Protein AF-A0A2S5AB63-F1 (afdb_monomer)

Structure (mmCIF, N/CA/C/O backbone):
data_AF-A0A2S5AB63-F1
#
_entry.id   AF-A0A2S5AB63-F1
#
loop_
_atom_site.group_PDB
_atom_site.id
_atom_site.type_symbol
_atom_site.label_atom_id
_atom_site.label_alt_id
_atom_site.label_comp_id
_atom_site.label_asym_id
_atom_site.label_entity_id
_atom_site.label_seq_id
_atom_site.pdbx_PDB_ins_code
_atom_site.Cartn_x
_atom_site.Cartn_y
_atom_site.Cartn_z
_atom_site.occupancy
_atom_site.B_iso_or_equiv
_atom_site.auth_seq_id
_atom_site.auth_comp_id
_atom_site.auth_asym_id
_atom_site.auth_atom_id
_atom_site.pdbx_PDB_model_num
ATOM 1 N N . MET A 1 1 ? 90.917 27.404 -45.812 1.00 29.64 1 MET A N 1
ATOM 2 C CA . MET A 1 1 ? 91.566 26.597 -46.867 1.00 29.64 1 MET A CA 1
ATOM 3 C C . MET A 1 1 ? 91.627 25.166 -46.356 1.00 29.64 1 MET A C 1
ATOM 5 O O . MET A 1 1 ? 92.112 25.008 -45.252 1.00 29.64 1 MET A O 1
ATOM 9 N N . ASN A 1 2 ? 91.157 24.191 -47.140 1.00 30.88 2 ASN A N 1
ATOM 10 C CA . ASN A 1 2 ? 91.672 22.817 -47.181 1.00 30.88 2 ASN A CA 1
ATOM 11 C C . ASN A 1 2 ? 91.690 21.887 -45.932 1.00 30.88 2 ASN A C 1
ATOM 13 O O . ASN A 1 2 ? 92.138 22.244 -44.854 1.00 30.88 2 ASN A O 1
ATOM 17 N N . PHE A 1 3 ? 91.399 20.617 -46.250 1.00 29.03 3 PHE A N 1
ATOM 18 C CA . PHE A 1 3 ? 92.085 19.379 -45.836 1.00 29.03 3 PHE A CA 1
ATOM 19 C C . PHE A 1 3 ? 91.776 18.644 -44.503 1.00 29.03 3 PHE A C 1
ATOM 21 O O . PHE A 1 3 ? 92.038 19.127 -43.412 1.00 29.03 3 PHE A O 1
ATOM 28 N N . ILE A 1 4 ? 91.444 17.350 -44.702 1.00 32.91 4 ILE A N 1
ATOM 29 C CA . ILE A 1 4 ? 91.968 16.138 -44.021 1.00 32.91 4 ILE A CA 1
ATOM 30 C C . ILE A 1 4 ? 91.217 15.572 -42.790 1.00 32.91 4 ILE A C 1
ATOM 32 O O . ILE A 1 4 ? 91.093 16.208 -41.758 1.00 32.91 4 ILE A O 1
ATOM 36 N N . GLN A 1 5 ? 90.831 14.289 -42.952 1.00 36.00 5 GLN A N 1
ATOM 37 C CA . GLN A 1 5 ? 90.689 13.174 -41.987 1.00 36.00 5 GLN A CA 1
ATOM 38 C C . GLN A 1 5 ? 89.878 13.347 -40.685 1.00 36.00 5 GLN A C 1
ATOM 40 O O . GLN A 1 5 ? 90.232 14.127 -39.819 1.00 36.00 5 GLN A O 1
ATOM 45 N N . LEU A 1 6 ? 88.906 12.444 -40.473 1.00 31.25 6 LEU A N 1
ATOM 46 C CA . LEU A 1 6 ? 88.849 11.430 -39.387 1.00 31.25 6 LEU A CA 1
ATOM 47 C C . LEU A 1 6 ? 87.471 10.727 -39.462 1.00 31.25 6 LEU A C 1
ATOM 49 O O . LEU A 1 6 ? 86.433 11.355 -39.311 1.00 31.25 6 LEU A O 1
ATOM 53 N N . LYS A 1 7 ? 87.372 9.471 -39.914 1.00 33.88 7 LYS A N 1
ATOM 54 C CA . LYS A 1 7 ? 87.315 8.243 -39.089 1.00 33.88 7 LYS A CA 1
ATOM 55 C C . LYS A 1 7 ? 86.503 8.349 -37.782 1.00 33.88 7 LYS A C 1
ATOM 57 O O . LYS A 1 7 ? 86.977 8.890 -36.796 1.00 33.88 7 LYS A O 1
ATOM 62 N N . ASN A 1 8 ? 85.353 7.665 -37.801 1.00 47.34 8 ASN A N 1
ATOM 63 C CA . ASN A 1 8 ? 84.720 6.879 -36.731 1.00 47.34 8 ASN A CA 1
ATOM 64 C C . ASN A 1 8 ? 84.793 7.400 -35.287 1.00 47.34 8 ASN A C 1
ATOM 66 O O . ASN A 1 8 ? 85.796 7.189 -34.610 1.00 47.34 8 ASN A O 1
ATOM 70 N N . ARG A 1 9 ? 83.638 7.843 -34.769 1.00 45.53 9 ARG A N 1
ATOM 71 C CA . ARG A 1 9 ? 83.070 7.434 -33.465 1.00 45.53 9 ARG A CA 1
ATOM 72 C C . ARG A 1 9 ? 81.638 7.978 -33.334 1.00 45.53 9 ARG A C 1
ATOM 74 O O . ARG A 1 9 ? 81.411 9.002 -32.711 1.00 45.53 9 ARG A O 1
ATOM 81 N N . VAL A 1 10 ? 80.663 7.262 -33.889 1.00 39.72 10 VAL A N 1
ATOM 82 C CA . VAL A 1 10 ? 79.347 7.180 -33.238 1.00 39.72 10 VAL A CA 1
ATOM 83 C C . VAL A 1 10 ? 79.325 5.796 -32.622 1.00 39.72 10 VAL A C 1
ATOM 85 O O . VAL A 1 10 ? 79.381 4.783 -33.323 1.00 39.72 10 VAL A O 1
ATOM 88 N N . ALA A 1 11 ? 79.423 5.749 -31.298 1.00 47.28 11 ALA A N 1
ATOM 89 C CA . ALA A 1 11 ? 79.434 4.495 -30.577 1.00 47.28 11 ALA A CA 1
ATOM 90 C C . ALA A 1 11 ? 78.111 3.768 -30.846 1.00 47.28 11 ALA A C 1
ATOM 92 O O . ALA A 1 11 ? 77.040 4.367 -30.790 1.00 47.28 11 ALA A O 1
ATOM 93 N N . LYS A 1 12 ? 78.172 2.447 -31.047 1.00 46.97 12 LYS A N 1
ATOM 94 C CA . LYS A 1 12 ? 77.003 1.545 -31.098 1.00 46.97 12 LYS A CA 1
ATOM 95 C C . LYS A 1 12 ? 76.060 1.660 -29.878 1.00 46.97 12 LYS A C 1
ATOM 97 O O . LYS A 1 12 ? 75.018 1.018 -29.875 1.00 46.97 12 LYS A O 1
ATOM 102 N N . LYS A 1 13 ? 76.405 2.461 -28.861 1.00 48.12 13 LYS A N 1
ATOM 103 C CA . LYS A 1 13 ? 75.544 2.802 -27.724 1.00 48.12 13 LYS A CA 1
ATOM 104 C C . LYS A 1 13 ? 74.475 3.854 -28.056 1.00 48.12 13 LYS A C 1
ATOM 106 O O . LYS A 1 13 ? 73.381 3.730 -27.525 1.00 48.12 13 LYS A O 1
ATOM 111 N N . ASP A 1 14 ? 74.702 4.788 -28.980 1.00 50.62 14 ASP A N 1
ATOM 112 C CA . ASP A 1 14 ? 73.765 5.914 -29.175 1.00 50.62 14 ASP A CA 1
ATOM 113 C C . ASP A 1 14 ? 72.635 5.607 -30.172 1.00 50.62 14 ASP A C 1
ATOM 115 O O . ASP A 1 14 ? 71.522 6.112 -30.030 1.00 50.62 14 ASP A O 1
ATOM 119 N N . LEU A 1 15 ? 72.856 4.681 -31.115 1.00 47.28 15 LEU A N 1
ATOM 120 C CA . LEU A 1 15 ? 71.782 4.157 -31.972 1.00 47.28 15 LEU A CA 1
ATOM 121 C C . LEU A 1 15 ? 70.852 3.198 -31.205 1.00 47.28 15 LEU A C 1
ATOM 123 O O . LEU A 1 15 ? 69.664 3.109 -31.510 1.00 47.28 15 LEU A O 1
ATOM 127 N N . LEU A 1 16 ? 71.382 2.509 -30.185 1.00 51.81 16 LEU A N 1
ATOM 128 C CA . LEU A 1 16 ? 70.595 1.659 -29.292 1.00 51.81 16 LEU A CA 1
ATOM 129 C C . LEU A 1 16 ? 69.767 2.507 -28.317 1.00 51.81 16 LEU A C 1
ATOM 131 O O . LEU A 1 16 ? 68.625 2.169 -28.056 1.00 51.81 16 LEU A O 1
ATOM 135 N N . VAL A 1 17 ? 70.298 3.633 -27.829 1.00 55.47 17 VAL A N 1
ATOM 136 C CA . VAL A 1 17 ? 69.577 4.531 -26.910 1.00 55.47 17 VAL A CA 1
ATOM 137 C C . VAL A 1 17 ? 68.465 5.311 -27.621 1.00 55.47 17 VAL A C 1
ATOM 139 O O . VAL A 1 17 ? 67.377 5.408 -27.062 1.00 55.47 17 VAL A O 1
ATOM 142 N N . LEU A 1 18 ? 68.652 5.770 -28.869 1.00 50.16 18 LEU A N 1
ATOM 143 C CA . LEU A 1 18 ? 67.555 6.384 -29.642 1.00 50.16 18 LEU A CA 1
ATOM 144 C C . LEU A 1 18 ? 66.491 5.366 -30.089 1.00 50.16 18 LEU A C 1
ATOM 146 O O . LEU A 1 18 ? 65.303 5.683 -30.072 1.00 50.16 18 LEU A O 1
ATOM 150 N N . SER A 1 19 ? 66.891 4.136 -30.432 1.00 53.28 19 SER A N 1
ATOM 151 C CA . SER A 1 19 ? 65.939 3.064 -30.763 1.00 53.28 19 SER A CA 1
ATOM 152 C C . SER A 1 19 ? 65.189 2.579 -29.518 1.00 53.28 19 SER A C 1
ATOM 154 O O . SER A 1 19 ? 63.987 2.354 -29.582 1.00 53.28 19 SER A O 1
ATOM 156 N N . CYS A 1 20 ? 65.847 2.508 -28.357 1.00 53.62 20 CYS A N 1
ATOM 157 C CA . CYS A 1 20 ? 65.196 2.200 -27.085 1.00 53.62 20 CYS A CA 1
ATOM 158 C C . CYS A 1 20 ? 64.297 3.342 -26.591 1.00 53.62 20 CYS A C 1
ATOM 160 O O . CYS A 1 20 ? 63.254 3.036 -26.030 1.00 53.62 20 CYS A O 1
ATOM 162 N N . LEU A 1 21 ? 64.614 4.625 -26.829 1.00 53.59 21 LEU A N 1
ATOM 163 C CA . LEU A 1 21 ? 63.712 5.743 -26.495 1.00 53.59 21 LEU A CA 1
ATOM 164 C C . LEU A 1 21 ? 62.471 5.781 -27.401 1.00 53.59 21 LEU A C 1
ATOM 166 O O . LEU A 1 21 ? 61.371 6.022 -26.909 1.00 53.59 21 LEU A O 1
ATOM 170 N N . ALA A 1 22 ? 62.621 5.498 -28.700 1.00 52.16 22 ALA A N 1
ATOM 171 C CA . ALA A 1 22 ? 61.491 5.400 -29.623 1.00 52.16 22 ALA A CA 1
ATOM 172 C C . ALA A 1 22 ? 60.624 4.160 -29.336 1.00 52.16 22 ALA A C 1
ATOM 174 O O . ALA A 1 22 ? 59.402 4.245 -29.411 1.00 52.16 22 ALA A O 1
ATOM 175 N N . ILE A 1 23 ? 61.220 3.035 -28.923 1.00 52.81 23 ILE A N 1
ATOM 176 C CA . ILE A 1 23 ? 60.487 1.832 -28.494 1.00 52.81 23 ILE A CA 1
ATOM 177 C C . ILE A 1 23 ? 59.839 2.039 -27.110 1.00 52.81 23 ILE A C 1
ATOM 179 O O . ILE A 1 23 ? 58.719 1.583 -26.9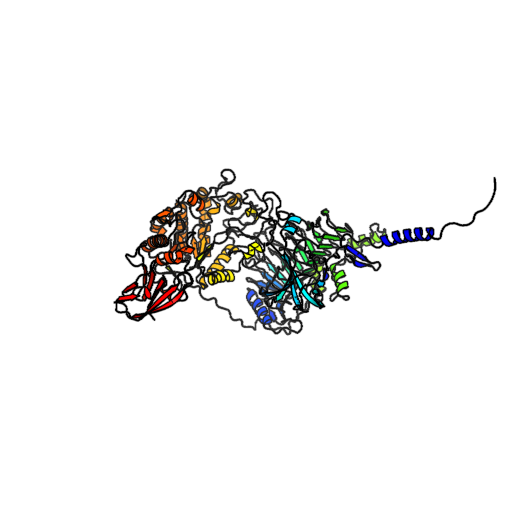11 1.00 52.81 23 ILE A O 1
ATOM 183 N N . PHE A 1 24 ? 60.444 2.803 -26.189 1.00 46.31 24 PHE A N 1
ATOM 184 C CA . PHE A 1 24 ? 59.818 3.170 -24.906 1.00 46.31 24 PHE A CA 1
ATOM 185 C C . PHE A 1 24 ? 58.660 4.167 -25.061 1.00 46.31 24 PHE A C 1
ATOM 187 O O . PHE A 1 24 ? 57.685 4.071 -24.319 1.00 46.31 24 PHE A O 1
ATOM 194 N N . PHE A 1 25 ? 58.707 5.089 -26.029 1.00 44.78 25 PHE A N 1
ATOM 195 C CA . PHE A 1 25 ? 57.566 5.969 -26.322 1.00 44.78 25 PHE A CA 1
ATOM 196 C C . PHE A 1 25 ? 56.486 5.282 -27.173 1.00 44.78 25 PHE A C 1
ATOM 198 O O . PHE A 1 25 ? 55.307 5.553 -26.978 1.00 44.78 25 PHE A O 1
ATOM 205 N N . SER A 1 26 ? 56.846 4.326 -28.036 1.00 41.06 26 SER A N 1
ATOM 206 C CA . SER A 1 26 ? 55.868 3.544 -28.817 1.00 41.06 26 SER A CA 1
ATOM 207 C C . SER A 1 26 ? 55.182 2.449 -27.986 1.00 41.06 26 SER A C 1
ATOM 209 O O . SER A 1 26 ? 54.021 2.129 -28.231 1.00 41.06 26 SER A O 1
ATOM 211 N N . ALA A 1 27 ? 55.856 1.901 -26.966 1.00 39.19 27 ALA A N 1
ATOM 212 C CA . ALA A 1 27 ? 55.274 0.913 -26.053 1.00 39.19 27 ALA A CA 1
ATOM 213 C C . ALA A 1 27 ? 54.325 1.535 -25.011 1.00 39.19 27 ALA A C 1
ATOM 215 O O . ALA A 1 27 ? 53.414 0.856 -24.546 1.00 39.19 27 ALA A O 1
ATOM 216 N N . ASN A 1 28 ? 54.471 2.826 -24.689 1.00 36.59 28 ASN A N 1
ATOM 217 C CA . ASN A 1 28 ? 53.573 3.522 -23.756 1.00 36.59 28 ASN A CA 1
ATOM 218 C C . ASN A 1 28 ? 52.300 4.089 -24.411 1.00 36.59 28 ASN A C 1
ATOM 220 O O . ASN A 1 28 ? 51.360 4.434 -23.704 1.00 36.59 28 ASN A O 1
ATOM 224 N N . ILE A 1 29 ? 52.211 4.130 -25.745 1.00 39.62 29 ILE A N 1
ATOM 225 C CA . ILE A 1 29 ? 50.985 4.553 -26.456 1.00 39.62 29 ILE A CA 1
ATOM 226 C C . ILE A 1 29 ? 49.983 3.384 -26.607 1.00 39.62 29 ILE A C 1
ATOM 228 O O . ILE A 1 29 ? 48.845 3.581 -27.019 1.00 39.62 29 ILE A O 1
ATOM 232 N N . SER A 1 30 ? 50.359 2.164 -26.202 1.00 36.72 30 SER A N 1
ATOM 233 C CA . SER A 1 30 ? 49.506 0.965 -26.320 1.00 36.72 30 SER A CA 1
ATOM 234 C C . SER A 1 30 ? 48.775 0.568 -25.027 1.00 36.72 30 SER A C 1
ATOM 236 O O . SER A 1 30 ? 48.054 -0.424 -25.019 1.00 36.72 30 SER A O 1
ATOM 238 N N . LEU A 1 31 ? 48.940 1.324 -23.936 1.00 41.81 31 LEU A N 1
ATOM 239 C CA . LEU A 1 31 ? 48.227 1.121 -22.670 1.00 41.81 31 LEU A CA 1
ATOM 240 C C . LEU A 1 31 ? 47.758 2.472 -22.114 1.00 41.81 31 LEU A C 1
ATOM 242 O O . LEU A 1 31 ? 48.106 2.857 -21.000 1.00 41.81 31 LEU A O 1
ATOM 246 N N . ALA A 1 32 ? 46.952 3.207 -22.881 1.00 42.56 32 ALA A N 1
ATOM 247 C CA . ALA A 1 32 ? 46.041 4.147 -22.241 1.00 42.56 32 ALA A CA 1
ATOM 248 C C . ALA A 1 32 ? 45.056 3.299 -21.417 1.00 42.56 32 ALA A C 1
ATOM 250 O O . ALA A 1 32 ? 44.136 2.703 -21.971 1.00 42.56 32 ALA A O 1
ATOM 251 N N . GLN A 1 33 ? 45.310 3.138 -20.115 1.00 56.25 33 GLN A N 1
ATOM 252 C CA . GLN A 1 33 ? 44.343 2.505 -19.221 1.00 56.25 33 GLN A CA 1
ATOM 253 C C . GLN A 1 33 ? 43.070 3.351 -19.247 1.00 56.25 33 GLN A C 1
ATOM 255 O O . GLN A 1 33 ? 43.116 4.544 -18.944 1.00 56.25 33 GLN A O 1
ATOM 260 N N . ASN A 1 34 ? 41.947 2.744 -19.633 1.00 66.06 34 ASN A N 1
ATOM 261 C CA . ASN A 1 34 ? 40.661 3.426 -19.593 1.00 66.06 34 ASN A CA 1
ATOM 262 C C . ASN A 1 34 ? 40.377 3.853 -18.149 1.00 66.06 34 ASN A C 1
ATOM 264 O O . ASN A 1 34 ? 40.443 3.043 -17.221 1.00 66.06 34 ASN A O 1
ATOM 268 N N . THR A 1 35 ? 40.078 5.135 -17.956 1.00 81.50 35 THR A N 1
ATOM 269 C CA . THR A 1 35 ? 39.778 5.704 -16.636 1.00 81.50 35 THR A CA 1
ATOM 270 C C . THR A 1 35 ? 38.391 5.304 -16.132 1.00 81.50 35 THR A C 1
ATOM 272 O O . THR A 1 35 ? 38.146 5.363 -14.930 1.00 81.50 35 THR A O 1
ATOM 275 N N . PHE A 1 36 ? 37.506 4.870 -17.032 1.00 89.38 36 PHE A N 1
ATOM 276 C CA . PHE A 1 36 ? 36.172 4.347 -16.749 1.00 89.38 36 PHE A CA 1
ATOM 277 C C . PHE A 1 36 ? 35.768 3.291 -17.801 1.00 89.38 36 PHE A C 1
ATOM 279 O O . PHE A 1 36 ? 36.325 3.290 -18.902 1.00 89.38 36 PHE A O 1
ATOM 286 N N . PRO A 1 37 ? 34.808 2.397 -17.495 1.00 94.06 37 PRO A N 1
ATOM 287 C CA . PRO A 1 37 ? 34.299 1.414 -18.455 1.00 94.06 37 PRO A CA 1
ATOM 288 C C . PRO A 1 37 ? 33.567 2.074 -19.634 1.00 94.06 37 PRO A C 1
ATOM 290 O O . PRO A 1 37 ? 32.809 3.022 -19.424 1.00 94.06 37 PRO A O 1
ATOM 293 N N . ASP A 1 38 ? 33.734 1.550 -20.850 1.00 94.75 38 ASP A N 1
ATOM 294 C CA . ASP A 1 38 ? 33.103 2.070 -22.077 1.00 94.75 38 ASP A CA 1
ATOM 295 C C . ASP A 1 38 ? 32.577 0.929 -22.977 1.00 94.75 38 ASP A C 1
ATOM 297 O O . ASP A 1 38 ? 32.903 -0.245 -22.784 1.00 94.75 38 ASP A O 1
ATOM 301 N N . ILE A 1 39 ? 31.764 1.272 -23.979 1.00 94.25 39 ILE A N 1
ATOM 302 C CA . ILE A 1 39 ? 31.391 0.399 -25.099 1.00 94.25 39 ILE A CA 1
ATOM 303 C C . ILE A 1 39 ? 32.067 0.926 -26.369 1.00 94.25 39 ILE A C 1
ATOM 305 O O . ILE A 1 39 ? 31.850 2.062 -26.805 1.00 94.25 39 ILE A O 1
ATOM 309 N N . VAL A 1 40 ? 32.890 0.085 -26.993 1.00 91.31 40 VAL A N 1
ATOM 310 C CA . VAL A 1 40 ? 33.628 0.402 -28.224 1.00 91.31 40 VAL A CA 1
ATOM 311 C C . VAL A 1 40 ? 33.286 -0.580 -29.336 1.00 91.31 40 VAL A C 1
ATOM 313 O O . VAL A 1 40 ? 32.776 -1.669 -29.088 1.00 91.31 40 VAL A O 1
ATOM 316 N N . LYS A 1 41 ? 33.565 -0.198 -30.584 1.00 86.62 41 LYS A N 1
ATOM 317 C CA . LYS A 1 41 ? 33.509 -1.113 -31.727 1.00 86.62 41 LYS A CA 1
ATOM 318 C C . LYS A 1 41 ? 34.899 -1.652 -32.024 1.00 86.62 41 LYS A C 1
ATOM 320 O O . LYS A 1 41 ? 35.842 -0.870 -32.141 1.00 86.62 41 LYS A O 1
ATOM 325 N N . THR A 1 42 ? 35.016 -2.962 -32.205 1.00 84.62 42 THR A N 1
ATOM 326 C CA . THR A 1 42 ? 36.240 -3.578 -32.724 1.00 84.62 42 THR A CA 1
ATOM 327 C C . THR A 1 42 ? 36.431 -3.228 -34.202 1.00 84.62 42 THR A C 1
ATOM 329 O O . THR A 1 42 ? 35.521 -2.723 -34.867 1.00 84.62 42 THR A O 1
ATOM 332 N N . LYS A 1 43 ? 37.614 -3.526 -34.755 1.00 81.88 43 LYS A N 1
ATOM 333 C CA . LYS A 1 43 ? 37.909 -3.321 -36.187 1.00 81.88 43 LYS A CA 1
ATOM 334 C C . LYS A 1 43 ? 36.967 -4.114 -37.099 1.00 81.88 43 LYS A C 1
ATOM 336 O O . LYS A 1 43 ? 36.709 -3.703 -38.223 1.00 81.88 43 LYS A O 1
ATOM 341 N N . GLU A 1 44 ? 36.432 -5.221 -36.596 1.00 78.19 44 GLU A N 1
ATOM 342 C CA . GLU A 1 44 ? 35.461 -6.097 -37.254 1.00 78.19 44 GLU A CA 1
ATOM 343 C C . GLU A 1 44 ? 34.007 -5.622 -37.060 1.00 78.19 44 GLU A C 1
ATOM 345 O O . GLU A 1 44 ? 33.077 -6.293 -37.502 1.00 78.19 44 GLU A O 1
ATOM 350 N N . GLY A 1 45 ? 33.793 -4.488 -36.381 1.00 75.50 45 GLY A N 1
ATOM 351 C CA . GLY A 1 45 ? 32.481 -3.877 -36.167 1.00 75.50 45 GLY A CA 1
ATOM 352 C C . GLY A 1 45 ? 31.657 -4.477 -35.022 1.00 75.50 45 GLY A C 1
ATOM 353 O O . GLY A 1 45 ? 30.500 -4.093 -34.857 1.00 75.50 45 GLY A O 1
ATOM 354 N N . LYS A 1 46 ? 32.221 -5.390 -34.219 1.00 82.75 46 LYS A N 1
ATOM 355 C CA . LYS A 1 46 ? 31.541 -5.962 -33.042 1.00 82.75 46 LYS A CA 1
ATOM 356 C C . LYS A 1 46 ? 31.613 -5.006 -31.856 1.00 82.75 46 LYS A C 1
ATOM 358 O O . LYS A 1 46 ? 32.605 -4.305 -31.701 1.00 82.75 46 LYS A O 1
ATOM 363 N N . LEU A 1 47 ? 30.591 -5.002 -31.001 1.00 90.62 47 LEU A N 1
ATOM 364 C CA . LEU A 1 47 ? 30.661 -4.274 -29.733 1.00 90.62 47 LEU A CA 1
ATOM 365 C C . LEU A 1 47 ? 31.598 -4.980 -28.748 1.00 90.62 47 LEU A C 1
ATOM 367 O O . LEU A 1 47 ? 31.552 -6.197 -28.605 1.00 90.62 47 LEU A O 1
ATOM 371 N N . GLU A 1 48 ? 32.400 -4.215 -28.028 1.00 91.88 48 GLU A N 1
ATOM 372 C CA . GLU A 1 48 ? 33.249 -4.678 -26.939 1.00 91.88 48 GLU A CA 1
ATOM 373 C C . GLU A 1 48 ? 33.033 -3.768 -25.730 1.00 91.88 48 GLU A C 1
ATOM 375 O O . GLU A 1 48 ? 33.048 -2.542 -25.845 1.00 91.88 48 GLU A O 1
ATOM 380 N N . ARG A 1 49 ? 32.818 -4.376 -24.562 1.00 93.81 49 ARG A N 1
ATOM 381 C CA . ARG A 1 49 ? 32.742 -3.659 -23.288 1.00 93.81 49 ARG A CA 1
ATOM 382 C C . ARG A 1 49 ? 34.139 -3.606 -22.690 1.00 93.81 49 ARG A C 1
ATOM 384 O O . ARG A 1 49 ? 34.691 -4.650 -22.344 1.00 93.81 49 ARG A O 1
ATOM 391 N N . THR A 1 50 ? 34.715 -2.422 -22.565 1.00 94.75 50 THR A N 1
ATOM 392 C CA . THR A 1 50 ? 36.069 -2.266 -22.033 1.00 94.75 50 THR A CA 1
ATOM 393 C C . THR A 1 50 ? 36.066 -2.282 -20.507 1.00 94.75 50 THR A C 1
ATOM 395 O O . THR A 1 50 ? 35.058 -1.970 -19.867 1.00 94.75 50 THR A O 1
ATOM 398 N N . VAL A 1 51 ? 37.204 -2.668 -19.927 1.00 94.88 51 VAL A N 1
ATOM 399 C CA . VAL A 1 51 ? 37.420 -2.642 -18.478 1.00 94.88 51 VAL A CA 1
ATOM 400 C C . VAL A 1 51 ? 38.209 -1.405 -18.061 1.00 94.88 51 VAL A C 1
ATOM 402 O O . VAL A 1 51 ? 39.089 -0.957 -18.801 1.00 94.88 51 VAL A O 1
ATOM 405 N N . ASP A 1 52 ? 37.908 -0.864 -16.882 1.00 94.50 52 ASP A N 1
ATOM 406 C CA . ASP A 1 52 ? 38.729 0.178 -16.254 1.00 94.50 52 ASP A CA 1
ATOM 407 C C . ASP A 1 52 ? 39.909 -0.410 -15.453 1.00 94.50 52 ASP A C 1
ATOM 409 O O . ASP A 1 52 ? 40.098 -1.626 -15.366 1.00 94.50 52 ASP A O 1
ATOM 413 N N . ALA A 1 53 ? 40.708 0.461 -14.828 1.00 93.19 53 ALA A N 1
ATOM 414 C CA . ALA A 1 53 ? 41.860 0.060 -14.016 1.00 93.19 53 ALA A CA 1
ATOM 415 C C . ALA A 1 53 ? 41.511 -0.783 -12.769 1.00 93.19 53 ALA A C 1
ATOM 417 O O . ALA A 1 53 ? 42.370 -1.510 -12.271 1.00 93.19 53 ALA A O 1
ATOM 418 N N . LYS A 1 54 ? 40.272 -0.706 -12.261 1.00 92.88 54 LYS A N 1
ATOM 419 C CA . LYS A 1 54 ? 39.770 -1.541 -11.155 1.00 92.88 54 LYS A CA 1
ATOM 420 C C . LYS A 1 54 ? 39.098 -2.828 -11.658 1.00 92.88 54 LYS A C 1
ATOM 422 O O . LYS A 1 54 ? 38.635 -3.628 -10.849 1.00 92.88 54 LYS A O 1
ATOM 427 N N . GLY A 1 55 ? 39.064 -3.046 -12.974 1.00 95.12 55 GLY A N 1
ATOM 428 C CA . GLY A 1 55 ? 38.435 -4.195 -13.617 1.00 95.12 55 GLY A CA 1
ATOM 429 C C . GLY A 1 55 ? 36.922 -4.064 -13.788 1.00 95.12 55 GLY A C 1
ATOM 430 O O . GLY A 1 55 ? 36.276 -5.061 -14.106 1.00 95.12 55 GLY A O 1
ATOM 431 N N . ASN A 1 56 ? 36.339 -2.882 -13.560 1.00 97.31 56 ASN A N 1
ATOM 432 C CA . ASN A 1 56 ? 34.907 -2.666 -13.760 1.00 97.31 56 ASN A CA 1
ATOM 433 C C . ASN A 1 56 ? 34.564 -2.736 -15.240 1.00 97.31 56 ASN A C 1
ATOM 435 O O . ASN A 1 56 ? 35.319 -2.250 -16.077 1.00 97.31 56 ASN A O 1
ATOM 439 N N . GLN A 1 57 ? 33.382 -3.260 -15.546 1.00 96.62 57 GLN A N 1
ATOM 440 C CA . GLN A 1 57 ? 32.818 -3.303 -16.888 1.00 96.62 57 GLN A CA 1
ATOM 441 C C . GLN A 1 57 ? 31.351 -2.865 -16.845 1.00 96.62 57 GLN A C 1
ATOM 443 O O . GLN A 1 57 ? 30.657 -3.128 -15.863 1.00 96.62 57 GLN A O 1
ATOM 448 N N . ILE A 1 58 ? 30.848 -2.236 -17.914 1.00 97.06 58 ILE A N 1
ATOM 449 C CA . ILE A 1 58 ? 29.405 -1.978 -18.053 1.00 97.06 58 ILE A CA 1
ATOM 450 C C . ILE A 1 58 ? 28.638 -3.318 -17.938 1.00 97.06 58 ILE A C 1
ATOM 452 O O . ILE A 1 58 ? 29.019 -4.289 -18.611 1.00 97.06 58 ILE A O 1
ATOM 456 N N . PRO A 1 59 ? 27.582 -3.411 -17.098 1.00 94.81 59 PRO A N 1
ATOM 457 C CA . PRO A 1 59 ? 26.858 -4.662 -16.877 1.00 94.81 59 PRO A CA 1
ATOM 458 C C . PRO A 1 59 ? 26.320 -5.302 -18.162 1.00 94.81 59 PRO A C 1
ATOM 460 O O . PRO A 1 59 ? 26.010 -4.624 -19.139 1.00 94.81 59 PRO A O 1
ATOM 463 N N . ASP A 1 60 ? 26.195 -6.632 -18.161 1.00 97.06 60 ASP A N 1
ATOM 464 C CA . ASP A 1 60 ? 25.554 -7.351 -19.266 1.00 97.06 60 ASP A CA 1
ATOM 465 C C . ASP A 1 60 ? 24.037 -7.354 -19.080 1.00 97.06 60 ASP A C 1
ATOM 467 O O . ASP A 1 60 ? 23.500 -8.074 -18.234 1.00 97.06 60 ASP A O 1
ATOM 471 N N . PHE A 1 61 ? 23.336 -6.554 -19.876 1.00 98.25 61 PHE A N 1
ATOM 472 C CA . PHE A 1 61 ? 21.883 -6.436 -19.784 1.00 98.25 61 PHE A CA 1
ATOM 473 C C . PHE A 1 61 ? 21.131 -7.612 -20.427 1.00 98.25 61 PHE A C 1
ATOM 475 O O . PHE A 1 61 ? 19.933 -7.761 -20.195 1.00 98.25 61 PHE A O 1
ATOM 482 N N . SER A 1 62 ? 21.813 -8.499 -21.169 1.00 97.81 62 SER A N 1
ATOM 483 C CA . SER A 1 62 ? 21.181 -9.634 -21.865 1.00 97.81 62 SER A CA 1
ATOM 484 C C . SER A 1 62 ? 20.598 -10.713 -20.939 1.00 97.81 62 SER A C 1
ATOM 486 O O . SER A 1 62 ? 19.916 -11.630 -21.396 1.00 97.81 62 SER A O 1
ATOM 488 N N . PHE A 1 63 ? 20.839 -10.607 -19.628 1.00 98.06 63 PHE A N 1
ATOM 489 C CA . PHE A 1 63 ? 20.295 -11.495 -18.595 1.00 98.06 63 PHE A CA 1
ATOM 490 C C . PHE A 1 63 ? 18.899 -11.105 -18.093 1.00 98.06 63 PHE A C 1
ATOM 492 O O . PHE A 1 63 ? 18.371 -11.779 -17.204 1.00 98.06 63 PHE A O 1
ATOM 499 N N . ALA A 1 64 ? 18.303 -10.049 -18.646 1.00 98.50 64 ALA A N 1
ATOM 500 C CA . ALA A 1 64 ? 16.922 -9.671 -18.380 1.00 98.50 64 ALA A CA 1
ATOM 501 C C . ALA A 1 64 ? 15.913 -10.537 -19.157 1.00 98.50 64 ALA A C 1
ATOM 503 O O . ALA A 1 64 ? 16.211 -11.036 -20.243 1.00 98.50 64 ALA A O 1
ATOM 504 N N . GLY A 1 65 ? 14.707 -10.692 -18.610 1.00 98.44 65 GLY A N 1
ATOM 505 C CA . GLY A 1 65 ? 13.576 -11.378 -19.238 1.00 98.44 65 GLY A CA 1
ATOM 506 C C . GLY A 1 65 ? 13.382 -12.835 -18.815 1.00 98.44 65 GLY A C 1
ATOM 507 O O . GLY A 1 65 ? 14.186 -13.401 -18.072 1.00 98.44 65 GLY A O 1
ATOM 508 N N . TYR A 1 66 ? 12.297 -13.441 -19.305 1.00 98.50 66 TYR A N 1
ATOM 509 C CA . TYR A 1 66 ? 11.907 -14.839 -19.100 1.00 98.50 66 TYR A CA 1
ATOM 510 C C . TYR A 1 66 ? 13.099 -15.781 -19.303 1.00 98.50 66 TYR A C 1
ATOM 512 O O . TYR A 1 66 ? 13.720 -15.778 -20.369 1.00 98.50 66 TYR A O 1
ATOM 520 N N . LYS A 1 67 ? 13.455 -16.562 -18.270 1.00 97.69 67 LYS A N 1
ATOM 521 C CA . LYS A 1 67 ? 14.627 -17.459 -18.270 1.00 97.69 67 LYS A CA 1
ATOM 522 C C . LYS A 1 67 ? 15.906 -16.763 -18.742 1.00 97.69 67 LYS A C 1
ATOM 524 O O . LYS A 1 67 ? 16.698 -17.316 -19.509 1.00 97.69 67 LYS A O 1
ATOM 529 N N . ALA A 1 68 ? 16.080 -15.515 -18.305 1.00 97.62 68 ALA A N 1
ATOM 530 C CA . ALA A 1 68 ? 17.177 -14.628 -18.670 1.00 97.62 68 ALA A CA 1
ATOM 531 C C . ALA A 1 68 ? 17.341 -14.464 -20.190 1.00 97.62 68 ALA A C 1
ATOM 533 O O . ALA A 1 68 ? 18.470 -14.358 -20.659 1.00 97.62 68 ALA A O 1
ATOM 534 N N . SER A 1 69 ? 16.252 -14.525 -20.966 1.00 97.88 69 SER A N 1
ATOM 535 C CA . SER A 1 69 ? 16.231 -14.495 -22.440 1.00 97.88 69 SER A CA 1
ATOM 536 C C . SER A 1 69 ? 17.035 -15.606 -23.130 1.00 97.88 69 SER A C 1
ATOM 538 O O . SER A 1 69 ? 17.375 -15.499 -24.307 1.00 97.88 69 SER A O 1
ATOM 540 N N . SER A 1 70 ? 17.350 -16.693 -22.417 1.00 96.62 70 SER A N 1
ATOM 541 C CA . SER A 1 70 ? 18.069 -17.850 -22.975 1.00 96.62 70 SER A CA 1
ATOM 542 C C . SER A 1 70 ? 17.192 -18.751 -23.849 1.00 96.62 70 SER A C 1
ATOM 544 O O . SER A 1 70 ? 17.706 -19.556 -24.625 1.00 96.62 70 SER A O 1
ATOM 546 N N . VAL A 1 71 ? 15.870 -18.597 -23.757 1.00 96.06 71 VAL A N 1
ATOM 547 C CA . VAL A 1 71 ? 14.870 -19.322 -24.546 1.00 96.06 71 VAL A CA 1
ATOM 548 C C . VAL A 1 71 ? 13.738 -18.380 -24.960 1.00 96.06 71 V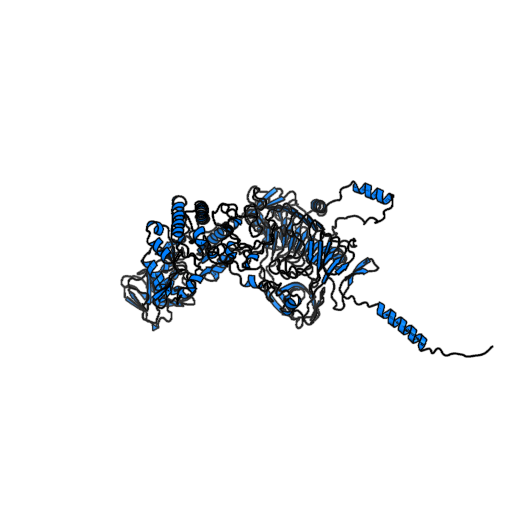AL A C 1
ATOM 550 O O . VAL A 1 71 ? 13.496 -17.362 -24.314 1.00 96.06 71 VAL A O 1
ATOM 553 N N . ALA A 1 72 ? 13.026 -18.721 -26.034 1.00 95.56 72 ALA A N 1
ATOM 554 C CA . ALA A 1 72 ? 11.797 -18.026 -26.403 1.00 95.56 72 ALA A CA 1
ATOM 555 C C . ALA A 1 72 ? 10.660 -18.340 -25.414 1.00 95.56 72 ALA A C 1
ATOM 557 O O . ALA A 1 72 ? 10.607 -19.435 -24.847 1.00 95.56 72 ALA A O 1
ATOM 558 N N . ILE A 1 73 ? 9.724 -17.400 -25.249 1.00 97.19 73 ILE A N 1
ATOM 559 C CA . ILE A 1 73 ? 8.484 -17.639 -24.499 1.00 97.19 73 ILE A CA 1
ATOM 560 C C . ILE A 1 73 ? 7.688 -18.750 -25.213 1.00 97.19 73 ILE A C 1
ATOM 562 O O . ILE A 1 73 ? 7.362 -18.587 -26.396 1.00 97.19 73 ILE A O 1
ATOM 566 N N . PRO A 1 74 ? 7.365 -19.865 -24.534 1.00 95.81 74 PRO A N 1
ATOM 567 C CA . PRO A 1 74 ? 6.779 -21.035 -25.177 1.00 95.81 74 PRO A CA 1
ATOM 568 C C . PRO A 1 74 ? 5.307 -20.831 -25.559 1.00 95.81 74 PRO A C 1
ATOM 570 O O . PRO A 1 74 ? 4.612 -19.955 -25.044 1.00 95.81 74 PRO A O 1
ATOM 573 N N . SER A 1 75 ? 4.809 -21.692 -26.450 1.00 94.25 75 SER A N 1
ATOM 574 C CA . SER A 1 75 ? 3.372 -21.877 -26.664 1.00 94.25 75 SER A CA 1
ATOM 575 C C . SER A 1 75 ? 2.907 -23.072 -25.837 1.00 94.25 75 SER A C 1
ATOM 577 O O . SER A 1 75 ? 3.266 -24.212 -26.126 1.00 94.25 75 SER A O 1
ATOM 579 N N . VAL A 1 76 ? 2.157 -22.798 -24.771 1.00 96.81 76 VAL A N 1
ATOM 580 C CA . VAL A 1 76 ? 1.665 -23.822 -23.839 1.00 96.81 76 VAL A CA 1
ATOM 581 C C . VAL A 1 76 ? 0.319 -24.374 -24.319 1.00 96.81 76 VAL A C 1
ATOM 583 O O . VAL A 1 76 ? -0.519 -23.627 -24.839 1.00 96.81 76 VAL A O 1
ATOM 586 N N . GLU A 1 77 ? 0.134 -25.688 -24.169 1.00 96.75 77 GLU A N 1
ATOM 587 C CA . GLU A 1 77 ? -1.073 -26.414 -24.578 1.00 96.75 77 GLU A CA 1
ATOM 588 C C . GLU A 1 77 ? -2.303 -25.973 -23.768 1.00 96.75 77 GLU A C 1
ATOM 590 O O . GLU A 1 77 ? -2.266 -25.883 -22.537 1.00 96.75 77 GLU A O 1
ATOM 595 N N . ILE A 1 78 ? -3.426 -25.759 -24.457 1.00 98.19 78 ILE A N 1
ATOM 596 C CA . ILE A 1 78 ? -4.705 -25.402 -23.838 1.00 98.19 78 ILE A CA 1
ATOM 597 C C . ILE A 1 78 ? -5.332 -26.639 -23.196 1.00 98.19 78 ILE A C 1
ATOM 599 O O . ILE A 1 78 ? -5.629 -27.626 -23.867 1.00 98.19 78 ILE A O 1
ATOM 603 N N . LYS A 1 79 ? -5.548 -26.576 -21.878 1.00 97.00 79 LYS A N 1
ATOM 604 C CA . LYS A 1 79 ? -6.153 -27.661 -21.088 1.00 97.00 79 LYS A CA 1
ATOM 605 C C . LYS A 1 79 ? -7.598 -27.372 -20.712 1.00 97.00 79 LYS A C 1
ATOM 607 O O . LYS A 1 79 ? -8.391 -28.311 -20.620 1.00 97.00 79 LYS A O 1
ATOM 612 N N . VAL A 1 80 ? -7.936 -26.098 -20.515 1.00 97.00 80 VAL A N 1
ATOM 613 C CA . VAL A 1 80 ? -9.286 -25.655 -20.158 1.00 97.00 80 VAL A CA 1
ATOM 614 C C . VAL A 1 80 ? -9.717 -24.512 -21.062 1.00 97.00 80 VAL A C 1
ATOM 616 O O . VAL A 1 80 ? -8.941 -23.597 -21.318 1.00 97.00 80 VAL A O 1
ATOM 619 N N . PHE A 1 81 ? -10.963 -24.570 -21.517 1.00 97.56 81 PHE A N 1
ATOM 620 C CA . PHE A 1 81 ? -11.651 -23.512 -22.239 1.00 97.56 81 PHE A CA 1
ATOM 621 C C . PHE A 1 81 ? -12.789 -22.951 -21.381 1.00 97.56 81 PHE A C 1
ATOM 623 O O . PHE A 1 81 ? -13.605 -23.708 -20.841 1.00 97.56 81 PHE A O 1
ATOM 630 N N . VAL A 1 82 ? -12.849 -21.627 -21.278 1.00 96.88 82 VAL A N 1
ATOM 631 C CA . VAL A 1 82 ? -13.888 -20.889 -20.558 1.00 96.88 82 VAL A CA 1
ATOM 632 C C . VAL A 1 82 ? -14.740 -20.138 -21.587 1.00 96.88 82 VAL A C 1
ATOM 634 O O . VAL A 1 82 ? -14.250 -19.168 -22.174 1.00 96.88 82 VAL A O 1
ATOM 637 N N . PRO A 1 83 ? -15.990 -20.578 -21.842 1.00 95.12 83 PRO A N 1
ATOM 638 C CA . PRO A 1 83 ? -16.897 -19.854 -22.723 1.00 95.12 83 PRO A CA 1
ATOM 639 C C . PRO A 1 83 ? -17.245 -18.491 -22.120 1.00 95.12 83 PRO A C 1
ATOM 641 O O . PRO A 1 83 ? -17.190 -18.309 -20.902 1.00 95.12 83 PRO A O 1
ATOM 644 N N . HIS A 1 84 ? -17.630 -17.544 -22.972 1.00 93.69 84 HIS A N 1
ATOM 645 C CA . HIS A 1 84 ? -18.147 -16.261 -22.511 1.00 93.69 84 HIS A CA 1
ATOM 646 C C . HIS A 1 84 ? -19.391 -16.441 -21.624 1.00 93.69 84 HIS A C 1
ATOM 648 O O . HIS A 1 84 ? -20.235 -17.300 -21.889 1.00 93.69 84 HIS A O 1
ATOM 654 N N . ILE A 1 85 ? -19.487 -15.622 -20.573 1.00 90.00 85 ILE A N 1
ATOM 655 C CA . ILE A 1 85 ? -20.638 -15.550 -19.671 1.00 90.00 85 ILE A CA 1
ATOM 656 C C . ILE A 1 85 ? -21.042 -14.083 -19.457 1.00 90.00 85 ILE A C 1
ATOM 658 O O . ILE A 1 85 ? -20.175 -13.214 -19.373 1.00 90.00 85 ILE A O 1
ATOM 662 N N . ASP A 1 86 ? -22.345 -13.815 -19.331 1.00 85.69 86 ASP A N 1
ATOM 663 C CA . ASP A 1 86 ? -22.891 -12.446 -19.224 1.00 85.69 86 ASP A CA 1
ATOM 664 C C . ASP A 1 86 ? -22.745 -11.810 -17.819 1.00 85.69 86 ASP A C 1
ATOM 666 O O . ASP A 1 86 ? -22.802 -10.579 -17.656 1.00 85.69 86 ASP A O 1
ATOM 670 N N . GLY A 1 87 ? -22.597 -12.660 -16.794 1.00 90.00 87 GLY A N 1
ATOM 671 C CA . GLY A 1 87 ? -22.459 -12.295 -15.379 1.00 90.00 87 GLY A CA 1
ATOM 672 C C . GLY A 1 87 ? -21.006 -12.105 -14.926 1.00 90.00 87 GLY A C 1
ATOM 673 O O . GLY A 1 87 ? -20.093 -12.004 -15.742 1.00 90.00 87 GLY A O 1
ATOM 674 N N . ASP A 1 88 ? -20.787 -12.055 -13.609 1.00 93.50 88 ASP A N 1
ATOM 675 C CA . ASP A 1 88 ? -19.434 -12.011 -13.043 1.00 93.50 88 ASP A CA 1
ATOM 676 C C . ASP A 1 88 ? -18.697 -13.338 -13.284 1.00 93.50 88 ASP A C 1
ATOM 678 O O . ASP A 1 88 ? -19.121 -14.406 -12.842 1.00 93.50 88 ASP A O 1
ATOM 682 N N . ALA A 1 89 ? -17.578 -13.256 -13.996 1.00 95.69 89 ALA A N 1
ATOM 683 C CA . ALA A 1 89 ? -16.733 -14.368 -14.391 1.00 95.69 89 ALA A CA 1
ATOM 684 C C . ALA A 1 89 ? -15.609 -14.675 -13.402 1.00 95.69 89 ALA A C 1
ATOM 686 O O . ALA A 1 89 ? -14.887 -15.649 -13.620 1.00 95.69 89 ALA A O 1
ATOM 687 N N . THR A 1 90 ? -15.470 -13.901 -12.318 1.00 95.06 90 THR A N 1
ATOM 688 C CA . THR A 1 90 ? -14.391 -14.061 -11.328 1.00 95.06 90 THR A CA 1
ATOM 689 C C . THR A 1 90 ? -14.246 -15.519 -10.883 1.00 95.06 90 THR A C 1
ATOM 691 O O . THR A 1 90 ? -13.192 -16.126 -11.079 1.00 95.06 90 THR A O 1
ATOM 694 N N . GLN A 1 91 ? -15.314 -16.116 -10.342 1.00 93.19 91 GLN A N 1
ATOM 695 C CA . GLN A 1 91 ? -15.258 -17.475 -9.797 1.00 93.19 91 GLN A CA 1
ATOM 696 C C . GLN A 1 91 ? -15.069 -18.537 -10.887 1.00 93.19 91 GLN A C 1
ATOM 698 O O . GLN A 1 91 ? -14.387 -19.538 -10.664 1.00 93.19 91 GLN A O 1
ATOM 703 N N . THR A 1 92 ? -15.644 -18.330 -12.072 1.00 94.12 92 THR A N 1
ATOM 704 C CA . THR A 1 92 ? -15.519 -19.257 -13.206 1.00 94.12 92 THR A CA 1
ATOM 705 C C . THR A 1 92 ? -14.080 -19.312 -13.714 1.00 94.12 92 THR A C 1
ATOM 707 O O . THR A 1 92 ? -13.529 -20.397 -13.903 1.00 94.12 92 THR A O 1
ATOM 710 N N . ILE A 1 93 ? -13.444 -18.149 -13.888 1.00 97.12 93 ILE A N 1
ATOM 711 C CA . ILE A 1 93 ? -12.044 -18.057 -14.313 1.00 97.12 93 ILE A CA 1
ATOM 712 C C . ILE A 1 93 ? -11.127 -18.620 -13.223 1.00 97.12 93 ILE A C 1
ATOM 714 O O . ILE A 1 93 ? -10.241 -19.419 -13.532 1.00 97.12 93 ILE A O 1
ATOM 718 N N . GLN A 1 94 ? -11.374 -18.282 -11.952 1.00 97.31 94 GLN A N 1
ATOM 719 C CA . GLN A 1 94 ? -10.602 -18.829 -10.835 1.00 97.31 94 GLN A CA 1
ATOM 720 C C . GLN A 1 94 ? -10.712 -20.359 -10.773 1.00 97.31 94 GLN A C 1
ATOM 722 O O . GLN A 1 94 ? -9.697 -21.040 -10.685 1.00 97.31 94 GLN A O 1
ATOM 727 N N . SER A 1 95 ? -11.913 -20.920 -10.942 1.00 94.50 95 SER A N 1
ATOM 728 C CA . SER A 1 95 ? -12.126 -22.376 -10.952 1.00 94.50 95 SER A CA 1
ATOM 729 C C . SER A 1 95 ? -11.374 -23.069 -12.096 1.00 94.50 95 SER A C 1
ATOM 731 O O . SER A 1 95 ? -10.868 -24.180 -11.925 1.00 94.50 95 SER A O 1
ATOM 733 N N . ALA A 1 96 ? -11.265 -22.426 -13.264 1.00 96.69 96 ALA A N 1
ATOM 734 C CA . ALA A 1 96 ? -10.480 -22.947 -14.381 1.00 96.69 96 ALA A CA 1
ATOM 735 C C . ALA A 1 96 ? -8.975 -22.962 -14.070 1.00 96.69 96 ALA A C 1
ATOM 737 O O . ALA A 1 96 ? -8.298 -23.952 -14.361 1.00 96.69 96 ALA A O 1
ATOM 738 N N . ILE A 1 97 ? -8.462 -21.903 -13.438 1.00 98.19 97 ILE A N 1
ATOM 739 C CA . ILE A 1 97 ? -7.075 -21.832 -12.956 1.00 98.19 97 ILE A CA 1
ATOM 740 C C . ILE A 1 97 ? -6.824 -22.915 -11.903 1.00 98.19 97 ILE A C 1
ATOM 742 O O . ILE A 1 97 ? -5.865 -23.675 -12.031 1.00 98.19 97 ILE A O 1
ATOM 746 N N . ASP A 1 98 ? -7.715 -23.053 -10.921 1.00 96.75 98 ASP A N 1
ATOM 747 C CA . ASP A 1 98 ? -7.610 -24.041 -9.843 1.00 96.75 98 ASP A CA 1
ATOM 748 C C . ASP A 1 98 ? -7.677 -25.482 -10.370 1.00 96.75 98 ASP A C 1
ATOM 750 O O . ASP A 1 98 ? -7.044 -26.391 -9.829 1.00 96.75 98 ASP A O 1
ATOM 754 N N . TYR A 1 99 ? -8.426 -25.717 -11.451 1.00 95.81 99 TYR A N 1
ATOM 755 C CA . TYR A 1 99 ? -8.421 -27.001 -12.143 1.00 95.81 99 TYR A CA 1
ATOM 756 C C . TYR A 1 99 ? -7.063 -27.270 -12.806 1.00 95.81 99 TYR A C 1
ATOM 758 O O . TYR A 1 99 ? -6.491 -28.344 -12.611 1.00 95.81 99 TYR A O 1
ATOM 766 N N . VAL A 1 100 ? -6.522 -26.307 -13.564 1.00 97.25 100 VAL A N 1
ATOM 767 C CA . VAL A 1 100 ? -5.202 -26.454 -14.204 1.00 97.25 100 VAL A CA 1
ATOM 768 C C . VAL A 1 100 ? -4.103 -26.622 -13.154 1.00 97.25 100 VAL A C 1
ATOM 770 O O . VAL A 1 100 ? -3.206 -27.441 -13.339 1.00 97.25 100 VAL A O 1
ATOM 773 N N . ALA A 1 101 ? -4.211 -25.950 -12.008 1.00 97.44 101 ALA A N 1
ATOM 774 C CA . ALA A 1 101 ? -3.284 -26.077 -10.889 1.00 97.44 101 ALA A CA 1
ATOM 775 C C . ALA A 1 101 ? -3.140 -27.515 -10.355 1.00 97.44 101 ALA A C 1
ATOM 777 O O . ALA A 1 101 ? -2.081 -27.858 -9.822 1.00 97.44 101 ALA A O 1
ATOM 778 N N . LYS A 1 102 ? -4.159 -28.367 -10.535 1.00 96.69 102 LYS A N 1
ATOM 779 C CA . LYS A 1 102 ? -4.156 -29.785 -10.127 1.00 96.69 102 LYS A CA 1
ATOM 780 C C . LYS A 1 102 ? -3.531 -30.722 -11.168 1.00 96.69 102 LYS A C 1
ATOM 782 O O . LYS A 1 102 ? -3.317 -31.898 -10.876 1.00 96.69 102 LYS A O 1
ATOM 787 N N . ILE A 1 103 ? -3.251 -30.243 -12.382 1.00 96.56 103 ILE A N 1
ATOM 788 C CA . ILE A 1 103 ? -2.624 -31.045 -13.439 1.00 96.56 103 ILE A CA 1
ATOM 789 C C . ILE A 1 103 ? -1.131 -31.211 -13.129 1.00 96.56 103 ILE A C 1
ATOM 791 O O . ILE A 1 103 ? -0.456 -30.272 -12.706 1.00 96.56 103 ILE A O 1
ATOM 795 N N . LYS A 1 104 ? -0.597 -32.418 -13.351 1.00 97.44 104 LYS A N 1
ATOM 796 C CA . LYS A 1 104 ? 0.842 -32.675 -13.227 1.00 97.44 104 LYS A CA 1
ATOM 797 C C . LYS A 1 104 ? 1.603 -31.849 -14.278 1.00 97.44 104 LYS A C 1
ATOM 799 O O . LYS A 1 104 ? 1.227 -31.924 -15.448 1.00 97.44 104 LYS A O 1
ATOM 804 N N . PRO A 1 105 ? 2.669 -31.121 -13.903 1.00 97.62 105 PRO A N 1
ATOM 805 C CA . PRO A 1 105 ? 3.461 -30.380 -14.873 1.00 97.62 105 PRO A CA 1
ATOM 806 C C . PRO A 1 105 ? 4.133 -31.317 -15.888 1.00 97.62 105 PRO A C 1
ATOM 808 O O . PRO A 1 105 ? 4.497 -32.454 -15.564 1.00 97.62 105 PRO A O 1
ATOM 811 N N . ASP A 1 106 ? 4.302 -30.827 -17.112 1.00 96.75 106 ASP A N 1
ATOM 812 C CA . ASP A 1 106 ? 5.091 -31.470 -18.157 1.00 96.75 106 ASP A CA 1
ATOM 813 C C . ASP A 1 106 ? 6.606 -31.371 -17.882 1.00 96.75 106 ASP A C 1
ATOM 815 O O . ASP A 1 106 ? 7.052 -30.844 -16.860 1.00 96.75 106 ASP A O 1
ATOM 819 N N . ALA A 1 107 ? 7.425 -31.890 -18.802 1.00 95.81 107 ALA A N 1
ATOM 820 C CA . ALA A 1 107 ? 8.884 -31.875 -18.665 1.00 95.81 107 ALA A CA 1
ATOM 821 C C . ALA A 1 107 ? 9.496 -30.459 -18.659 1.00 95.81 107 ALA A C 1
ATOM 823 O O . ALA A 1 107 ? 10.618 -30.288 -18.186 1.00 95.81 107 ALA A O 1
ATOM 824 N N . ALA A 1 108 ? 8.782 -29.459 -19.181 1.00 94.25 108 ALA A N 1
ATOM 825 C CA . ALA A 1 108 ? 9.195 -28.060 -19.188 1.00 94.25 108 ALA A CA 1
ATOM 826 C C . ALA A 1 108 ? 8.651 -27.270 -17.979 1.00 94.25 108 ALA A C 1
ATOM 828 O O . ALA A 1 108 ? 9.003 -26.098 -17.820 1.00 94.25 108 ALA A O 1
ATOM 829 N N . GLY A 1 109 ? 7.849 -27.910 -17.119 1.00 96.69 109 GLY A N 1
ATOM 830 C CA . GLY A 1 109 ? 7.276 -27.329 -15.907 1.00 96.69 109 GLY A CA 1
ATOM 831 C C . GLY A 1 109 ? 5.858 -26.773 -16.072 1.00 96.69 109 GLY A C 1
ATOM 832 O O . GLY A 1 109 ? 5.361 -26.144 -15.141 1.00 96.69 109 GLY A O 1
ATOM 833 N N . PHE A 1 110 ? 5.189 -26.992 -17.210 1.00 98.44 110 PHE A N 1
ATOM 834 C CA . PHE A 1 110 ? 3.858 -26.439 -17.478 1.00 98.44 110 PHE A CA 1
ATOM 835 C C . PHE A 1 110 ? 2.729 -27.394 -17.108 1.00 98.44 110 PHE A C 1
ATOM 837 O O . PHE A 1 110 ? 2.717 -28.555 -17.507 1.00 98.44 110 PHE A O 1
ATOM 844 N N . LYS A 1 111 ? 1.730 -26.880 -16.392 1.00 98.44 111 LYS A N 1
ATOM 845 C CA . LYS A 1 111 ? 0.470 -27.570 -16.097 1.00 98.44 111 LYS A CA 1
ATOM 846 C C . LYS A 1 111 ? -0.561 -27.362 -17.213 1.00 98.44 111 LYS A C 1
ATOM 848 O O . LYS A 1 111 ? -1.345 -28.266 -17.500 1.00 98.44 111 LYS A O 1
ATOM 853 N N . GLY A 1 112 ? -0.540 -26.199 -17.870 1.00 98.00 112 GLY A N 1
ATOM 854 C CA . GLY A 1 112 ? -1.349 -25.921 -19.058 1.00 98.00 112 GLY A CA 1
ATOM 855 C C . GLY A 1 112 ? -1.887 -24.495 -19.147 1.00 98.00 112 GLY A C 1
ATOM 856 O O . GLY A 1 112 ? -1.647 -23.654 -18.282 1.00 98.00 112 GLY A O 1
ATOM 857 N N . THR A 1 113 ? -2.648 -24.239 -20.210 1.00 98.69 113 THR A N 1
ATOM 858 C CA . THR A 1 113 ? -3.300 -22.950 -20.466 1.00 98.69 113 THR A CA 1
ATOM 859 C C . THR A 1 113 ? -4.807 -23.004 -20.193 1.00 98.69 113 THR A C 1
ATOM 861 O O . THR A 1 113 ? -5.489 -23.946 -20.613 1.00 98.69 113 THR A O 1
ATOM 864 N N . VAL A 1 114 ? -5.317 -21.963 -19.529 1.00 98.62 114 VAL A N 1
ATOM 865 C CA . VAL A 1 114 ? -6.737 -21.586 -19.480 1.00 98.62 114 VAL A CA 1
ATOM 866 C C . VAL A 1 114 ? -6.997 -20.609 -20.624 1.00 98.62 114 VAL A C 1
ATOM 868 O O . VAL A 1 114 ? -6.471 -19.497 -20.609 1.00 98.62 114 VAL A O 1
ATOM 871 N N . LEU A 1 115 ? -7.778 -21.027 -21.623 1.00 98.69 115 LEU A N 1
ATOM 872 C CA . LEU A 1 115 ? -8.200 -20.175 -22.733 1.00 98.69 115 LEU A CA 1
ATOM 873 C C . LEU A 1 115 ? -9.572 -19.562 -22.441 1.00 98.69 115 LEU A C 1
ATOM 875 O O . LEU A 1 115 ? -10.537 -20.290 -22.209 1.00 98.69 115 LEU A O 1
ATOM 879 N N . LEU A 1 116 ? -9.660 -18.239 -22.518 1.00 98.62 116 LEU A N 1
ATOM 880 C CA . LEU A 1 116 ? -10.908 -17.486 -22.486 1.00 98.62 116 LEU A CA 1
ATOM 881 C C . LEU A 1 116 ? -11.420 -17.255 -23.914 1.00 98.62 116 LEU A C 1
ATOM 883 O O . LEU A 1 116 ? -10.654 -16.874 -24.809 1.00 98.62 116 LEU A O 1
ATOM 887 N N . ASP A 1 117 ? -12.717 -17.472 -24.122 1.00 98.00 117 ASP A N 1
ATOM 888 C CA . ASP A 1 117 ? -13.387 -17.202 -25.397 1.00 98.00 117 ASP A CA 1
ATOM 889 C C . ASP A 1 117 ? -13.386 -15.702 -25.751 1.00 98.00 117 ASP A C 1
ATOM 891 O O . ASP A 1 117 ? -12.920 -14.838 -25.002 1.00 98.00 117 ASP A O 1
ATOM 895 N N . LYS A 1 118 ? -13.907 -15.373 -26.927 1.00 98.00 118 LYS A N 1
ATOM 896 C CA . LYS A 1 118 ? -14.182 -13.997 -27.337 1.00 98.00 118 LYS A CA 1
ATOM 897 C C . LYS A 1 118 ? -15.348 -13.440 -26.516 1.00 98.00 118 LYS A C 1
ATOM 899 O O . LYS A 1 118 ? -16.339 -14.132 -26.306 1.00 98.00 118 LYS A O 1
ATOM 904 N N . GLY A 1 119 ? -15.250 -12.184 -26.096 1.00 98.00 119 GLY A N 1
ATOM 905 C CA . GLY A 1 119 ? -16.267 -11.495 -25.304 1.00 98.00 119 GLY A CA 1
ATOM 906 C C . GLY A 1 119 ? -15.683 -10.683 -24.149 1.00 98.00 119 GLY A C 1
ATOM 907 O O . GLY A 1 119 ? -14.469 -10.646 -23.936 1.00 98.00 119 GLY A O 1
ATOM 908 N N . ILE A 1 120 ? -16.574 -10.032 -23.400 1.00 98.44 120 ILE A N 1
ATOM 909 C CA . ILE A 1 120 ? -16.234 -9.213 -22.231 1.00 98.44 120 ILE A CA 1
ATOM 910 C C . ILE A 1 120 ? -16.563 -10.000 -20.963 1.00 98.44 120 ILE A C 1
ATOM 912 O O . ILE A 1 120 ? -17.725 -10.194 -20.630 1.00 98.44 120 ILE A O 1
ATOM 916 N N . PHE A 1 121 ? -15.549 -10.434 -20.229 1.00 98.19 121 PHE A N 1
ATOM 917 C CA . PHE A 1 121 ? -15.702 -11.098 -18.941 1.00 98.19 121 PHE A CA 1
ATOM 918 C C . PHE A 1 121 ? -15.680 -10.046 -17.837 1.00 98.19 121 PHE A C 1
ATOM 920 O O . PHE A 1 121 ? -14.647 -9.420 -17.599 1.00 98.19 121 PHE A O 1
ATOM 927 N N . LYS A 1 122 ? -16.813 -9.843 -17.164 1.00 98.00 122 LYS A N 1
ATOM 928 C CA . LYS A 1 122 ? -16.882 -8.967 -15.987 1.00 98.00 122 LYS A CA 1
ATOM 929 C C . LYS A 1 122 ? -16.174 -9.648 -14.821 1.00 98.00 122 LYS A C 1
ATOM 931 O O . LYS A 1 122 ? -16.389 -10.833 -14.596 1.00 98.00 122 LYS A O 1
ATOM 936 N N . VAL A 1 123 ? -15.339 -8.917 -14.094 1.00 97.19 123 VAL A N 1
ATOM 937 C CA . VAL A 1 123 ? -14.547 -9.426 -12.971 1.00 97.19 123 VAL A CA 1
ATOM 938 C C . VAL A 1 123 ? -14.731 -8.474 -11.792 1.00 97.19 123 VAL A C 1
ATOM 940 O O . VAL A 1 123 ? -14.144 -7.391 -11.757 1.00 97.19 123 VAL A O 1
ATOM 943 N N . SER A 1 124 ? -15.571 -8.850 -10.825 1.00 94.06 124 SER A N 1
ATOM 944 C CA . SER A 1 124 ? -15.757 -8.053 -9.604 1.00 94.06 124 SER A CA 1
ATOM 945 C C . SER A 1 124 ? -14.719 -8.366 -8.516 1.00 94.06 124 SER A C 1
ATOM 947 O O . SER A 1 124 ? -14.387 -7.488 -7.725 1.00 94.06 124 SER A O 1
ATOM 949 N N . GLY A 1 125 ? -14.149 -9.578 -8.495 1.00 93.38 125 GLY A N 1
ATOM 950 C CA . GLY A 1 125 ? -13.103 -9.988 -7.549 1.00 93.38 125 GLY A CA 1
ATOM 951 C C . GLY A 1 125 ? -11.699 -9.983 -8.158 1.00 93.38 125 GLY A C 1
ATOM 952 O O . GLY A 1 125 ? -11.410 -9.211 -9.063 1.00 93.38 125 GLY A O 1
ATOM 953 N N . VAL A 1 126 ? -10.784 -10.807 -7.658 1.00 94.81 126 VAL A N 1
ATOM 954 C CA . VAL A 1 126 ? -9.395 -10.856 -8.148 1.00 94.81 126 VAL A CA 1
ATOM 955 C C . VAL A 1 126 ? -9.104 -12.235 -8.721 1.00 94.81 126 VAL A C 1
ATOM 957 O O . VAL A 1 126 ? -9.391 -13.243 -8.075 1.00 94.81 126 VAL A O 1
ATOM 960 N N . ILE A 1 127 ? -8.509 -12.287 -9.914 1.00 98.31 127 ILE A N 1
ATOM 961 C CA . ILE A 1 127 ? -8.043 -13.535 -10.522 1.00 98.31 127 ILE A CA 1
ATOM 962 C C . ILE A 1 127 ? -6.633 -13.817 -10.000 1.00 98.31 127 ILE A C 1
ATOM 964 O O . ILE A 1 127 ? -5.696 -13.076 -10.290 1.00 98.31 127 ILE A O 1
ATOM 968 N N . ASN A 1 128 ? -6.470 -14.891 -9.234 1.00 98.19 128 ASN A N 1
ATOM 969 C CA . ASN A 1 128 ? -5.206 -15.252 -8.603 1.00 98.19 128 ASN A CA 1
ATOM 970 C C . ASN A 1 128 ? -4.583 -16.485 -9.264 1.00 98.19 128 ASN A C 1
ATOM 972 O O . ASN A 1 128 ? -5.193 -17.554 -9.313 1.00 98.19 128 ASN A O 1
ATOM 976 N N . ILE A 1 129 ? -3.324 -16.367 -9.684 1.00 98.69 129 ILE A N 1
ATOM 977 C CA . ILE A 1 129 ? -2.491 -17.492 -10.112 1.00 98.69 129 ILE A CA 1
ATOM 978 C C . ILE A 1 129 ? -1.420 -17.715 -9.043 1.00 98.69 129 ILE A C 1
ATOM 980 O O . ILE A 1 129 ? -0.471 -16.940 -8.925 1.00 98.69 129 ILE A O 1
ATOM 984 N N . LYS A 1 130 ? -1.604 -18.773 -8.245 1.00 98.00 130 LYS A N 1
ATOM 985 C CA . LYS A 1 130 ? -0.781 -19.085 -7.060 1.00 98.00 130 LYS A CA 1
ATOM 986 C C . LYS A 1 130 ? 0.160 -20.278 -7.248 1.00 98.00 130 LYS A C 1
ATOM 988 O O . LYS A 1 130 ? 0.798 -20.717 -6.301 1.00 98.00 130 LYS A O 1
ATOM 993 N N . GLU A 1 131 ? 0.222 -20.826 -8.458 1.00 98.38 131 GLU A N 1
ATOM 994 C CA . GLU A 1 131 ? 0.873 -22.099 -8.765 1.00 98.38 131 GLU A CA 1
ATOM 995 C C . GLU A 1 131 ? 1.686 -21.999 -10.058 1.00 98.38 131 GLU A C 1
ATOM 997 O O . GLU A 1 131 ? 1.275 -21.335 -11.011 1.00 98.38 131 GLU A O 1
ATOM 1002 N N . SER A 1 132 ? 2.825 -22.692 -10.102 1.00 98.69 132 SER A N 1
ATOM 1003 C CA . SER A 1 132 ? 3.717 -22.701 -11.266 1.00 98.69 132 SER A CA 1
ATOM 1004 C C . SER A 1 132 ? 3.088 -23.360 -12.497 1.00 98.69 132 SER A C 1
ATOM 1006 O O . SER A 1 132 ? 2.276 -24.285 -12.384 1.00 98.69 132 SER A O 1
ATOM 1008 N N . GLY A 1 133 ? 3.541 -22.947 -13.682 1.00 98.62 133 GLY A N 1
ATOM 1009 C CA . GLY A 1 133 ? 3.250 -23.627 -14.946 1.00 98.62 133 GLY A CA 1
ATOM 1010 C C . GLY A 1 133 ? 1.872 -23.335 -15.545 1.00 98.62 133 GLY A C 1
ATOM 1011 O O . GLY A 1 133 ? 1.400 -24.124 -16.369 1.00 98.62 133 GLY A O 1
ATOM 1012 N N . ILE A 1 134 ? 1.204 -22.260 -15.123 1.00 98.81 134 ILE A N 1
ATOM 1013 C CA . ILE A 1 134 ? -0.152 -21.904 -15.560 1.00 98.81 134 ILE A CA 1
ATOM 1014 C C . ILE A 1 134 ? -0.105 -20.691 -16.486 1.00 98.81 134 ILE A C 1
ATOM 1016 O O . ILE A 1 134 ? 0.546 -19.694 -16.188 1.00 98.81 134 ILE A O 1
ATOM 1020 N N . VAL A 1 135 ? -0.843 -20.751 -17.594 1.00 98.88 135 VAL A N 1
ATOM 1021 C CA . VAL A 1 135 ? -1.007 -19.610 -18.505 1.00 98.88 135 VAL A CA 1
ATOM 1022 C C . VAL A 1 135 ? -2.479 -19.219 -18.594 1.00 98.88 135 VAL A C 1
ATOM 1024 O O . VAL A 1 135 ? -3.320 -20.070 -18.879 1.00 98.88 135 VAL A O 1
ATOM 1027 N N . LEU A 1 136 ? -2.787 -17.938 -18.395 1.00 98.88 136 LEU A N 1
ATOM 1028 C CA . LEU A 1 136 ? -4.087 -17.342 -18.697 1.00 98.88 136 LEU A CA 1
ATOM 1029 C C . LEU A 1 136 ? -4.019 -16.687 -20.081 1.00 98.88 136 LEU A C 1
ATOM 1031 O O . LEU A 1 136 ? -3.246 -15.756 -20.298 1.00 98.88 136 LEU A O 1
ATOM 1035 N N . ARG A 1 137 ? -4.812 -17.186 -21.029 1.00 98.81 137 ARG A N 1
ATOM 1036 C CA . ARG A 1 137 ? -4.776 -16.765 -22.434 1.00 98.81 137 ARG A CA 1
ATOM 1037 C C . ARG A 1 137 ? -6.158 -16.313 -22.894 1.00 98.81 137 ARG A C 1
ATOM 1039 O O . ARG A 1 137 ? -7.137 -17.003 -22.632 1.00 98.81 137 ARG A O 1
ATOM 1046 N N . GLY A 1 138 ? -6.244 -15.207 -23.625 1.00 98.56 138 GLY A N 1
ATOM 1047 C CA . GLY A 1 138 ? -7.454 -14.842 -24.369 1.00 98.56 138 GLY A CA 1
ATOM 1048 C C . GLY A 1 138 ? -7.422 -15.267 -25.835 1.00 98.56 138 GLY A C 1
ATOM 1049 O O . GLY A 1 138 ? -6.447 -15.825 -26.344 1.00 98.56 138 GLY A O 1
ATOM 1050 N N . SER A 1 139 ? -8.507 -14.967 -26.541 1.00 98.12 139 SER A N 1
ATOM 1051 C CA . SER A 1 139 ? -8.683 -15.280 -27.962 1.00 98.12 139 SER A CA 1
ATOM 1052 C C . SER A 1 139 ? -8.205 -14.165 -28.909 1.00 98.12 139 SER A C 1
ATOM 1054 O O . SER A 1 139 ? -8.405 -14.264 -30.124 1.00 98.12 139 SER A O 1
ATOM 1056 N N . GLY A 1 140 ? -7.581 -13.110 -28.377 1.00 97.25 140 GLY A N 1
ATOM 1057 C CA . GLY A 1 140 ? -7.083 -11.947 -29.115 1.00 97.25 140 GLY A CA 1
ATOM 1058 C C . GLY A 1 140 ? -7.201 -10.659 -28.300 1.00 97.25 140 GLY A C 1
ATOM 1059 O O . GLY A 1 140 ? -8.184 -10.478 -27.578 1.00 97.25 140 GLY A O 1
ATOM 1060 N N . ILE A 1 141 ? -6.243 -9.742 -28.467 1.00 95.38 141 ILE A N 1
ATOM 1061 C CA . ILE A 1 141 ? -6.253 -8.418 -27.816 1.00 95.38 141 ILE A CA 1
ATOM 1062 C C . ILE A 1 141 ? -7.512 -7.600 -28.139 1.00 95.38 141 ILE A C 1
ATOM 1064 O O . ILE A 1 141 ? -7.990 -6.853 -27.298 1.00 95.38 141 ILE A O 1
ATOM 1068 N N . ASP A 1 142 ? -8.094 -7.782 -29.321 1.00 94.19 142 ASP A N 1
ATOM 1069 C CA . ASP A 1 142 ? -9.308 -7.121 -29.813 1.00 94.19 142 ASP A CA 1
ATOM 1070 C C . ASP A 1 142 ? -10.585 -7.960 -29.611 1.00 94.19 142 ASP A C 1
ATOM 1072 O O . ASP A 1 142 ? -11.674 -7.556 -30.015 1.00 94.19 142 ASP A O 1
ATOM 1076 N N . LYS A 1 143 ? -10.458 -9.158 -29.025 1.00 97.75 143 LYS A N 1
ATOM 1077 C CA . LYS A 1 143 ? -11.524 -10.173 -28.989 1.00 97.75 143 LYS A CA 1
ATOM 1078 C C . LYS A 1 143 ? -11.926 -10.596 -27.587 1.00 97.75 143 LYS A C 1
ATOM 1080 O O . LYS A 1 143 ? -13.085 -10.948 -27.394 1.00 97.75 143 LYS A O 1
ATOM 1085 N N . THR A 1 144 ? -10.999 -10.600 -26.636 1.00 98.62 144 THR A N 1
ATOM 1086 C CA . THR A 1 144 ? -11.250 -11.000 -25.248 1.00 98.62 144 THR A CA 1
ATOM 1087 C C . THR A 1 144 ? -10.899 -9.847 -24.322 1.00 98.62 144 THR A C 1
ATOM 1089 O O . THR A 1 144 ? -9.757 -9.389 -24.322 1.00 98.62 144 THR A O 1
ATOM 1092 N N . THR A 1 145 ? -11.849 -9.419 -23.493 1.00 98.81 145 THR A N 1
ATOM 1093 C CA . THR A 1 145 ? -11.639 -8.365 -22.493 1.00 98.81 145 THR A CA 1
ATOM 1094 C C . THR A 1 145 ? -11.961 -8.886 -21.100 1.00 98.81 145 THR A C 1
ATOM 1096 O O . THR A 1 145 ? -13.050 -9.408 -20.881 1.00 98.81 145 THR A O 1
ATOM 1099 N N . LEU A 1 146 ? -11.049 -8.705 -20.146 1.00 98.75 146 LEU A N 1
ATOM 1100 C CA . LEU A 1 146 ? -11.348 -8.775 -18.717 1.00 98.75 146 LEU A CA 1
ATOM 1101 C C . LEU A 1 146 ? -11.712 -7.366 -18.237 1.00 98.75 146 LEU A C 1
ATOM 1103 O O . LEU A 1 146 ? -10.850 -6.488 -18.205 1.00 98.75 146 LEU A O 1
ATOM 1107 N N . LEU A 1 147 ? -12.980 -7.143 -17.899 1.00 98.50 147 LEU A N 1
ATOM 1108 C CA . LEU A 1 147 ? -13.487 -5.860 -17.414 1.00 98.50 147 LEU A CA 1
ATOM 1109 C C . LEU A 1 147 ? -13.619 -5.900 -15.889 1.00 98.50 147 LEU A C 1
ATOM 1111 O O . LEU A 1 147 ? -14.491 -6.588 -15.363 1.00 98.50 147 LEU A O 1
ATOM 1115 N N . GLY A 1 148 ? -12.774 -5.161 -15.176 1.00 97.81 148 GLY A N 1
ATOM 1116 C CA . GLY A 1 148 ? -12.867 -5.001 -13.729 1.00 97.81 148 GLY A CA 1
ATOM 1117 C C . GLY A 1 148 ? -14.022 -4.073 -13.355 1.00 97.81 148 GLY A C 1
ATOM 1118 O O . GLY A 1 148 ? -13.929 -2.880 -13.605 1.00 97.81 148 GLY A O 1
ATOM 1119 N N . THR A 1 149 ? -15.088 -4.600 -12.747 1.00 95.00 149 THR A N 1
ATOM 1120 C CA . THR A 1 149 ? -16.352 -3.860 -12.500 1.00 95.00 149 THR A CA 1
ATOM 1121 C C . THR A 1 149 ? -16.558 -3.435 -11.044 1.00 95.00 149 THR A C 1
ATOM 1123 O O . THR A 1 149 ? -17.662 -3.083 -10.639 1.00 95.00 149 THR A O 1
ATOM 1126 N N . SER A 1 150 ? -15.532 -3.562 -10.205 1.00 85.88 150 SER A N 1
ATOM 1127 C CA . SER A 1 150 ? -15.617 -3.284 -8.768 1.00 85.88 150 SER A CA 1
ATOM 1128 C C . SER A 1 150 ? -14.824 -2.046 -8.387 1.00 85.88 150 SER A C 1
ATOM 1130 O O . SER A 1 150 ? -13.765 -1.807 -8.963 1.00 85.88 150 SER A O 1
ATOM 1132 N N . ILE A 1 151 ? -15.192 -1.438 -7.264 1.00 87.19 151 ILE A N 1
ATOM 1133 C CA . ILE A 1 151 ? -14.399 -0.394 -6.604 1.00 87.19 151 ILE A CA 1
ATOM 1134 C C . ILE A 1 151 ? -13.140 -0.911 -5.871 1.00 87.19 151 ILE A C 1
ATOM 1136 O O . ILE A 1 151 ? -12.515 -0.189 -5.093 1.00 87.19 151 ILE A O 1
ATOM 1140 N N . ASN A 1 152 ? -12.794 -2.192 -6.046 1.00 86.50 152 ASN A N 1
ATOM 1141 C CA . ASN A 1 152 ? -11.552 -2.750 -5.526 1.00 86.50 152 ASN A CA 1
ATOM 1142 C C . ASN A 1 152 ? -10.359 -2.089 -6.237 1.00 86.50 152 ASN A C 1
ATOM 1144 O O . ASN A 1 152 ? -10.309 -2.060 -7.464 1.00 86.50 152 ASN A O 1
ATOM 1148 N N . ARG A 1 153 ? -9.384 -1.616 -5.456 1.00 94.56 153 ARG A N 1
ATOM 1149 C CA . ARG A 1 153 ? -8.135 -1.022 -5.948 1.00 94.56 153 ARG A CA 1
ATOM 1150 C C . ARG A 1 153 ? -7.046 -2.062 -6.266 1.00 94.56 153 ARG A C 1
ATOM 1152 O O . ARG A 1 153 ? -5.984 -1.699 -6.756 1.00 94.56 153 ARG A O 1
ATOM 1159 N N . GLU A 1 154 ? -7.278 -3.351 -6.029 1.00 94.88 154 GLU A N 1
ATOM 1160 C CA . GLU A 1 154 ? -6.372 -4.436 -6.431 1.00 94.88 154 GLU A CA 1
ATOM 1161 C C . GLU A 1 154 ? -6.271 -4.616 -7.946 1.00 94.88 154 GLU A C 1
ATOM 1163 O O . GLU A 1 154 ? -7.133 -4.169 -8.708 1.00 94.88 154 GLU A O 1
ATOM 1168 N N . ALA A 1 155 ? -5.219 -5.316 -8.386 1.00 97.38 155 ALA A N 1
ATOM 1169 C CA . ALA A 1 155 ? -5.091 -5.680 -9.787 1.00 97.38 155 ALA A CA 1
ATOM 1170 C C . ALA A 1 155 ? -6.217 -6.632 -10.225 1.00 97.38 155 ALA A C 1
ATOM 1172 O O . ALA A 1 155 ? -6.800 -7.342 -9.402 1.00 97.38 155 ALA A O 1
ATOM 1173 N N . ILE A 1 156 ? -6.525 -6.674 -11.523 1.00 98.38 156 ILE A N 1
ATOM 1174 C CA . ILE A 1 156 ? -7.465 -7.676 -12.055 1.00 98.38 156 ILE A CA 1
ATOM 1175 C C . ILE A 1 156 ? -6.847 -9.078 -11.965 1.00 98.38 156 ILE A C 1
ATOM 1177 O O . ILE A 1 156 ? -7.526 -10.018 -11.544 1.00 98.38 156 ILE A O 1
ATOM 1181 N N . VAL A 1 157 ? -5.564 -9.217 -12.328 1.00 98.81 157 VAL A N 1
ATOM 1182 C CA . VAL A 1 157 ? -4.822 -10.485 -12.265 1.00 98.81 157 VAL A CA 1
ATOM 1183 C C . VAL A 1 157 ? -3.609 -10.359 -11.342 1.00 98.81 157 VAL A C 1
ATOM 1185 O O . VAL A 1 157 ? -2.717 -9.546 -11.578 1.00 98.81 157 VAL A O 1
ATOM 1188 N N . ASN A 1 158 ? -3.542 -11.220 -10.329 1.00 98.31 158 ASN A N 1
ATOM 1189 C CA . ASN A 1 158 ? -2.404 -11.351 -9.425 1.00 98.31 158 ASN A CA 1
ATOM 1190 C C . ASN A 1 158 ? -1.661 -12.666 -9.700 1.00 98.31 158 ASN A C 1
ATOM 1192 O O . ASN A 1 158 ? -2.209 -13.753 -9.509 1.00 98.31 158 ASN A O 1
ATOM 1196 N N . ILE A 1 159 ? -0.392 -12.572 -10.093 1.00 98.75 159 ILE A N 1
ATOM 1197 C CA . ILE A 1 159 ? 0.553 -13.694 -10.092 1.00 98.75 159 ILE A CA 1
ATOM 1198 C C . ILE A 1 159 ? 1.313 -13.617 -8.771 1.00 98.75 159 ILE A C 1
ATOM 1200 O O . ILE A 1 159 ? 2.144 -12.729 -8.586 1.00 98.75 159 ILE A O 1
ATOM 1204 N N . SER A 1 160 ? 0.994 -14.507 -7.833 1.00 97.06 160 SER A N 1
ATOM 1205 C CA . SER A 1 160 ? 1.502 -14.410 -6.464 1.00 97.06 160 SER A CA 1
ATOM 1206 C C . SER A 1 160 ? 1.787 -15.780 -5.866 1.00 97.06 160 SER A C 1
ATOM 1208 O O . SER A 1 160 ? 0.868 -16.524 -5.522 1.00 97.06 160 SER A O 1
ATOM 1210 N N . GLY A 1 161 ? 3.073 -16.108 -5.737 1.00 97.19 161 GLY A N 1
ATOM 1211 C CA . GLY A 1 161 ? 3.531 -17.227 -4.914 1.00 97.19 161 GLY A CA 1
ATOM 1212 C C . GLY A 1 161 ? 3.521 -16.899 -3.415 1.00 97.19 161 GLY A C 1
ATOM 1213 O O . GLY A 1 161 ? 3.071 -15.837 -2.982 1.00 97.19 161 GLY A O 1
ATOM 1214 N N . ILE A 1 162 ? 4.087 -17.789 -2.604 1.00 95.88 162 ILE A N 1
ATOM 1215 C CA . ILE A 1 162 ? 4.190 -17.616 -1.149 1.00 95.88 162 ILE A CA 1
ATOM 1216 C C . ILE A 1 162 ? 5.576 -17.070 -0.792 1.00 95.88 162 ILE A C 1
ATOM 1218 O O . ILE A 1 162 ? 6.607 -17.638 -1.165 1.00 95.88 162 ILE A O 1
ATOM 1222 N N . ASN A 1 163 ? 5.623 -15.993 -0.008 1.00 93.88 163 ASN A N 1
ATOM 1223 C CA . ASN A 1 163 ? 6.872 -15.469 0.543 1.00 93.88 163 ASN A CA 1
ATOM 1224 C C . ASN A 1 163 ? 7.333 -16.287 1.767 1.00 93.88 163 ASN A C 1
ATOM 1226 O O . ASN A 1 163 ? 7.244 -15.835 2.903 1.00 93.88 163 ASN A O 1
ATOM 1230 N N . ASN A 1 164 ? 7.800 -17.515 1.537 1.00 95.31 164 ASN A N 1
ATOM 1231 C CA . ASN A 1 164 ? 8.356 -18.403 2.565 1.00 95.31 164 ASN A CA 1
ATOM 1232 C C . ASN A 1 164 ? 9.873 -18.605 2.394 1.00 95.31 164 ASN A C 1
ATOM 1234 O O . ASN A 1 164 ? 10.396 -19.708 2.570 1.00 95.31 164 ASN A O 1
ATOM 1238 N N . LEU A 1 165 ? 10.566 -17.534 2.002 1.00 95.50 165 LEU A N 1
ATOM 1239 C CA . LEU A 1 165 ? 12.016 -17.489 1.861 1.00 95.50 165 LEU A CA 1
ATOM 1240 C C . LEU A 1 165 ? 12.703 -17.851 3.189 1.00 95.50 165 LEU A C 1
ATOM 1242 O O . LEU A 1 165 ? 12.465 -17.220 4.217 1.00 95.50 165 LEU A O 1
ATOM 1246 N N . VAL A 1 166 ? 13.603 -18.835 3.157 1.00 97.12 166 VAL A N 1
ATOM 1247 C CA . VAL A 1 166 ? 14.403 -19.256 4.314 1.00 97.12 166 VAL A CA 1
ATOM 1248 C C . VAL A 1 166 ? 15.885 -19.089 4.005 1.00 97.12 166 VAL A C 1
ATOM 1250 O O . VAL A 1 166 ? 16.431 -19.799 3.156 1.00 97.12 166 VAL A O 1
ATOM 1253 N N . PHE A 1 167 ? 16.550 -18.196 4.738 1.00 96.19 167 PHE A N 1
ATOM 1254 C CA . PHE A 1 167 ? 18.006 -18.055 4.701 1.00 96.19 167 PHE A CA 1
ATOM 1255 C C . PHE A 1 167 ? 18.703 -19.273 5.320 1.00 96.19 167 PHE A C 1
ATOM 1257 O O . PHE A 1 167 ? 18.222 -19.858 6.293 1.00 96.19 167 PHE A O 1
ATOM 1264 N N . LYS A 1 168 ? 19.832 -19.662 4.729 1.00 95.19 168 LYS A N 1
ATOM 1265 C CA . LYS A 1 168 ? 20.681 -20.786 5.138 1.00 95.19 168 LYS A CA 1
ATOM 1266 C C . LYS A 1 168 ? 22.068 -20.264 5.525 1.00 95.19 168 LYS A C 1
ATOM 1268 O O . LYS A 1 168 ? 22.170 -19.379 6.372 1.00 95.19 168 LYS A O 1
ATOM 1273 N N . ASP A 1 169 ? 23.122 -20.805 4.924 1.00 94.06 169 ASP A N 1
ATOM 1274 C CA . ASP A 1 169 ? 24.501 -20.452 5.239 1.00 94.06 169 ASP A CA 1
ATOM 1275 C C . ASP A 1 169 ? 24.839 -19.044 4.736 1.00 94.06 169 ASP A C 1
ATOM 1277 O O . ASP A 1 169 ? 24.453 -18.650 3.627 1.00 94.06 169 ASP A O 1
ATOM 1281 N N . LYS A 1 170 ? 25.602 -18.312 5.553 1.00 96.00 170 LYS A N 1
ATOM 1282 C CA . LYS A 1 170 ? 26.143 -16.985 5.257 1.00 96.00 170 LYS A CA 1
ATOM 1283 C C . LYS A 1 170 ? 27.657 -17.072 5.077 1.00 96.00 170 LYS A C 1
ATOM 1285 O O . LYS A 1 170 ? 28.359 -17.593 5.939 1.00 96.00 170 LYS A O 1
ATOM 1290 N N . PHE A 1 171 ? 28.152 -16.479 3.999 1.00 95.88 171 PHE A N 1
ATOM 1291 C CA . PHE A 1 171 ? 29.555 -16.470 3.609 1.00 95.88 171 PHE A CA 1
ATOM 1292 C C . PHE A 1 171 ? 30.067 -15.042 3.446 1.00 95.88 171 PHE A C 1
ATOM 1294 O O . PHE A 1 171 ? 29.347 -14.131 3.022 1.00 95.88 171 PHE A O 1
ATOM 1301 N N . GLU A 1 172 ? 31.344 -14.864 3.761 1.00 95.56 172 GLU A N 1
ATOM 1302 C CA . GLU A 1 172 ? 32.082 -13.636 3.490 1.00 95.56 172 GLU A CA 1
ATOM 1303 C C . GLU A 1 172 ? 32.834 -13.750 2.167 1.00 95.56 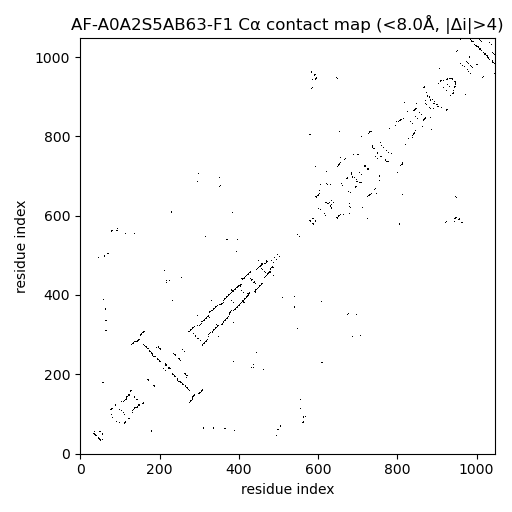172 GLU A C 1
ATOM 1305 O O . GLU A 1 172 ? 33.311 -14.832 1.801 1.00 95.56 172 GLU A O 1
ATOM 1310 N N . LEU A 1 173 ? 32.971 -12.619 1.482 1.00 95.62 173 LEU A N 1
ATOM 1311 C CA . LEU A 1 173 ? 33.835 -12.513 0.317 1.00 95.62 173 LEU A CA 1
ATOM 1312 C C . LEU A 1 173 ? 35.306 -12.576 0.746 1.00 95.62 173 LEU A C 1
ATOM 1314 O O . LEU A 1 173 ? 35.678 -12.179 1.853 1.00 95.62 173 LEU A O 1
ATOM 1318 N N . GLU A 1 174 ? 36.140 -13.137 -0.123 1.00 93.31 174 GLU A N 1
ATOM 1319 C CA . GLU A 1 174 ? 37.593 -13.166 0.057 1.00 93.31 174 GLU A CA 1
ATOM 1320 C C . GLU A 1 174 ? 38.243 -11.851 -0.371 1.00 93.31 174 GLU A C 1
ATOM 1322 O O . GLU A 1 174 ? 39.151 -11.371 0.302 1.00 93.31 174 GLU A O 1
ATOM 1327 N N . ALA A 1 175 ? 37.769 -11.281 -1.480 1.00 89.19 175 ALA A N 1
ATOM 1328 C CA . ALA A 1 175 ? 38.315 -10.065 -2.057 1.00 89.19 175 ALA A CA 1
ATOM 1329 C C . ALA A 1 175 ? 37.710 -8.812 -1.412 1.00 89.19 175 ALA A C 1
ATOM 1331 O O . ALA A 1 175 ? 36.489 -8.697 -1.314 1.00 89.19 175 ALA A O 1
ATOM 1332 N N . ASN A 1 176 ? 38.566 -7.837 -1.097 1.00 93.31 176 ASN A N 1
ATOM 1333 C CA . ASN A 1 176 ? 38.142 -6.520 -0.608 1.00 93.31 176 ASN A CA 1
ATOM 1334 C C . ASN A 1 176 ? 37.407 -5.703 -1.686 1.00 93.31 176 ASN A C 1
ATOM 1336 O O . ASN A 1 176 ? 36.651 -4.791 -1.366 1.00 93.31 176 ASN A O 1
ATOM 1340 N N . TYR A 1 177 ? 37.639 -6.022 -2.964 1.00 96.94 177 TYR A N 1
ATOM 1341 C CA . TYR A 1 177 ? 36.975 -5.393 -4.099 1.00 96.94 177 TYR A CA 1
ATOM 1342 C C . TYR A 1 177 ? 36.569 -6.440 -5.137 1.00 96.94 177 TYR A C 1
ATOM 1344 O O . TYR A 1 177 ? 37.400 -7.225 -5.597 1.00 96.94 177 TYR A O 1
ATOM 1352 N N . THR A 1 178 ? 35.295 -6.440 -5.523 1.00 97.44 178 THR A N 1
ATOM 1353 C CA . THR A 1 178 ? 34.764 -7.212 -6.651 1.00 97.44 178 THR A CA 1
ATOM 1354 C C . THR A 1 178 ? 34.227 -6.244 -7.707 1.00 97.44 178 THR A C 1
ATOM 1356 O O . THR A 1 178 ? 33.321 -5.467 -7.390 1.00 97.44 178 THR A O 1
ATOM 1359 N N . PRO A 1 179 ? 34.731 -6.289 -8.954 1.00 97.12 179 PRO A N 1
ATOM 1360 C CA . PRO A 1 179 ? 34.361 -5.306 -9.966 1.00 97.12 179 PRO A CA 1
ATOM 1361 C C . PRO A 1 179 ? 32.894 -5.360 -10.409 1.00 97.12 179 PRO A C 1
ATOM 1363 O O . PRO A 1 179 ? 32.255 -6.417 -10.414 1.00 97.12 179 PRO A O 1
ATOM 1366 N N . LEU A 1 180 ? 32.383 -4.215 -10.867 1.00 97.75 180 LEU A N 1
ATOM 1367 C CA . LEU A 1 180 ? 31.132 -4.127 -11.621 1.00 97.75 180 LEU A CA 1
ATOM 1368 C C . LEU A 1 180 ? 31.196 -5.042 -12.853 1.00 97.75 180 LEU A C 1
ATOM 1370 O O . LEU A 1 180 ? 32.211 -5.077 -13.547 1.00 97.75 180 LEU A O 1
ATOM 1374 N N . GLY A 1 181 ? 30.116 -5.773 -13.134 1.00 96.88 181 GLY A N 1
ATOM 1375 C CA . GLY A 1 181 ? 30.064 -6.716 -14.251 1.00 96.88 181 GLY A CA 1
ATOM 1376 C C . GLY A 1 181 ? 30.641 -8.105 -13.947 1.00 96.88 181 GLY A C 1
ATOM 1377 O O . GLY A 1 181 ? 30.499 -9.006 -14.772 1.00 96.88 181 GLY A O 1
ATOM 1378 N N . ALA A 1 182 ? 31.241 -8.326 -12.771 1.00 97.25 182 ALA A N 1
ATOM 1379 C CA . ALA A 1 182 ? 31.804 -9.626 -12.413 1.00 97.25 182 ALA A CA 1
ATOM 1380 C C . ALA A 1 182 ? 30.732 -10.729 -12.313 1.00 97.25 182 ALA A C 1
ATOM 1382 O O . ALA A 1 182 ? 29.627 -10.510 -11.812 1.00 97.25 182 ALA A O 1
ATOM 1383 N N . THR A 1 183 ? 31.095 -11.939 -12.749 1.00 96.94 183 THR A N 1
ATOM 1384 C CA . THR A 1 183 ? 30.293 -13.174 -12.630 1.00 96.94 183 THR A CA 1
ATOM 1385 C C . THR A 1 183 ? 30.978 -14.246 -11.786 1.00 96.94 183 THR A C 1
ATOM 1387 O O . THR A 1 183 ? 30.414 -15.316 -11.573 1.00 96.94 183 THR A O 1
ATOM 1390 N N . VAL A 1 184 ? 32.193 -13.985 -11.300 1.00 96.94 184 VAL A N 1
ATOM 1391 C CA . VAL A 1 184 ? 32.964 -14.908 -10.463 1.00 96.94 184 VAL A CA 1
ATOM 1392 C C . VAL A 1 184 ? 33.286 -14.220 -9.147 1.00 96.94 184 VAL A C 1
ATOM 1394 O O . VAL A 1 184 ? 33.865 -13.137 -9.143 1.00 96.94 184 VAL A O 1
ATOM 1397 N N . LEU A 1 185 ? 32.930 -14.865 -8.039 1.00 96.69 185 LEU A N 1
ATOM 1398 C CA . LEU A 1 185 ? 33.138 -14.368 -6.681 1.00 96.69 185 LEU A CA 1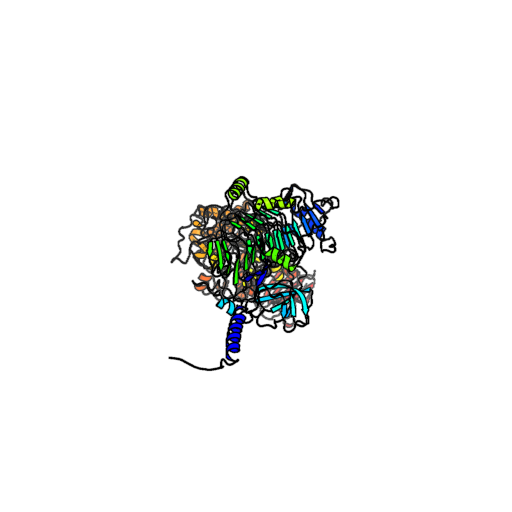
ATOM 1399 C C . LEU A 1 185 ? 33.995 -15.362 -5.907 1.00 96.69 185 LEU A C 1
ATOM 1401 O O . LEU A 1 185 ? 33.758 -16.566 -5.979 1.00 96.69 185 LEU A O 1
ATOM 1405 N N . ALA A 1 186 ? 34.965 -14.867 -5.147 1.00 94.25 186 ALA A N 1
ATOM 1406 C CA . ALA A 1 186 ? 35.737 -15.682 -4.215 1.00 94.25 186 ALA A CA 1
ATOM 1407 C C . ALA A 1 186 ? 35.153 -15.540 -2.802 1.00 94.25 186 ALA A C 1
ATOM 1409 O O . ALA A 1 186 ? 34.921 -14.420 -2.343 1.00 94.25 186 ALA A O 1
ATOM 1410 N N . VAL A 1 187 ? 34.901 -16.660 -2.120 1.00 95.12 187 VAL A N 1
ATOM 1411 C CA . VAL A 1 187 ? 34.311 -16.706 -0.770 1.00 95.12 187 VAL A CA 1
ATOM 1412 C C . VAL A 1 187 ? 35.246 -17.415 0.210 1.00 95.12 187 VAL A C 1
ATOM 1414 O O . VAL A 1 187 ? 35.842 -18.433 -0.124 1.00 95.12 187 VAL A O 1
ATOM 1417 N N . LYS A 1 188 ? 35.373 -16.924 1.449 1.00 90.38 188 LYS A N 1
ATOM 1418 C CA . LYS A 1 188 ? 36.405 -17.414 2.392 1.00 90.38 188 LYS A CA 1
ATOM 1419 C C . LYS A 1 188 ? 36.220 -18.871 2.850 1.00 90.38 188 LYS A C 1
ATOM 1421 O O . LYS A 1 188 ? 37.208 -19.508 3.183 1.00 90.38 188 LYS A O 1
ATOM 1426 N N . ASN A 1 189 ? 34.994 -19.409 2.854 1.00 81.62 189 ASN A N 1
ATOM 1427 C CA . ASN A 1 189 ? 34.674 -20.764 3.344 1.00 81.62 189 ASN A CA 1
ATOM 1428 C C . ASN A 1 189 ? 33.484 -21.400 2.585 1.00 81.62 189 ASN A C 1
ATOM 1430 O O . ASN A 1 189 ? 32.531 -21.875 3.192 1.00 81.62 189 ASN A O 1
ATOM 1434 N N . GLY A 1 190 ? 33.497 -21.367 1.249 1.00 75.56 190 GLY A N 1
ATOM 1435 C CA . GLY A 1 190 ? 32.357 -21.767 0.403 1.00 75.56 190 GLY A CA 1
ATOM 1436 C C . GLY A 1 190 ? 32.154 -23.267 0.163 1.00 75.56 190 GLY A C 1
ATOM 1437 O O . GLY A 1 190 ? 31.511 -23.622 -0.817 1.00 75.56 190 GLY A O 1
ATOM 1438 N N . THR A 1 191 ? 32.711 -24.161 0.983 1.00 77.81 191 THR A N 1
ATOM 1439 C CA . THR A 1 191 ? 32.729 -25.612 0.694 1.00 77.81 191 THR A CA 1
ATOM 1440 C C . THR A 1 191 ? 31.350 -26.280 0.696 1.00 77.81 191 THR A C 1
ATOM 1442 O O . THR A 1 191 ? 31.217 -27.360 0.125 1.00 77.81 191 THR A O 1
ATOM 1445 N N . SER A 1 192 ? 30.329 -25.663 1.307 1.00 88.69 192 SER A N 1
ATOM 1446 C CA . SER A 1 192 ? 28.939 -26.146 1.271 1.00 88.69 192 SER A CA 1
ATOM 1447 C C . SER A 1 192 ? 28.136 -25.658 0.058 1.00 88.69 192 SER A C 1
ATOM 1449 O O . SER A 1 192 ? 27.063 -26.204 -0.201 1.00 88.69 192 SER A O 1
ATOM 1451 N N . LEU A 1 193 ? 28.651 -24.684 -0.703 1.00 94.62 193 LEU A N 1
ATOM 1452 C CA . LEU A 1 193 ? 28.001 -24.174 -1.910 1.00 94.62 193 LEU A CA 1
ATOM 1453 C C . LEU A 1 193 ? 28.216 -25.123 -3.090 1.00 94.62 193 LEU A C 1
ATOM 1455 O O . LEU A 1 193 ? 29.320 -25.616 -3.330 1.00 94.62 193 LEU A O 1
ATOM 1459 N N . LYS A 1 194 ? 27.167 -25.327 -3.883 1.00 95.75 194 LYS A N 1
ATOM 1460 C CA . LYS A 1 194 ? 27.201 -26.136 -5.105 1.00 95.75 194 LYS A CA 1
ATOM 1461 C C . LYS A 1 194 ? 26.449 -25.466 -6.248 1.00 95.75 194 LYS A C 1
ATOM 1463 O O . LYS A 1 194 ? 25.648 -24.553 -6.064 1.00 95.75 194 LYS A O 1
ATOM 1468 N N . LYS A 1 195 ? 26.702 -25.959 -7.462 1.00 97.25 195 LYS A N 1
ATOM 1469 C CA . LYS A 1 195 ? 25.916 -25.601 -8.646 1.00 97.25 195 LYS A CA 1
ATOM 1470 C C . LYS A 1 195 ? 24.421 -25.845 -8.383 1.00 97.25 195 LYS A C 1
ATOM 1472 O O . LYS A 1 195 ? 24.061 -26.916 -7.897 1.00 97.25 195 LYS A O 1
ATOM 1477 N N . GLY A 1 196 ? 23.588 -24.879 -8.755 1.00 96.69 196 GLY A N 1
ATOM 1478 C CA . GLY A 1 196 ? 22.138 -24.878 -8.562 1.00 96.69 196 GLY A CA 1
ATOM 1479 C C . GLY A 1 196 ? 21.678 -24.297 -7.224 1.00 96.69 196 GLY A C 1
ATOM 1480 O O . GLY A 1 196 ? 20.478 -24.141 -7.029 1.00 96.69 196 GLY A O 1
ATOM 1481 N N . ASP A 1 197 ? 22.585 -23.963 -6.299 1.00 97.44 197 ASP A N 1
ATOM 1482 C CA . ASP A 1 197 ? 22.185 -23.250 -5.085 1.00 97.44 197 ASP A CA 1
ATOM 1483 C C . ASP A 1 197 ? 21.780 -21.807 -5.422 1.00 97.44 197 ASP A C 1
ATOM 1485 O O . ASP A 1 197 ? 22.451 -21.111 -6.194 1.00 97.44 197 ASP A O 1
ATOM 1489 N N . HIS A 1 198 ? 20.702 -21.346 -4.790 1.00 98.00 198 HIS A N 1
ATOM 1490 C CA . HIS A 1 198 ? 20.263 -19.959 -4.860 1.00 98.00 198 HIS A CA 1
ATOM 1491 C C . HIS A 1 198 ? 20.901 -19.137 -3.744 1.00 98.00 198 HIS A C 1
ATOM 1493 O O . HIS A 1 198 ? 20.972 -19.570 -2.588 1.00 98.00 198 HIS A O 1
ATOM 1499 N N . ILE A 1 199 ? 21.357 -17.938 -4.093 1.00 98.06 199 ILE A N 1
ATOM 1500 C CA . ILE A 1 199 ? 22.038 -17.024 -3.182 1.00 98.06 199 ILE A CA 1
ATOM 1501 C C . ILE A 1 199 ? 21.508 -15.596 -3.329 1.00 98.06 199 ILE A C 1
ATOM 1503 O O . ILE A 1 199 ? 21.147 -15.150 -4.416 1.00 98.06 199 ILE A O 1
ATOM 1507 N N . LEU A 1 200 ? 21.520 -14.853 -2.226 1.00 97.94 200 LEU A N 1
ATOM 1508 C CA . LEU A 1 200 ? 21.464 -13.397 -2.234 1.00 97.94 200 LEU A CA 1
ATOM 1509 C C . LEU A 1 200 ? 22.850 -12.848 -1.928 1.00 97.94 200 LEU A C 1
ATOM 1511 O O . LEU A 1 200 ? 23.474 -13.228 -0.935 1.00 97.94 200 LEU A O 1
ATOM 1515 N N . ILE A 1 201 ? 23.308 -11.917 -2.752 1.00 98.19 201 ILE A N 1
ATOM 1516 C CA . ILE A 1 201 ? 24.472 -11.092 -2.442 1.00 98.19 201 ILE A CA 1
ATOM 1517 C C . ILE A 1 201 ? 23.932 -9.802 -1.839 1.00 98.19 201 ILE A C 1
ATOM 1519 O O . ILE A 1 201 ? 23.294 -9.006 -2.528 1.00 98.19 201 ILE A O 1
ATOM 1523 N N . ASN A 1 202 ? 24.139 -9.647 -0.537 1.00 97.44 202 ASN A N 1
ATOM 1524 C CA . ASN A 1 202 ? 23.623 -8.543 0.255 1.00 97.44 202 ASN A CA 1
ATOM 1525 C C . ASN A 1 202 ? 24.721 -7.502 0.459 1.00 97.44 202 ASN A C 1
ATOM 1527 O O . ASN A 1 202 ? 25.741 -7.806 1.087 1.00 97.44 202 ASN A O 1
ATOM 1531 N N . THR A 1 203 ? 24.470 -6.276 0.010 1.00 97.19 203 THR A N 1
ATOM 1532 C CA . THR A 1 203 ? 25.339 -5.116 0.229 1.00 97.19 203 THR A CA 1
ATOM 1533 C C . THR A 1 203 ? 24.555 -4.046 0.992 1.00 97.19 203 THR A C 1
ATOM 1535 O O . THR A 1 203 ? 23.745 -3.329 0.398 1.00 97.19 203 THR A O 1
ATOM 1538 N N . PRO A 1 204 ? 24.733 -3.948 2.322 1.00 95.81 204 PRO A N 1
ATOM 1539 C CA . PRO A 1 204 ? 24.111 -2.894 3.120 1.00 95.81 204 PRO A CA 1
ATOM 1540 C C . PRO A 1 204 ? 24.593 -1.507 2.694 1.00 95.81 204 PRO A C 1
ATOM 1542 O O . PRO A 1 204 ? 25.762 -1.348 2.340 1.00 95.81 204 PRO A O 1
ATOM 1545 N N . ILE A 1 205 ? 23.746 -0.485 2.790 1.00 94.62 205 ILE A N 1
ATOM 1546 C CA . ILE A 1 205 ? 24.190 0.900 2.594 1.00 94.62 205 ILE A CA 1
ATOM 1547 C C . ILE A 1 205 ? 24.622 1.462 3.955 1.00 94.62 205 ILE A C 1
ATOM 1549 O O . ILE A 1 205 ? 23.814 1.906 4.766 1.00 94.62 205 ILE A O 1
ATOM 1553 N N . THR A 1 206 ? 25.922 1.355 4.251 1.00 96.25 206 THR A N 1
ATOM 1554 C CA . THR A 1 206 ? 26.486 1.736 5.558 1.00 96.25 206 THR A CA 1
ATOM 1555 C C . THR A 1 206 ? 26.449 3.245 5.774 1.00 96.25 206 THR A C 1
ATOM 1557 O O . THR A 1 206 ? 26.382 4.024 4.826 1.00 96.25 206 THR A O 1
ATOM 1560 N N . LYS A 1 207 ? 26.582 3.684 7.031 1.00 96.19 207 LYS A N 1
ATOM 1561 C CA . LYS A 1 207 ? 26.690 5.111 7.358 1.00 96.19 207 LYS A CA 1
ATOM 1562 C C . LYS A 1 207 ? 27.818 5.811 6.584 1.00 96.19 207 LYS A C 1
ATOM 1564 O O . LYS A 1 207 ? 27.590 6.899 6.073 1.00 96.19 207 LYS A O 1
ATOM 1569 N N . ASN A 1 208 ? 28.990 5.179 6.459 1.00 96.06 208 ASN A N 1
ATOM 1570 C CA . ASN A 1 208 ? 30.121 5.734 5.703 1.00 96.06 208 ASN A CA 1
ATOM 1571 C C . ASN A 1 208 ? 29.731 6.018 4.245 1.00 96.06 208 ASN A C 1
ATOM 1573 O O . ASN A 1 208 ? 30.001 7.091 3.713 1.00 96.06 208 ASN A O 1
ATOM 1577 N N . TRP A 1 209 ? 29.028 5.072 3.618 1.00 97.25 209 TRP A N 1
ATOM 1578 C CA . TRP A 1 209 ? 28.564 5.238 2.247 1.00 97.25 209 TRP A CA 1
ATOM 1579 C C . TRP A 1 209 ? 27.487 6.327 2.130 1.00 97.25 209 TRP A C 1
ATOM 1581 O O . TRP A 1 209 ? 27.561 7.161 1.231 1.00 97.25 209 TRP A O 1
ATOM 1591 N N . ILE A 1 210 ? 26.533 6.382 3.067 1.00 97.62 210 ILE A N 1
ATOM 1592 C CA . ILE A 1 210 ? 25.499 7.433 3.121 1.00 97.62 210 ILE A CA 1
ATOM 1593 C C . ILE A 1 210 ? 26.133 8.824 3.244 1.00 97.62 210 ILE A C 1
ATOM 1595 O O . ILE A 1 210 ? 25.733 9.739 2.525 1.00 97.62 210 ILE A O 1
ATOM 1599 N N . ASP A 1 211 ? 27.115 8.984 4.136 1.00 96.62 211 ASP A N 1
ATOM 1600 C CA . ASP A 1 211 ? 27.810 10.255 4.353 1.00 96.62 211 ASP A CA 1
ATOM 1601 C C . ASP A 1 211 ? 28.575 10.681 3.086 1.00 96.62 211 ASP A C 1
ATOM 1603 O O . ASP A 1 211 ? 28.472 11.832 2.665 1.00 96.62 211 ASP A O 1
ATOM 1607 N N . LEU A 1 212 ? 29.272 9.747 2.424 1.00 97.19 212 LEU A N 1
ATOM 1608 C CA . LEU A 1 212 ? 29.981 10.007 1.164 1.00 97.19 212 LEU A CA 1
ATOM 1609 C C . LEU A 1 212 ? 29.034 10.443 0.036 1.00 97.19 212 LEU A C 1
ATOM 1611 O O . LEU A 1 212 ? 29.385 11.288 -0.786 1.00 97.19 212 LEU A O 1
ATOM 1615 N N . LEU A 1 213 ? 27.825 9.883 0.000 1.00 97.12 213 LEU A N 1
ATOM 1616 C CA . LEU A 1 213 ? 26.783 10.275 -0.948 1.00 97.12 213 LEU A CA 1
ATOM 1617 C C . LEU A 1 213 ? 26.052 11.566 -0.544 1.00 97.12 213 LEU A C 1
ATOM 1619 O O . LEU A 1 213 ? 25.284 12.084 -1.354 1.00 97.12 213 LEU A O 1
ATOM 1623 N N . SER A 1 214 ? 26.288 12.081 0.670 1.00 96.81 214 SER A N 1
ATOM 1624 C CA . SER A 1 214 ? 25.567 13.206 1.288 1.00 96.81 214 SER A CA 1
ATOM 1625 C C . SER A 1 214 ? 24.055 12.974 1.420 1.00 96.81 214 SER A C 1
ATOM 1627 O O . SER A 1 214 ? 23.267 13.894 1.247 1.00 96.81 214 SER A O 1
ATOM 1629 N N . MET A 1 215 ? 23.637 11.732 1.698 1.00 97.06 215 MET A N 1
ATOM 1630 C CA . MET A 1 215 ? 22.216 11.329 1.735 1.00 97.06 215 MET A CA 1
ATOM 1631 C C . MET A 1 215 ? 21.615 11.304 3.149 1.00 97.06 215 MET A C 1
ATOM 1633 O O . MET A 1 215 ? 20.490 10.849 3.340 1.00 97.06 215 MET A O 1
ATOM 1637 N N . ASN A 1 216 ? 22.360 11.743 4.163 1.00 95.56 216 ASN A N 1
ATOM 1638 C CA . ASN A 1 216 ? 21.926 11.751 5.564 1.00 95.56 216 ASN A CA 1
ATOM 1639 C C . ASN A 1 216 ? 21.082 12.985 5.946 1.00 95.56 216 ASN A C 1
ATOM 1641 O O . ASN A 1 216 ? 20.327 12.905 6.916 1.00 95.56 216 ASN A O 1
ATOM 1645 N N . ASP A 1 217 ? 21.204 14.084 5.203 1.00 94.12 217 ASP A N 1
ATOM 1646 C CA . ASP A 1 217 ? 20.487 15.351 5.363 1.00 94.12 217 ASP A CA 1
ATOM 1647 C C . ASP A 1 217 ? 20.511 16.103 4.021 1.00 94.12 217 ASP A C 1
ATOM 1649 O O . ASP A 1 217 ? 21.500 16.044 3.292 1.00 94.12 217 ASP A O 1
ATOM 1653 N N . PHE A 1 218 ? 19.429 16.801 3.687 1.00 94.50 218 PHE A N 1
ATOM 1654 C CA . PHE A 1 218 ? 19.265 17.532 2.427 1.00 94.50 218 PHE A CA 1
ATOM 1655 C C . PHE A 1 218 ? 19.041 19.042 2.660 1.00 94.50 218 PHE A C 1
ATOM 1657 O O . PHE A 1 218 ? 18.424 19.720 1.837 1.00 94.50 218 PHE A O 1
ATOM 1664 N N . GLY A 1 219 ? 19.482 19.574 3.805 1.00 91.69 219 GLY A N 1
ATOM 1665 C CA . GLY A 1 219 ? 19.237 20.946 4.252 1.00 91.69 219 GLY A CA 1
ATOM 1666 C C . GLY A 1 219 ? 17.854 21.149 4.884 1.00 91.69 219 GLY A C 1
ATOM 1667 O O . GLY A 1 219 ? 16.975 20.297 4.784 1.00 91.69 219 GLY A O 1
ATOM 1668 N N . GLY A 1 220 ? 17.647 22.285 5.560 1.00 89.25 220 GLY A N 1
ATOM 1669 C CA . GLY A 1 220 ? 16.332 22.663 6.105 1.00 89.25 220 GLY A CA 1
ATOM 1670 C C . GLY A 1 220 ? 15.769 21.706 7.165 1.00 89.25 220 GLY A C 1
ATOM 1671 O O . GLY A 1 220 ? 14.573 21.447 7.163 1.00 89.25 220 GLY A O 1
ATOM 1672 N N . GLU A 1 221 ? 16.622 21.156 8.039 1.00 89.19 221 GLU A N 1
ATOM 1673 C CA . GLU A 1 221 ? 16.240 20.179 9.079 1.00 89.19 221 GLU A CA 1
ATOM 1674 C C . GLU A 1 221 ? 15.656 18.857 8.526 1.00 89.19 221 GLU A C 1
ATOM 1676 O O . GLU A 1 221 ? 14.897 18.162 9.200 1.00 89.19 221 GLU A O 1
ATOM 1681 N N . SER A 1 222 ? 16.036 18.460 7.307 1.00 92.06 222 SER A N 1
ATOM 1682 C CA . SER A 1 222 ? 15.520 17.263 6.619 1.00 92.06 222 SER A CA 1
ATOM 1683 C C . SER A 1 222 ? 16.180 15.936 7.024 1.00 92.06 222 SER A C 1
ATOM 1685 O O . SER A 1 222 ? 15.867 14.887 6.460 1.00 92.06 222 SER A O 1
ATOM 1687 N N . GLY A 1 223 ? 17.039 15.910 8.047 1.00 92.94 223 GLY A N 1
ATOM 1688 C CA . GLY A 1 223 ? 17.661 14.677 8.546 1.00 92.94 223 GLY A CA 1
ATOM 1689 C C . GLY A 1 223 ? 16.676 13.557 8.931 1.00 92.94 223 GLY A C 1
ATOM 1690 O O . GLY A 1 223 ? 17.051 12.381 8.939 1.00 92.94 223 GLY A O 1
ATOM 1691 N N . TRP A 1 224 ? 15.401 13.875 9.192 1.00 91.69 224 TRP A N 1
ATOM 1692 C CA . TRP A 1 224 ? 14.340 12.885 9.434 1.00 91.69 224 TRP A CA 1
ATOM 1693 C C . TRP A 1 224 ? 13.930 12.095 8.175 1.00 91.69 224 TRP A C 1
ATOM 1695 O O . TRP A 1 224 ? 13.489 10.955 8.311 1.00 91.69 224 TRP A O 1
ATOM 1705 N N . ILE A 1 225 ? 14.128 12.650 6.971 1.00 93.50 225 ILE A N 1
ATOM 1706 C CA . ILE A 1 225 ? 14.005 11.946 5.679 1.00 93.50 225 ILE A CA 1
ATOM 1707 C C . ILE A 1 225 ? 15.355 11.547 5.079 1.00 93.50 225 ILE A C 1
ATOM 1709 O O . ILE A 1 225 ? 15.381 10.886 4.050 1.00 93.50 225 ILE A O 1
ATOM 1713 N N . GLY A 1 226 ? 16.493 11.875 5.688 1.00 95.56 226 GLY A N 1
ATOM 1714 C CA . GLY A 1 226 ? 17.782 11.334 5.241 1.00 95.56 226 GLY A CA 1
ATOM 1715 C C . GLY A 1 226 ? 17.828 9.804 5.321 1.00 95.56 226 GLY A C 1
ATOM 1716 O O . GLY A 1 226 ? 17.155 9.207 6.169 1.00 95.56 226 GLY A O 1
ATOM 1717 N N . TRP A 1 227 ? 18.625 9.152 4.478 1.00 96.19 227 TRP A N 1
ATOM 1718 C CA . TRP A 1 227 ? 18.839 7.702 4.506 1.00 96.19 227 TRP A CA 1
ATOM 1719 C C . TRP A 1 227 ? 19.426 7.248 5.851 1.00 96.19 227 TRP A C 1
ATOM 1721 O O . TRP A 1 227 ? 20.201 7.964 6.498 1.00 96.19 227 TRP A O 1
ATOM 1731 N N . LYS A 1 228 ? 19.051 6.044 6.278 1.00 94.81 228 LYS A N 1
ATOM 1732 C CA . LYS A 1 228 ? 19.531 5.354 7.481 1.00 94.81 228 LYS A CA 1
ATOM 1733 C C . LYS A 1 228 ? 20.098 3.990 7.091 1.00 94.81 228 LYS A C 1
ATOM 1735 O O . LYS A 1 228 ? 19.696 3.396 6.096 1.00 94.81 228 LYS A O 1
ATOM 1740 N N . SER A 1 229 ? 21.057 3.486 7.868 1.00 94.12 229 SER A N 1
ATOM 1741 C CA . SER A 1 229 ? 21.781 2.252 7.516 1.00 94.12 229 SER A CA 1
ATOM 1742 C C . SER A 1 229 ? 20.923 0.982 7.541 1.00 94.12 229 SER A C 1
ATOM 1744 O O . SER A 1 229 ? 21.349 -0.041 7.011 1.00 94.12 229 SER A O 1
ATOM 1746 N N . ASP A 1 230 ? 19.746 1.033 8.162 1.00 91.44 230 ASP A N 1
ATOM 1747 C CA . ASP A 1 230 ? 18.753 -0.040 8.195 1.00 91.44 230 ASP A CA 1
ATOM 1748 C C . ASP A 1 230 ? 17.600 0.162 7.194 1.00 91.44 230 ASP A C 1
ATOM 1750 O O . ASP A 1 230 ? 16.712 -0.685 7.131 1.00 91.44 230 ASP A O 1
ATOM 1754 N N . ASP A 1 231 ? 17.602 1.236 6.393 1.00 89.38 231 ASP A N 1
ATOM 1755 C CA . ASP A 1 231 ? 16.494 1.538 5.475 1.00 89.38 231 ASP A CA 1
ATOM 1756 C C . ASP A 1 231 ? 16.396 0.558 4.305 1.00 89.38 231 ASP A C 1
ATOM 1758 O O . ASP A 1 231 ? 15.287 0.202 3.897 1.00 89.38 231 ASP A O 1
ATOM 1762 N N . PHE A 1 232 ? 17.534 0.148 3.737 1.00 87.69 232 PHE A N 1
ATOM 1763 C CA . PHE A 1 232 ? 17.573 -0.787 2.616 1.00 87.69 232 PHE A CA 1
ATOM 1764 C C . PHE A 1 232 ? 18.953 -1.421 2.393 1.00 87.69 232 PHE A C 1
ATOM 1766 O O . PHE A 1 232 ? 20.007 -0.883 2.738 1.00 87.69 232 PHE A O 1
ATOM 1773 N N . VAL A 1 233 ? 18.921 -2.599 1.768 1.00 94.12 233 VAL A N 1
ATOM 1774 C CA . VAL A 1 233 ? 20.082 -3.408 1.379 1.00 94.12 233 VAL A CA 1
ATOM 1775 C C . VAL A 1 233 ? 19.967 -3.707 -0.113 1.00 94.12 233 VAL A C 1
ATOM 1777 O O . VAL A 1 233 ? 18.910 -4.160 -0.560 1.00 94.12 233 VAL A O 1
ATOM 1780 N N . ILE A 1 234 ? 21.048 -3.506 -0.872 1.00 95.81 234 ILE A N 1
ATOM 1781 C CA . ILE A 1 234 ? 21.115 -3.943 -2.273 1.00 95.81 234 ILE A CA 1
ATOM 1782 C C . ILE A 1 234 ? 21.193 -5.469 -2.266 1.00 95.81 234 ILE A C 1
ATOM 1784 O O . ILE A 1 234 ? 22.092 -6.040 -1.642 1.00 95.81 234 ILE A O 1
ATOM 1788 N N . ARG A 1 235 ? 20.244 -6.133 -2.932 1.00 96.00 235 ARG A N 1
ATOM 1789 C CA . ARG A 1 235 ? 20.158 -7.599 -2.979 1.00 96.00 235 ARG A CA 1
ATOM 1790 C C . ARG A 1 235 ? 20.240 -8.079 -4.419 1.00 96.00 235 ARG A C 1
ATOM 1792 O O . ARG A 1 235 ? 19.286 -7.923 -5.175 1.00 96.00 235 ARG A O 1
ATOM 1799 N N . ALA A 1 236 ? 21.364 -8.684 -4.791 1.00 96.94 236 ALA A N 1
ATOM 1800 C CA . ALA A 1 236 ? 21.470 -9.387 -6.065 1.00 96.94 236 ALA A CA 1
ATOM 1801 C C . ALA A 1 236 ? 21.059 -10.854 -5.874 1.00 96.94 236 ALA A C 1
ATOM 1803 O O . ALA A 1 236 ? 21.776 -11.629 -5.242 1.00 96.94 236 ALA A O 1
ATOM 1804 N N . ASP A 1 237 ? 19.894 -11.216 -6.413 1.00 97.25 237 ASP A N 1
ATOM 1805 C CA . ASP A 1 237 ? 19.359 -12.582 -6.416 1.00 97.25 237 ASP A CA 1
ATOM 1806 C C . ASP A 1 237 ? 19.986 -13.395 -7.557 1.00 97.25 237 ASP A C 1
ATOM 1808 O O . ASP A 1 237 ? 19.803 -13.073 -8.738 1.00 97.25 237 ASP A O 1
ATOM 1812 N N . ARG A 1 238 ? 20.765 -14.425 -7.215 1.00 97.69 238 ARG A N 1
ATOM 1813 C CA . ARG A 1 238 ? 21.603 -15.187 -8.150 1.00 97.69 238 ARG A CA 1
ATOM 1814 C C . ARG A 1 238 ? 21.487 -16.691 -7.936 1.00 97.69 238 ARG A C 1
ATOM 1816 O O . ARG A 1 238 ? 21.172 -17.171 -6.851 1.00 97.69 238 ARG A O 1
ATOM 1823 N N . GLU A 1 239 ? 21.782 -17.432 -8.992 1.00 97.88 239 GLU A N 1
ATOM 1824 C CA . GLU A 1 239 ? 21.959 -18.884 -8.966 1.00 97.88 239 GLU A CA 1
ATOM 1825 C C . GLU A 1 239 ? 23.427 -19.220 -9.246 1.00 97.88 239 GLU A C 1
ATOM 1827 O O . GLU A 1 239 ? 24.061 -18.605 -10.107 1.00 97.88 239 GLU A O 1
ATOM 1832 N N . ILE A 1 240 ? 23.984 -20.192 -8.523 1.00 98.31 240 ILE A N 1
ATOM 1833 C CA . ILE A 1 240 ? 25.358 -20.645 -8.752 1.00 98.31 240 ILE A CA 1
ATOM 1834 C C . ILE A 1 240 ? 25.403 -21.589 -9.959 1.00 98.31 240 ILE A C 1
ATOM 1836 O O . ILE A 1 240 ? 24.835 -22.678 -9.941 1.00 98.31 240 ILE A O 1
ATOM 1840 N N . THR A 1 241 ? 26.153 -21.223 -10.996 1.00 98.12 241 THR A N 1
ATOM 1841 C CA . THR A 1 241 ? 26.299 -22.019 -12.227 1.00 98.12 241 THR A CA 1
ATOM 1842 C C . THR A 1 241 ? 27.523 -22.936 -12.214 1.00 98.12 241 THR A C 1
ATOM 1844 O O . THR A 1 241 ? 27.519 -23.974 -12.886 1.00 98.12 241 THR A O 1
ATOM 1847 N N . ALA A 1 242 ? 28.551 -22.602 -11.427 1.00 97.75 242 ALA A N 1
ATOM 1848 C CA . ALA A 1 242 ? 29.745 -23.421 -11.230 1.00 97.75 242 ALA A CA 1
ATOM 1849 C C . ALA A 1 242 ? 30.433 -23.119 -9.889 1.00 97.75 242 ALA A C 1
ATOM 1851 O O . ALA A 1 242 ? 30.335 -22.010 -9.366 1.00 97.75 242 ALA A O 1
ATOM 1852 N N . VAL A 1 243 ? 31.168 -24.104 -9.362 1.00 96.38 243 VAL A N 1
ATOM 1853 C CA . VAL A 1 243 ? 32.021 -23.966 -8.171 1.00 96.38 243 VAL A CA 1
ATOM 1854 C C . VAL A 1 243 ? 33.396 -24.550 -8.481 1.00 96.38 243 VAL A C 1
ATOM 1856 O O . VAL A 1 243 ? 33.496 -25.669 -8.985 1.00 96.38 243 VAL A O 1
ATOM 1859 N N . GLN A 1 244 ? 34.453 -23.788 -8.200 1.00 94.38 244 GLN A N 1
ATOM 1860 C CA . GLN A 1 244 ? 35.848 -24.189 -8.386 1.00 94.38 244 GLN A CA 1
ATOM 1861 C C . GLN A 1 244 ? 36.661 -23.785 -7.152 1.00 94.38 244 GLN A C 1
ATOM 1863 O O . GLN A 1 244 ? 37.066 -22.631 -7.003 1.00 94.38 244 GLN A O 1
ATOM 1868 N N . GLY A 1 245 ? 36.883 -24.740 -6.244 1.00 90.25 245 GLY A N 1
ATOM 1869 C CA . GLY A 1 245 ? 37.486 -24.457 -4.942 1.00 90.25 245 GLY A CA 1
ATOM 1870 C C . GLY A 1 245 ? 36.608 -23.494 -4.146 1.00 90.25 245 GLY A C 1
ATOM 1871 O O . GLY A 1 245 ? 35.471 -23.816 -3.820 1.00 90.25 245 GLY A O 1
ATOM 1872 N N . ASN A 1 246 ? 37.129 -22.304 -3.863 1.00 91.12 246 ASN A N 1
ATOM 1873 C CA . ASN A 1 246 ? 36.430 -21.247 -3.140 1.00 91.12 246 ASN A CA 1
ATOM 1874 C C . ASN A 1 246 ? 35.834 -20.158 -4.056 1.00 91.12 246 ASN A C 1
ATOM 1876 O O . ASN A 1 246 ? 35.323 -19.149 -3.569 1.00 91.12 246 ASN A O 1
ATOM 1880 N N . LYS A 1 247 ?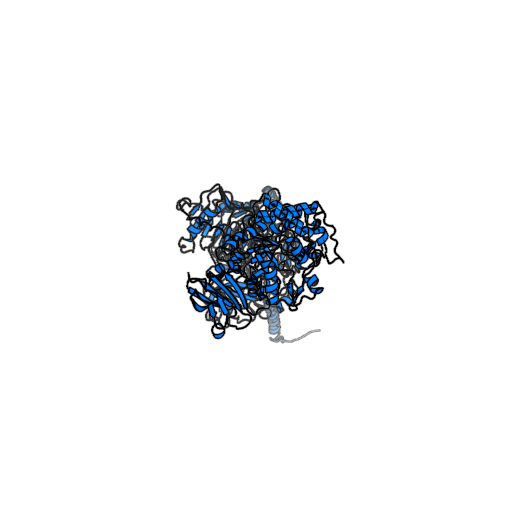 35.899 -20.352 -5.379 1.00 95.62 247 LYS A N 1
ATOM 1881 C CA . LYS A 1 247 ? 35.288 -19.465 -6.371 1.00 95.62 247 LYS A CA 1
ATOM 1882 C C . LYS A 1 247 ? 33.937 -20.011 -6.809 1.00 95.62 247 LYS A C 1
ATOM 1884 O O . LYS A 1 247 ? 33.837 -21.167 -7.221 1.00 95.62 247 LYS A O 1
ATOM 1889 N N . ILE A 1 248 ? 32.923 -19.159 -6.773 1.00 97.56 248 ILE A N 1
ATOM 1890 C CA . ILE A 1 248 ? 31.585 -19.434 -7.297 1.00 97.56 248 ILE A CA 1
ATOM 1891 C C . ILE A 1 248 ? 31.346 -18.596 -8.552 1.00 97.56 248 ILE A C 1
ATOM 1893 O O . ILE A 1 248 ? 31.739 -17.431 -8.612 1.00 97.56 248 ILE A O 1
ATOM 1897 N N . THR A 1 249 ? 30.705 -19.184 -9.558 1.00 98.19 249 THR A N 1
ATOM 1898 C CA . THR A 1 249 ? 30.223 -18.473 -10.747 1.00 98.19 249 THR A CA 1
ATOM 1899 C C . THR A 1 249 ? 28.719 -18.271 -10.625 1.00 98.19 249 THR A C 1
ATOM 1901 O O . THR A 1 249 ? 28.003 -19.229 -10.342 1.00 98.19 249 THR A O 1
ATOM 1904 N N . ILE A 1 250 ? 28.243 -17.045 -10.827 1.00 98.06 250 ILE A N 1
ATOM 1905 C CA . ILE A 1 250 ? 26.824 -16.669 -10.738 1.00 98.06 250 ILE A CA 1
ATOM 1906 C C . ILE A 1 250 ? 26.169 -16.573 -12.121 1.00 98.06 250 ILE A C 1
ATOM 1908 O O . ILE A 1 250 ? 26.849 -16.370 -13.127 1.00 98.06 250 ILE A O 1
ATOM 1912 N N . ASP A 1 251 ? 24.848 -16.745 -12.168 1.00 97.00 251 ASP A N 1
ATOM 1913 C CA . ASP A 1 251 ? 24.030 -16.782 -13.388 1.00 97.00 251 ASP A CA 1
ATOM 1914 C C . ASP A 1 251 ? 23.988 -15.465 -14.162 1.00 97.00 251 ASP A C 1
ATOM 1916 O O . ASP A 1 251 ? 23.848 -15.506 -15.377 1.00 97.00 251 ASP A O 1
ATOM 1920 N N . ALA A 1 252 ? 24.116 -14.318 -13.495 1.00 97.00 252 ALA A N 1
ATOM 1921 C CA . ALA A 1 252 ? 24.091 -12.993 -14.114 1.00 97.00 252 ALA A CA 1
ATOM 1922 C C . ALA A 1 252 ? 25.122 -12.054 -13.462 1.00 97.00 252 ALA A C 1
ATOM 1924 O O . ALA A 1 252 ? 25.376 -12.172 -12.258 1.00 97.00 252 ALA A O 1
ATOM 1925 N N . PRO A 1 253 ? 25.699 -11.093 -14.208 1.00 96.69 253 PRO A N 1
ATOM 1926 C CA . PRO A 1 253 ? 26.723 -10.202 -13.671 1.00 96.69 253 PRO A CA 1
ATOM 1927 C C . PRO A 1 253 ? 26.194 -9.285 -12.565 1.00 96.69 253 PRO A C 1
ATOM 1929 O O . PRO A 1 253 ? 24.993 -9.008 -12.454 1.00 96.69 253 PRO A O 1
ATOM 1932 N N . LEU A 1 254 ? 27.115 -8.785 -11.745 1.00 97.94 254 LEU A N 1
ATOM 1933 C CA . LEU A 1 254 ? 26.823 -7.750 -10.759 1.00 97.94 254 LEU A CA 1
ATOM 1934 C C . LEU A 1 254 ? 26.523 -6.402 -11.426 1.00 97.94 254 LEU A C 1
ATOM 1936 O O . LEU A 1 254 ? 27.277 -5.941 -12.282 1.00 97.94 254 LEU A O 1
ATOM 1940 N N . THR A 1 255 ? 25.462 -5.735 -10.969 1.00 97.69 255 THR A N 1
ATOM 1941 C CA . THR A 1 255 ? 25.111 -4.352 -11.347 1.00 97.69 255 THR A CA 1
ATOM 1942 C C . THR A 1 255 ? 25.602 -3.313 -10.337 1.00 97.69 255 THR A C 1
ATOM 1944 O O . THR A 1 255 ? 25.431 -2.114 -10.535 1.00 97.69 255 THR A O 1
ATOM 1947 N N . ASN A 1 256 ? 26.247 -3.760 -9.261 1.00 96.94 256 ASN A N 1
ATOM 1948 C CA . ASN A 1 256 ? 26.904 -2.925 -8.267 1.00 96.94 256 ASN A CA 1
ATOM 1949 C C . ASN A 1 256 ? 28.258 -3.558 -7.933 1.00 96.94 256 ASN A C 1
ATOM 1951 O O . ASN A 1 256 ? 28.310 -4.755 -7.654 1.00 96.94 256 ASN A O 1
ATOM 1955 N N . ALA A 1 257 ? 29.339 -2.778 -7.963 1.00 96.88 257 ALA A N 1
ATOM 1956 C CA . ALA A 1 257 ? 30.632 -3.253 -7.475 1.00 96.88 257 ALA A CA 1
ATOM 1957 C C . ALA A 1 257 ? 30.549 -3.547 -5.966 1.00 96.88 257 ALA A C 1
ATOM 1959 O O . ALA A 1 257 ? 29.800 -2.887 -5.243 1.00 96.88 257 ALA A O 1
ATOM 1960 N N . LEU A 1 258 ? 31.297 -4.535 -5.482 1.00 97.69 258 LEU A N 1
ATOM 1961 C CA . LEU A 1 258 ? 31.354 -4.855 -4.053 1.00 97.69 258 LEU A CA 1
ATOM 1962 C C . LEU A 1 258 ? 32.663 -4.293 -3.513 1.00 97.69 258 LEU A C 1
ATOM 1964 O O . LEU A 1 258 ? 33.725 -4.779 -3.888 1.00 97.69 258 LEU A O 1
ATOM 1968 N N . ASP A 1 259 ? 32.579 -3.266 -2.676 1.00 96.44 259 ASP A N 1
ATOM 1969 C CA . ASP A 1 259 ? 33.733 -2.542 -2.146 1.00 96.44 259 ASP A CA 1
ATOM 1970 C C . ASP A 1 259 ? 33.688 -2.561 -0.615 1.00 96.44 259 ASP A C 1
ATOM 1972 O O . ASP A 1 259 ? 32.813 -1.933 -0.014 1.00 96.44 259 ASP A O 1
ATOM 1976 N N . GLU A 1 260 ? 34.607 -3.296 0.018 1.00 95.06 260 GLU A N 1
ATOM 1977 C CA . GLU A 1 260 ? 34.667 -3.412 1.478 1.00 95.06 260 GLU A CA 1
ATOM 1978 C C . GLU A 1 260 ? 34.969 -2.076 2.179 1.00 95.06 260 GLU A C 1
ATOM 1980 O O . GLU A 1 260 ? 34.618 -1.936 3.352 1.00 95.06 260 GLU A O 1
ATOM 1985 N N . GLU A 1 261 ? 35.541 -1.077 1.488 1.00 94.31 261 GLU A N 1
ATOM 1986 C CA . GLU A 1 261 ? 35.742 0.269 2.051 1.00 94.31 261 GLU A CA 1
ATOM 1987 C C . GLU A 1 261 ? 34.410 1.018 2.233 1.00 94.31 261 GLU A C 1
ATOM 1989 O O . GLU A 1 261 ? 34.241 1.803 3.173 1.00 94.31 261 GLU A O 1
ATOM 1994 N N . LEU A 1 262 ? 33.434 0.751 1.359 1.00 95.00 262 LEU A N 1
ATOM 1995 C CA . LEU A 1 262 ? 32.089 1.322 1.442 1.00 95.00 262 LEU A CA 1
ATOM 1996 C C . LEU A 1 262 ? 31.164 0.449 2.291 1.00 95.00 262 LEU A C 1
ATOM 1998 O O . LEU A 1 262 ? 30.414 0.955 3.131 1.00 95.00 262 LEU A O 1
ATOM 2002 N N . SER A 1 263 ? 31.179 -0.864 2.061 1.00 94.88 263 SER A N 1
ATOM 2003 C CA . SER A 1 263 ? 30.286 -1.805 2.725 1.00 94.88 263 SER A CA 1
ATOM 2004 C C . SER A 1 263 ? 30.755 -3.253 2.626 1.00 94.88 263 SER A C 1
ATOM 2006 O O . SER A 1 263 ? 31.002 -3.789 1.544 1.00 94.88 263 SER A O 1
ATOM 2008 N N . LYS A 1 264 ? 30.759 -3.948 3.768 1.00 95.06 264 LYS A N 1
ATOM 2009 C CA . LYS A 1 264 ? 31.006 -5.390 3.806 1.00 95.06 264 LYS A CA 1
ATOM 2010 C C . LYS A 1 264 ? 29.817 -6.150 3.214 1.00 95.06 264 LYS A C 1
ATOM 2012 O O . LYS A 1 264 ? 28.771 -6.297 3.850 1.00 95.06 264 LYS A O 1
ATOM 2017 N N . SER A 1 265 ? 30.008 -6.671 2.005 1.00 96.94 265 SER A N 1
ATOM 2018 C CA . SER A 1 265 ? 29.018 -7.502 1.318 1.00 96.94 265 SER A CA 1
ATOM 2019 C C . SER A 1 265 ? 29.065 -8.952 1.800 1.00 96.94 265 SER A C 1
ATOM 2021 O O . SER A 1 265 ? 30.104 -9.457 2.228 1.00 96.94 265 SER A O 1
ATOM 2023 N N . THR A 1 266 ? 27.926 -9.640 1.742 1.00 97.19 266 THR A N 1
ATOM 2024 C CA . THR A 1 266 ? 27.808 -11.036 2.192 1.00 97.19 266 THR A CA 1
ATOM 2025 C C . THR A 1 266 ? 27.029 -11.867 1.190 1.00 97.19 266 THR A C 1
ATOM 2027 O O . THR A 1 266 ? 26.109 -11.362 0.552 1.00 97.19 266 THR A O 1
ATOM 2030 N N . VAL A 1 267 ? 27.385 -13.142 1.068 1.00 97.88 267 VAL A N 1
ATOM 2031 C CA . VAL A 1 267 ? 26.656 -14.114 0.248 1.00 97.88 267 VAL A CA 1
ATOM 2032 C C . VAL A 1 267 ? 25.820 -14.975 1.184 1.00 97.88 267 VAL A C 1
ATOM 2034 O O . VAL A 1 267 ? 26.355 -15.547 2.128 1.00 97.88 267 VAL A O 1
ATOM 2037 N N . VAL A 1 268 ? 24.514 -15.061 0.959 1.00 97.56 268 VAL A N 1
ATOM 2038 C CA . VAL A 1 268 ? 23.600 -15.847 1.794 1.00 97.56 268 VAL A CA 1
ATOM 2039 C C . VAL A 1 268 ? 22.853 -16.826 0.907 1.00 97.56 268 VAL A C 1
ATOM 2041 O O . VAL A 1 268 ? 22.094 -16.410 0.037 1.00 97.56 268 VAL A O 1
ATOM 2044 N N . SER A 1 269 ? 23.063 -18.120 1.126 1.00 96.94 269 SER A N 1
ATOM 2045 C CA . SER A 1 269 ? 22.274 -19.156 0.454 1.00 96.94 269 SER A CA 1
ATOM 2046 C C . SER A 1 269 ? 20.847 -19.187 0.996 1.00 96.94 269 SER A C 1
ATOM 2048 O O . SER A 1 269 ? 20.608 -18.860 2.163 1.00 96.94 269 SER A O 1
ATOM 2050 N N . TYR A 1 270 ? 19.881 -19.550 0.157 1.00 97.62 270 TYR A N 1
ATOM 2051 C CA . TYR A 1 270 ? 18.479 -19.586 0.559 1.00 97.62 270 TYR A CA 1
ATOM 2052 C C . TYR A 1 270 ? 17.692 -20.709 -0.118 1.00 97.62 270 TYR A C 1
ATOM 2054 O O . TYR A 1 270 ? 18.092 -21.261 -1.140 1.00 97.62 270 TYR A O 1
ATOM 2062 N N . ILE A 1 271 ? 16.536 -21.029 0.466 1.00 97.25 271 ILE A N 1
ATOM 2063 C CA . ILE A 1 271 ? 15.501 -21.869 -0.145 1.00 97.25 271 ILE A CA 1
ATOM 2064 C C . ILE A 1 271 ? 14.204 -21.067 -0.175 1.00 97.25 271 ILE A C 1
ATOM 2066 O O . ILE A 1 271 ? 13.818 -20.493 0.841 1.00 97.25 271 ILE A O 1
ATOM 2070 N N . TRP A 1 272 ? 13.517 -21.055 -1.317 1.00 97.38 272 TRP A N 1
ATOM 2071 C CA . TRP A 1 272 ? 12.248 -20.346 -1.484 1.00 97.38 272 TRP A CA 1
ATOM 2072 C C . TRP A 1 272 ? 11.194 -21.241 -2.135 1.00 97.38 272 TRP A C 1
ATOM 2074 O O . TRP A 1 272 ? 10.845 -21.098 -3.301 1.00 97.38 272 TRP A O 1
ATOM 2084 N N . SER A 1 273 ? 10.688 -22.200 -1.362 1.00 96.38 273 SER A N 1
ATOM 2085 C CA . SER A 1 273 ? 9.772 -23.236 -1.869 1.00 96.38 273 SER A CA 1
ATOM 2086 C C . SER A 1 273 ? 8.445 -22.708 -2.431 1.00 96.38 273 SER A C 1
ATOM 2088 O O . SER A 1 273 ? 7.816 -23.383 -3.236 1.00 96.38 273 SER A O 1
ATOM 2090 N N . GLY A 1 274 ? 8.018 -21.521 -2.003 1.00 97.25 274 GLY A N 1
ATOM 2091 C CA . GLY A 1 274 ? 6.789 -20.865 -2.433 1.00 97.25 274 GLY A CA 1
ATOM 2092 C C . GLY A 1 274 ? 6.945 -19.926 -3.628 1.00 97.25 274 GLY A C 1
ATOM 2093 O O . GLY A 1 274 ? 5.935 -19.373 -4.063 1.00 97.25 274 GLY A O 1
ATOM 2094 N N . ARG A 1 275 ? 8.161 -19.720 -4.162 1.00 97.94 275 ARG A N 1
ATOM 2095 C CA . ARG A 1 275 ? 8.357 -18.884 -5.352 1.00 97.94 275 ARG A CA 1
ATOM 2096 C C . ARG A 1 275 ? 7.898 -19.648 -6.589 1.00 97.94 275 ARG A C 1
ATOM 2098 O O . ARG A 1 275 ? 8.505 -20.649 -6.969 1.00 97.94 275 ARG A O 1
ATOM 2105 N N . ILE A 1 276 ? 6.816 -19.188 -7.203 1.00 98.62 276 ILE A N 1
ATOM 2106 C CA . ILE A 1 276 ? 6.244 -19.854 -8.376 1.00 98.62 276 ILE A CA 1
ATOM 2107 C C . ILE A 1 276 ? 7.001 -19.477 -9.644 1.00 98.62 276 ILE A C 1
ATOM 2109 O O . ILE A 1 276 ? 7.713 -18.478 -9.679 1.00 98.62 276 ILE A O 1
ATOM 2113 N N . ASN A 1 277 ? 6.865 -20.273 -10.700 1.00 98.62 277 ASN A N 1
ATOM 2114 C CA . ASN A 1 277 ? 7.538 -20.003 -11.963 1.00 98.62 277 ASN A CA 1
ATOM 2115 C C . ASN A 1 277 ? 6.751 -20.457 -13.189 1.00 98.62 277 ASN A C 1
ATOM 2117 O O . ASN A 1 277 ? 5.781 -21.205 -13.075 1.00 98.62 277 ASN A O 1
ATOM 2121 N N . ASN A 1 278 ? 7.189 -20.025 -14.374 1.00 98.50 278 ASN A N 1
ATOM 2122 C CA . ASN A 1 278 ? 6.576 -20.398 -15.649 1.00 98.50 278 ASN A CA 1
ATOM 2123 C C . ASN A 1 278 ? 5.083 -20.020 -15.715 1.00 98.50 278 ASN A C 1
ATOM 2125 O O . ASN A 1 278 ? 4.248 -20.838 -16.104 1.00 98.50 278 ASN A O 1
ATOM 2129 N N . VAL A 1 279 ? 4.755 -18.786 -15.315 1.00 98.81 279 VAL A N 1
ATOM 2130 C CA . VAL A 1 279 ? 3.388 -18.242 -15.343 1.00 98.81 279 VAL A CA 1
ATOM 2131 C C . VAL A 1 279 ? 3.252 -17.193 -16.447 1.00 98.81 279 VAL A C 1
ATOM 2133 O O . VAL A 1 279 ? 4.142 -16.364 -16.630 1.00 98.81 279 VAL A O 1
ATOM 2136 N N . GLY A 1 280 ? 2.140 -17.215 -17.185 1.00 98.62 280 GLY A N 1
ATOM 2137 C CA . GLY A 1 280 ? 1.911 -16.304 -18.310 1.00 98.62 280 GLY A CA 1
ATOM 2138 C C . GLY A 1 280 ? 0.520 -15.677 -18.327 1.00 98.62 280 GLY A C 1
ATOM 2139 O O . GLY A 1 280 ? -0.462 -16.356 -18.027 1.00 98.62 280 GLY A O 1
ATOM 2140 N N . VAL A 1 281 ? 0.427 -14.412 -18.743 1.00 98.94 281 VAL A N 1
ATOM 2141 C CA . VAL A 1 281 ? -0.835 -13.757 -19.138 1.00 98.94 281 VAL A CA 1
ATOM 2142 C C . VAL A 1 281 ? -0.680 -13.219 -20.555 1.00 98.94 281 VAL A C 1
ATOM 2144 O O . VAL A 1 281 ? 0.240 -12.448 -20.826 1.00 98.94 281 VAL A O 1
ATOM 2147 N N . GLU A 1 282 ? -1.539 -13.640 -21.483 1.00 98.81 282 GLU A N 1
ATOM 2148 C CA . GLU A 1 282 ? -1.333 -13.307 -22.895 1.00 98.81 282 GLU A CA 1
ATOM 2149 C C . GLU A 1 282 ? -2.601 -13.217 -23.754 1.00 98.81 282 GLU A C 1
ATOM 2151 O O . GLU A 1 282 ? -3.620 -13.853 -23.481 1.00 98.81 282 GLU A O 1
ATOM 2156 N N . ASN A 1 283 ? -2.494 -12.474 -24.859 1.00 98.56 283 ASN A N 1
ATOM 2157 C CA . ASN A 1 283 ? -3.466 -12.431 -25.955 1.00 98.56 283 ASN A CA 1
ATOM 2158 C C . ASN A 1 283 ? -4.877 -11.937 -25.563 1.00 98.56 283 ASN A C 1
ATOM 2160 O O . ASN A 1 283 ? -5.881 -12.540 -25.959 1.00 98.56 283 ASN A O 1
ATOM 2164 N N . LEU A 1 284 ? -4.971 -10.872 -24.759 1.00 98.81 284 LEU A N 1
ATOM 2165 C CA . LEU A 1 284 ? -6.241 -10.320 -24.260 1.00 98.81 284 LEU A CA 1
ATOM 2166 C C . LEU A 1 284 ? -6.145 -8.827 -23.910 1.00 98.81 284 LEU A C 1
ATOM 2168 O O . LEU A 1 284 ? -5.055 -8.273 -23.833 1.00 98.81 284 LEU A O 1
ATOM 2172 N N . SER A 1 285 ? -7.283 -8.181 -23.668 1.00 98.88 285 SER A N 1
ATOM 2173 C CA . SER A 1 285 ? -7.363 -6.834 -23.087 1.00 98.88 285 SER A CA 1
ATOM 2174 C C . SER A 1 285 ? -7.801 -6.883 -21.623 1.00 98.88 285 SER A C 1
ATOM 2176 O O . SER A 1 285 ? -8.672 -7.674 -21.262 1.00 98.88 285 SER A O 1
ATOM 2178 N N . LEU A 1 286 ? -7.255 -6.006 -20.785 1.00 98.88 286 LEU A N 1
ATOM 2179 C CA . LEU A 1 286 ? -7.739 -5.731 -19.436 1.00 98.88 286 LEU A CA 1
ATOM 2180 C C . LEU A 1 286 ? -8.221 -4.284 -19.380 1.00 98.88 286 LEU A C 1
ATOM 2182 O O . LEU A 1 286 ? -7.539 -3.376 -19.854 1.00 98.88 286 LEU A O 1
ATOM 2186 N N . LYS A 1 287 ? -9.390 -4.071 -18.784 1.00 98.62 287 LYS A N 1
ATOM 2187 C CA . LYS A 1 287 ? -10.033 -2.762 -18.692 1.00 98.62 287 LYS A CA 1
ATOM 2188 C C . LYS A 1 287 ? -10.590 -2.549 -17.293 1.00 98.62 287 LYS A C 1
ATOM 2190 O O . LYS A 1 287 ? -11.186 -3.474 -16.743 1.00 98.62 287 LYS A O 1
ATOM 2195 N N . SER A 1 288 ? -10.425 -1.360 -16.726 1.00 98.25 288 SER A N 1
ATOM 2196 C CA . SER A 1 288 ? -11.143 -0.965 -15.509 1.00 98.25 288 SER A CA 1
ATOM 2197 C C . SER A 1 288 ? -12.405 -0.193 -15.868 1.00 98.25 288 SER A C 1
ATOM 2199 O O . SER A 1 288 ? -12.330 0.755 -16.638 1.00 98.25 288 SER A O 1
ATOM 2201 N N . ASP A 1 289 ? -13.543 -0.555 -15.282 1.00 97.19 289 ASP A N 1
ATOM 2202 C CA . ASP A 1 289 ? -14.704 0.340 -15.236 1.00 97.19 289 ASP A CA 1
ATOM 2203 C C . ASP A 1 289 ? -14.432 1.498 -14.259 1.00 97.19 289 ASP A C 1
ATOM 2205 O O . ASP A 1 289 ? -13.592 1.338 -13.370 1.00 97.19 289 ASP A O 1
ATOM 2209 N N . TYR A 1 290 ? -15.092 2.646 -14.425 1.00 96.31 290 TYR A N 1
ATOM 2210 C CA . TYR A 1 290 ? -14.897 3.842 -13.588 1.00 96.31 290 TYR A CA 1
ATOM 2211 C C . TYR A 1 290 ? -16.124 4.770 -13.626 1.00 96.31 290 TYR A C 1
ATOM 2213 O O . TYR A 1 290 ? -16.985 4.659 -14.505 1.00 96.31 290 TYR A O 1
ATOM 2221 N N . ASP A 1 291 ? -16.207 5.728 -12.701 1.00 95.00 291 ASP A N 1
ATOM 2222 C CA . ASP A 1 291 ? -17.229 6.776 -12.744 1.00 95.00 291 ASP A CA 1
ATOM 2223 C C . ASP A 1 291 ? -16.967 7.761 -13.895 1.00 95.00 291 ASP A C 1
ATOM 2225 O O . ASP A 1 291 ? -16.190 8.710 -13.786 1.00 95.00 291 ASP A O 1
ATOM 2229 N N . SER A 1 292 ? -17.681 7.576 -15.008 1.00 94.81 292 SER A N 1
ATOM 2230 C CA . SER A 1 292 ? -17.587 8.445 -16.191 1.00 94.81 292 SER A CA 1
ATOM 2231 C C . SER A 1 292 ? -17.883 9.933 -15.940 1.00 94.81 292 SER A C 1
ATOM 2233 O O . SER A 1 292 ? -17.531 10.766 -16.777 1.00 94.81 292 SER A O 1
ATOM 2235 N N . THR A 1 293 ? -18.494 10.294 -14.805 1.00 93.62 293 THR A N 1
ATOM 2236 C CA . THR A 1 293 ? -18.725 11.695 -14.421 1.00 93.62 293 THR A CA 1
ATOM 2237 C C . THR A 1 293 ? -17.499 12.353 -13.778 1.00 93.62 293 THR A C 1
ATOM 2239 O O . THR A 1 293 ? -17.451 13.579 -13.661 1.00 93.62 293 THR A O 1
ATOM 2242 N N . ASN A 1 294 ? -16.479 11.564 -13.422 1.00 94.19 294 ASN A N 1
ATOM 2243 C CA . ASN A 1 294 ? -15.238 12.010 -12.805 1.00 94.19 294 ASN A CA 1
ATOM 2244 C C . ASN A 1 294 ? -14.013 11.395 -13.509 1.00 94.19 294 ASN A C 1
ATOM 2246 O O . ASN A 1 294 ? -13.582 10.291 -13.203 1.00 94.19 294 ASN A O 1
ATOM 2250 N N . LEU A 1 295 ? -13.359 12.146 -14.402 1.00 94.81 295 LEU A N 1
ATOM 2251 C CA . LEU A 1 295 ? -12.129 11.685 -15.080 1.00 94.81 295 LEU A CA 1
ATOM 2252 C C . LEU A 1 295 ? -10.905 11.550 -14.150 1.00 94.81 295 LEU A C 1
ATOM 2254 O O . LEU A 1 295 ? -9.837 11.121 -14.587 1.00 94.81 295 LEU A O 1
ATOM 2258 N N . LYS A 1 296 ? -11.054 11.940 -12.880 1.00 97.00 296 LYS A N 1
ATOM 2259 C CA . LYS A 1 296 ? -10.073 11.762 -11.807 1.00 97.00 296 LYS A CA 1
ATOM 2260 C C . LYS A 1 296 ? -10.515 10.702 -10.792 1.00 97.00 296 LYS A C 1
ATOM 2262 O O . LYS A 1 296 ? -10.032 10.719 -9.664 1.00 97.00 296 LYS A O 1
ATOM 2267 N N . ASP A 1 297 ? -11.465 9.840 -11.152 1.00 95.88 297 ASP A N 1
ATOM 2268 C CA . ASP A 1 297 ? -11.912 8.743 -10.295 1.00 95.88 297 ASP A CA 1
ATOM 2269 C C . ASP A 1 297 ? -10.729 7.852 -9.879 1.00 95.88 297 ASP A C 1
ATOM 2271 O O . ASP A 1 297 ? -9.822 7.599 -10.663 1.00 95.88 297 ASP A O 1
ATOM 2275 N N . GLU A 1 298 ? -10.723 7.420 -8.619 1.00 94.88 298 GLU A N 1
ATOM 2276 C CA . GLU A 1 298 ? -9.746 6.470 -8.066 1.00 94.88 298 GLU A CA 1
ATOM 2277 C C . GLU A 1 298 ? -10.440 5.286 -7.363 1.00 94.88 298 GLU A C 1
ATOM 2279 O O . GLU A 1 298 ? -9.781 4.437 -6.748 1.00 94.88 298 GLU A O 1
ATOM 2284 N N . GLN A 1 299 ? -11.774 5.211 -7.460 1.00 94.38 299 GLN A N 1
ATOM 2285 C CA . GLN A 1 299 ? -12.641 4.195 -6.865 1.00 94.38 299 GLN A CA 1
ATOM 2286 C C . GLN A 1 299 ? -12.877 3.031 -7.830 1.00 94.38 299 GLN A C 1
ATOM 2288 O O . GLN A 1 299 ? -13.997 2.561 -8.012 1.00 94.38 299 GLN A O 1
ATOM 2293 N N . HIS A 1 300 ? -11.795 2.546 -8.430 1.00 96.00 300 HIS A N 1
ATOM 2294 C CA . HIS A 1 300 ? -11.791 1.438 -9.379 1.00 96.00 300 HIS A CA 1
ATOM 2295 C C . HIS A 1 300 ? -10.436 0.714 -9.373 1.00 96.00 300 HIS A C 1
ATOM 2297 O O . HIS A 1 300 ? -9.625 0.908 -8.464 1.00 96.00 300 HIS A O 1
ATOM 2303 N N . ARG A 1 301 ? -10.170 -0.154 -10.360 1.00 97.06 301 ARG A N 1
ATOM 2304 C CA . ARG A 1 301 ? -8.935 -0.951 -10.416 1.00 97.06 301 ARG A CA 1
ATOM 2305 C C . ARG A 1 301 ? -7.714 -0.073 -10.634 1.00 97.06 301 ARG A C 1
ATOM 2307 O O . ARG A 1 301 ? -7.659 0.722 -11.573 1.00 97.06 301 ARG A O 1
ATOM 2314 N N . TRP A 1 302 ? -6.678 -0.300 -9.828 1.00 97.38 302 TRP A N 1
ATOM 2315 C CA . TRP A 1 302 ? -5.416 0.411 -10.007 1.00 97.38 302 TRP A CA 1
ATOM 2316 C C . TRP A 1 302 ? -4.477 -0.278 -10.986 1.00 97.38 302 TRP A C 1
ATOM 2318 O O . TRP A 1 302 ? -3.777 0.419 -11.703 1.00 97.38 302 TRP A O 1
ATOM 2328 N N . TYR A 1 303 ? -4.453 -1.607 -11.061 1.00 98.19 303 TYR A N 1
ATOM 2329 C CA . TYR A 1 303 ? -3.527 -2.304 -11.956 1.00 98.19 303 TYR A CA 1
ATOM 2330 C C . TYR A 1 303 ? -4.232 -3.342 -12.826 1.00 98.19 303 TYR A C 1
ATOM 2332 O O . TYR A 1 303 ? -5.211 -3.965 -12.416 1.00 98.19 303 TYR A O 1
ATOM 2340 N N . GLY A 1 304 ? -3.711 -3.569 -14.029 1.00 98.44 304 GLY A N 1
ATOM 2341 C CA . GLY A 1 304 ? -4.117 -4.723 -14.824 1.00 98.44 304 GLY A CA 1
ATOM 2342 C C . GLY A 1 304 ? -3.554 -6.009 -14.228 1.00 98.44 304 GLY A C 1
ATOM 2343 O O . GLY A 1 304 ? -4.307 -6.918 -13.871 1.00 98.44 304 GLY A O 1
ATOM 2344 N N . ILE A 1 305 ? -2.226 -6.063 -14.096 1.00 98.88 305 ILE A N 1
ATOM 2345 C CA . ILE A 1 305 ? -1.491 -7.245 -13.633 1.00 98.88 305 ILE A CA 1
ATOM 2346 C C . ILE A 1 305 ? -0.491 -6.862 -12.537 1.00 98.88 305 ILE A C 1
ATOM 2348 O O . ILE A 1 305 ? 0.276 -5.912 -12.698 1.00 98.88 305 ILE A O 1
ATOM 2352 N N . SER A 1 306 ? -0.459 -7.637 -11.451 1.00 98.56 306 SER A N 1
ATOM 2353 C CA . SER A 1 306 ? 0.589 -7.579 -10.423 1.00 98.56 306 SER A CA 1
ATOM 2354 C C . SER A 1 306 ? 1.343 -8.908 -10.333 1.00 98.56 306 SER A C 1
ATOM 2356 O O . SER A 1 306 ? 0.731 -9.975 -10.427 1.00 98.56 306 SER A O 1
ATOM 2358 N N . ILE A 1 307 ? 2.667 -8.856 -10.165 1.00 98.88 307 ILE A N 1
ATOM 2359 C CA . ILE A 1 307 ? 3.552 -10.028 -10.106 1.00 98.88 307 ILE A CA 1
ATOM 2360 C C . ILE A 1 307 ? 4.434 -9.955 -8.859 1.00 98.88 307 ILE A C 1
ATOM 2362 O O . ILE A 1 307 ? 5.245 -9.043 -8.712 1.00 98.88 307 ILE A O 1
ATOM 2366 N N . THR A 1 308 ? 4.319 -10.948 -7.979 1.00 97.75 308 THR A N 1
ATOM 2367 C CA . THR A 1 308 ? 5.101 -11.069 -6.742 1.00 97.75 308 THR A CA 1
ATOM 2368 C C . THR A 1 308 ? 5.407 -12.535 -6.431 1.00 97.75 308 THR A C 1
ATOM 2370 O O . THR A 1 308 ? 4.679 -13.441 -6.830 1.00 97.75 308 THR A O 1
ATOM 2373 N N . ASN A 1 309 ? 6.511 -12.795 -5.731 1.00 98.00 309 ASN A N 1
ATOM 2374 C CA . ASN A 1 309 ? 6.974 -14.133 -5.341 1.00 98.00 309 ASN A CA 1
ATOM 2375 C C . ASN A 1 309 ? 7.008 -15.109 -6.532 1.00 98.00 309 ASN A C 1
ATOM 2377 O O . ASN A 1 309 ? 6.620 -16.271 -6.407 1.00 98.00 309 ASN A O 1
ATOM 2381 N N . ALA A 1 310 ? 7.435 -14.620 -7.696 1.00 98.56 310 ALA A N 1
ATOM 2382 C CA . ALA A 1 310 ? 7.410 -15.365 -8.945 1.00 98.56 310 ALA A CA 1
ATOM 2383 C C . ALA A 1 310 ? 8.708 -15.172 -9.734 1.00 98.56 310 ALA A C 1
ATOM 2385 O O . ALA A 1 310 ? 9.330 -14.114 -9.684 1.00 98.56 310 ALA A O 1
ATOM 2386 N N . GLU A 1 311 ? 9.114 -16.175 -10.497 1.00 98.38 311 GLU A N 1
ATOM 2387 C CA . GLU A 1 311 ? 10.207 -16.047 -11.453 1.00 98.38 311 GLU A CA 1
ATOM 2388 C C . GLU A 1 311 ? 9.860 -16.646 -12.810 1.00 98.38 311 GLU A C 1
ATOM 2390 O O . GLU A 1 311 ? 8.879 -17.371 -12.940 1.00 98.38 311 GLU A O 1
ATOM 2395 N N . ASP A 1 312 ? 10.621 -16.311 -13.850 1.00 98.62 312 ASP A N 1
ATOM 2396 C CA . ASP A 1 312 ? 10.430 -16.877 -15.191 1.00 98.62 312 ASP A CA 1
ATOM 2397 C C . ASP A 1 312 ? 8.969 -16.791 -15.642 1.00 98.62 312 ASP A C 1
ATOM 2399 O O . ASP A 1 312 ? 8.319 -17.797 -15.920 1.00 98.62 312 ASP A O 1
ATOM 2403 N N . SER A 1 313 ? 8.426 -15.579 -15.654 1.00 98.75 313 SER A N 1
ATOM 2404 C CA . SER A 1 313 ? 7.027 -15.321 -16.010 1.00 98.75 313 SER A CA 1
ATOM 2405 C C . SER A 1 313 ? 6.928 -14.262 -17.103 1.00 98.75 313 SER A C 1
ATOM 2407 O O . SER A 1 313 ? 7.906 -13.561 -17.387 1.00 98.75 313 SER A O 1
ATOM 2409 N N . TRP A 1 314 ? 5.770 -14.161 -17.755 1.00 98.88 314 TRP A N 1
ATOM 2410 C CA . TRP A 1 314 ? 5.590 -13.204 -18.841 1.00 98.88 314 TRP A CA 1
ATOM 2411 C C . TRP A 1 314 ? 4.192 -12.596 -18.941 1.00 98.88 314 TRP A C 1
ATOM 2413 O O . TRP A 1 314 ? 3.185 -13.201 -18.573 1.00 98.88 314 TRP A O 1
ATOM 2423 N N . VAL A 1 315 ? 4.154 -11.401 -19.522 1.00 98.94 315 VAL A N 1
ATOM 2424 C CA . VAL A 1 315 ? 2.956 -10.733 -20.029 1.00 98.94 315 VAL A CA 1
ATOM 2425 C C . VAL A 1 315 ? 3.205 -10.446 -21.505 1.00 98.94 315 VAL A C 1
ATOM 2427 O O . VAL A 1 315 ? 4.216 -9.833 -21.837 1.00 98.94 315 VAL A O 1
ATOM 2430 N N . ARG A 1 316 ? 2.346 -10.923 -22.410 1.00 98.69 316 ARG A N 1
ATOM 2431 C CA . ARG A 1 316 ? 2.596 -10.798 -23.857 1.00 98.69 316 ARG A CA 1
ATOM 2432 C C . ARG A 1 316 ? 1.335 -10.521 -24.654 1.00 98.69 316 ARG A C 1
ATOM 2434 O O . ARG A 1 316 ? 0.383 -11.287 -24.545 1.00 98.69 316 ARG A O 1
ATOM 2441 N N . GLN A 1 317 ? 1.372 -9.523 -25.540 1.00 98.69 317 GLN A N 1
ATOM 2442 C CA . GLN A 1 317 ? 0.219 -9.143 -26.368 1.00 98.69 317 GLN A CA 1
ATOM 2443 C C . GLN A 1 317 ? -0.995 -8.861 -25.484 1.00 98.69 317 GLN A C 1
ATOM 2445 O O . GLN A 1 317 ? -1.980 -9.603 -25.501 1.00 98.69 317 GLN A O 1
ATOM 2450 N N . VAL A 1 318 ? -0.867 -7.834 -24.643 1.00 98.88 318 VAL A N 1
ATOM 2451 C CA . VAL A 1 318 ? -1.902 -7.431 -23.693 1.00 98.88 318 VAL A CA 1
ATOM 2452 C C . VAL A 1 318 ? -2.141 -5.930 -23.777 1.00 98.88 318 VAL A C 1
ATOM 2454 O O . VAL A 1 318 ? -1.205 -5.140 -23.663 1.00 98.88 318 VAL A O 1
ATOM 2457 N N . ASN A 1 319 ? -3.401 -5.539 -23.951 1.00 98.69 319 ASN A N 1
ATOM 2458 C CA . ASN A 1 319 ? -3.799 -4.135 -23.889 1.00 98.69 319 ASN A CA 1
ATOM 2459 C C . ASN A 1 319 ? -4.400 -3.821 -22.519 1.00 98.69 319 ASN A C 1
ATOM 2461 O O . ASN A 1 319 ? -5.136 -4.628 -21.954 1.00 98.69 319 ASN A O 1
ATOM 2465 N N . PHE A 1 320 ? -4.109 -2.632 -22.013 1.00 98.88 320 PHE A N 1
ATOM 2466 C CA . PHE A 1 320 ? -4.551 -2.121 -20.727 1.00 98.88 320 PHE A CA 1
ATOM 2467 C C . PHE A 1 320 ? -5.282 -0.805 -20.950 1.00 98.88 320 PHE A C 1
ATOM 2469 O O . PHE A 1 320 ? -4.769 0.072 -21.642 1.00 98.88 320 PHE A O 1
ATOM 2476 N N . GLU A 1 321 ? -6.464 -0.653 -20.362 1.00 98.44 321 GLU A N 1
ATOM 2477 C CA . GLU A 1 321 ? -7.276 0.550 -20.531 1.00 98.44 321 GLU A CA 1
ATOM 2478 C C . GLU A 1 321 ? -7.861 1.019 -19.187 1.00 98.44 321 GLU A C 1
ATOM 2480 O O . GLU A 1 321 ? -8.387 0.203 -18.426 1.00 98.44 321 GLU A O 1
ATOM 2485 N N . GLN A 1 322 ? -7.804 2.330 -18.913 1.00 98.19 322 GLN A N 1
ATOM 2486 C CA . GLN A 1 322 ? -8.513 2.995 -17.797 1.00 98.19 322 GLN A CA 1
ATOM 2487 C C . GLN A 1 322 ? -8.040 2.677 -16.369 1.00 98.19 322 GLN A C 1
ATOM 2489 O O . GLN A 1 322 ? -8.757 2.930 -15.407 1.00 98.19 322 GLN A O 1
ATOM 2494 N N . PHE A 1 323 ? -6.823 2.172 -16.181 1.00 98.31 323 PHE A N 1
ATOM 2495 C CA . PHE A 1 323 ? -6.289 1.910 -14.837 1.00 98.31 323 PHE A CA 1
ATOM 2496 C C . PHE A 1 323 ? -5.787 3.177 -14.128 1.00 98.31 323 PHE A C 1
ATOM 2498 O O . PHE A 1 323 ? -5.174 4.039 -14.761 1.00 98.31 323 PHE A O 1
ATOM 2505 N N . ALA A 1 324 ? -5.986 3.246 -12.805 1.00 97.62 324 ALA A N 1
ATOM 2506 C CA . ALA A 1 324 ? -5.524 4.373 -11.984 1.00 97.62 324 ALA A CA 1
ATOM 2507 C C . ALA A 1 324 ? -4.035 4.310 -11.608 1.00 97.62 324 ALA A C 1
ATOM 2509 O O . ALA A 1 324 ? -3.333 5.320 -11.575 1.00 97.62 324 ALA A O 1
ATOM 2510 N N . GLY A 1 325 ? -3.535 3.110 -11.322 1.00 96.81 325 GLY A N 1
ATOM 2511 C CA . GLY A 1 325 ? -2.159 2.848 -10.907 1.00 96.81 325 GLY A CA 1
ATOM 2512 C C . GLY A 1 325 ? -1.221 2.569 -12.078 1.00 96.81 325 GLY A C 1
ATOM 2513 O O . GLY A 1 325 ? -0.185 3.210 -12.167 1.00 96.81 325 GLY A O 1
ATOM 2514 N N . GLY A 1 326 ? -1.558 1.647 -12.981 1.00 97.06 326 GLY A N 1
ATOM 2515 C CA . GLY A 1 326 ? -0.715 1.295 -14.126 1.00 97.06 326 GLY A CA 1
ATOM 2516 C C . GLY A 1 326 ? -1.132 0.006 -14.837 1.00 97.06 326 GLY A C 1
ATOM 2517 O O . GLY A 1 326 ? -2.112 -0.642 -14.479 1.00 97.06 326 GLY A O 1
ATOM 2518 N N . ALA A 1 327 ? -0.374 -0.391 -15.856 1.00 98.56 327 ALA A N 1
ATOM 2519 C CA . ALA A 1 327 ? -0.626 -1.609 -16.621 1.00 98.56 327 ALA A CA 1
ATOM 2520 C C . ALA A 1 327 ? -0.095 -2.852 -15.892 1.00 98.56 327 ALA A C 1
ATOM 2522 O O . ALA A 1 327 ? -0.864 -3.750 -15.531 1.00 98.56 327 ALA A O 1
ATOM 2523 N N . VAL A 1 328 ? 1.219 -2.883 -15.644 1.00 98.81 328 VAL A N 1
ATOM 2524 C CA . VAL A 1 328 ? 1.920 -4.025 -15.042 1.00 98.81 328 VAL A CA 1
ATOM 2525 C C . VAL A 1 328 ? 2.802 -3.553 -13.893 1.00 98.81 328 VAL A C 1
ATOM 2527 O O . VAL A 1 328 ? 3.663 -2.694 -14.083 1.00 98.81 328 VAL A O 1
ATOM 2530 N N . SER A 1 329 ? 2.616 -4.164 -12.723 1.00 98.50 329 SER A N 1
ATOM 2531 C CA . SER A 1 329 ? 3.450 -3.958 -11.538 1.00 98.50 329 SER A CA 1
ATOM 2532 C C . SER A 1 329 ? 4.215 -5.234 -11.189 1.00 98.50 329 SER A C 1
ATOM 2534 O O . SER A 1 329 ? 3.620 -6.271 -10.894 1.00 98.50 329 SER A O 1
ATOM 2536 N N . ILE A 1 330 ? 5.545 -5.177 -11.245 1.00 98.81 330 ILE A N 1
ATOM 2537 C CA . ILE A 1 330 ? 6.439 -6.277 -10.869 1.00 98.81 330 ILE A CA 1
ATOM 2538 C C . ILE A 1 330 ? 7.087 -5.921 -9.530 1.00 98.81 330 ILE A C 1
ATOM 2540 O O . ILE A 1 330 ? 7.878 -4.989 -9.466 1.00 98.81 330 ILE A O 1
ATOM 2544 N N . LEU A 1 331 ? 6.777 -6.643 -8.456 1.00 97.69 331 LEU A N 1
ATOM 2545 C CA . LEU A 1 331 ? 7.252 -6.311 -7.108 1.00 97.69 331 LEU A CA 1
ATOM 2546 C C . LEU A 1 331 ? 8.593 -6.980 -6.764 1.00 97.69 331 LEU A C 1
ATOM 2548 O O . LEU A 1 331 ? 9.053 -7.896 -7.448 1.00 97.69 331 LEU A O 1
ATOM 2552 N N . LYS A 1 332 ? 9.208 -6.537 -5.659 1.00 95.44 332 LYS A N 1
ATOM 2553 C CA . LYS A 1 332 ? 10.588 -6.850 -5.235 1.00 95.44 332 LYS A CA 1
ATOM 2554 C C . LYS A 1 332 ? 10.994 -8.325 -5.251 1.00 95.44 332 LYS A C 1
ATOM 2556 O O . LYS A 1 332 ? 12.162 -8.659 -5.425 1.00 95.44 332 LYS A O 1
ATOM 2561 N N . THR A 1 333 ? 10.045 -9.223 -5.030 1.00 96.62 333 THR A N 1
ATOM 2562 C CA . THR A 1 333 ? 10.278 -10.669 -4.939 1.00 96.62 333 THR A CA 1
ATOM 2563 C C . THR A 1 333 ? 10.223 -11.375 -6.299 1.00 96.62 333 THR A C 1
ATOM 2565 O O . THR A 1 333 ? 10.419 -12.594 -6.370 1.00 96.62 333 THR A O 1
ATOM 2568 N N . ALA A 1 334 ? 10.002 -10.633 -7.388 1.00 98.31 334 ALA A N 1
ATOM 2569 C CA . ALA A 1 334 ? 9.950 -11.162 -8.741 1.00 98.31 334 ALA A CA 1
ATOM 2570 C C . ALA A 1 334 ? 11.303 -11.110 -9.479 1.00 98.31 334 ALA A C 1
ATOM 2572 O O . ALA A 1 334 ? 12.103 -10.188 -9.296 1.00 98.31 334 ALA A O 1
ATOM 2573 N N . LYS A 1 335 ? 11.565 -12.109 -10.332 1.00 98.19 335 LYS A N 1
ATOM 2574 C CA . LYS A 1 335 ? 12.831 -12.249 -11.077 1.00 98.19 335 LYS A CA 1
ATOM 2575 C C . LYS A 1 335 ? 12.620 -12.802 -12.490 1.00 98.19 335 LYS A C 1
ATOM 2577 O O . LYS A 1 335 ? 11.791 -13.681 -12.681 1.00 98.19 335 LYS A O 1
ATOM 2582 N N . ARG A 1 336 ? 13.406 -12.354 -13.481 1.00 98.69 336 ARG A N 1
ATOM 2583 C CA . ARG A 1 336 ? 13.381 -12.902 -14.862 1.00 98.69 336 ARG A CA 1
ATOM 2584 C C . ARG A 1 336 ? 11.981 -12.843 -15.488 1.00 98.69 336 ARG A C 1
ATOM 2586 O O . ARG A 1 336 ? 11.390 -13.859 -15.848 1.00 98.69 336 ARG A O 1
ATOM 2593 N N . ILE A 1 337 ? 11.444 -11.629 -15.589 1.00 98.88 337 ILE A N 1
ATOM 2594 C CA . ILE A 1 337 ? 10.093 -11.367 -16.104 1.00 98.88 337 ILE A CA 1
ATOM 2595 C C . ILE A 1 337 ? 10.183 -10.654 -17.454 1.00 98.88 337 ILE A C 1
ATOM 2597 O O . ILE A 1 337 ? 10.950 -9.699 -17.575 1.00 98.88 337 ILE A O 1
ATOM 2601 N N . THR A 1 338 ? 9.401 -11.089 -18.446 1.00 98.94 338 THR A N 1
ATOM 2602 C CA . THR A 1 338 ? 9.249 -10.373 -19.728 1.00 98.94 338 THR A CA 1
ATOM 2603 C C . THR A 1 338 ? 7.848 -9.792 -19.870 1.00 98.94 338 THR A C 1
ATOM 2605 O O . THR A 1 338 ? 6.869 -10.523 -19.783 1.00 98.94 338 THR A O 1
ATOM 2608 N N . VAL A 1 339 ? 7.749 -8.501 -20.162 1.00 98.94 339 VAL A N 1
ATOM 2609 C CA . VAL A 1 339 ? 6.521 -7.833 -20.601 1.00 98.94 339 VAL A CA 1
ATOM 2610 C C . VAL A 1 339 ? 6.742 -7.396 -22.043 1.00 98.94 339 VAL A C 1
ATOM 2612 O O . VAL A 1 339 ? 7.664 -6.626 -22.304 1.00 98.94 339 VAL A O 1
ATOM 2615 N N . GLU A 1 340 ? 5.969 -7.924 -22.992 1.00 98.69 340 GLU A N 1
ATOM 2616 C CA . GLU A 1 340 ? 6.175 -7.614 -24.407 1.00 98.69 340 GLU A CA 1
ATOM 2617 C C . GLU A 1 340 ? 4.908 -7.356 -25.219 1.00 98.69 340 GLU A C 1
ATOM 2619 O O . GLU A 1 340 ? 3.866 -7.972 -24.994 1.00 98.69 340 GLU A O 1
ATOM 2624 N N . ASP A 1 341 ? 5.022 -6.457 -26.199 1.00 98.69 341 ASP A N 1
ATOM 2625 C CA . ASP A 1 341 ? 3.951 -6.127 -27.144 1.00 98.69 341 ASP A CA 1
ATOM 2626 C C . ASP A 1 341 ? 2.665 -5.673 -26.423 1.00 98.69 341 ASP A C 1
ATOM 2628 O O . ASP A 1 341 ? 1.594 -6.244 -26.617 1.00 98.69 341 ASP A O 1
ATOM 2632 N N . CYS A 1 342 ? 2.782 -4.673 -25.543 1.00 98.88 342 CYS A N 1
ATOM 2633 C CA . CYS A 1 342 ? 1.685 -4.201 -24.691 1.00 98.88 342 CYS A CA 1
ATOM 2634 C C . CYS A 1 342 ? 1.343 -2.723 -24.933 1.00 98.88 342 CYS A C 1
ATOM 2636 O O . CYS A 1 342 ? 2.239 -1.897 -25.116 1.00 98.88 342 CYS A O 1
ATOM 2638 N N . LEU A 1 343 ? 0.051 -2.387 -24.879 1.00 98.81 343 LEU A N 1
ATOM 2639 C CA . LEU A 1 343 ? -0.453 -1.009 -24.956 1.00 98.81 343 LEU A CA 1
ATOM 2640 C C . LEU A 1 343 ? -1.113 -0.612 -23.635 1.00 98.81 343 LEU A C 1
ATOM 2642 O O . LEU A 1 343 ? -1.924 -1.378 -23.124 1.00 98.81 343 LEU A O 1
ATOM 2646 N N . ALA A 1 344 ? -0.826 0.580 -23.118 1.00 98.69 344 ALA A N 1
ATOM 2647 C CA . ALA A 1 344 ? -1.497 1.161 -21.958 1.00 98.69 344 ALA A CA 1
ATOM 2648 C C . ALA A 1 344 ? -2.163 2.489 -22.339 1.00 98.69 344 ALA A C 1
ATOM 2650 O O . ALA A 1 344 ? -1.486 3.432 -22.740 1.00 98.69 344 ALA A O 1
ATOM 2651 N N . LEU A 1 345 ? -3.494 2.537 -22.257 1.00 98.25 345 LEU A N 1
ATOM 2652 C CA . LEU A 1 345 ? -4.316 3.565 -22.893 1.00 98.25 345 LEU A CA 1
ATOM 2653 C C . LEU A 1 345 ? -5.313 4.190 -21.910 1.00 98.25 345 LEU A C 1
ATOM 2655 O O . LEU A 1 345 ? -5.847 3.518 -21.024 1.00 98.25 345 LEU A O 1
ATOM 2659 N N . ASN A 1 346 ? -5.631 5.466 -22.133 1.00 97.31 346 ASN A N 1
ATOM 2660 C CA . ASN A 1 346 ? -6.718 6.186 -21.461 1.00 97.31 346 ASN A CA 1
ATOM 2661 C C . ASN A 1 346 ? -6.725 6.065 -19.916 1.00 97.31 346 ASN A C 1
ATOM 2663 O O . ASN A 1 346 ? -7.768 5.704 -19.368 1.00 97.31 346 ASN A O 1
ATOM 2667 N N . PRO A 1 347 ? -5.616 6.309 -19.188 1.00 97.94 347 PRO A N 1
ATOM 2668 C CA . PRO A 1 347 ? -5.597 6.174 -17.728 1.00 97.94 347 PRO A CA 1
ATOM 2669 C C . PRO A 1 347 ? -6.570 7.148 -17.037 1.00 97.94 347 PRO A C 1
ATOM 2671 O O . PRO A 1 347 ? -6.664 8.318 -17.418 1.00 97.94 347 PRO A O 1
ATOM 2674 N N . ILE A 1 348 ? -7.246 6.675 -15.984 1.00 97.94 348 ILE A N 1
ATOM 2675 C CA . ILE A 1 348 ? -8.220 7.435 -15.181 1.00 97.94 348 ILE A CA 1
ATOM 2676 C C . ILE A 1 348 ? -7.724 7.482 -13.738 1.00 97.94 348 ILE A C 1
ATOM 2678 O O . ILE A 1 348 ? -7.558 6.437 -13.124 1.00 97.94 348 ILE A O 1
ATOM 2682 N N . SER A 1 349 ? -7.413 8.683 -13.246 1.00 97.75 349 SER A N 1
ATOM 2683 C CA . SER A 1 349 ? -6.966 8.957 -11.868 1.00 97.75 349 SER A CA 1
ATOM 2684 C C . SER A 1 349 ? -6.698 10.449 -11.684 1.00 97.75 349 SER A C 1
ATOM 2686 O O . SER A 1 349 ? -6.631 11.196 -12.668 1.00 97.75 349 SER A O 1
ATOM 2688 N N . GLU A 1 350 ? -6.387 10.876 -10.458 1.00 97.56 350 GLU A N 1
ATOM 2689 C CA . GLU A 1 350 ? -5.633 12.116 -10.262 1.00 97.56 350 GLU A CA 1
ATOM 2690 C C . GLU A 1 350 ? -4.293 12.078 -11.019 1.00 97.56 350 GLU A C 1
ATOM 2692 O O . GLU A 1 350 ? -3.652 11.028 -11.142 1.00 97.56 350 GLU A O 1
ATOM 2697 N N . ILE A 1 351 ? -3.842 13.238 -11.504 1.00 96.75 351 ILE A N 1
ATOM 2698 C CA . ILE A 1 351 ? -2.493 13.406 -12.064 1.00 96.75 351 ILE A CA 1
ATOM 2699 C C . ILE A 1 351 ? -1.535 13.685 -10.909 1.00 96.75 351 ILE A C 1
ATOM 2701 O O . ILE A 1 351 ? -1.321 14.839 -10.540 1.00 96.75 351 ILE A O 1
ATOM 2705 N N . ALA A 1 352 ? -1.020 12.627 -10.292 1.00 96.12 352 ALA A N 1
ATOM 2706 C CA . ALA A 1 352 ? -0.206 12.735 -9.089 1.00 96.12 352 ALA A CA 1
ATOM 2707 C C . ALA A 1 352 ? 0.712 11.524 -8.907 1.00 96.12 352 ALA A C 1
ATOM 2709 O O . ALA A 1 352 ? 0.457 10.448 -9.454 1.00 96.12 352 ALA A O 1
ATOM 2710 N N . ALA A 1 353 ? 1.746 11.684 -8.079 1.00 94.50 353 ALA A N 1
ATOM 2711 C CA . ALA A 1 353 ? 2.685 10.612 -7.769 1.00 94.50 353 ALA A CA 1
ATOM 2712 C C . ALA A 1 353 ? 1.998 9.352 -7.215 1.00 94.50 353 ALA A C 1
ATOM 2714 O O . ALA A 1 353 ? 0.943 9.405 -6.570 1.00 94.50 353 ALA A O 1
ATOM 2715 N N . PHE A 1 354 ? 2.622 8.200 -7.483 1.00 94.62 354 PHE A N 1
ATOM 2716 C CA . PHE A 1 354 ? 2.111 6.842 -7.245 1.00 94.62 354 PHE A CA 1
ATOM 2717 C C . PHE A 1 354 ? 0.885 6.419 -8.074 1.00 94.62 354 PHE A C 1
ATOM 2719 O O . PHE A 1 354 ? 0.529 5.240 -8.033 1.00 94.62 354 PHE A O 1
ATOM 2726 N N . ARG A 1 355 ? 0.254 7.325 -8.834 1.00 96.69 355 ARG A N 1
ATOM 2727 C CA . ARG A 1 355 ? -0.693 6.960 -9.897 1.00 96.69 355 ARG A CA 1
ATOM 2728 C C . ARG A 1 355 ? 0.046 6.844 -11.212 1.00 96.69 355 ARG A C 1
ATOM 2730 O O . ARG A 1 355 ? 1.090 7.461 -11.387 1.00 96.69 355 ARG A O 1
ATOM 2737 N N . ARG A 1 356 ? -0.529 6.093 -12.149 1.00 96.81 356 ARG A N 1
ATOM 2738 C CA . ARG A 1 356 ? -0.030 5.968 -13.525 1.00 96.81 356 ARG A CA 1
ATOM 2739 C C . ARG A 1 356 ? 1.485 5.697 -13.605 1.00 96.81 356 ARG A C 1
ATOM 2741 O O . ARG A 1 356 ? 2.181 6.274 -14.441 1.00 96.81 356 ARG A O 1
ATOM 2748 N N . ASN A 1 357 ? 1.971 4.838 -12.708 1.00 96.75 357 ASN A N 1
ATOM 2749 C CA . ASN A 1 357 ? 3.246 4.143 -12.814 1.00 96.75 357 ASN A CA 1
ATOM 2750 C C . ASN A 1 357 ? 3.036 2.959 -13.766 1.00 96.75 357 ASN A C 1
ATOM 2752 O O . ASN A 1 357 ? 2.726 1.847 -13.333 1.00 96.75 357 ASN A O 1
ATOM 2756 N N . THR A 1 358 ? 3.093 3.225 -15.070 1.00 98.06 358 THR A N 1
ATOM 2757 C CA . THR A 1 358 ? 2.442 2.364 -16.067 1.00 98.06 358 THR A CA 1
ATOM 2758 C C . THR A 1 358 ? 3.098 0.990 -16.203 1.00 98.06 358 THR A C 1
ATOM 2760 O O . THR A 1 358 ? 2.429 -0.033 -16.036 1.00 98.06 358 THR A O 1
ATOM 2763 N N . PHE A 1 359 ? 4.396 0.957 -16.492 1.00 98.81 359 PHE A N 1
ATOM 2764 C CA . PHE A 1 359 ? 5.213 -0.249 -16.552 1.00 98.81 359 PHE A CA 1
ATOM 2765 C C . PHE A 1 359 ? 6.267 -0.171 -15.446 1.00 98.81 359 PHE A C 1
ATOM 2767 O O . PHE A 1 359 ? 7.320 0.457 -15.595 1.00 98.81 359 PHE A O 1
ATOM 2774 N N . TYR A 1 360 ? 5.934 -0.782 -14.310 1.00 98.62 360 TYR A N 1
ATOM 2775 C CA . TYR A 1 360 ? 6.635 -0.619 -13.041 1.00 98.62 360 TYR A CA 1
ATOM 2776 C C . TYR A 1 360 ? 7.367 -1.894 -12.620 1.00 98.62 360 TYR A C 1
ATOM 2778 O O . TYR A 1 360 ? 6.810 -2.994 -12.693 1.00 98.62 360 TYR A O 1
ATOM 2786 N N . THR A 1 361 ? 8.600 -1.754 -12.122 1.00 98.69 361 THR A N 1
ATOM 2787 C CA . THR A 1 361 ? 9.359 -2.875 -11.556 1.00 98.69 361 THR A CA 1
ATOM 2788 C C . THR A 1 361 ? 10.179 -2.516 -10.314 1.00 98.69 361 THR A C 1
ATOM 2790 O O . THR A 1 361 ? 10.935 -1.552 -10.290 1.00 98.69 361 THR A O 1
ATOM 2793 N N . GLU A 1 362 ? 10.081 -3.353 -9.289 1.00 97.75 362 GLU A N 1
ATOM 2794 C CA . GLU A 1 362 ? 11.032 -3.506 -8.180 1.00 97.75 362 GLU A CA 1
ATOM 2795 C C . GLU A 1 362 ? 11.778 -4.844 -8.261 1.00 97.75 362 GLU A C 1
ATOM 2797 O O . GLU A 1 362 ? 12.618 -5.157 -7.415 1.00 97.75 362 GLU A O 1
ATOM 2802 N N . GLY A 1 363 ? 11.438 -5.666 -9.256 1.00 97.44 363 GLY A N 1
ATOM 2803 C CA . GLY A 1 363 ? 12.076 -6.947 -9.496 1.00 97.44 363 GLY A CA 1
ATOM 2804 C C . GLY A 1 363 ? 13.478 -6.800 -10.086 1.00 97.44 363 GLY A C 1
ATOM 2805 O O . GLY A 1 363 ? 13.981 -5.707 -10.363 1.00 97.44 363 GLY A O 1
ATOM 2806 N N . THR A 1 364 ? 14.106 -7.948 -10.321 1.00 97.81 364 THR A N 1
ATOM 2807 C CA . THR A 1 364 ? 15.434 -8.037 -10.942 1.00 97.81 364 THR A CA 1
ATOM 2808 C C . THR A 1 364 ? 15.392 -8.848 -12.232 1.00 97.81 364 THR A C 1
ATOM 2810 O O . THR A 1 364 ? 14.566 -9.753 -12.388 1.00 97.81 364 THR A O 1
ATOM 2813 N N . GLN A 1 365 ? 16.300 -8.565 -13.168 1.00 98.56 365 GLN A N 1
ATOM 2814 C CA . GLN A 1 365 ? 16.362 -9.255 -14.461 1.00 98.56 365 GLN A CA 1
ATOM 2815 C C . GLN A 1 365 ? 15.053 -9.102 -15.251 1.00 98.56 365 GLN A C 1
ATOM 2817 O O . GLN A 1 365 ? 14.575 -10.059 -15.858 1.00 98.56 365 GLN A O 1
ATOM 2822 N N . THR A 1 366 ? 14.444 -7.914 -15.233 1.00 98.81 366 THR A N 1
ATOM 2823 C CA . THR A 1 366 ? 13.161 -7.656 -15.913 1.00 98.81 366 THR A CA 1
ATOM 2824 C C . THR A 1 366 ? 13.359 -7.027 -17.290 1.00 98.81 366 THR A C 1
ATOM 2826 O O . THR A 1 366 ? 14.251 -6.201 -17.473 1.00 98.81 366 THR A O 1
ATOM 2829 N N . LEU A 1 367 ? 12.558 -7.451 -18.270 1.00 98.88 367 LEU A N 1
ATOM 2830 C CA . LEU A 1 367 ? 12.579 -6.961 -19.649 1.00 98.88 367 LEU A CA 1
ATOM 2831 C C . LEU A 1 367 ? 11.184 -6.478 -20.042 1.00 98.88 367 LEU A C 1
ATOM 2833 O O . LEU A 1 367 ? 10.281 -7.290 -20.222 1.00 98.88 367 LEU A O 1
ATOM 2837 N N . PHE A 1 368 ? 11.033 -5.176 -20.233 1.00 98.94 368 PHE A N 1
ATOM 2838 C CA . PHE A 1 368 ? 9.895 -4.575 -20.915 1.00 98.94 368 PHE A CA 1
ATOM 2839 C C . PHE A 1 368 ? 10.328 -4.293 -22.347 1.00 98.94 368 PHE A C 1
ATOM 2841 O O . PHE A 1 368 ? 11.309 -3.581 -22.546 1.00 98.94 368 PHE A O 1
ATOM 2848 N N . GLN A 1 369 ? 9.653 -4.864 -23.342 1.00 98.56 369 GLN A N 1
ATOM 2849 C CA . GLN A 1 369 ? 10.007 -4.630 -24.739 1.00 98.56 369 GLN A CA 1
ATOM 2850 C C . GLN A 1 369 ? 8.791 -4.371 -25.618 1.00 98.56 369 GLN A C 1
ATOM 2852 O O . GLN A 1 369 ? 7.789 -5.069 -25.498 1.00 98.56 369 GLN A O 1
ATOM 2857 N N . ARG A 1 370 ? 8.869 -3.394 -26.528 1.00 98.62 370 ARG A N 1
ATOM 2858 C CA . ARG A 1 370 ? 7.737 -3.024 -27.400 1.00 98.62 370 ARG A CA 1
ATOM 2859 C C . ARG A 1 370 ? 6.483 -2.736 -26.570 1.00 98.62 370 ARG A C 1
ATOM 2861 O O . ARG A 1 370 ? 5.447 -3.376 -26.726 1.00 98.62 370 ARG A O 1
ATOM 2868 N N . CYS A 1 371 ? 6.625 -1.816 -25.623 1.00 98.81 371 CYS A N 1
ATOM 2869 C CA . CYS A 1 371 ? 5.541 -1.344 -24.769 1.00 98.81 371 CYS A CA 1
ATOM 2870 C C . CYS A 1 371 ? 5.262 0.127 -25.086 1.00 98.81 371 CYS A C 1
ATOM 2872 O O . CYS A 1 371 ? 6.198 0.916 -25.206 1.00 98.81 371 CYS A O 1
ATOM 2874 N N . ASN A 1 372 ? 3.991 0.493 -25.223 1.00 98.69 372 ASN A N 1
ATOM 2875 C CA . ASN A 1 372 ? 3.571 1.873 -25.458 1.00 98.69 372 ASN A CA 1
ATOM 2876 C C . ASN A 1 372 ? 2.621 2.330 -24.346 1.00 98.69 372 ASN A C 1
ATOM 2878 O O . ASN A 1 372 ? 1.757 1.561 -23.917 1.00 98.69 372 ASN A O 1
ATOM 2882 N N . SER A 1 373 ? 2.807 3.564 -23.883 1.00 98.38 373 SER A N 1
ATOM 2883 C CA . SER A 1 373 ? 1.976 4.202 -22.864 1.00 98.38 373 SER A CA 1
ATOM 2884 C C . SER A 1 373 ? 1.571 5.615 -23.276 1.00 98.38 373 SER A C 1
ATOM 2886 O O . SER A 1 373 ? 2.349 6.321 -23.918 1.00 98.38 373 SER A O 1
ATOM 2888 N N . GLU A 1 374 ? 0.376 6.034 -22.868 1.00 97.38 374 GLU A N 1
ATOM 2889 C CA . GLU A 1 374 ? -0.162 7.376 -23.088 1.00 97.38 374 GLU A CA 1
ATOM 2890 C C . GLU A 1 374 ? -0.565 8.022 -21.757 1.00 97.38 374 GLU A C 1
ATOM 2892 O O . GLU A 1 374 ? -1.261 7.409 -20.944 1.00 97.38 374 GLU A O 1
ATOM 2897 N N . LEU A 1 375 ? -0.194 9.294 -21.568 1.00 97.44 375 LEU A N 1
ATOM 2898 C CA . LEU A 1 375 ? -0.666 10.145 -20.464 1.00 97.44 375 LEU A CA 1
ATOM 2899 C C . LEU A 1 375 ? -0.396 9.577 -19.056 1.00 97.44 375 LEU A C 1
ATOM 2901 O O . LEU A 1 375 ? -1.168 9.823 -18.114 1.00 97.44 375 LEU A O 1
ATOM 2905 N N . GLY A 1 376 ? 0.688 8.811 -18.903 1.00 97.25 376 GLY A N 1
ATOM 2906 C CA . GLY A 1 376 ? 1.127 8.311 -17.607 1.00 97.25 376 GLY A CA 1
ATOM 2907 C C . GLY A 1 376 ? 1.743 9.395 -16.726 1.00 97.25 376 GLY A C 1
ATOM 2908 O O . GLY A 1 376 ? 2.055 10.491 -17.187 1.00 97.25 376 GLY A O 1
ATOM 2909 N N . TYR A 1 377 ? 1.932 9.107 -15.437 1.00 97.50 377 TYR A N 1
ATOM 2910 C CA . TYR A 1 377 ? 2.708 9.987 -14.562 1.00 97.50 377 TYR A CA 1
ATOM 2911 C C . TYR A 1 377 ? 4.185 9.635 -14.726 1.00 97.50 377 TYR A C 1
ATOM 2913 O O . TYR A 1 377 ? 4.950 10.449 -15.228 1.00 97.50 377 TYR A O 1
ATOM 2921 N N . ASN A 1 378 ? 4.561 8.386 -14.445 1.00 97.50 378 ASN A N 1
ATOM 2922 C CA . ASN A 1 378 ? 5.870 7.836 -14.782 1.00 97.50 378 ASN A CA 1
ATOM 2923 C C . ASN A 1 378 ? 5.669 6.525 -15.573 1.00 97.50 378 ASN A C 1
ATOM 2925 O O . ASN A 1 378 ? 5.168 5.540 -15.037 1.00 97.50 378 ASN A O 1
ATOM 2929 N N . ASP A 1 379 ? 6.046 6.481 -16.853 1.00 98.06 379 ASP A N 1
ATOM 2930 C CA . ASP A 1 379 ? 5.650 5.356 -17.719 1.00 98.06 379 ASP A CA 1
ATOM 2931 C C . ASP A 1 379 ? 6.548 4.124 -17.640 1.00 98.06 379 ASP A C 1
ATOM 2933 O O . ASP A 1 379 ? 6.038 3.007 -17.566 1.00 98.06 379 ASP A O 1
ATOM 2937 N N . PHE A 1 380 ? 7.868 4.310 -17.637 1.00 98.62 380 PHE A N 1
ATOM 2938 C CA . PHE A 1 380 ? 8.846 3.222 -17.599 1.00 98.62 380 PHE A CA 1
ATOM 2939 C C . PHE A 1 380 ? 9.751 3.397 -16.389 1.00 98.62 380 PHE A C 1
ATOM 2941 O O . PHE A 1 380 ? 10.619 4.279 -16.359 1.00 98.62 380 PHE A O 1
ATOM 2948 N N . VAL A 1 381 ? 9.484 2.600 -15.352 1.00 97.12 381 VAL A N 1
ATOM 2949 C CA . VAL A 1 381 ? 9.913 2.944 -13.998 1.00 97.12 381 VAL A CA 1
ATOM 2950 C C . VAL A 1 381 ? 10.512 1.769 -13.256 1.00 97.12 381 VAL A C 1
ATOM 2952 O O . VAL A 1 381 ? 9.912 0.699 -13.156 1.00 97.12 381 VAL A O 1
ATOM 2955 N N . VAL A 1 382 ? 11.669 2.020 -12.647 1.00 98.44 382 VAL A N 1
ATOM 2956 C CA . VAL A 1 382 ? 12.191 1.202 -11.555 1.00 98.44 382 VAL A CA 1
ATOM 2957 C C . VAL A 1 382 ? 11.821 1.861 -10.226 1.00 98.44 382 VAL A C 1
ATOM 2959 O O . VAL A 1 382 ? 12.087 3.042 -10.010 1.00 98.44 382 VAL A O 1
ATOM 2962 N N . GLY A 1 383 ? 11.155 1.125 -9.348 1.00 95.38 383 GLY A N 1
ATOM 2963 C CA . GLY A 1 383 ? 10.736 1.612 -8.037 1.00 95.38 383 GLY A CA 1
ATOM 2964 C C . GLY A 1 383 ? 11.522 1.001 -6.884 1.00 95.38 383 GLY A C 1
ATOM 2965 O O . GLY A 1 383 ? 12.609 0.446 -7.074 1.00 95.38 383 GLY A O 1
ATOM 2966 N N . GLY A 1 384 ? 10.942 1.081 -5.686 1.00 91.94 384 GLY A N 1
ATOM 2967 C CA . GLY A 1 384 ? 11.488 0.496 -4.463 1.00 91.94 384 GLY A CA 1
ATOM 2968 C C . GLY A 1 384 ? 12.765 1.173 -3.956 1.00 91.94 384 GLY A C 1
ATOM 2969 O O . GLY A 1 384 ? 13.142 2.259 -4.378 1.00 91.94 384 GLY A O 1
ATOM 2970 N N . TYR A 1 385 ? 13.458 0.524 -3.025 1.00 92.69 385 TYR A N 1
ATOM 2971 C CA . TYR A 1 385 ? 14.743 0.998 -2.508 1.00 92.69 385 TYR A CA 1
ATOM 2972 C C . TYR A 1 385 ? 15.819 -0.059 -2.749 1.00 92.69 385 TYR A C 1
ATOM 2974 O O . TYR A 1 385 ? 15.643 -1.228 -2.380 1.00 92.69 385 TYR A O 1
ATOM 2982 N N . ALA A 1 386 ? 16.935 0.370 -3.342 1.00 95.25 386 ALA A N 1
ATOM 2983 C CA . ALA A 1 386 ? 18.082 -0.454 -3.708 1.00 95.25 386 ALA A CA 1
ATOM 2984 C C . ALA A 1 386 ? 17.754 -1.605 -4.683 1.00 95.25 386 ALA A C 1
ATOM 2986 O O . ALA A 1 386 ? 18.279 -2.717 -4.556 1.00 95.25 386 ALA A O 1
ATOM 2987 N N . THR A 1 387 ? 16.880 -1.345 -5.660 1.00 97.31 387 THR A N 1
ATOM 2988 C CA . THR A 1 387 ? 16.473 -2.327 -6.677 1.00 97.31 387 THR A CA 1
ATOM 2989 C C . THR A 1 387 ? 17.649 -2.704 -7.583 1.00 97.31 387 THR A C 1
ATOM 2991 O O . THR A 1 387 ? 18.271 -1.852 -8.223 1.00 97.31 387 THR A O 1
ATOM 2994 N N . ALA A 1 388 ? 17.969 -3.998 -7.640 1.00 96.81 388 ALA A N 1
ATOM 2995 C CA . ALA A 1 388 ? 19.096 -4.517 -8.410 1.00 96.81 388 ALA A CA 1
ATOM 2996 C C . ALA A 1 388 ? 18.668 -4.988 -9.804 1.00 96.81 388 ALA A C 1
ATOM 2998 O O . ALA A 1 388 ? 17.730 -5.770 -9.949 1.00 96.81 388 ALA A O 1
ATOM 2999 N N . GLY A 1 389 ? 19.398 -4.568 -10.831 1.00 96.31 389 GLY A N 1
ATOM 3000 C CA . GLY A 1 389 ? 19.189 -4.997 -12.208 1.00 96.31 389 GLY A CA 1
ATOM 3001 C C . GLY A 1 389 ? 19.884 -6.322 -12.581 1.00 96.31 389 GLY A C 1
ATOM 3002 O O . GLY A 1 389 ? 20.321 -7.088 -11.710 1.00 96.31 389 GLY A O 1
ATOM 3003 N N . PRO A 1 390 ? 20.031 -6.592 -13.893 1.00 97.81 390 PRO A N 1
ATOM 3004 C CA . PRO A 1 390 ? 19.661 -5.704 -15.000 1.00 97.81 390 PRO A CA 1
ATOM 3005 C C . PRO A 1 390 ? 18.141 -5.531 -15.147 1.00 97.81 390 PRO A C 1
ATOM 3007 O O . PRO A 1 390 ? 17.410 -6.511 -15.070 1.00 97.81 390 PRO A O 1
ATOM 3010 N N . ASN A 1 391 ? 17.664 -4.310 -15.380 1.00 98.56 391 ASN A N 1
ATOM 3011 C CA . ASN A 1 391 ? 16.264 -4.014 -15.708 1.00 98.56 391 ASN A CA 1
ATOM 3012 C C . ASN A 1 391 ? 16.226 -3.218 -17.018 1.00 98.56 391 ASN A C 1
ATOM 3014 O O . ASN A 1 391 ? 16.889 -2.189 -17.126 1.00 98.56 391 ASN A O 1
ATOM 3018 N N . VAL A 1 392 ? 15.511 -3.721 -18.024 1.00 98.94 392 VAL A N 1
ATOM 3019 C CA . VAL A 1 392 ? 15.615 -3.259 -19.415 1.00 98.94 392 VAL A CA 1
ATOM 3020 C C . VAL A 1 392 ? 14.265 -2.764 -19.926 1.00 98.94 392 VAL A C 1
ATOM 3022 O O . VAL A 1 392 ? 13.277 -3.492 -19.852 1.00 98.94 392 VAL A O 1
ATOM 3025 N N . PHE A 1 393 ? 14.258 -1.565 -20.506 1.00 98.94 393 PHE A N 1
ATOM 3026 C CA . PHE A 1 393 ? 13.169 -1.007 -21.306 1.00 98.94 393 PHE A CA 1
ATOM 3027 C C . PHE A 1 393 ? 13.650 -0.898 -22.759 1.00 98.94 393 PHE A C 1
ATOM 3029 O O . PHE A 1 393 ? 14.511 -0.077 -23.068 1.00 98.94 393 PHE A O 1
ATOM 3036 N N . LEU A 1 394 ? 13.146 -1.772 -23.632 1.00 98.75 394 LEU A N 1
ATOM 3037 C CA . LEU A 1 394 ? 13.624 -1.969 -25.000 1.00 98.75 394 LEU A CA 1
ATOM 3038 C C . LEU A 1 394 ? 12.549 -1.611 -26.028 1.00 98.75 394 LEU A C 1
ATOM 3040 O O . LEU A 1 394 ? 11.526 -2.284 -26.119 1.00 98.75 394 LEU A O 1
ATOM 3044 N N . GLN A 1 395 ? 12.800 -0.618 -26.877 1.00 98.38 395 GLN A N 1
ATOM 3045 C CA . GLN A 1 395 ? 11.814 -0.144 -27.849 1.00 98.38 395 GLN A CA 1
ATOM 3046 C C . GLN A 1 395 ? 10.482 0.181 -27.158 1.00 98.38 395 GLN A C 1
ATOM 3048 O O . GLN A 1 395 ? 9.430 -0.350 -27.502 1.00 98.38 395 GLN A O 1
ATOM 3053 N N . CYS A 1 396 ? 10.567 1.000 -26.114 1.00 98.75 396 CYS A N 1
ATOM 3054 C CA . CYS A 1 396 ? 9.436 1.457 -25.320 1.00 98.75 396 CYS A CA 1
ATOM 3055 C C . CYS A 1 396 ? 9.128 2.922 -25.649 1.00 98.75 396 CYS A C 1
ATOM 3057 O O . CYS A 1 396 ? 10.052 3.724 -25.780 1.00 98.75 396 CYS A O 1
ATOM 3059 N N . GLU A 1 397 ? 7.848 3.273 -25.773 1.00 98.62 397 GLU A N 1
ATOM 3060 C CA . GLU A 1 397 ? 7.409 4.628 -26.125 1.00 98.62 397 GLU A CA 1
ATOM 3061 C C . GLU A 1 397 ? 6.398 5.169 -25.116 1.00 98.62 397 GLU A C 1
ATOM 3063 O O . GLU A 1 397 ? 5.430 4.495 -24.765 1.00 98.62 397 GLU A O 1
ATOM 3068 N N . SER A 1 398 ? 6.631 6.392 -24.654 1.00 97.88 398 SER A N 1
ATOM 3069 C CA . SER A 1 398 ? 5.737 7.148 -23.781 1.00 97.88 398 SER A CA 1
ATOM 3070 C C . SER A 1 398 ? 5.271 8.393 -24.524 1.00 97.88 398 SER A C 1
ATOM 3072 O O . SER A 1 398 ? 6.106 9.151 -25.018 1.00 97.88 398 SER A O 1
ATOM 3074 N N . HIS A 1 399 ? 3.956 8.592 -24.599 1.00 97.75 399 HIS A N 1
ATOM 3075 C CA . HIS A 1 399 ? 3.333 9.753 -25.223 1.00 97.75 399 HIS A CA 1
ATOM 3076 C C . HIS A 1 399 ? 2.777 10.708 -24.162 1.00 97.75 399 HIS A C 1
ATOM 3078 O O . HIS A 1 399 ? 1.801 10.395 -23.474 1.00 97.75 399 HIS A O 1
ATOM 3084 N N . GLN A 1 400 ? 3.398 11.887 -24.063 1.00 97.12 400 GLN A N 1
ATOM 3085 C CA . GLN A 1 400 ? 3.011 12.994 -23.185 1.00 97.12 400 GLN A CA 1
ATOM 3086 C C . GLN A 1 400 ? 2.841 12.605 -21.702 1.00 97.12 400 GLN A C 1
ATOM 3088 O O . GLN A 1 400 ? 1.777 12.847 -21.123 1.00 97.12 400 GLN A O 1
ATOM 3093 N N . PRO A 1 401 ? 3.862 12.020 -21.046 1.00 97.75 401 PRO A N 1
ATOM 3094 C CA . PRO A 1 401 ? 3.775 11.729 -19.624 1.00 97.75 401 PRO A CA 1
ATOM 3095 C C . PRO A 1 401 ? 3.904 13.009 -18.786 1.00 97.75 401 PRO A C 1
ATOM 3097 O O . PRO A 1 401 ? 4.591 13.971 -19.149 1.00 97.75 401 PRO A O 1
ATOM 3100 N N . PHE A 1 402 ? 3.296 12.997 -17.603 1.00 97.69 402 PHE A N 1
ATOM 3101 C CA . PHE A 1 402 ? 3.318 14.121 -16.663 1.00 97.69 402 PHE A CA 1
ATOM 3102 C C . PHE A 1 402 ? 4.613 14.211 -15.841 1.00 97.69 402 PHE A C 1
ATOM 3104 O O . PHE A 1 402 ? 4.888 15.249 -15.243 1.00 97.69 402 PHE A O 1
ATOM 3111 N N . SER A 1 403 ? 5.432 13.159 -15.826 1.00 97.00 403 SER A N 1
ATOM 3112 C CA . SER A 1 403 ? 6.723 13.108 -15.137 1.00 97.00 403 SER A CA 1
ATOM 3113 C C . SER A 1 403 ? 7.725 12.206 -15.880 1.00 97.00 403 SER A C 1
ATOM 3115 O O . SER A 1 403 ? 7.473 11.700 -16.974 1.00 97.00 403 SER A O 1
ATOM 3117 N N . PHE A 1 404 ? 8.926 12.076 -15.323 1.00 97.69 404 PHE A N 1
ATOM 3118 C CA . PHE A 1 404 ? 10.079 11.449 -15.972 1.00 97.69 404 PHE A CA 1
ATOM 3119 C C . PHE A 1 404 ? 9.993 9.910 -16.008 1.00 97.69 404 PHE A C 1
ATOM 3121 O O . PHE A 1 404 ? 9.362 9.292 -15.159 1.00 97.69 404 PHE A O 1
ATOM 3128 N N . SER A 1 405 ? 10.705 9.259 -16.928 1.00 98.62 405 SER A N 1
ATOM 3129 C CA . SER A 1 405 ? 11.027 7.822 -16.835 1.00 98.62 405 SER A CA 1
ATOM 3130 C C . SER A 1 405 ? 12.412 7.614 -16.206 1.00 98.62 405 SER A C 1
ATOM 3132 O O . SER A 1 405 ? 13.288 8.479 -16.297 1.00 98.62 405 SER A O 1
ATOM 3134 N N . GLY A 1 406 ? 12.629 6.489 -15.525 1.00 97.62 406 GLY A N 1
ATOM 3135 C CA . GLY A 1 406 ? 13.856 6.235 -14.760 1.00 97.62 406 GLY A CA 1
ATOM 3136 C C . GLY A 1 406 ? 13.576 5.522 -13.443 1.00 97.62 406 GLY A C 1
ATOM 3137 O O . GLY A 1 406 ? 12.740 4.626 -13.394 1.00 97.62 406 GLY A O 1
ATOM 3138 N N . SER A 1 407 ? 14.270 5.915 -12.371 1.00 97.62 407 SER A N 1
ATOM 3139 C CA . SER A 1 407 ? 13.965 5.411 -11.028 1.00 97.62 407 SER A CA 1
ATOM 3140 C C . SER A 1 407 ? 13.184 6.433 -10.206 1.00 97.62 407 SER A C 1
ATOM 3142 O O . SER A 1 407 ? 13.653 7.562 -10.026 1.00 97.62 407 SER A O 1
ATOM 3144 N N . VAL A 1 408 ? 12.028 6.016 -9.683 1.00 95.81 408 VAL A N 1
ATOM 3145 C CA . VAL A 1 408 ? 11.285 6.716 -8.610 1.00 95.81 408 VAL A CA 1
ATOM 3146 C C . VAL A 1 408 ? 11.666 6.185 -7.222 1.00 95.81 408 VAL A C 1
ATOM 3148 O O . VAL A 1 408 ? 11.106 6.596 -6.211 1.00 95.81 408 VAL A O 1
ATOM 3151 N N . GLY A 1 409 ? 12.625 5.261 -7.187 1.00 93.50 409 GLY A N 1
ATOM 3152 C CA . GLY A 1 409 ? 13.212 4.662 -6.003 1.00 93.50 409 GLY A CA 1
ATOM 3153 C C . GLY A 1 409 ? 14.656 5.098 -5.748 1.00 93.50 409 GLY A C 1
ATOM 3154 O O . GLY A 1 409 ? 15.338 5.594 -6.652 1.00 93.50 409 GLY A O 1
ATOM 3155 N N . SER A 1 410 ? 15.156 4.880 -4.532 1.00 95.81 410 SER A N 1
ATOM 3156 C CA . SER A 1 410 ? 16.552 5.177 -4.179 1.00 95.81 410 SER A CA 1
ATOM 3157 C C . SER A 1 410 ? 17.508 4.092 -4.674 1.00 95.81 410 SER A C 1
ATOM 3159 O O . SER A 1 410 ? 17.260 2.903 -4.479 1.00 95.81 410 SER A O 1
ATOM 3161 N N . TRP A 1 411 ? 18.648 4.503 -5.229 1.00 97.31 411 TRP A N 1
ATOM 3162 C CA . TRP A 1 411 ? 19.796 3.652 -5.562 1.00 97.31 411 TRP A CA 1
ATOM 3163 C C . TRP A 1 411 ? 19.472 2.405 -6.410 1.00 97.31 411 TRP A C 1
ATOM 3165 O O . TRP A 1 411 ? 19.940 1.299 -6.127 1.00 97.31 411 TRP A O 1
ATOM 3175 N N . ALA A 1 412 ? 18.670 2.560 -7.464 1.00 97.94 412 ALA A N 1
ATOM 3176 C CA . ALA A 1 412 ? 18.470 1.494 -8.442 1.00 97.94 412 ALA A CA 1
ATOM 3177 C C . ALA A 1 412 ? 19.752 1.266 -9.262 1.00 97.94 412 ALA A C 1
ATOM 3179 O O . ALA A 1 412 ? 20.415 2.223 -9.666 1.00 97.94 412 ALA A O 1
ATOM 3180 N N . THR A 1 413 ? 20.106 0.007 -9.531 1.00 98.06 413 THR A N 1
ATOM 3181 C CA . THR A 1 413 ? 21.336 -0.332 -10.268 1.00 98.06 413 THR A CA 1
ATOM 3182 C C . THR A 1 413 ? 21.064 -1.102 -11.551 1.00 98.06 413 THR A C 1
ATOM 3184 O O . THR A 1 413 ? 20.199 -1.973 -11.574 1.00 98.06 413 THR A O 1
ATOM 3187 N N . GLY A 1 414 ? 21.834 -0.843 -12.611 1.00 98.00 414 GLY A N 1
ATOM 3188 C CA . GLY A 1 414 ? 21.763 -1.628 -13.846 1.00 98.00 414 GLY A CA 1
ATOM 3189 C C . GLY A 1 414 ? 20.455 -1.463 -14.621 1.00 98.00 414 GLY A C 1
ATOM 3190 O O . GLY A 1 414 ? 19.873 -2.455 -15.056 1.00 98.00 414 GLY A O 1
ATOM 3191 N N . ILE A 1 415 ? 20.000 -0.229 -14.815 1.00 98.75 415 ILE A N 1
ATOM 3192 C CA . ILE A 1 415 ? 18.902 0.094 -15.730 1.00 98.75 415 ILE A CA 1
ATOM 3193 C C . ILE A 1 415 ? 19.461 0.243 -17.149 1.00 98.75 415 ILE A C 1
ATOM 3195 O O . ILE A 1 415 ? 20.519 0.845 -17.332 1.00 98.75 415 ILE A O 1
ATOM 3199 N N . LEU A 1 416 ? 18.748 -0.276 -18.146 1.00 98.88 416 LEU A N 1
ATOM 3200 C CA . LEU A 1 416 ? 19.000 -0.007 -19.558 1.00 98.88 416 LEU A CA 1
ATOM 3201 C C . LEU A 1 416 ? 17.732 0.542 -20.216 1.00 98.88 416 LEU A C 1
ATOM 3203 O O . LEU A 1 416 ? 16.733 -0.168 -20.311 1.00 98.88 416 LEU A O 1
ATOM 3207 N N . PHE A 1 417 ? 17.800 1.777 -20.709 1.00 98.88 417 PHE A N 1
ATOM 3208 C CA . PHE A 1 417 ? 16.881 2.266 -21.739 1.00 98.88 417 PHE A CA 1
ATOM 3209 C C . PHE A 1 417 ? 17.528 2.023 -23.098 1.00 98.88 417 PHE A C 1
ATOM 3211 O O . PHE A 1 417 ? 18.622 2.522 -23.342 1.00 98.88 417 PHE A O 1
ATOM 3218 N N . ASP A 1 418 ? 16.885 1.234 -23.952 1.00 98.69 418 ASP A N 1
ATOM 3219 C CA . ASP A 1 418 ? 17.421 0.789 -25.240 1.00 98.69 418 ASP A CA 1
ATOM 3220 C C . ASP A 1 418 ? 16.390 1.071 -26.336 1.00 98.69 418 ASP A C 1
ATOM 3222 O O . ASP A 1 418 ? 15.270 0.567 -26.273 1.00 98.69 418 ASP A O 1
ATOM 3226 N N . VAL A 1 419 ? 16.716 1.895 -27.333 1.00 97.94 419 VAL A N 1
ATOM 3227 C CA . VAL A 1 419 ? 15.783 2.251 -28.426 1.00 97.94 419 VAL A CA 1
ATOM 3228 C C . VAL A 1 419 ? 14.468 2.876 -27.928 1.00 97.94 419 VAL A C 1
ATOM 3230 O O . VAL A 1 419 ? 13.412 2.656 -28.515 1.00 97.94 419 VAL A O 1
ATOM 3233 N N . SER A 1 420 ? 14.489 3.603 -26.810 1.00 98.00 420 SER A N 1
ATOM 3234 C CA . SER A 1 420 ? 13.269 4.148 -26.197 1.00 98.00 420 SER A CA 1
ATOM 3235 C C . SER A 1 420 ? 12.949 5.569 -26.677 1.00 98.00 420 SER A C 1
ATOM 3237 O O . SER A 1 420 ? 13.838 6.302 -27.114 1.00 98.00 420 SER A O 1
ATOM 3239 N N . LEU A 1 421 ? 11.679 5.968 -26.569 1.00 98.19 421 LEU A N 1
ATOM 3240 C CA . LEU A 1 421 ? 11.200 7.319 -26.870 1.00 98.19 421 LEU A CA 1
ATOM 3241 C C . LEU A 1 421 ? 10.316 7.844 -25.731 1.00 98.19 421 LEU A C 1
ATOM 3243 O O . LEU A 1 421 ? 9.270 7.268 -25.446 1.00 98.19 421 LEU A O 1
ATOM 3247 N N . ILE A 1 422 ? 10.717 8.951 -25.100 1.00 98.50 422 ILE A N 1
ATOM 3248 C CA . ILE A 1 422 ? 9.897 9.674 -24.113 1.00 98.50 422 ILE A CA 1
ATOM 3249 C C . ILE A 1 422 ? 9.474 11.024 -24.703 1.00 98.50 422 ILE A C 1
ATOM 3251 O O . ILE A 1 422 ? 10.233 11.997 -24.676 1.00 98.50 422 ILE A O 1
ATOM 3255 N N . ASP A 1 423 ? 8.265 11.079 -25.256 1.00 97.44 423 ASP A N 1
ATOM 3256 C CA . ASP A 1 423 ? 7.711 12.269 -25.902 1.00 97.44 423 ASP A CA 1
ATOM 3257 C C . ASP A 1 423 ? 7.112 13.230 -24.866 1.00 97.44 423 ASP A C 1
ATOM 3259 O O . ASP A 1 423 ? 6.082 12.946 -24.260 1.00 97.44 423 ASP A O 1
ATOM 3263 N N . GLY A 1 424 ? 7.757 14.380 -24.656 1.00 95.81 424 GLY A N 1
ATOM 3264 C CA . GLY A 1 424 ? 7.249 15.467 -23.812 1.00 95.81 424 GLY A CA 1
ATOM 3265 C C . GLY A 1 424 ? 7.818 15.525 -22.391 1.00 95.81 424 GLY A C 1
ATOM 3266 O O . GLY A 1 424 ? 7.455 16.429 -21.640 1.00 95.81 424 GLY A O 1
ATOM 3267 N N . ASN A 1 425 ? 8.720 14.614 -22.000 1.00 97.94 425 ASN A N 1
ATOM 3268 C CA . ASN A 1 425 ? 9.312 14.610 -20.655 1.00 97.94 425 ASN A CA 1
ATOM 3269 C C . ASN A 1 425 ? 10.735 14.021 -20.622 1.00 97.94 425 ASN A C 1
ATOM 3271 O O . ASN A 1 425 ? 11.369 13.807 -21.658 1.00 97.94 425 ASN A O 1
ATOM 3275 N N . ALA A 1 426 ? 11.276 13.833 -19.417 1.00 98.38 426 ALA A N 1
ATOM 3276 C CA . ALA A 1 426 ? 12.660 13.447 -19.206 1.00 98.38 426 ALA A CA 1
ATOM 3277 C C . ALA A 1 426 ? 12.865 11.934 -19.022 1.00 98.38 426 ALA A C 1
ATOM 3279 O O . ALA A 1 426 ? 12.021 11.247 -18.452 1.00 98.38 426 ALA A O 1
ATOM 3280 N N . ILE A 1 427 ? 14.053 11.440 -19.376 1.00 98.75 427 ILE A N 1
ATOM 3281 C CA . ILE A 1 427 ? 14.681 10.309 -18.673 1.00 98.75 427 ILE A CA 1
ATOM 3282 C C . ILE A 1 427 ? 15.608 10.897 -17.606 1.00 98.75 427 ILE A C 1
ATOM 3284 O O . ILE A 1 427 ? 16.390 11.798 -17.913 1.00 98.75 427 ILE A O 1
ATOM 3288 N N . SER A 1 428 ? 15.518 10.437 -16.353 1.00 98.44 428 SER A N 1
ATOM 3289 C CA . SER A 1 428 ? 16.193 11.102 -15.225 1.00 98.44 428 SER A CA 1
ATOM 3290 C C . SER A 1 428 ? 16.979 10.149 -14.319 1.00 98.44 428 SER A C 1
ATOM 3292 O O . SER A 1 428 ? 16.400 9.409 -13.520 1.00 98.44 428 SER A O 1
ATOM 3294 N N . PHE A 1 429 ? 18.309 10.229 -14.401 1.00 98.56 429 PHE A N 1
ATOM 3295 C CA . PHE A 1 429 ? 19.297 9.652 -13.484 1.00 98.56 429 PHE A CA 1
ATOM 3296 C C . PHE A 1 429 ? 19.995 10.800 -12.735 1.00 98.56 429 PHE A C 1
ATOM 3298 O O . PHE A 1 429 ? 20.892 11.450 -13.278 1.00 98.56 429 PHE A O 1
ATOM 3305 N N . LYS A 1 430 ? 19.562 11.103 -11.505 1.00 97.94 430 LYS A N 1
ATOM 3306 C CA . LYS A 1 430 ? 20.097 12.210 -10.695 1.00 97.94 430 LYS A CA 1
ATOM 3307 C C . LYS A 1 430 ? 19.875 12.035 -9.191 1.00 97.94 430 LYS A C 1
ATOM 3309 O O . LYS A 1 430 ? 19.149 11.150 -8.744 1.00 97.94 430 LYS A O 1
ATOM 3314 N N . ASN A 1 431 ? 20.467 12.937 -8.413 1.00 97.69 431 ASN A N 1
ATOM 3315 C CA . ASN A 1 431 ? 20.053 13.170 -7.036 1.00 97.69 431 ASN A CA 1
ATOM 3316 C C . ASN A 1 431 ? 18.717 13.933 -7.027 1.00 97.69 431 ASN A C 1
ATOM 3318 O O . ASN A 1 431 ? 18.635 15.035 -7.567 1.00 97.69 431 ASN A O 1
ATOM 3322 N N . LYS A 1 432 ? 17.677 13.319 -6.462 1.00 96.00 432 LYS A N 1
ATOM 3323 C CA . LYS A 1 432 ? 16.334 13.889 -6.276 1.00 96.00 432 LYS A CA 1
ATOM 3324 C C . LYS A 1 432 ? 16.171 14.581 -4.918 1.00 96.00 432 LYS A C 1
ATOM 3326 O O . LYS A 1 432 ? 15.101 15.089 -4.619 1.00 96.00 432 LYS A O 1
ATOM 3331 N N . GLU A 1 433 ? 17.225 14.603 -4.104 1.00 95.38 433 GLU A N 1
ATOM 3332 C CA . GLU A 1 433 ? 17.245 15.273 -2.803 1.00 95.38 433 GLU A CA 1
ATOM 3333 C C . GLU A 1 433 ? 16.062 14.833 -1.919 1.00 95.38 433 GLU A C 1
ATOM 3335 O O . GLU A 1 433 ? 15.920 13.640 -1.634 1.00 95.38 433 GLU A O 1
ATOM 3340 N N . GLN A 1 434 ? 15.225 15.784 -1.490 1.00 92.75 434 GLN A N 1
ATOM 3341 C CA . GLN A 1 434 ? 14.101 15.573 -0.578 1.00 92.75 434 GLN A CA 1
ATOM 3342 C C . GLN A 1 434 ? 12.855 14.981 -1.246 1.00 92.75 434 GLN A C 1
ATOM 3344 O O . GLN A 1 434 ? 11.998 14.466 -0.520 1.00 92.75 434 GLN A O 1
ATOM 3349 N N . ASP A 1 435 ? 12.752 15.018 -2.580 1.00 92.00 435 ASP A N 1
ATOM 3350 C CA . ASP A 1 435 ? 11.610 14.474 -3.328 1.00 92.00 435 ASP A CA 1
ATOM 3351 C C . ASP A 1 435 ? 11.366 13.007 -2.948 1.00 92.00 435 ASP A C 1
ATOM 3353 O O . ASP A 1 435 ? 12.287 12.298 -2.533 1.00 92.00 435 ASP A O 1
ATOM 3357 N N . GLY A 1 436 ? 10.126 12.526 -3.066 1.00 89.75 436 GLY A N 1
ATOM 3358 C CA . GLY A 1 436 ? 9.791 11.132 -2.746 1.00 89.75 436 GLY A CA 1
ATOM 3359 C C . GLY A 1 436 ? 10.176 10.697 -1.323 1.00 89.75 436 GLY A C 1
ATOM 3360 O O . GLY A 1 436 ? 10.521 9.533 -1.108 1.00 89.75 436 GLY A O 1
ATOM 3361 N N . ARG A 1 437 ? 10.139 11.623 -0.350 1.00 91.81 437 ARG A N 1
ATOM 3362 C CA . ARG A 1 437 ? 10.550 11.419 1.051 1.00 91.81 437 ARG A CA 1
ATOM 3363 C C . ARG A 1 437 ? 12.040 11.081 1.190 1.00 91.81 437 ARG A C 1
ATOM 3365 O O . ARG A 1 437 ? 12.421 10.061 1.778 1.00 91.81 437 ARG A O 1
ATOM 3372 N N . GLY A 1 438 ? 12.889 11.965 0.672 1.00 94.06 438 GLY A N 1
ATOM 3373 C CA . GLY A 1 438 ? 14.342 11.814 0.739 1.00 94.06 438 GLY A CA 1
ATOM 3374 C C . GLY A 1 438 ? 14.846 10.706 -0.178 1.00 94.06 438 GLY A C 1
ATOM 3375 O O . GLY A 1 438 ? 15.621 9.847 0.252 1.00 94.06 438 GLY A O 1
ATOM 3376 N N . LEU A 1 439 ? 14.360 10.685 -1.421 1.00 94.62 439 LEU A N 1
ATOM 3377 C CA . LEU A 1 439 ? 14.729 9.698 -2.432 1.00 94.62 439 LEU A CA 1
ATOM 3378 C C . LEU A 1 439 ? 16.234 9.739 -2.689 1.00 94.62 439 LEU A C 1
ATOM 3380 O O . LEU A 1 439 ? 16.850 8.677 -2.758 1.00 94.62 439 LEU A O 1
ATOM 3384 N N . GLY A 1 440 ? 16.846 10.925 -2.737 1.00 96.56 440 GLY A N 1
ATOM 3385 C CA . GLY A 1 440 ? 18.288 11.055 -2.918 1.00 96.56 440 GLY A CA 1
ATOM 3386 C C . GLY A 1 440 ? 18.766 10.591 -4.299 1.00 96.56 440 GLY A C 1
ATOM 3387 O O . GLY A 1 440 ? 18.086 10.787 -5.308 1.00 96.56 440 GLY A O 1
ATOM 3388 N N . TRP A 1 441 ? 19.944 9.968 -4.376 1.00 97.94 441 TRP A N 1
ATOM 3389 C CA . TRP A 1 441 ? 20.456 9.383 -5.622 1.00 97.94 441 TRP A CA 1
ATOM 3390 C C . TRP A 1 441 ? 19.562 8.242 -6.108 1.00 97.94 441 TRP A C 1
ATOM 3392 O O . TRP A 1 441 ? 19.463 7.206 -5.450 1.00 97.94 441 TRP A O 1
ATOM 3402 N N . ASN A 1 442 ? 18.938 8.412 -7.277 1.00 97.50 442 ASN A N 1
ATOM 3403 C CA . ASN A 1 442 ? 17.940 7.463 -7.768 1.00 97.50 442 ASN A CA 1
ATOM 3404 C C . ASN A 1 442 ? 18.526 6.291 -8.578 1.00 97.50 442 ASN A C 1
ATOM 3406 O O . ASN A 1 442 ? 17.999 5.184 -8.498 1.00 97.50 442 ASN A O 1
ATOM 3410 N N . VAL A 1 443 ? 19.605 6.508 -9.341 1.00 98.31 443 VAL A N 1
ATOM 3411 C CA . VAL A 1 443 ? 20.161 5.527 -10.291 1.00 98.31 443 VAL A CA 1
ATOM 3412 C C . VAL A 1 443 ? 21.692 5.494 -10.262 1.00 98.31 443 VAL A C 1
ATOM 3414 O O . VAL A 1 443 ? 22.352 6.533 -10.246 1.00 98.31 443 VAL A O 1
ATOM 3417 N N . ALA A 1 444 ? 22.256 4.288 -10.332 1.00 97.88 444 ALA A N 1
ATOM 3418 C CA . ALA A 1 444 ? 23.686 4.011 -10.441 1.00 97.88 444 ALA A CA 1
ATOM 3419 C C . ALA A 1 444 ? 23.971 2.894 -11.469 1.00 97.88 444 ALA A C 1
ATOM 3421 O O . ALA A 1 444 ? 23.135 2.022 -11.707 1.00 97.88 444 ALA A O 1
ATOM 3422 N N . ASN A 1 445 ? 25.165 2.878 -12.067 1.00 98.19 445 ASN A N 1
ATOM 3423 C CA . ASN A 1 445 ? 25.648 1.824 -12.976 1.00 98.19 445 ASN A CA 1
ATOM 3424 C C . ASN A 1 445 ? 24.675 1.479 -14.118 1.00 98.19 445 ASN A C 1
ATOM 3426 O O . ASN A 1 445 ? 24.441 0.302 -14.399 1.00 98.19 445 ASN A O 1
ATOM 3430 N N . SER A 1 446 ? 24.085 2.497 -14.748 1.00 98.69 446 SER A N 1
ATOM 3431 C CA . SER A 1 446 ? 22.987 2.359 -15.716 1.00 98.69 446 SER A CA 1
ATOM 3432 C C . SER A 1 446 ? 23.276 3.038 -17.056 1.00 98.69 446 SER A C 1
ATOM 3434 O O . SER A 1 446 ? 24.090 3.957 -17.134 1.00 98.69 446 SER A O 1
ATOM 3436 N N . VAL A 1 447 ? 22.616 2.569 -18.118 1.00 98.81 447 VAL A N 1
ATOM 3437 C CA . VAL A 1 447 ? 22.892 2.946 -19.510 1.00 98.81 447 VAL A CA 1
ATOM 3438 C C . VAL A 1 447 ? 21.632 3.453 -20.213 1.00 98.81 447 VAL A C 1
ATOM 3440 O O . VAL A 1 447 ? 20.552 2.878 -20.090 1.00 98.81 447 VAL A O 1
ATOM 3443 N N . ILE A 1 448 ? 21.790 4.514 -20.997 1.00 98.81 448 ILE A N 1
ATOM 3444 C CA . ILE A 1 448 ? 20.819 4.988 -21.984 1.00 98.81 448 ILE A CA 1
ATOM 3445 C C . ILE A 1 448 ? 21.446 4.772 -23.364 1.00 98.81 448 ILE A C 1
ATOM 3447 O O . ILE A 1 448 ? 22.524 5.294 -23.638 1.00 98.81 448 ILE A O 1
ATOM 3451 N N . TRP A 1 449 ? 20.813 3.975 -24.216 1.00 98.44 449 TRP A N 1
ATOM 3452 C CA . TRP A 1 449 ? 21.342 3.549 -25.509 1.00 98.44 449 TRP A CA 1
ATOM 3453 C C . TRP A 1 449 ? 20.336 3.832 -26.620 1.00 98.44 449 TRP A C 1
ATOM 3455 O O . TRP A 1 449 ? 19.179 3.416 -26.529 1.00 98.44 449 TRP A O 1
ATOM 3465 N N . GLU A 1 450 ? 20.776 4.530 -27.666 1.00 97.00 450 GLU A N 1
ATOM 3466 C CA . GLU A 1 450 ? 20.004 4.771 -28.892 1.00 97.00 450 GLU A CA 1
ATOM 3467 C C . GLU A 1 450 ? 18.590 5.307 -28.607 1.00 97.00 450 GLU A C 1
ATOM 3469 O O . GLU A 1 450 ? 17.592 4.814 -29.119 1.00 97.00 450 GLU A O 1
ATOM 3474 N N . THR A 1 451 ? 18.485 6.259 -27.680 1.00 98.00 451 THR A N 1
ATOM 3475 C CA . THR A 1 451 ? 17.219 6.651 -27.043 1.00 98.00 451 THR A CA 1
ATOM 3476 C C . THR A 1 451 ? 16.976 8.151 -27.178 1.00 98.00 451 THR A C 1
ATOM 3478 O O . THR A 1 451 ? 17.902 8.964 -27.097 1.00 98.00 451 THR A O 1
ATOM 3481 N N . SER A 1 452 ? 15.709 8.525 -27.341 1.00 98.31 452 SER A N 1
ATOM 3482 C CA . SER A 1 452 ? 15.270 9.913 -27.474 1.00 98.31 452 SER A CA 1
ATOM 3483 C C . SER A 1 452 ? 14.330 10.318 -26.338 1.00 98.31 452 SER A C 1
ATOM 3485 O O . SER A 1 452 ? 13.466 9.548 -25.923 1.00 98.31 452 SER A O 1
ATOM 3487 N N . ALA A 1 453 ? 14.476 11.541 -25.835 1.00 98.44 453 ALA A N 1
ATOM 3488 C CA . ALA A 1 453 ? 13.561 12.136 -24.861 1.00 98.44 453 ALA A CA 1
ATOM 3489 C C . ALA A 1 453 ? 13.589 13.665 -24.972 1.00 98.44 453 ALA A C 1
ATOM 3491 O O . ALA A 1 453 ? 14.555 14.226 -25.482 1.00 98.44 453 ALA A O 1
ATOM 3492 N N . SER A 1 454 ? 12.592 14.380 -24.444 1.00 98.31 454 SER A N 1
ATOM 3493 C CA . SER A 1 454 ? 12.666 15.852 -24.406 1.00 98.31 454 SER A CA 1
ATOM 3494 C C . SER A 1 454 ? 13.846 16.347 -23.558 1.00 98.31 454 SER A C 1
ATOM 3496 O O . SER A 1 454 ? 14.483 17.348 -23.894 1.00 98.31 454 SER A O 1
ATOM 3498 N N . LYS A 1 455 ? 14.184 15.616 -22.488 1.00 98.50 455 LYS A N 1
ATOM 3499 C CA . LYS A 1 455 ? 15.385 15.840 -21.673 1.00 98.50 455 LYS A CA 1
ATOM 3500 C C . LYS A 1 455 ? 15.995 14.511 -21.225 1.00 98.50 455 LYS A C 1
ATOM 3502 O O . LYS A 1 455 ? 15.281 13.587 -20.861 1.00 98.50 455 LYS A O 1
ATOM 3507 N N . ILE A 1 456 ? 17.316 14.421 -21.186 1.00 98.81 456 ILE A N 1
ATOM 3508 C CA . ILE A 1 456 ? 18.037 13.331 -20.533 1.00 98.81 456 ILE A CA 1
ATOM 3509 C C . ILE A 1 456 ? 18.903 13.941 -19.434 1.00 98.81 456 ILE A C 1
ATOM 3511 O O . ILE A 1 456 ? 19.787 14.759 -19.694 1.00 98.81 456 ILE A O 1
ATOM 3515 N N . GLU A 1 457 ? 18.632 13.551 -18.191 1.00 98.75 457 GLU A N 1
ATOM 3516 C CA . GLU A 1 457 ? 19.479 13.850 -17.039 1.00 98.75 457 GLU A CA 1
ATOM 3517 C C . GLU A 1 457 ? 20.316 12.603 -16.736 1.00 98.75 457 GLU A C 1
ATOM 3519 O O . GLU A 1 457 ? 19.771 11.596 -16.302 1.00 98.75 457 GLU A O 1
ATOM 3524 N N . ASN A 1 458 ? 21.623 12.651 -16.989 1.00 98.69 458 ASN A N 1
ATOM 3525 C CA . ASN A 1 458 ? 22.551 11.543 -16.760 1.00 98.69 458 ASN A CA 1
ATOM 3526 C C . ASN A 1 458 ? 23.682 12.016 -15.841 1.00 98.69 458 ASN A C 1
ATOM 3528 O O . ASN A 1 458 ? 24.690 12.555 -16.299 1.00 98.69 458 ASN A O 1
ATOM 3532 N N . TYR A 1 459 ? 23.492 11.868 -14.532 1.00 98.56 459 TYR A N 1
ATOM 3533 C CA . TYR A 1 459 ? 24.495 12.178 -13.514 1.00 98.56 459 TYR A CA 1
ATOM 3534 C C . TYR A 1 459 ? 25.129 10.895 -12.986 1.00 98.56 459 TYR A C 1
ATOM 3536 O O . TYR A 1 459 ? 24.429 9.912 -12.756 1.00 98.56 459 TYR A O 1
ATOM 3544 N N . SER A 1 460 ? 26.433 10.924 -12.724 1.00 97.69 460 SER A N 1
ATOM 3545 C CA . SER A 1 460 ? 27.127 9.852 -12.005 1.00 97.69 460 SER A CA 1
ATOM 3546 C C . SER A 1 460 ? 27.185 10.196 -10.511 1.00 97.69 460 SER A C 1
ATOM 3548 O O . SER A 1 460 ? 27.723 11.256 -10.166 1.00 97.69 460 SER A O 1
ATOM 3550 N N . PRO A 1 461 ? 26.652 9.347 -9.609 1.00 97.38 461 PRO A N 1
ATOM 3551 C CA . PRO A 1 461 ? 26.831 9.538 -8.172 1.00 97.38 461 PRO A CA 1
ATOM 3552 C C . PRO A 1 461 ? 28.313 9.363 -7.779 1.00 97.38 461 PRO A C 1
ATOM 3554 O O . PRO A 1 461 ? 29.060 8.701 -8.495 1.00 97.38 461 PRO A O 1
ATOM 3557 N N . PRO A 1 462 ? 28.762 9.859 -6.611 1.00 96.38 462 PRO A N 1
ATOM 3558 C CA . PRO A 1 462 ? 30.180 9.830 -6.214 1.00 96.38 462 PRO A CA 1
ATOM 3559 C C . PRO A 1 462 ? 30.887 8.461 -6.242 1.00 96.38 462 PRO A C 1
ATOM 3561 O O . PRO A 1 462 ? 32.112 8.408 -6.282 1.00 96.38 462 PRO A O 1
ATOM 3564 N N . THR A 1 463 ? 30.138 7.355 -6.190 1.00 95.31 463 THR A N 1
ATOM 3565 C CA . THR A 1 463 ? 30.674 5.983 -6.075 1.00 95.31 463 THR A CA 1
ATOM 3566 C C . THR A 1 463 ? 30.297 5.062 -7.239 1.00 95.31 463 THR A C 1
ATOM 3568 O O . THR A 1 463 ? 30.624 3.878 -7.207 1.00 95.31 463 THR A O 1
ATOM 3571 N N . ALA A 1 464 ? 29.614 5.567 -8.269 1.00 96.81 464 ALA A N 1
ATOM 3572 C CA . ALA A 1 464 ? 29.175 4.765 -9.411 1.00 96.81 464 ALA A CA 1
ATOM 3573 C C . ALA A 1 464 ? 29.074 5.612 -10.687 1.00 96.81 464 ALA A C 1
ATOM 3575 O O . ALA A 1 464 ? 29.154 6.834 -10.646 1.00 96.81 464 ALA A O 1
ATOM 3576 N N . ASN A 1 465 ? 28.908 4.959 -11.835 1.00 97.25 465 ASN A N 1
ATOM 3577 C CA . ASN A 1 465 ? 28.885 5.631 -13.134 1.00 97.25 465 ASN A CA 1
ATOM 3578 C C . ASN A 1 465 ? 27.530 5.457 -13.815 1.00 97.25 465 ASN A C 1
ATOM 3580 O O . ASN A 1 465 ? 26.911 4.415 -13.660 1.00 97.25 465 ASN A O 1
ATOM 3584 N N . ASN A 1 466 ? 27.088 6.434 -14.598 1.00 98.50 466 ASN A N 1
ATOM 3585 C CA . ASN A 1 466 ? 25.983 6.264 -15.540 1.00 98.50 466 ASN A CA 1
ATOM 3586 C C . ASN A 1 466 ? 26.428 6.715 -16.941 1.00 98.50 466 ASN A C 1
ATOM 3588 O O . ASN A 1 466 ? 27.290 7.591 -17.073 1.00 98.50 466 ASN A O 1
ATOM 3592 N N . TRP A 1 467 ? 25.868 6.104 -17.987 1.00 98.56 467 TRP A N 1
ATOM 3593 C CA . TRP A 1 467 ? 26.300 6.304 -19.372 1.00 98.56 467 TRP A CA 1
ATOM 3594 C C . TRP A 1 467 ? 25.133 6.583 -20.321 1.00 98.56 467 TRP A C 1
ATOM 3596 O O . TRP A 1 467 ? 24.047 6.029 -20.163 1.00 98.56 467 TRP A O 1
ATOM 3606 N N . ALA A 1 468 ? 25.389 7.384 -21.352 1.00 98.50 468 ALA A N 1
ATOM 3607 C CA . ALA A 1 468 ? 24.465 7.666 -22.441 1.00 98.50 468 ALA A CA 1
ATOM 3608 C C . ALA A 1 468 ? 25.184 7.608 -23.801 1.00 98.50 468 ALA A C 1
ATOM 3610 O O . ALA A 1 468 ? 26.197 8.283 -24.005 1.00 98.50 468 ALA A O 1
ATOM 3611 N N . PHE A 1 469 ? 24.645 6.815 -24.729 1.00 98.12 469 PHE A N 1
ATOM 3612 C CA . PHE A 1 469 ? 25.210 6.536 -26.051 1.00 98.12 469 PHE A CA 1
ATOM 3613 C C . PHE A 1 469 ? 24.150 6.719 -27.142 1.00 98.12 469 PHE A C 1
ATOM 3615 O O . PHE A 1 469 ? 23.077 6.127 -27.030 1.00 98.12 469 PHE A O 1
ATOM 3622 N N . GLY A 1 470 ? 24.439 7.479 -28.204 1.00 96.25 470 GLY A N 1
ATOM 3623 C CA . GLY A 1 470 ? 23.522 7.592 -29.353 1.00 96.25 470 GLY A CA 1
ATOM 3624 C C . GLY A 1 470 ? 22.190 8.261 -29.004 1.00 96.25 470 GLY A C 1
ATOM 3625 O O . GLY A 1 470 ? 21.122 7.734 -29.290 1.00 96.25 470 GLY A O 1
ATOM 3626 N N . VAL A 1 471 ? 22.225 9.366 -28.259 1.00 97.69 471 VAL A N 1
ATOM 3627 C CA . VAL A 1 471 ? 21.018 9.945 -27.640 1.00 97.69 471 VAL A CA 1
ATOM 3628 C C . VAL A 1 471 ? 20.590 11.273 -28.257 1.00 97.69 471 VAL A C 1
ATOM 3630 O O . VAL A 1 471 ? 21.428 12.063 -28.694 1.00 97.69 471 VAL A O 1
ATOM 3633 N N . TRP A 1 472 ? 19.282 11.546 -28.211 1.00 97.38 472 TRP A N 1
ATOM 3634 C CA . TRP A 1 472 ? 18.648 12.768 -28.731 1.00 97.38 472 TRP A CA 1
ATOM 3635 C C . TRP A 1 472 ? 17.750 13.429 -27.673 1.00 97.38 472 TRP A C 1
ATOM 3637 O O . TRP A 1 472 ? 16.720 12.858 -27.317 1.00 97.38 472 TRP A O 1
ATOM 3647 N N . ALA A 1 473 ? 18.141 14.601 -27.154 1.00 97.50 473 ALA A N 1
ATOM 3648 C CA . ALA A 1 473 ? 17.445 15.323 -26.082 1.00 97.50 473 ALA A CA 1
ATOM 3649 C C . ALA A 1 473 ? 18.031 16.725 -25.804 1.00 97.50 473 ALA A C 1
ATOM 3651 O O . ALA A 1 473 ? 19.028 17.138 -26.387 1.00 97.50 473 ALA A O 1
ATOM 3652 N N . GLN A 1 474 ? 17.459 17.450 -24.837 1.00 97.56 474 GLN A N 1
ATOM 3653 C CA . GLN A 1 474 ? 18.247 18.372 -24.008 1.00 97.56 474 GLN A CA 1
ATOM 3654 C C . GLN A 1 474 ? 19.022 17.585 -22.941 1.00 97.56 474 GLN A C 1
ATOM 3656 O O . GLN A 1 474 ? 18.488 16.640 -22.368 1.00 97.56 474 GLN A O 1
ATOM 3661 N N . TRP A 1 475 ? 20.250 17.984 -22.616 1.00 94.38 475 TRP A N 1
ATOM 3662 C CA . TRP A 1 475 ? 21.136 17.207 -21.733 1.00 94.38 475 TRP A CA 1
ATOM 3663 C C . TRP A 1 475 ? 21.432 17.932 -20.424 1.00 94.38 475 TRP A C 1
ATOM 3665 O O . TRP A 1 475 ? 21.645 19.145 -20.408 1.00 94.38 475 TRP A O 1
ATOM 3675 N N . ALA A 1 476 ? 21.521 17.175 -19.332 1.00 97.88 476 ALA A N 1
ATOM 3676 C CA . ALA A 1 476 ? 22.076 17.641 -18.067 1.00 97.88 476 ALA A CA 1
ATOM 3677 C C . ALA A 1 476 ? 22.811 16.505 -17.346 1.00 97.88 476 ALA A C 1
ATOM 3679 O O . ALA A 1 476 ? 22.365 15.361 -17.371 1.00 97.88 476 ALA A O 1
ATOM 3680 N N . GLY A 1 477 ? 23.903 16.828 -16.657 1.00 97.56 477 GLY A N 1
ATOM 3681 C CA . GLY A 1 477 ? 24.605 15.891 -15.782 1.00 97.56 477 GLY A CA 1
ATOM 3682 C C . GLY A 1 477 ? 26.038 15.574 -16.179 1.00 97.56 477 GLY A C 1
ATOM 3683 O O . GLY A 1 477 ? 26.491 15.857 -17.285 1.00 97.56 477 GLY A O 1
ATOM 3684 N N . ASN A 1 478 ? 26.761 15.022 -15.209 1.00 97.00 478 ASN A N 1
ATOM 3685 C CA . ASN A 1 478 ? 28.190 14.711 -15.261 1.00 97.00 478 ASN A CA 1
ATOM 3686 C C . ASN A 1 478 ? 28.480 13.223 -15.536 1.00 97.00 478 ASN A C 1
ATOM 3688 O O . ASN A 1 478 ? 29.593 12.767 -15.280 1.00 97.00 478 ASN A O 1
ATOM 3692 N N . GLY A 1 479 ? 27.481 12.459 -15.981 1.00 97.50 479 GLY A N 1
ATOM 3693 C CA . GLY A 1 479 ? 27.669 11.092 -16.454 1.00 97.50 479 GLY A CA 1
ATOM 3694 C C . GLY A 1 479 ? 28.481 11.035 -17.746 1.00 97.50 479 GLY A C 1
ATOM 3695 O O . GLY A 1 479 ? 28.883 12.058 -18.303 1.00 97.50 479 GLY A O 1
ATOM 3696 N N . HIS A 1 480 ? 28.729 9.825 -18.234 1.00 97.62 480 HIS A N 1
ATOM 3697 C CA . HIS A 1 480 ? 29.488 9.615 -19.465 1.00 97.62 480 HIS A CA 1
ATOM 3698 C C . HIS A 1 480 ? 28.574 9.741 -20.680 1.00 97.62 480 HIS A C 1
ATOM 3700 O O . HIS A 1 480 ? 27.505 9.134 -20.715 1.00 97.62 480 HIS A O 1
ATOM 3706 N N . TRP A 1 481 ? 29.003 10.504 -21.681 1.00 97.38 481 TRP A N 1
ATOM 3707 C CA . TRP A 1 481 ? 28.238 10.768 -22.900 1.00 97.38 481 TRP A CA 1
ATOM 3708 C C . TRP A 1 481 ? 29.081 10.458 -24.130 1.00 97.38 481 TRP A C 1
ATOM 3710 O O . TRP A 1 481 ? 30.256 10.827 -24.186 1.00 97.38 481 TRP A O 1
ATOM 3720 N N . LYS A 1 482 ? 28.477 9.825 -25.136 1.00 95.94 482 LYS A N 1
ATOM 3721 C CA . LYS A 1 482 ? 29.135 9.512 -26.406 1.00 95.94 482 LYS A CA 1
ATOM 3722 C C . LYS A 1 482 ? 28.108 9.476 -27.535 1.00 95.94 482 LYS A C 1
ATOM 3724 O O . LYS A 1 482 ? 26.980 9.038 -27.332 1.00 95.94 482 LYS A O 1
ATOM 3729 N N . ASP A 1 483 ? 28.498 9.957 -28.714 1.00 93.19 483 ASP A N 1
ATOM 3730 C CA . ASP A 1 483 ? 27.637 9.984 -29.905 1.00 93.19 483 ASP A CA 1
ATOM 3731 C C . ASP A 1 483 ? 26.281 10.695 -29.669 1.00 93.19 483 ASP A C 1
ATOM 3733 O O . ASP A 1 483 ? 25.229 10.220 -30.082 1.00 93.19 483 ASP A O 1
ATOM 3737 N N . VAL A 1 484 ? 26.285 11.836 -28.968 1.00 94.44 484 VAL A N 1
ATOM 3738 C CA . VAL A 1 484 ? 25.075 12.665 -28.778 1.00 94.44 484 VAL A CA 1
ATOM 3739 C C . VAL A 1 484 ? 24.639 13.308 -30.100 1.00 94.44 484 VAL A C 1
ATOM 3741 O O . VAL A 1 484 ? 25.493 13.702 -30.894 1.00 94.44 484 VAL A O 1
ATOM 3744 N N . ASN A 1 485 ? 23.327 13.450 -30.325 1.00 92.56 485 ASN A N 1
ATOM 3745 C CA . ASN A 1 485 ? 22.740 13.864 -31.613 1.00 92.56 485 ASN A CA 1
ATOM 3746 C C . ASN A 1 485 ? 23.190 12.992 -32.795 1.00 92.56 485 ASN A C 1
ATOM 3748 O O . ASN A 1 485 ? 23.406 13.491 -33.900 1.00 92.56 485 ASN A O 1
ATOM 3752 N N . ASN A 1 486 ? 23.391 11.702 -32.551 1.00 90.00 486 ASN A N 1
ATOM 3753 C CA . ASN A 1 486 ? 23.785 10.758 -33.579 1.00 90.00 486 ASN A CA 1
ATOM 3754 C C . ASN A 1 486 ? 23.097 9.415 -33.341 1.00 90.00 486 ASN A C 1
ATOM 3756 O O . ASN A 1 486 ? 22.769 9.077 -32.203 1.00 90.00 486 ASN A O 1
ATOM 3760 N N . HIS A 1 487 ? 22.897 8.659 -34.413 1.00 89.44 487 HIS A N 1
ATOM 3761 C CA . HIS A 1 487 ? 22.424 7.284 -34.339 1.00 89.44 487 HIS A CA 1
ATOM 3762 C C . HIS A 1 487 ? 23.612 6.324 -34.291 1.00 89.44 487 HIS A C 1
ATOM 3764 O O . HIS A 1 487 ? 24.600 6.476 -35.017 1.00 89.44 487 HIS A O 1
ATOM 3770 N N . ILE A 1 488 ? 23.526 5.304 -33.440 1.00 90.88 488 ILE A N 1
ATOM 3771 C CA . ILE A 1 488 ? 24.565 4.285 -33.301 1.00 90.88 488 ILE A CA 1
ATOM 3772 C C . ILE A 1 488 ? 24.082 2.903 -33.741 1.00 90.88 488 ILE A C 1
ATOM 3774 O O . ILE A 1 488 ? 22.906 2.559 -33.758 1.00 90.88 488 ILE A O 1
ATOM 3778 N N . ASN A 1 489 ? 25.056 2.085 -34.135 1.00 87.81 489 ASN A N 1
ATOM 3779 C CA . ASN A 1 489 ? 24.855 0.704 -34.565 1.00 87.81 489 ASN A CA 1
ATOM 3780 C C . ASN A 1 489 ? 25.668 -0.238 -33.667 1.00 87.81 489 ASN A C 1
ATOM 3782 O O . ASN A 1 489 ? 26.804 0.119 -33.365 1.00 87.81 489 ASN A O 1
ATOM 3786 N N . PRO A 1 490 ? 25.190 -1.437 -33.302 1.00 91.44 490 PRO A N 1
ATOM 3787 C CA . PRO A 1 490 ? 23.843 -1.947 -33.530 1.00 91.44 490 PRO A CA 1
ATOM 3788 C C . PRO A 1 490 ? 22.802 -1.115 -32.782 1.00 91.44 490 PRO A C 1
ATOM 3790 O O . PRO A 1 490 ? 23.096 -0.513 -31.752 1.00 91.44 490 PRO A O 1
ATOM 3793 N N . ARG A 1 491 ? 21.582 -1.108 -33.315 1.00 91.88 491 ARG A N 1
ATOM 3794 C CA . ARG A 1 491 ? 20.500 -0.285 -32.781 1.00 91.88 491 ARG A CA 1
ATOM 3795 C C . ARG A 1 491 ? 20.122 -0.655 -31.348 1.00 91.88 491 ARG A C 1
ATOM 3797 O O . ARG A 1 491 ? 19.910 0.236 -30.549 1.00 91.88 491 ARG A O 1
ATOM 3804 N N . SER A 1 492 ? 20.091 -1.950 -31.021 1.00 96.31 492 SER A N 1
ATOM 3805 C CA . SER A 1 492 ? 19.843 -2.421 -29.653 1.00 96.31 492 SER A CA 1
ATOM 3806 C C . SER A 1 492 ? 21.107 -2.986 -29.015 1.00 96.31 492 SER A C 1
ATOM 3808 O O . SER A 1 492 ? 21.696 -3.944 -29.532 1.00 96.31 492 SER A O 1
ATOM 3810 N N . LEU A 1 493 ? 21.480 -2.436 -27.859 1.00 97.62 493 LEU A N 1
ATOM 3811 C CA . LEU A 1 493 ? 22.549 -2.983 -27.025 1.00 97.62 493 LEU A CA 1
ATOM 3812 C C . LEU A 1 493 ? 22.150 -4.336 -26.432 1.00 97.62 493 LEU A C 1
ATOM 3814 O O . LEU A 1 493 ? 22.959 -5.264 -26.427 1.00 97.62 493 LEU A O 1
ATOM 3818 N N . PHE A 1 494 ? 20.905 -4.473 -25.968 1.00 98.25 494 PHE A N 1
ATOM 3819 C CA . PHE A 1 494 ? 20.398 -5.708 -25.373 1.00 98.25 494 PHE A CA 1
ATOM 3820 C C . PHE A 1 494 ? 20.550 -6.899 -26.325 1.00 98.25 494 PHE A C 1
ATOM 3822 O O . PHE A 1 494 ? 21.137 -7.916 -25.949 1.00 98.25 494 PHE A O 1
ATOM 3829 N N . TYR A 1 495 ? 20.075 -6.775 -27.570 1.00 97.31 495 TYR A N 1
ATOM 3830 C CA . TYR A 1 495 ? 20.162 -7.870 -28.539 1.00 97.31 495 TYR A CA 1
ATOM 3831 C C . TYR A 1 495 ? 21.598 -8.157 -28.980 1.00 97.31 495 TYR A C 1
ATOM 3833 O O . TYR A 1 495 ? 21.944 -9.324 -29.162 1.00 97.31 495 TYR A O 1
ATOM 3841 N N . ALA A 1 496 ? 22.443 -7.131 -29.100 1.00 95.75 496 ALA A N 1
ATOM 3842 C CA . ALA A 1 496 ? 23.853 -7.317 -29.424 1.00 95.75 496 ALA A CA 1
ATOM 3843 C C . ALA A 1 496 ? 24.584 -8.118 -28.335 1.00 95.75 496 ALA A C 1
ATOM 3845 O O . ALA A 1 496 ? 25.306 -9.067 -28.637 1.00 95.75 496 ALA A O 1
ATOM 3846 N N . LEU A 1 497 ? 24.351 -7.785 -27.062 1.00 96.62 497 LEU A N 1
ATOM 3847 C CA . LEU A 1 497 ? 24.906 -8.533 -25.933 1.00 96.62 497 LEU A CA 1
ATOM 3848 C C . LEU A 1 497 ? 24.313 -9.946 -25.841 1.00 96.62 497 LEU A C 1
ATOM 3850 O O . LEU A 1 497 ? 25.036 -10.905 -25.574 1.00 96.62 497 LEU A O 1
ATOM 3854 N N . LEU A 1 498 ? 23.016 -10.105 -26.121 1.00 97.25 498 LEU A N 1
ATOM 3855 C CA . LEU A 1 498 ? 22.357 -11.410 -26.131 1.00 97.25 498 LEU A CA 1
ATOM 3856 C C . LEU A 1 498 ? 22.955 -12.342 -27.191 1.00 97.25 498 LEU A C 1
ATOM 3858 O O . LEU A 1 498 ? 23.193 -13.518 -26.911 1.00 97.25 498 LEU A O 1
ATOM 3862 N N . GLU A 1 499 ? 23.231 -11.814 -28.383 1.00 95.88 499 GLU A N 1
ATOM 3863 C CA . GLU A 1 499 ? 23.876 -12.555 -29.467 1.00 95.88 499 GLU A CA 1
ATOM 3864 C C . GLU A 1 499 ? 25.316 -12.915 -29.102 1.00 95.88 499 GLU A C 1
ATOM 3866 O O . GLU A 1 499 ? 25.729 -14.055 -29.296 1.00 95.88 499 GLU A O 1
ATOM 3871 N N . GLN A 1 500 ? 26.067 -12.002 -28.483 1.00 94.69 500 GLN A N 1
ATOM 3872 C CA . GLN A 1 500 ? 27.409 -12.309 -27.981 1.00 94.69 500 GLN A CA 1
ATOM 3873 C C . GLN A 1 500 ? 27.401 -13.420 -26.931 1.00 94.69 500 GLN A C 1
ATOM 3875 O O . GLN A 1 500 ? 28.267 -14.295 -26.955 1.00 94.69 500 GLN A O 1
ATOM 3880 N N . ARG A 1 501 ? 26.420 -13.404 -26.024 1.00 95.69 501 ARG A N 1
ATOM 3881 C CA . ARG A 1 501 ? 26.298 -14.387 -24.947 1.00 95.69 501 ARG A CA 1
ATOM 3882 C C . ARG A 1 501 ? 25.896 -15.772 -25.458 1.00 95.69 501 ARG A C 1
ATOM 3884 O O . ARG A 1 501 ? 26.423 -16.770 -24.977 1.00 95.69 501 ARG A O 1
ATOM 3891 N N . LEU A 1 502 ? 24.940 -15.846 -26.386 1.00 96.56 502 LEU A N 1
ATOM 3892 C CA . LEU A 1 502 ? 24.337 -17.113 -26.828 1.00 96.56 502 LEU A CA 1
ATOM 3893 C C . LEU A 1 502 ? 24.899 -17.635 -28.159 1.00 96.56 502 LEU A C 1
ATOM 3895 O O . LEU A 1 502 ? 24.673 -18.792 -28.518 1.00 96.56 502 LEU A O 1
ATOM 3899 N N . GLY A 1 503 ? 25.601 -16.795 -28.918 1.00 94.25 503 GLY A N 1
ATOM 3900 C CA . GLY A 1 503 ? 25.972 -17.049 -30.306 1.00 94.25 503 GLY A CA 1
ATOM 3901 C C . GLY A 1 503 ? 24.748 -16.997 -31.219 1.00 94.25 503 GLY A C 1
ATOM 3902 O O . GLY A 1 503 ? 24.533 -16.021 -31.926 1.00 94.25 503 GLY A O 1
ATOM 3903 N N . LYS A 1 504 ? 23.916 -18.045 -31.199 1.00 93.38 504 LYS A N 1
ATOM 3904 C CA . LYS A 1 504 ? 22.655 -18.086 -31.951 1.00 93.38 504 LYS A CA 1
ATOM 3905 C C . LYS A 1 504 ? 21.496 -17.673 -31.051 1.00 93.38 504 LYS A C 1
ATOM 3907 O O . LYS A 1 504 ? 21.226 -18.325 -30.045 1.00 93.38 504 LYS A O 1
ATOM 3912 N N . LEU A 1 505 ? 20.771 -16.635 -31.456 1.00 94.56 505 LEU A N 1
ATOM 3913 C CA . LEU A 1 505 ? 19.611 -16.157 -30.711 1.00 94.56 505 LEU A CA 1
ATOM 3914 C C . LEU A 1 505 ? 18.459 -17.185 -30.707 1.00 94.56 505 LEU A C 1
ATOM 3916 O O . LEU A 1 505 ? 18.157 -17.768 -31.755 1.00 94.56 505 LEU A O 1
ATOM 3920 N N . PRO A 1 506 ? 17.785 -17.396 -29.558 1.00 91.75 506 PRO A N 1
ATOM 3921 C CA . PRO A 1 506 ? 16.667 -18.334 -29.437 1.00 91.75 506 PRO A CA 1
ATOM 3922 C C . PRO A 1 506 ? 15.359 -17.775 -30.018 1.00 91.75 506 PRO A C 1
ATOM 3924 O O . PRO A 1 506 ? 14.394 -18.515 -30.197 1.00 91.75 506 PRO A O 1
ATOM 3927 N N . MET A 1 507 ? 15.330 -16.481 -30.335 1.00 91.31 507 MET A N 1
ATOM 3928 C CA . MET A 1 507 ? 14.249 -15.787 -31.024 1.00 91.31 507 MET A CA 1
ATOM 3929 C C . MET A 1 507 ? 14.822 -14.812 -32.055 1.00 91.31 507 MET A C 1
ATOM 3931 O O . MET A 1 507 ? 15.950 -14.340 -31.917 1.00 91.31 507 MET A O 1
ATOM 3935 N N . LYS A 1 508 ? 14.037 -14.477 -33.082 1.00 89.75 508 LYS A N 1
ATOM 3936 C CA . LYS A 1 508 ? 14.393 -13.404 -34.016 1.00 89.75 508 LYS A CA 1
ATOM 3937 C C . LYS A 1 508 ? 14.193 -12.049 -33.317 1.00 89.75 508 LYS A C 1
ATOM 3939 O O . LYS A 1 508 ? 13.067 -11.804 -32.879 1.00 89.75 508 LYS A O 1
ATOM 3944 N N . PRO A 1 509 ? 15.213 -11.171 -33.238 1.00 91.81 509 PRO A N 1
ATOM 3945 C CA . PRO A 1 509 ? 15.031 -9.805 -32.755 1.00 91.81 509 PRO A CA 1
ATOM 3946 C C . PRO A 1 509 ? 13.915 -9.093 -33.515 1.00 91.81 509 PRO A C 1
ATOM 3948 O O . PRO A 1 509 ? 13.892 -9.105 -34.749 1.00 91.81 509 PRO A O 1
ATOM 3951 N N . GLN A 1 510 ? 12.993 -8.482 -32.777 1.00 92.75 510 GLN A N 1
ATOM 3952 C CA . GLN A 1 510 ? 11.937 -7.645 -33.336 1.00 92.75 510 GLN A CA 1
ATOM 3953 C C . GLN A 1 510 ? 12.209 -6.205 -32.923 1.00 92.75 510 GLN A C 1
ATOM 3955 O O . GLN A 1 510 ? 11.863 -5.796 -31.818 1.00 92.75 510 GLN A O 1
ATOM 3960 N N . ILE A 1 511 ? 12.874 -5.475 -33.815 1.00 92.56 511 ILE A N 1
ATOM 3961 C CA . ILE A 1 511 ? 13.111 -4.038 -33.714 1.00 92.56 511 ILE A CA 1
ATOM 3962 C C . ILE A 1 511 ? 12.471 -3.408 -34.947 1.00 92.56 511 ILE A C 1
ATOM 3964 O O . ILE A 1 511 ? 12.761 -3.832 -36.066 1.00 92.56 511 ILE A O 1
ATOM 3968 N N . MET A 1 512 ? 11.587 -2.431 -34.742 1.00 91.75 512 MET A N 1
ATOM 3969 C CA . MET A 1 512 ? 10.991 -1.640 -35.824 1.00 91.75 512 MET A CA 1
ATOM 3970 C C . MET A 1 512 ? 12.085 -1.052 -36.722 1.00 91.75 512 MET A C 1
ATOM 3972 O O . MET A 1 512 ? 12.970 -0.365 -36.220 1.00 91.75 512 MET A O 1
ATOM 3976 N N . ASP A 1 513 ? 12.047 -1.326 -38.024 1.00 83.38 513 ASP A N 1
ATOM 3977 C CA . ASP A 1 513 ? 13.031 -0.822 -38.986 1.00 83.38 513 ASP A CA 1
ATOM 3978 C C . ASP A 1 513 ? 12.728 0.647 -39.317 1.00 83.38 513 ASP A C 1
ATOM 3980 O O . ASP A 1 513 ? 11.605 0.975 -39.687 1.00 83.38 513 ASP A O 1
ATOM 3984 N N . LEU A 1 514 ? 13.715 1.531 -39.150 1.00 78.56 514 LEU A N 1
ATOM 3985 C CA . LEU A 1 514 ? 13.602 2.951 -39.518 1.00 78.56 514 LEU A CA 1
ATOM 3986 C C . LEU A 1 514 ? 14.318 3.262 -40.843 1.00 78.56 514 LEU A C 1
ATOM 3988 O O . LEU A 1 514 ? 14.380 4.419 -41.253 1.00 78.56 514 LEU A O 1
ATOM 3992 N N . GLY A 1 515 ? 14.854 2.242 -41.519 1.00 73.38 515 GLY A N 1
ATOM 3993 C CA . GLY A 1 515 ? 15.724 2.401 -42.674 1.00 73.38 515 GLY A CA 1
ATOM 3994 C C . GLY A 1 515 ? 17.139 2.846 -42.293 1.00 73.38 515 GLY A C 1
ATOM 3995 O O . GLY A 1 515 ? 17.523 2.881 -41.124 1.00 73.38 515 GLY A O 1
ATOM 3996 N N . ASN A 1 516 ? 17.937 3.170 -43.313 1.00 69.56 516 ASN A N 1
ATOM 3997 C CA . ASN A 1 516 ? 19.276 3.727 -43.127 1.00 69.56 516 ASN A CA 1
ATOM 3998 C C . ASN A 1 516 ? 19.203 5.244 -42.950 1.00 69.56 516 ASN A C 1
ATOM 4000 O O . ASN A 1 516 ? 18.411 5.902 -43.627 1.00 69.56 516 ASN A O 1
ATOM 4004 N N . GLU A 1 517 ? 20.088 5.792 -42.116 1.00 70.56 517 GLU A N 1
ATOM 4005 C CA . GLU A 1 517 ? 20.239 7.238 -41.978 1.00 70.56 517 GLU A CA 1
ATOM 4006 C C . GLU A 1 517 ? 20.566 7.861 -43.350 1.00 70.56 517 GLU A C 1
ATOM 4008 O O . GLU A 1 517 ? 21.540 7.457 -44.004 1.00 70.56 517 GLU A O 1
ATOM 4013 N N . PRO A 1 518 ? 19.741 8.801 -43.844 1.00 73.56 518 PRO A N 1
ATOM 4014 C CA . PRO A 1 518 ? 20.024 9.475 -45.098 1.00 73.56 518 PRO A CA 1
ATOM 4015 C C . PRO A 1 518 ? 21.252 10.378 -44.941 1.00 73.56 518 PRO A C 1
ATOM 4017 O O . PRO A 1 518 ? 21.533 10.899 -43.866 1.00 73.56 518 PRO A O 1
ATOM 4020 N N . SER A 1 519 ? 21.985 10.603 -46.035 1.00 74.38 519 SER A N 1
ATOM 4021 C CA . SER A 1 519 ? 23.100 11.556 -46.023 1.00 74.38 519 SER A CA 1
ATOM 4022 C C . SER A 1 519 ? 22.623 12.932 -45.551 1.00 74.38 519 SER A C 1
ATOM 4024 O O . SER A 1 519 ? 21.599 13.421 -46.027 1.00 74.38 519 SER A O 1
ATOM 4026 N N . SER A 1 520 ? 23.415 13.597 -44.707 1.00 78.88 520 SER A N 1
ATOM 4027 C CA . SER A 1 520 ? 23.229 15.014 -44.361 1.00 78.88 520 SER A CA 1
ATOM 4028 C C . SER A 1 520 ? 23.416 15.958 -45.560 1.00 78.88 520 SER A C 1
ATOM 4030 O O . SER A 1 520 ? 23.171 17.158 -45.460 1.00 78.88 520 SER A O 1
ATOM 4032 N N . SER A 1 521 ? 23.859 15.440 -46.710 1.00 85.00 521 SER A N 1
ATOM 4033 C CA . SER A 1 521 ? 24.001 16.162 -47.976 1.00 85.00 521 SER A CA 1
ATOM 4034 C C . SER A 1 521 ? 23.555 15.259 -49.139 1.00 85.00 521 SER A C 1
ATOM 4036 O O . SER A 1 521 ? 24.389 14.802 -49.926 1.00 85.00 521 SER A O 1
ATOM 4038 N N . PRO A 1 522 ? 22.246 14.947 -49.240 1.00 87.50 522 PRO A N 1
ATOM 4039 C CA . PRO A 1 522 ? 21.730 14.032 -50.248 1.00 87.50 522 PRO A CA 1
ATOM 4040 C C . PRO A 1 522 ? 21.896 14.635 -51.648 1.00 87.50 522 PRO A C 1
ATOM 4042 O O . PRO A 1 522 ? 21.687 15.829 -51.865 1.00 87.50 522 PRO A O 1
ATOM 4045 N N . THR A 1 523 ? 22.233 13.795 -52.625 1.00 92.31 523 THR A N 1
ATOM 4046 C CA . THR A 1 523 ? 22.157 14.170 -54.048 1.00 92.31 523 THR A CA 1
ATOM 4047 C C . THR A 1 523 ? 20.719 14.535 -54.436 1.00 92.31 523 THR A C 1
ATOM 4049 O O . THR A 1 523 ? 19.770 14.143 -53.755 1.00 92.31 523 THR A O 1
ATOM 4052 N N . ILE A 1 524 ? 20.527 15.251 -55.549 1.00 91.56 524 ILE A N 1
ATOM 4053 C CA . ILE A 1 524 ? 19.186 15.634 -56.033 1.00 91.56 524 ILE A CA 1
ATOM 4054 C C . ILE A 1 524 ? 18.302 14.390 -56.222 1.00 91.56 524 ILE A C 1
ATOM 4056 O O . ILE A 1 524 ? 17.122 14.396 -55.873 1.00 91.56 524 ILE A O 1
ATOM 4060 N N . GLU A 1 525 ? 18.870 13.305 -56.740 1.00 91.31 525 GLU A N 1
ATOM 4061 C CA . GLU A 1 525 ? 18.212 12.018 -56.942 1.00 91.31 525 GLU A CA 1
ATOM 4062 C C . GLU A 1 525 ? 17.822 11.368 -55.608 1.00 91.31 525 GLU A C 1
ATOM 4064 O O . GLU A 1 525 ? 16.672 10.962 -55.447 1.00 91.31 525 GLU A O 1
ATOM 4069 N N . GLN A 1 526 ? 18.732 11.327 -54.626 1.00 87.81 526 GLN A N 1
ATOM 4070 C CA . GLN A 1 526 ? 18.421 10.829 -53.278 1.00 87.81 526 GLN A CA 1
ATOM 4071 C C . GLN A 1 526 ? 17.334 11.675 -52.601 1.00 87.81 526 GLN A C 1
ATOM 4073 O O . GLN A 1 526 ? 16.403 11.121 -52.024 1.00 87.81 526 GLN A O 1
ATOM 4078 N N . ALA A 1 527 ? 17.396 13.002 -52.721 1.00 89.19 527 ALA A N 1
ATOM 4079 C CA . ALA A 1 527 ? 16.395 13.911 -52.170 1.00 89.19 527 ALA A CA 1
ATOM 4080 C C . ALA A 1 527 ? 15.010 13.706 -52.808 1.00 89.19 527 ALA A C 1
ATOM 4082 O O . ALA A 1 527 ? 14.003 13.726 -52.100 1.00 89.19 527 ALA A O 1
ATOM 4083 N N . LYS A 1 528 ? 14.938 13.448 -54.124 1.00 92.38 528 LYS A N 1
ATOM 4084 C CA . LYS A 1 528 ? 13.686 13.077 -54.811 1.00 92.38 528 LYS A CA 1
ATOM 4085 C C . LYS A 1 528 ? 13.113 11.765 -54.276 1.00 92.38 528 LYS A C 1
ATOM 4087 O O . LYS A 1 528 ? 11.912 11.702 -54.032 1.00 92.38 528 LYS A O 1
ATOM 4092 N N . VAL A 1 529 ? 13.953 10.746 -54.065 1.00 87.94 529 VAL A N 1
ATOM 4093 C CA . VAL A 1 529 ? 13.526 9.463 -53.477 1.00 87.94 529 VAL A CA 1
ATOM 4094 C C . VAL A 1 529 ? 12.997 9.661 -52.053 1.00 87.94 529 VAL A C 1
ATOM 4096 O O . VAL A 1 529 ? 11.907 9.186 -51.749 1.00 87.94 529 VAL A O 1
ATOM 4099 N N . LEU A 1 530 ? 13.709 10.414 -51.207 1.00 88.88 530 LEU A N 1
ATOM 4100 C CA . LEU A 1 530 ? 13.280 10.712 -49.833 1.00 88.88 530 LEU A CA 1
ATOM 4101 C C . LEU A 1 530 ? 11.981 11.535 -49.796 1.00 88.88 530 LEU A C 1
ATOM 4103 O O . LEU A 1 530 ? 11.102 11.264 -48.986 1.00 88.88 530 LEU A O 1
ATOM 4107 N N . THR A 1 531 ? 11.823 12.493 -50.713 1.00 89.25 531 THR A N 1
ATOM 4108 C CA . THR A 1 531 ? 10.604 13.312 -50.835 1.00 89.25 531 THR A CA 1
ATOM 4109 C C . THR A 1 531 ? 9.412 12.470 -51.287 1.00 89.25 531 THR A C 1
ATOM 4111 O O . THR A 1 531 ? 8.314 12.625 -50.763 1.00 89.25 531 THR A O 1
ATOM 4114 N N . ALA A 1 532 ? 9.617 11.553 -52.236 1.00 90.12 532 ALA A N 1
ATOM 4115 C CA . ALA A 1 532 ? 8.582 10.611 -52.647 1.00 90.12 532 ALA A CA 1
ATOM 4116 C C . ALA A 1 532 ? 8.187 9.674 -51.491 1.00 90.12 532 ALA A C 1
ATOM 4118 O O . ALA A 1 532 ? 6.999 9.442 -51.277 1.00 90.12 532 ALA A O 1
ATOM 4119 N N . ALA A 1 533 ? 9.164 9.183 -50.718 1.00 85.19 533 ALA A N 1
ATOM 4120 C CA . ALA A 1 533 ? 8.914 8.352 -49.541 1.00 85.19 533 ALA A CA 1
ATOM 4121 C C . ALA A 1 533 ? 8.103 9.094 -48.462 1.00 85.19 533 ALA A C 1
ATOM 4123 O O . ALA A 1 533 ? 7.214 8.494 -47.864 1.00 85.19 533 ALA A O 1
ATOM 4124 N N . ALA A 1 534 ? 8.329 10.401 -48.284 1.00 86.81 534 ALA A N 1
ATOM 4125 C CA . ALA A 1 534 ? 7.640 11.238 -47.297 1.00 86.81 534 ALA A CA 1
ATOM 4126 C C . ALA A 1 534 ? 6.124 11.428 -47.539 1.00 86.81 534 ALA A C 1
ATOM 4128 O O . ALA A 1 534 ? 5.429 11.908 -46.648 1.00 86.81 534 ALA A O 1
ATOM 4129 N N . TYR A 1 535 ? 5.583 11.035 -48.704 1.00 89.62 535 TYR A N 1
ATOM 4130 C CA . TYR A 1 535 ? 4.126 10.940 -48.910 1.00 89.62 535 TYR A CA 1
ATOM 4131 C C . TYR A 1 535 ? 3.491 9.733 -48.204 1.00 89.62 535 TYR A C 1
ATOM 4133 O O . TYR A 1 535 ? 2.266 9.641 -48.126 1.00 89.62 535 TYR A O 1
ATOM 4141 N N . THR A 1 536 ? 4.308 8.803 -47.706 1.00 84.81 536 THR A N 1
ATOM 4142 C CA . THR A 1 536 ? 3.858 7.630 -46.956 1.00 84.81 536 THR A CA 1
ATOM 4143 C C . THR A 1 536 ? 4.013 7.907 -45.466 1.00 84.81 536 THR A C 1
ATOM 4145 O O . THR A 1 536 ? 5.062 8.375 -45.030 1.00 84.81 536 THR A O 1
ATOM 4148 N N . LEU A 1 537 ? 2.977 7.618 -44.676 1.00 84.69 537 LEU A N 1
ATOM 4149 C CA . LEU A 1 537 ? 3.078 7.692 -43.219 1.00 84.69 537 LEU A CA 1
ATOM 4150 C C . LEU A 1 537 ? 4.031 6.603 -42.714 1.00 84.69 537 LEU A C 1
ATOM 4152 O O . LEU A 1 537 ? 3.919 5.443 -43.118 1.00 84.69 537 LEU A O 1
ATOM 4156 N N . ASN A 1 538 ? 4.945 6.980 -41.822 1.00 87.38 538 ASN A N 1
ATOM 4157 C CA . ASN A 1 538 ? 5.766 6.014 -41.101 1.00 87.38 538 ASN A CA 1
ATOM 4158 C C . ASN A 1 538 ? 4.893 5.221 -40.124 1.00 87.38 538 ASN A C 1
ATOM 4160 O O . ASN A 1 538 ? 4.003 5.785 -39.490 1.00 87.38 538 ASN A O 1
ATOM 4164 N N . GLU A 1 539 ? 5.179 3.928 -39.986 1.00 92.19 539 GLU A N 1
ATOM 4165 C CA . GLU A 1 539 ? 4.555 3.096 -38.959 1.00 92.19 539 GLU A CA 1
ATOM 4166 C C . GLU A 1 539 ? 4.997 3.566 -37.566 1.00 92.19 539 GLU A C 1
ATOM 4168 O O . GLU A 1 539 ? 6.187 3.735 -37.297 1.00 92.19 539 GLU A O 1
ATOM 4173 N N . THR A 1 540 ? 4.028 3.776 -36.682 1.00 94.69 540 THR A N 1
ATOM 4174 C CA . THR A 1 540 ? 4.259 4.106 -35.269 1.00 94.69 540 THR A CA 1
ATOM 4175 C C . THR A 1 540 ? 4.524 2.845 -34.445 1.00 94.69 540 THR A C 1
ATOM 4177 O O . THR A 1 540 ? 4.089 1.748 -34.815 1.00 94.69 540 THR A O 1
ATOM 4180 N N . LEU A 1 541 ? 5.156 2.966 -33.268 1.00 96.31 541 LEU A N 1
ATOM 4181 C CA . LEU A 1 541 ? 5.331 1.802 -32.391 1.00 96.31 541 LEU A CA 1
ATOM 4182 C C . LEU A 1 541 ? 3.980 1.212 -31.962 1.00 96.31 541 LEU A C 1
ATOM 4184 O O . LEU A 1 541 ? 3.843 -0.006 -31.875 1.00 96.31 541 LEU A O 1
ATOM 4188 N N . LYS A 1 542 ? 2.964 2.049 -31.732 1.00 96.06 542 LYS A N 1
ATOM 4189 C CA . LYS A 1 542 ? 1.607 1.603 -31.385 1.00 96.06 542 LYS A CA 1
ATOM 4190 C C . LYS A 1 542 ? 0.989 0.726 -32.483 1.00 96.06 542 LYS A C 1
ATOM 4192 O O . LYS A 1 542 ? 0.434 -0.340 -32.194 1.00 96.06 542 LYS A O 1
ATOM 4197 N N . GLU A 1 543 ? 1.122 1.122 -33.749 1.00 95.56 543 GLU A N 1
ATOM 4198 C CA . GLU A 1 543 ? 0.693 0.310 -34.899 1.00 95.56 543 GLU A CA 1
ATOM 4199 C C . GLU A 1 543 ? 1.520 -0.971 -35.027 1.00 95.56 543 GLU A C 1
ATOM 4201 O O . GLU A 1 543 ? 0.961 -2.047 -35.269 1.00 95.56 543 GLU A O 1
ATOM 4206 N N . TYR A 1 544 ? 2.834 -0.877 -34.800 1.00 96.62 544 TYR A N 1
ATOM 4207 C CA . TYR A 1 544 ? 3.709 -2.038 -34.755 1.00 96.62 544 TYR A CA 1
ATOM 4208 C C . TYR A 1 544 ? 3.220 -3.019 -33.680 1.00 96.62 544 TYR A C 1
ATOM 4210 O O . TYR A 1 544 ? 2.937 -4.170 -33.999 1.00 96.62 544 TYR A O 1
ATOM 4218 N N . ILE A 1 545 ? 3.012 -2.604 -32.431 1.00 97.44 545 ILE A N 1
ATOM 4219 C CA . ILE A 1 545 ? 2.510 -3.468 -31.345 1.00 97.44 545 ILE A CA 1
ATOM 4220 C C . ILE A 1 545 ? 1.155 -4.093 -31.705 1.00 97.44 545 ILE A C 1
ATOM 4222 O O . ILE A 1 545 ? 0.976 -5.297 -31.543 1.00 97.44 545 ILE A O 1
ATOM 4226 N N . THR A 1 546 ? 0.234 -3.333 -32.301 1.00 95.69 546 THR A N 1
ATOM 4227 C CA . THR A 1 546 ? -1.083 -3.854 -32.724 1.00 95.69 546 THR A CA 1
ATOM 4228 C C . THR A 1 546 ? -0.963 -5.006 -33.735 1.00 95.69 546 THR A C 1
ATOM 4230 O O . THR A 1 546 ? -1.769 -5.935 -33.738 1.00 95.69 546 THR A O 1
ATOM 4233 N N . LYS A 1 547 ? 0.087 -5.008 -34.567 1.00 95.62 547 LYS A N 1
ATOM 4234 C CA . LYS A 1 547 ? 0.389 -6.085 -35.528 1.00 95.62 547 LYS A CA 1
ATOM 4235 C C . LYS A 1 547 ? 1.192 -7.250 -34.922 1.00 95.62 547 LYS A C 1
ATOM 4237 O O . LYS A 1 547 ? 1.578 -8.164 -35.657 1.00 95.62 547 LYS A O 1
ATOM 4242 N N . ALA A 1 548 ? 1.444 -7.263 -33.609 1.00 95.81 548 ALA A N 1
ATOM 4243 C CA . ALA A 1 548 ? 2.220 -8.314 -32.945 1.00 95.81 548 ALA A CA 1
ATOM 4244 C C . ALA A 1 548 ? 1.614 -9.709 -33.132 1.00 95.81 548 ALA A C 1
ATOM 4246 O O . ALA A 1 548 ? 2.360 -10.642 -33.412 1.00 95.81 548 ALA A O 1
ATOM 4247 N N . ALA A 1 549 ? 0.286 -9.847 -33.098 1.00 93.88 549 ALA A N 1
ATOM 4248 C CA . ALA A 1 549 ? -0.389 -11.127 -33.332 1.00 93.88 549 ALA A CA 1
ATOM 4249 C C . ALA A 1 549 ? -0.142 -11.698 -34.745 1.00 93.88 549 ALA A C 1
ATOM 4251 O O . ALA A 1 549 ? -0.191 -12.909 -34.942 1.00 93.88 549 ALA A O 1
ATOM 4252 N N . THR A 1 550 ? 0.169 -10.847 -35.729 1.00 93.88 550 THR A N 1
ATOM 4253 C CA . THR A 1 550 ? 0.549 -11.276 -37.085 1.00 93.88 550 THR A CA 1
ATOM 4254 C C . THR A 1 550 ? 2.021 -11.676 -37.151 1.00 93.88 550 THR A C 1
ATOM 4256 O O . THR A 1 550 ? 2.370 -12.647 -37.820 1.00 93.88 550 THR A O 1
ATOM 4259 N N . ARG A 1 551 ? 2.901 -10.942 -36.457 1.00 93.62 551 ARG A N 1
ATOM 4260 C CA . ARG A 1 551 ? 4.343 -11.243 -36.415 1.00 93.62 551 ARG A CA 1
ATOM 4261 C C . ARG A 1 551 ? 4.672 -12.459 -35.549 1.00 93.62 551 ARG A C 1
ATOM 4263 O O . ARG A 1 551 ? 5.611 -13.188 -35.856 1.00 93.62 551 ARG A O 1
ATOM 4270 N N . ASN A 1 552 ? 3.928 -12.647 -34.464 1.00 93.81 552 ASN A N 1
ATOM 4271 C CA . ASN A 1 552 ? 4.110 -13.690 -33.464 1.00 93.81 552 ASN A CA 1
ATOM 4272 C C . ASN A 1 552 ? 2.738 -14.243 -33.022 1.00 93.81 552 ASN A C 1
ATOM 4274 O O . ASN A 1 552 ? 2.235 -13.869 -31.960 1.00 93.81 552 ASN A O 1
ATOM 4278 N N . PRO A 1 553 ? 2.088 -15.086 -33.844 1.00 94.88 553 PRO A N 1
ATOM 4279 C CA . PRO A 1 553 ? 0.756 -15.603 -33.545 1.00 94.88 553 PRO A CA 1
ATOM 4280 C C . PRO A 1 553 ? 0.753 -16.531 -32.325 1.00 94.88 553 PRO A C 1
ATOM 4282 O O . PRO A 1 553 ? 1.596 -17.419 -32.194 1.00 94.88 553 PRO A O 1
ATOM 4285 N N . ILE A 1 554 ? -0.247 -16.365 -31.457 1.00 96.62 554 ILE A N 1
ATOM 4286 C CA . ILE A 1 554 ? -0.469 -17.210 -30.277 1.00 96.62 554 ILE A CA 1
ATOM 4287 C C . ILE A 1 554 ? -1.588 -18.212 -30.583 1.00 96.62 554 ILE A C 1
ATOM 4289 O O . ILE A 1 554 ? -2.681 -17.838 -31.006 1.00 96.62 554 ILE A O 1
ATOM 4293 N N . ALA A 1 555 ? -1.315 -19.503 -30.378 1.00 94.44 555 ALA A N 1
ATOM 4294 C CA . ALA A 1 555 ? -2.261 -20.573 -30.681 1.00 94.44 555 ALA A CA 1
ATOM 4295 C C . ALA A 1 555 ? -3.493 -20.546 -29.756 1.00 94.44 555 ALA A C 1
ATOM 4297 O O . ALA A 1 555 ? -3.370 -20.522 -28.528 1.00 94.44 555 ALA A O 1
ATOM 4298 N N . ILE A 1 556 ? -4.678 -20.621 -30.367 1.00 95.44 556 ILE A N 1
ATOM 4299 C CA . ILE A 1 556 ? -5.986 -20.623 -29.690 1.00 95.44 556 ILE A CA 1
ATOM 4300 C C . ILE A 1 556 ? -6.798 -21.900 -29.966 1.00 95.44 556 ILE A C 1
ATOM 4302 O O . ILE A 1 556 ? -7.998 -21.924 -29.724 1.00 95.44 556 ILE A O 1
ATOM 4306 N N . ASP A 1 557 ? -6.179 -22.955 -30.506 1.00 92.31 557 ASP A N 1
ATOM 4307 C CA . ASP A 1 557 ? -6.879 -24.219 -30.765 1.00 92.31 557 ASP A CA 1
ATOM 4308 C C . ASP A 1 557 ? -7.184 -24.955 -29.451 1.00 92.31 557 ASP A C 1
ATOM 4310 O O . ASP A 1 557 ? -6.281 -25.387 -28.732 1.00 92.31 557 ASP A O 1
ATOM 4314 N N . PHE A 1 558 ? -8.474 -25.098 -29.153 1.00 91.38 558 PHE A N 1
ATOM 4315 C CA . PHE A 1 558 ? -8.993 -25.726 -27.942 1.00 91.38 558 PHE A CA 1
ATOM 4316 C C . PHE A 1 558 ? -9.748 -27.032 -28.211 1.00 91.38 558 PHE A C 1
ATOM 4318 O O . PHE A 1 558 ? -10.430 -27.525 -27.315 1.00 91.38 558 PHE A O 1
ATOM 4325 N N . ALA A 1 559 ? -9.627 -27.641 -29.399 1.00 89.56 559 ALA A N 1
ATOM 4326 C CA . ALA A 1 559 ? -10.388 -28.846 -29.761 1.00 89.56 559 ALA A CA 1
ATOM 4327 C C . ALA A 1 559 ? -10.218 -30.024 -28.774 1.00 89.56 559 ALA A C 1
ATOM 4329 O O . ALA A 1 559 ? -11.098 -30.875 -28.661 1.00 89.56 559 ALA A O 1
ATOM 4330 N N . LYS A 1 560 ? -9.091 -30.073 -28.049 1.00 88.00 560 LYS A N 1
ATOM 4331 C CA . LYS A 1 560 ? -8.775 -31.093 -27.030 1.00 88.00 560 LYS A CA 1
ATOM 4332 C C . LYS A 1 560 ? -8.948 -30.604 -25.584 1.00 88.00 560 LYS A C 1
ATOM 4334 O O . LYS A 1 560 ? -8.702 -31.370 -24.653 1.00 88.00 560 LYS A O 1
ATOM 4339 N N . ALA A 1 561 ? -9.330 -29.344 -25.386 1.00 91.06 561 ALA A N 1
ATOM 4340 C CA . ALA A 1 561 ? -9.473 -28.742 -24.069 1.00 91.06 561 ALA A CA 1
ATOM 4341 C C . ALA A 1 561 ? -10.794 -29.153 -23.410 1.00 91.06 561 ALA A C 1
ATOM 4343 O O . ALA A 1 561 ? -11.817 -29.333 -24.072 1.00 91.06 561 ALA A O 1
ATOM 4344 N N . LYS A 1 562 ? -10.794 -29.257 -22.079 1.00 92.19 562 LYS A N 1
ATOM 4345 C CA . LYS A 1 562 ? -12.037 -29.425 -21.320 1.00 92.19 562 LYS A CA 1
ATOM 4346 C C . LYS A 1 562 ? -12.765 -28.091 -21.219 1.00 92.19 562 LYS A C 1
ATOM 4348 O O . LYS A 1 562 ? -12.135 -27.066 -20.977 1.00 92.19 562 LYS A O 1
ATOM 4353 N N . ARG A 1 563 ? -14.088 -28.102 -21.344 1.00 91.19 563 ARG A N 1
ATOM 4354 C CA . ARG A 1 563 ? -14.913 -26.924 -21.058 1.00 91.19 563 ARG A CA 1
ATOM 4355 C C . ARG A 1 563 ? -15.219 -26.852 -19.558 1.00 91.19 563 ARG A C 1
ATOM 4357 O O . ARG A 1 563 ? -15.464 -27.884 -18.933 1.00 91.19 563 ARG A O 1
ATOM 4364 N N . ILE A 1 564 ? -15.160 -25.651 -18.982 1.00 85.25 564 ILE A N 1
ATOM 4365 C CA . ILE A 1 564 ? -15.346 -25.441 -17.532 1.00 85.25 564 ILE A CA 1
ATOM 4366 C C . ILE A 1 564 ? -16.796 -25.664 -17.062 1.00 85.25 564 ILE A C 1
ATOM 4368 O O . ILE A 1 564 ? -17.010 -26.003 -15.904 1.00 85.25 564 ILE A O 1
ATOM 4372 N N . ASP A 1 565 ? -17.780 -25.561 -17.964 1.00 72.12 565 ASP A N 1
ATOM 4373 C CA . ASP A 1 565 ? -19.215 -25.802 -17.715 1.00 72.12 565 ASP A CA 1
ATOM 4374 C C . ASP A 1 565 ? -19.537 -27.243 -17.247 1.00 72.12 565 ASP A C 1
ATOM 4376 O O . ASP A 1 565 ? -20.625 -27.498 -16.736 1.00 72.12 565 ASP A O 1
ATOM 4380 N N . GLY A 1 566 ? -18.580 -28.175 -17.348 1.00 54.66 566 GLY A N 1
ATOM 4381 C CA . GLY A 1 566 ? -18.664 -29.544 -16.823 1.00 54.66 566 GLY A CA 1
ATOM 4382 C C . GLY A 1 566 ? -17.964 -29.793 -15.476 1.00 54.66 566 GLY A C 1
ATOM 4383 O O . GLY A 1 566 ? -17.767 -30.956 -15.117 1.00 54.66 566 GLY A O 1
ATOM 4384 N N . ILE A 1 567 ? -17.529 -28.754 -14.752 1.00 54.69 567 ILE A N 1
ATOM 4385 C CA . ILE A 1 567 ? -16.773 -28.877 -13.493 1.00 54.69 567 ILE A CA 1
ATOM 4386 C C . ILE A 1 567 ? -17.595 -28.267 -12.348 1.00 54.69 567 ILE A C 1
ATOM 4388 O O . ILE A 1 567 ? -17.655 -27.052 -12.194 1.00 54.69 567 ILE A O 1
ATOM 4392 N N . ASN A 1 568 ? -18.223 -29.122 -11.530 1.00 43.25 568 ASN A N 1
ATOM 4393 C CA . ASN A 1 568 ? -18.875 -28.699 -10.286 1.00 43.25 568 ASN A CA 1
ATOM 4394 C C . ASN A 1 568 ? -17.815 -28.215 -9.289 1.00 43.25 568 ASN A C 1
ATOM 4396 O O . ASN A 1 568 ? -16.952 -28.993 -8.876 1.00 43.25 568 ASN A O 1
ATOM 4400 N N . THR A 1 569 ? -17.908 -26.958 -8.867 1.00 45.34 569 THR A N 1
ATOM 4401 C CA . THR A 1 569 ? -17.161 -26.418 -7.729 1.00 45.34 569 THR A CA 1
ATOM 4402 C C . THR A 1 569 ? -18.106 -26.160 -6.560 1.00 45.34 569 THR A C 1
ATOM 4404 O O . THR A 1 569 ? -19.170 -25.562 -6.711 1.00 45.34 569 THR A O 1
ATOM 4407 N N . GLU A 1 570 ? -17.727 -26.669 -5.387 1.00 39.34 570 GLU A N 1
ATOM 4408 C CA . GLU A 1 570 ? -18.440 -26.449 -4.130 1.00 39.34 570 GLU A CA 1
ATOM 4409 C C . GLU A 1 570 ? -18.354 -24.970 -3.742 1.00 39.34 570 GLU A C 1
ATOM 4411 O O . GLU A 1 570 ? -17.269 -24.403 -3.608 1.00 39.34 570 GLU A O 1
ATOM 4416 N N . VAL A 1 571 ? -19.514 -24.342 -3.563 1.00 39.47 571 VAL A N 1
ATOM 4417 C CA . VAL A 1 571 ? -19.621 -23.003 -2.986 1.00 39.47 571 VAL A CA 1
ATOM 4418 C C . VAL A 1 571 ? -19.399 -23.138 -1.484 1.00 39.47 571 VAL A C 1
ATOM 4420 O O . VAL A 1 571 ? -20.208 -23.750 -0.785 1.00 39.47 571 VAL A O 1
ATOM 4423 N N . VAL A 1 572 ? -18.305 -22.570 -0.980 1.00 37.53 572 VAL A N 1
ATOM 4424 C CA . VAL A 1 572 ? -18.085 -22.437 0.463 1.00 37.53 572 VAL A CA 1
ATOM 4425 C C . VAL A 1 572 ? -19.075 -21.396 0.979 1.00 37.53 572 VAL A C 1
ATOM 4427 O O . VAL A 1 572 ? -18.976 -20.210 0.679 1.00 37.53 572 VAL A O 1
ATOM 4430 N N . ILE A 1 573 ? -20.080 -21.862 1.715 1.00 36.41 573 ILE A N 1
ATOM 4431 C CA . ILE A 1 573 ? -21.070 -21.010 2.367 1.00 36.41 573 ILE A CA 1
ATOM 4432 C C . ILE A 1 573 ? -20.400 -20.387 3.594 1.00 36.41 573 ILE A C 1
ATOM 4434 O O . ILE A 1 573 ? -20.002 -21.105 4.512 1.00 36.41 573 ILE A O 1
ATOM 4438 N N . ASN A 1 574 ? -20.289 -19.058 3.614 1.00 43.50 574 ASN A N 1
ATOM 4439 C CA . ASN A 1 574 ? -19.811 -18.319 4.779 1.00 43.50 574 ASN A CA 1
ATOM 4440 C C . ASN A 1 574 ? -20.679 -18.639 6.004 1.00 43.50 574 ASN A C 1
ATOM 4442 O O . ASN A 1 574 ? -21.912 -18.578 5.952 1.00 43.50 574 ASN A O 1
ATOM 4446 N N . ALA A 1 575 ? -20.024 -18.988 7.112 1.00 48.34 575 ALA A N 1
ATOM 4447 C CA . ALA A 1 575 ? -20.677 -19.158 8.401 1.00 48.34 575 ALA A CA 1
ATOM 4448 C C . ALA A 1 575 ? -21.393 -17.857 8.799 1.00 48.34 575 ALA A C 1
ATOM 4450 O O . ALA A 1 575 ? -20.895 -16.761 8.547 1.00 48.34 575 ALA A O 1
ATOM 4451 N N . LYS A 1 576 ? -22.571 -17.976 9.425 1.00 52.22 576 LYS A N 1
ATOM 4452 C CA . LYS A 1 576 ? -23.282 -16.812 9.972 1.00 52.22 576 LYS A CA 1
ATOM 4453 C C . LYS A 1 576 ? -22.373 -16.057 10.957 1.00 52.22 576 LYS A C 1
ATOM 4455 O O . LYS A 1 576 ? -21.718 -16.722 11.765 1.00 52.22 576 LYS A O 1
ATOM 4460 N N . PRO A 1 577 ? -22.364 -14.712 10.936 1.00 56.94 577 PRO A N 1
ATOM 4461 C CA . PRO A 1 577 ? -21.611 -13.924 11.905 1.00 56.94 577 PRO A CA 1
ATOM 4462 C C . PRO A 1 577 ? -22.054 -14.254 13.337 1.00 56.94 577 PRO A C 1
ATOM 4464 O O . PRO A 1 577 ? -23.228 -14.528 13.600 1.00 56.94 577 PRO A O 1
ATOM 4467 N N . VAL A 1 578 ? -21.093 -14.267 14.263 1.00 65.12 578 VAL A N 1
ATOM 4468 C CA . VAL A 1 578 ? -21.353 -14.484 15.689 1.00 65.12 578 VAL A CA 1
ATOM 4469 C C . VAL A 1 578 ? -22.059 -13.251 16.254 1.00 65.12 578 VAL A C 1
ATOM 4471 O O . VAL A 1 578 ? -21.581 -12.131 16.112 1.00 65.12 578 VAL A O 1
ATOM 4474 N N . GLU A 1 579 ? -23.197 -13.458 16.913 1.00 81.19 579 GLU A N 1
ATOM 4475 C CA . GLU A 1 579 ? -24.016 -12.376 17.465 1.00 81.19 579 GLU A CA 1
ATOM 4476 C C . GLU A 1 579 ? -23.360 -11.805 18.740 1.00 81.19 579 GLU A C 1
ATOM 4478 O O . GLU A 1 579 ? -23.334 -12.471 19.781 1.00 81.19 579 GLU A O 1
ATOM 4483 N N . ILE A 1 580 ? -22.806 -10.587 18.665 1.00 90.62 580 ILE A N 1
ATOM 4484 C CA . ILE A 1 580 ? -22.276 -9.867 19.834 1.00 90.62 580 ILE A CA 1
ATOM 4485 C C . ILE A 1 580 ? -23.411 -9.137 20.556 1.00 90.62 580 ILE A C 1
ATOM 4487 O O . ILE A 1 580 ? -24.169 -8.375 19.957 1.00 90.62 580 ILE A O 1
ATOM 4491 N N . LYS A 1 581 ? -23.525 -9.360 21.868 1.00 94.06 581 LYS A N 1
ATOM 4492 C CA . LYS A 1 581 ? -24.606 -8.835 22.715 1.00 94.06 581 LYS A CA 1
ATOM 4493 C C . LYS A 1 581 ? -24.090 -8.296 24.032 1.00 94.06 581 LYS A C 1
ATOM 4495 O O . LYS A 1 581 ? -23.012 -8.667 24.491 1.00 94.06 581 LYS A O 1
ATOM 4500 N N . ILE A 1 582 ? -24.928 -7.502 24.690 1.00 95.56 582 ILE A N 1
ATOM 4501 C CA . ILE A 1 582 ? -24.735 -7.138 26.089 1.00 95.56 582 ILE A CA 1
ATOM 4502 C C . ILE A 1 582 ? -25.530 -8.110 26.963 1.00 95.56 582 ILE A C 1
ATOM 4504 O O . ILE A 1 582 ? -26.759 -8.086 26.965 1.00 95.56 582 ILE A O 1
ATOM 4508 N N . THR A 1 583 ? -24.823 -8.947 27.721 1.00 93.81 583 THR A N 1
ATOM 4509 C CA . THR A 1 583 ? -25.412 -9.923 28.651 1.00 93.81 583 THR A CA 1
ATOM 4510 C C . THR A 1 583 ? -24.873 -9.643 30.038 1.00 93.81 583 THR A C 1
ATOM 4512 O O . THR A 1 583 ? -23.661 -9.582 30.215 1.00 93.81 583 THR A O 1
ATOM 4515 N N . ASN A 1 584 ? -25.757 -9.389 31.010 1.00 92.69 584 ASN A N 1
ATOM 4516 C CA . ASN A 1 584 ? -25.371 -8.939 32.353 1.00 92.69 584 ASN A CA 1
ATOM 4517 C C . ASN A 1 584 ? -24.287 -7.848 32.297 1.00 92.69 584 ASN A C 1
ATOM 4519 O O . ASN A 1 584 ? -23.297 -7.917 33.023 1.00 92.69 584 ASN A O 1
ATOM 4523 N N . GLY A 1 585 ? -24.470 -6.867 31.400 1.00 94.69 585 GLY A N 1
ATOM 4524 C CA . GLY A 1 585 ? -23.559 -5.748 31.140 1.00 94.69 585 GLY A CA 1
ATOM 4525 C C . GLY A 1 585 ? -22.108 -6.105 30.821 1.00 94.69 585 GLY A C 1
ATOM 4526 O O . GLY A 1 585 ? -21.215 -5.294 31.048 1.00 94.69 585 GLY A O 1
ATOM 4527 N N . PHE A 1 586 ? -21.884 -7.294 30.273 1.00 97.19 586 PHE A N 1
ATOM 4528 C CA . PHE A 1 586 ? -20.673 -7.646 29.553 1.00 97.19 586 PHE A CA 1
ATOM 4529 C C . PHE A 1 586 ? -20.949 -7.680 28.052 1.00 97.19 586 PHE A C 1
ATOM 4531 O O . PHE A 1 586 ? -22.013 -8.132 27.628 1.00 97.19 586 PHE A O 1
ATOM 4538 N N . LEU A 1 587 ? -19.976 -7.268 27.240 1.00 96.81 587 LEU A N 1
ATOM 4539 C CA . LEU A 1 587 ? -19.941 -7.622 25.824 1.00 96.81 587 LEU A CA 1
ATOM 4540 C C . LEU A 1 587 ? -19.649 -9.120 25.727 1.00 96.81 587 LEU A C 1
ATOM 4542 O O . LEU A 1 587 ? -18.620 -9.602 26.201 1.00 96.81 587 LEU A O 1
ATOM 4546 N N . THR A 1 588 ? -20.575 -9.854 25.126 1.00 95.00 588 THR A N 1
ATOM 4547 C CA . THR A 1 588 ? -20.569 -11.316 25.045 1.00 95.00 588 THR A CA 1
ATOM 4548 C C . THR A 1 588 ? -20.816 -11.782 23.619 1.00 95.00 588 THR A C 1
ATOM 4550 O O . THR A 1 588 ? -21.463 -11.102 22.829 1.00 95.00 588 THR A O 1
ATOM 4553 N N . SER A 1 589 ? -20.296 -12.962 23.309 1.00 91.88 589 SER A N 1
ATOM 4554 C CA . SER A 1 589 ? -20.515 -13.706 22.069 1.00 91.88 589 SER A CA 1
ATOM 4555 C C . SER A 1 589 ? -20.989 -15.122 22.405 1.00 91.88 589 SER A C 1
ATOM 4557 O O . SER A 1 589 ? -21.040 -15.506 23.577 1.00 91.88 589 SER A O 1
ATOM 4559 N N . SER A 1 590 ? -21.216 -15.963 21.393 1.00 86.31 590 SER A N 1
ATOM 4560 C CA . SER A 1 590 ? -21.438 -17.401 21.611 1.00 86.31 590 SER A CA 1
ATOM 4561 C C . SER A 1 590 ? -20.268 -18.113 22.313 1.00 86.31 590 SER A C 1
ATOM 4563 O O . SER A 1 590 ? -20.471 -19.186 22.876 1.00 86.31 590 SER A O 1
ATOM 4565 N N . LYS A 1 591 ? -19.059 -17.524 22.324 1.00 87.00 591 LYS A N 1
ATOM 4566 C CA . LYS A 1 591 ? -17.883 -18.052 23.043 1.00 87.00 591 LYS A CA 1
ATOM 4567 C C . LYS A 1 591 ? -17.688 -17.420 24.439 1.00 87.00 591 LYS A C 1
ATOM 4569 O O . LYS A 1 591 ? -16.678 -17.695 25.078 1.00 87.00 591 LYS A O 1
ATOM 4574 N N . GLY A 1 592 ? -18.630 -16.599 24.920 1.00 91.62 592 GLY A N 1
ATOM 4575 C CA . GLY A 1 592 ? -18.578 -15.939 26.233 1.00 91.62 592 GLY A CA 1
ATOM 4576 C C . GLY A 1 592 ? -18.159 -14.466 26.189 1.00 91.62 592 GLY A C 1
ATOM 4577 O O . GLY A 1 592 ? -18.254 -13.823 25.139 1.00 91.62 592 GLY A O 1
ATOM 4578 N N . VAL A 1 593 ? -17.738 -13.924 27.339 1.00 95.25 593 VAL A N 1
ATOM 4579 C CA . VAL A 1 593 ? -17.294 -12.523 27.488 1.00 95.25 593 VAL A CA 1
ATOM 4580 C C . VAL A 1 593 ? -16.093 -12.205 26.597 1.00 95.25 593 VAL A C 1
ATOM 4582 O O . VAL A 1 593 ? -15.164 -13.006 26.478 1.00 95.25 593 VAL A O 1
ATOM 4585 N N . LEU A 1 594 ? -16.102 -11.025 25.976 1.00 95.50 594 LEU A N 1
ATOM 4586 C CA . LEU A 1 594 ? -14.991 -10.545 25.162 1.00 95.50 594 LEU A CA 1
ATOM 4587 C C . LEU A 1 594 ? -13.897 -9.927 26.040 1.00 95.50 594 LEU A C 1
ATOM 4589 O O . LEU A 1 594 ? -14.152 -9.016 26.830 1.00 95.50 594 LEU A O 1
ATOM 4593 N N . THR A 1 595 ? -12.664 -10.396 25.853 1.00 96.19 595 THR A N 1
ATOM 4594 C CA . THR A 1 595 ? -11.456 -9.923 26.545 1.00 96.19 595 THR A CA 1
ATOM 4595 C C . THR A 1 595 ? -10.304 -9.755 25.553 1.00 96.19 595 THR A C 1
ATOM 4597 O O . THR A 1 595 ? -10.381 -10.211 24.412 1.00 96.19 595 THR A O 1
ATOM 4600 N N . GLY A 1 596 ? -9.208 -9.159 26.010 1.00 95.81 596 GLY A N 1
ATOM 4601 C CA . GLY A 1 596 ? -8.009 -8.890 25.222 1.00 95.81 596 GLY A CA 1
ATOM 4602 C C . GLY A 1 596 ? -7.728 -7.395 25.135 1.00 95.81 596 GLY A C 1
ATOM 4603 O O . GLY A 1 596 ? -8.613 -6.567 25.323 1.00 95.81 596 GLY A O 1
ATOM 4604 N N . GLU A 1 597 ? -6.476 -7.053 24.861 1.00 95.69 597 GLU A N 1
ATOM 4605 C CA . GLU A 1 597 ? -6.034 -5.660 24.765 1.00 95.69 597 GLU A CA 1
ATOM 4606 C C . GLU A 1 597 ? -6.647 -4.960 23.539 1.00 95.69 597 GLU A C 1
ATOM 4608 O O . GLU A 1 597 ? -6.781 -5.567 22.473 1.00 95.69 597 GLU A O 1
ATOM 4613 N N . ILE A 1 598 ? -7.004 -3.685 23.694 1.00 97.00 598 ILE A N 1
ATOM 4614 C CA . ILE A 1 598 ? -7.402 -2.792 22.600 1.00 97.00 598 ILE A CA 1
ATOM 4615 C C . ILE A 1 598 ? -6.131 -2.177 22.009 1.00 97.00 598 ILE A C 1
ATOM 4617 O O . ILE A 1 598 ? -5.313 -1.640 22.755 1.00 97.00 598 ILE A O 1
ATOM 4621 N N . ILE A 1 599 ? -5.965 -2.240 20.687 1.00 96.12 599 ILE A N 1
ATOM 4622 C CA . ILE A 1 599 ? -4.848 -1.582 19.989 1.00 96.12 599 ILE A CA 1
ATOM 4623 C C . ILE A 1 599 ? -5.344 -0.410 19.148 1.00 96.12 599 ILE A C 1
ATOM 4625 O O . ILE A 1 599 ? -6.415 -0.489 18.560 1.00 96.12 599 ILE A O 1
ATOM 4629 N N . ASP A 1 600 ? -4.549 0.650 19.052 1.00 94.75 600 ASP A N 1
ATOM 4630 C CA . ASP A 1 600 ? -4.808 1.817 18.209 1.00 94.75 600 ASP A CA 1
ATOM 4631 C C . ASP A 1 600 ? -4.144 1.696 16.830 1.00 94.75 600 ASP A C 1
ATOM 4633 O O . ASP A 1 600 ? -3.115 1.029 16.655 1.00 94.75 600 ASP A O 1
ATOM 4637 N N . VAL A 1 601 ? -4.690 2.419 15.853 1.00 95.44 601 VAL A N 1
ATOM 4638 C CA . VAL A 1 601 ? -4.038 2.605 14.553 1.00 95.44 601 VAL A CA 1
ATOM 4639 C C . VAL A 1 601 ? -3.047 3.782 14.556 1.00 95.44 601 VAL A C 1
ATOM 4641 O O . VAL A 1 601 ? -3.299 4.814 15.181 1.00 95.44 601 VAL A O 1
ATOM 4644 N N . PRO A 1 602 ? -1.903 3.687 13.846 1.00 93.25 602 PRO A N 1
ATOM 4645 C CA . PRO A 1 602 ? -1.011 4.830 13.650 1.00 93.25 602 PRO A CA 1
ATOM 4646 C C . PRO A 1 602 ? -1.714 5.996 12.940 1.00 93.25 602 PRO A C 1
ATOM 4648 O O . PRO A 1 602 ? -2.217 5.823 11.840 1.00 93.25 602 PRO A O 1
ATOM 4651 N N . TRP A 1 603 ? -1.660 7.200 13.514 1.00 92.44 603 TRP A N 1
ATOM 4652 C CA . TRP A 1 603 ? -2.361 8.374 12.967 1.00 92.44 603 TRP A CA 1
ATOM 4653 C C . TRP A 1 603 ? -1.811 8.887 11.626 1.00 92.44 603 TRP A C 1
ATOM 4655 O O . TRP A 1 603 ? -2.539 9.495 10.849 1.00 92.44 603 TRP A O 1
ATOM 4665 N N . TRP A 1 604 ? -0.505 8.723 11.397 1.00 87.44 604 TRP A N 1
ATOM 4666 C CA . TRP A 1 604 ? 0.196 9.233 10.206 1.00 87.44 604 TRP A CA 1
ATOM 4667 C C . TRP A 1 604 ? 1.578 8.613 9.973 1.00 87.44 604 TRP A C 1
ATOM 4669 O O . TRP A 1 604 ? 2.103 8.671 8.863 1.00 87.44 604 TRP A O 1
ATOM 4679 N N . ARG A 1 605 ? 2.214 8.055 11.015 1.00 85.44 605 ARG A N 1
ATOM 4680 C CA . ARG A 1 605 ? 3.589 7.538 10.935 1.00 85.44 605 ARG A CA 1
ATOM 4681 C C . ARG A 1 605 ? 3.673 6.308 10.036 1.00 85.44 605 ARG A C 1
ATOM 4683 O O . ARG A 1 605 ? 3.102 5.271 10.361 1.00 85.44 605 ARG A O 1
ATOM 4690 N N . GLY A 1 606 ? 4.438 6.415 8.954 1.00 89.12 606 GLY A N 1
ATOM 4691 C CA . GLY A 1 606 ? 4.830 5.299 8.095 1.00 89.12 606 GLY A CA 1
ATOM 4692 C C . GLY A 1 606 ? 5.727 5.761 6.946 1.00 89.12 606 GLY A C 1
ATOM 4693 O O . GLY A 1 606 ? 5.792 6.951 6.640 1.00 89.12 606 GLY A O 1
ATOM 4694 N N . SER A 1 607 ? 6.424 4.821 6.315 1.00 91.75 607 SER A N 1
ATOM 4695 C CA . SER A 1 607 ? 7.154 5.031 5.063 1.00 91.75 607 SER A CA 1
ATOM 4696 C C . SER A 1 607 ? 7.284 3.702 4.313 1.00 91.75 607 SER A C 1
ATOM 4698 O O . SER A 1 607 ? 6.891 2.659 4.832 1.00 91.75 607 SER A O 1
ATOM 4700 N N . LEU A 1 608 ? 7.832 3.743 3.097 1.00 92.81 608 LEU A N 1
ATOM 4701 C CA . LEU A 1 608 ? 8.093 2.555 2.280 1.00 92.81 608 LEU A CA 1
ATOM 4702 C C . LEU A 1 608 ? 9.507 1.968 2.493 1.00 92.81 608 LEU A C 1
ATOM 4704 O O . LEU A 1 608 ? 9.936 1.098 1.739 1.00 92.81 608 LEU A O 1
ATOM 4708 N N . ARG A 1 609 ? 10.245 2.436 3.509 1.00 91.69 609 ARG A N 1
ATOM 4709 C CA . ARG A 1 609 ? 11.583 1.931 3.864 1.00 91.69 609 ARG A CA 1
ATOM 4710 C C . ARG A 1 609 ? 11.477 0.654 4.694 1.00 91.69 609 ARG A C 1
ATOM 4712 O O . ARG A 1 609 ? 10.594 0.535 5.544 1.00 91.69 609 ARG A O 1
ATOM 4719 N N . GLU A 1 610 ? 12.400 -0.291 4.503 1.00 90.38 610 GLU A N 1
ATOM 4720 C CA . GLU A 1 610 ? 12.346 -1.608 5.166 1.00 90.38 610 GLU A CA 1
ATOM 4721 C C . GLU A 1 610 ? 12.382 -1.490 6.704 1.00 90.38 610 GLU A C 1
ATOM 4723 O O . GLU A 1 610 ? 11.700 -2.237 7.417 1.00 90.38 610 GLU A O 1
ATOM 4728 N N . SER A 1 611 ? 13.132 -0.509 7.215 1.00 90.31 611 SER A N 1
ATOM 4729 C CA . SER A 1 611 ? 13.257 -0.174 8.640 1.00 90.31 611 SER A CA 1
ATOM 4730 C C . SER A 1 611 ? 11.929 0.221 9.298 1.00 90.31 611 SER A C 1
ATOM 4732 O O . SER A 1 611 ? 11.712 -0.113 10.466 1.00 90.31 611 SER A O 1
ATOM 4734 N N . ASP A 1 612 ? 11.046 0.906 8.568 1.00 91.06 612 ASP A N 1
ATOM 4735 C CA . ASP A 1 612 ? 9.734 1.355 9.045 1.00 91.06 612 ASP A CA 1
ATOM 4736 C C . ASP A 1 612 ? 8.659 0.284 8.821 1.00 91.06 612 ASP A C 1
ATOM 4738 O O . ASP A 1 612 ? 7.826 0.039 9.699 1.00 91.06 612 ASP A O 1
ATOM 4742 N N . ILE A 1 613 ? 8.703 -0.413 7.681 1.00 92.50 613 ILE A N 1
ATOM 4743 C CA . ILE A 1 613 ? 7.771 -1.508 7.370 1.00 92.50 613 ILE A CA 1
ATOM 4744 C C . ILE A 1 613 ? 7.889 -2.622 8.417 1.00 92.50 613 ILE A C 1
ATOM 4746 O O . ILE A 1 613 ? 6.883 -3.058 8.968 1.00 92.50 613 ILE A O 1
ATOM 4750 N N . SER A 1 614 ? 9.111 -3.023 8.783 1.00 90.75 614 SER A N 1
ATOM 4751 C CA . SER A 1 614 ? 9.349 -4.080 9.784 1.00 90.75 614 SER A CA 1
ATOM 4752 C C . SER A 1 614 ? 8.835 -3.758 11.196 1.00 90.75 614 SER A C 1
ATOM 4754 O O . SER A 1 614 ? 8.660 -4.665 12.007 1.00 90.75 614 SER A O 1
ATOM 4756 N N . LYS A 1 615 ? 8.583 -2.478 11.498 1.00 91.19 615 LYS A N 1
ATOM 4757 C CA . LYS A 1 615 ? 8.067 -1.988 12.790 1.00 91.19 615 LYS A CA 1
ATOM 4758 C C . LYS A 1 615 ? 6.601 -1.555 12.702 1.00 91.19 615 LYS A C 1
ATOM 4760 O O . LYS A 1 615 ? 6.059 -1.002 13.662 1.00 91.19 615 LYS A O 1
ATOM 4765 N N . SER A 1 616 ? 5.970 -1.745 11.546 1.00 93.06 616 SER A N 1
ATOM 4766 C CA . SER A 1 616 ? 4.617 -1.270 11.299 1.00 93.06 616 SER A CA 1
ATOM 4767 C C . SER A 1 616 ? 3.584 -2.050 12.103 1.00 93.06 616 SER A C 1
ATOM 4769 O O . SER A 1 616 ? 3.707 -3.248 12.341 1.00 93.06 616 SER A O 1
ATOM 4771 N N . ARG A 1 617 ? 2.535 -1.335 12.512 1.00 92.31 617 ARG A N 1
ATOM 4772 C CA . ARG A 1 617 ? 1.333 -1.905 13.128 1.00 92.31 617 ARG A CA 1
ATOM 4773 C C . ARG A 1 617 ? 0.206 -1.975 12.094 1.00 92.31 617 ARG A C 1
ATOM 4775 O O . ARG A 1 617 ? 0.225 -1.150 11.163 1.00 92.31 617 ARG A O 1
ATOM 4782 N N . PRO A 1 618 ? -0.765 -2.889 12.278 1.00 94.06 618 PRO A N 1
ATOM 4783 C CA . PRO A 1 618 ? -1.900 -2.984 11.379 1.00 94.06 618 PRO A CA 1
ATOM 4784 C C . PRO A 1 618 ? -2.663 -1.668 11.245 1.00 94.06 618 PRO A C 1
ATOM 4786 O O . PRO A 1 618 ? -2.827 -0.932 12.222 1.00 94.06 618 PRO A O 1
ATOM 4789 N N . HIS A 1 619 ? -3.127 -1.368 10.034 1.00 96.06 619 HIS A N 1
ATOM 4790 C CA . HIS A 1 619 ? -3.966 -0.204 9.768 1.00 96.06 619 HIS A CA 1
ATOM 4791 C C . HIS A 1 619 ? -4.985 -0.510 8.662 1.00 96.06 619 HIS A C 1
ATOM 4793 O O . HIS A 1 619 ? -4.636 -0.644 7.493 1.00 96.06 619 HIS A O 1
ATOM 4799 N N . ILE A 1 620 ? -6.276 -0.556 9.009 1.00 97.31 620 ILE A N 1
ATOM 4800 C CA . ILE A 1 620 ? -7.333 -1.051 8.105 1.00 97.31 620 ILE A CA 1
ATOM 4801 C C . ILE A 1 620 ? -7.414 -0.248 6.797 1.00 97.31 620 ILE A C 1
ATOM 4803 O O . ILE A 1 620 ? -7.621 -0.828 5.733 1.00 97.31 620 ILE A O 1
ATOM 4807 N N . THR A 1 621 ? -7.210 1.070 6.854 1.00 96.88 621 THR A N 1
ATOM 4808 C CA . THR A 1 621 ? -7.404 1.999 5.721 1.00 96.88 621 THR A CA 1
ATOM 4809 C C . THR A 1 621 ? -6.108 2.660 5.234 1.00 96.88 621 THR A C 1
ATOM 4811 O O . THR A 1 621 ? -6.145 3.701 4.582 1.00 96.88 621 THR A O 1
ATOM 4814 N N . ARG A 1 622 ? -4.943 2.069 5.549 1.00 97.25 622 ARG A N 1
ATOM 4815 C CA . ARG A 1 622 ? -3.665 2.514 4.980 1.00 97.25 622 ARG A CA 1
ATOM 4816 C C . ARG A 1 622 ? -3.607 1.981 3.560 1.00 97.25 622 ARG A C 1
ATOM 4818 O O . ARG A 1 622 ? -3.942 0.821 3.328 1.00 97.25 622 ARG A O 1
ATOM 4825 N N . PHE A 1 623 ? -3.186 2.821 2.628 1.00 97.06 623 PHE A N 1
ATOM 4826 C CA . PHE A 1 623 ? -3.109 2.463 1.227 1.00 97.06 623 PHE A CA 1
ATOM 4827 C C . PHE A 1 623 ? -1.718 2.745 0.665 1.00 97.06 623 PHE A C 1
ATOM 4829 O O . PHE A 1 623 ? -1.206 3.866 0.709 1.00 97.06 623 PHE A O 1
ATOM 4836 N N . VAL A 1 624 ? -1.109 1.699 0.120 1.00 97.06 624 VAL A N 1
ATOM 4837 C CA . VAL A 1 624 ? 0.108 1.771 -0.681 1.00 97.06 624 VAL A CA 1
ATOM 4838 C C . VAL A 1 624 ? -0.201 1.151 -2.041 1.00 97.06 624 VAL A C 1
ATOM 4840 O O . VAL A 1 624 ? -0.399 -0.064 -2.121 1.00 97.06 624 VAL A O 1
ATOM 4843 N N . PRO A 1 625 ? -0.246 1.956 -3.114 1.00 95.62 625 PRO A N 1
ATOM 4844 C CA . PRO A 1 625 ? -0.559 1.481 -4.455 1.00 95.62 625 PRO A CA 1
ATOM 4845 C C . PRO A 1 625 ? 0.240 0.244 -4.859 1.00 95.62 625 PRO A C 1
ATOM 4847 O O . PRO A 1 625 ? 1.469 0.264 -4.880 1.00 95.62 625 PRO A O 1
ATOM 4850 N N . GLY A 1 626 ? -0.464 -0.843 -5.176 1.00 94.19 626 GLY A N 1
ATOM 4851 C CA . GLY A 1 626 ? 0.135 -2.089 -5.662 1.00 94.19 626 GLY A CA 1
ATOM 4852 C C . GLY A 1 626 ? 0.844 -2.942 -4.604 1.00 94.19 626 GLY A C 1
ATOM 4853 O O . GLY A 1 626 ? 1.245 -4.052 -4.936 1.00 94.19 626 GLY A O 1
ATOM 4854 N N . HIS A 1 627 ? 0.961 -2.483 -3.353 1.00 95.69 627 HIS A N 1
ATOM 4855 C CA . HIS A 1 627 ? 1.668 -3.189 -2.282 1.00 95.69 627 HIS A CA 1
ATOM 4856 C C . HIS A 1 627 ? 0.704 -3.626 -1.181 1.00 95.69 627 HIS A C 1
ATOM 4858 O O . HIS A 1 627 ? -0.049 -2.810 -0.643 1.00 95.69 627 HIS A O 1
ATOM 4864 N N . TYR A 1 628 ? 0.777 -4.903 -0.809 1.00 94.44 628 TYR A N 1
ATOM 4865 C CA . TYR A 1 628 ? -0.137 -5.534 0.141 1.00 94.44 628 TYR A CA 1
ATOM 4866 C C . TYR A 1 628 ? 0.623 -6.251 1.258 1.00 94.44 628 TYR A C 1
ATOM 4868 O O . TYR A 1 628 ? 1.705 -6.794 1.028 1.00 94.44 628 TYR A O 1
ATOM 4876 N N . GLY A 1 629 ? 0.050 -6.241 2.460 1.00 93.38 629 GLY A N 1
ATOM 4877 C CA . GLY A 1 629 ? 0.646 -6.770 3.688 1.00 93.38 629 GLY A CA 1
ATOM 4878 C C . GLY A 1 629 ? 0.864 -5.694 4.755 1.00 93.38 629 GLY A C 1
ATOM 4879 O O . GLY A 1 629 ? 0.661 -4.501 4.515 1.00 93.38 629 GLY A O 1
ATOM 4880 N N . VAL A 1 630 ? 1.268 -6.121 5.953 1.00 92.00 630 VAL A N 1
ATOM 4881 C CA . VAL A 1 630 ? 1.470 -5.228 7.108 1.00 92.00 630 VAL A CA 1
ATOM 4882 C C . VAL A 1 630 ? 2.503 -4.141 6.792 1.00 92.00 630 VAL A C 1
ATOM 4884 O O . VAL A 1 630 ? 3.586 -4.423 6.285 1.00 92.00 630 VAL A O 1
ATOM 4887 N N . GLY A 1 631 ? 2.161 -2.885 7.096 1.00 92.56 631 GLY A N 1
ATOM 4888 C CA . GLY A 1 631 ? 2.991 -1.712 6.780 1.00 92.56 631 GLY A CA 1
ATOM 4889 C C . GLY A 1 631 ? 2.776 -1.136 5.376 1.00 92.56 631 GLY A C 1
ATOM 4890 O O . GLY A 1 631 ? 3.149 0.012 5.137 1.00 92.56 631 GLY A O 1
ATOM 4891 N N . TYR A 1 632 ? 2.101 -1.878 4.494 1.00 95.56 632 TYR A N 1
ATOM 4892 C CA . TYR A 1 632 ? 1.641 -1.423 3.183 1.00 95.56 632 TYR A CA 1
ATOM 4893 C C . TYR A 1 632 ? 0.114 -1.235 3.182 1.00 95.56 632 TYR A C 1
ATOM 4895 O O . TYR A 1 632 ? -0.421 -0.571 4.067 1.00 95.56 632 TYR A O 1
ATOM 4903 N N . THR A 1 633 ? -0.599 -1.788 2.196 1.00 97.31 633 THR A N 1
ATOM 4904 C CA . THR A 1 633 ? -2.047 -1.999 2.275 1.00 97.31 633 THR A CA 1
ATOM 4905 C C . THR A 1 633 ? -2.305 -3.318 3.001 1.00 97.31 633 THR A C 1
ATOM 4907 O O . THR A 1 633 ? -2.156 -4.388 2.414 1.00 97.31 633 THR A O 1
ATOM 4910 N N . ASP A 1 634 ? -2.667 -3.266 4.280 1.00 96.50 634 ASP A N 1
ATOM 4911 C CA . ASP A 1 634 ? -2.831 -4.464 5.108 1.00 96.50 634 ASP A CA 1
ATOM 4912 C C . ASP A 1 634 ? -3.816 -5.487 4.500 1.00 96.50 634 ASP A C 1
ATOM 4914 O O . ASP A 1 634 ? -4.900 -5.130 4.024 1.00 96.50 634 ASP A O 1
ATOM 4918 N N . ASN A 1 635 ? -3.476 -6.778 4.550 1.00 95.31 635 ASN A N 1
ATOM 4919 C CA . ASN A 1 635 ? -4.441 -7.842 4.270 1.00 95.31 635 ASN A CA 1
ATOM 4920 C C . ASN A 1 635 ? -5.357 -7.993 5.492 1.00 95.31 635 ASN A C 1
ATOM 4922 O O . ASN A 1 635 ? -4.882 -8.129 6.624 1.00 95.31 635 ASN A O 1
ATOM 4926 N N . LEU A 1 636 ? -6.675 -7.948 5.290 1.00 96.06 636 LEU A N 1
ATOM 4927 C CA . LEU A 1 636 ? -7.617 -7.905 6.413 1.00 96.06 636 LEU A CA 1
ATOM 4928 C C . LEU A 1 636 ? -7.688 -9.241 7.168 1.00 96.06 636 LEU A C 1
ATOM 4930 O O . LEU A 1 636 ? -7.749 -9.227 8.396 1.00 96.06 636 LEU A O 1
ATOM 4934 N N . ASP A 1 637 ? -7.565 -10.376 6.476 1.00 94.88 637 ASP A N 1
ATOM 4935 C CA . ASP A 1 637 ? -7.465 -11.698 7.111 1.00 94.88 637 ASP A CA 1
ATOM 4936 C C . ASP A 1 637 ? -6.208 -11.831 7.987 1.00 94.88 637 ASP A C 1
ATOM 4938 O O . ASP A 1 637 ? -6.270 -12.332 9.113 1.00 94.88 637 ASP A O 1
ATOM 4942 N N . GLU A 1 638 ? -5.063 -11.328 7.512 1.00 95.19 638 GLU A N 1
ATOM 4943 C CA . GLU A 1 638 ? -3.814 -11.292 8.290 1.00 95.19 638 GLU A CA 1
ATOM 4944 C C . GLU A 1 638 ? -3.942 -10.348 9.489 1.00 95.19 638 GLU A C 1
ATOM 4946 O O . GLU A 1 638 ? -3.446 -10.645 10.574 1.00 95.19 638 GLU A O 1
ATOM 4951 N N . THR A 1 639 ? -4.666 -9.237 9.327 1.00 96.88 639 THR A N 1
ATOM 4952 C CA . THR A 1 639 ? -4.951 -8.296 10.417 1.00 96.88 639 THR A CA 1
ATOM 4953 C C . THR A 1 639 ? -5.781 -8.959 11.518 1.00 96.88 639 THR A C 1
ATOM 4955 O O . THR A 1 639 ? -5.449 -8.833 12.696 1.00 96.88 639 THR A O 1
ATOM 4958 N N . VAL A 1 640 ? -6.838 -9.699 11.168 1.00 97.06 640 VAL A N 1
ATOM 4959 C CA . VAL A 1 640 ? -7.650 -10.440 12.150 1.00 97.06 640 VAL A CA 1
ATOM 4960 C C . VAL A 1 640 ? -6.832 -11.560 12.793 1.00 97.06 640 VAL A C 1
ATOM 4962 O O . VAL A 1 640 ? -6.867 -11.710 14.017 1.00 97.06 640 VAL A O 1
ATOM 4965 N N . SER A 1 641 ? -6.029 -12.278 12.003 1.00 96.56 641 SER A N 1
ATOM 4966 C CA . SER A 1 641 ? -5.112 -13.311 12.504 1.00 96.56 641 SER A CA 1
ATOM 4967 C C . SER A 1 641 ? -4.131 -12.734 13.527 1.00 96.56 641 SER A C 1
ATOM 4969 O O . SER A 1 641 ? -3.997 -13.282 14.619 1.00 96.56 641 SER A O 1
ATOM 4971 N N . PHE A 1 642 ? -3.555 -11.558 13.257 1.00 96.44 642 PHE A N 1
ATOM 4972 C CA . PHE A 1 642 ? -2.703 -10.841 14.204 1.00 96.44 642 PHE A CA 1
ATOM 4973 C C . PHE A 1 642 ? -3.424 -10.562 15.533 1.00 96.44 642 PHE A C 1
ATOM 4975 O O . PHE A 1 642 ? -2.836 -10.772 16.598 1.00 96.44 642 PHE A O 1
ATOM 4982 N N . LEU A 1 643 ? -4.696 -10.136 15.508 1.00 97.19 643 LEU A N 1
ATOM 4983 C CA . LEU A 1 643 ? -5.469 -9.913 16.738 1.00 97.19 643 LEU A CA 1
ATOM 4984 C C . LEU A 1 643 ? -5.695 -11.213 17.522 1.00 97.19 643 LEU A C 1
ATOM 4986 O O . LEU A 1 643 ? -5.654 -11.210 18.754 1.00 97.19 643 LEU A O 1
ATOM 4990 N N . VAL A 1 644 ? -5.944 -12.327 16.833 1.00 95.06 644 VAL A N 1
ATOM 4991 C CA . VAL A 1 644 ? -6.117 -13.645 17.460 1.00 95.06 644 VAL A CA 1
ATOM 4992 C C . VAL A 1 644 ? -4.809 -14.123 18.094 1.00 95.06 644 VAL A C 1
ATOM 4994 O O . VAL A 1 644 ? -4.796 -14.467 19.278 1.00 95.06 644 VAL A O 1
ATOM 4997 N N . GLU A 1 645 ? -3.716 -14.101 17.335 1.00 95.88 645 GLU A N 1
ATOM 4998 C CA . GLU A 1 645 ? -2.392 -14.583 17.744 1.00 95.88 645 GLU A CA 1
ATOM 4999 C C . GLU A 1 645 ? -1.801 -13.773 18.901 1.00 95.88 645 GLU A C 1
ATOM 5001 O O . GLU A 1 645 ? -1.153 -14.333 19.784 1.00 95.88 645 GLU A O 1
ATOM 5006 N N . ASN A 1 646 ? -2.080 -12.467 18.946 1.00 95.56 646 ASN A N 1
ATOM 5007 C CA . ASN A 1 646 ? -1.540 -11.552 19.954 1.00 95.56 646 ASN A CA 1
ATOM 5008 C C . ASN A 1 646 ? -2.531 -11.226 21.084 1.00 95.56 646 ASN A C 1
ATOM 5010 O O . ASN A 1 646 ? -2.321 -10.259 21.818 1.00 95.56 646 ASN A O 1
ATOM 5014 N N . ASN A 1 647 ? -3.608 -12.012 21.233 1.00 95.38 647 ASN A N 1
ATOM 5015 C CA . ASN A 1 647 ? -4.629 -11.845 22.279 1.00 95.38 647 ASN A CA 1
ATOM 5016 C C . ASN A 1 647 ? -5.195 -10.408 22.363 1.00 95.38 647 ASN A C 1
ATOM 5018 O O . ASN A 1 647 ? -5.383 -9.841 23.443 1.00 95.38 647 ASN A O 1
ATOM 5022 N N . LYS A 1 648 ? -5.453 -9.800 21.204 1.00 96.94 648 LYS A N 1
ATOM 5023 C CA . LYS A 1 648 ? -6.082 -8.481 21.096 1.00 96.94 648 LYS A CA 1
ATOM 5024 C C . LYS A 1 648 ? -7.594 -8.645 20.969 1.00 96.94 648 LYS A C 1
ATOM 5026 O O . LYS A 1 648 ? -8.067 -9.543 20.267 1.00 96.94 648 LYS A O 1
ATOM 5031 N N . GLY A 1 649 ? -8.348 -7.824 21.693 1.00 96.44 649 GLY A N 1
ATOM 5032 C CA . GLY A 1 649 ? -9.814 -7.876 21.740 1.00 96.44 649 GLY A CA 1
ATOM 5033 C C . GLY A 1 649 ? -10.476 -6.962 20.709 1.00 96.44 649 GLY A C 1
ATOM 5034 O O . GLY A 1 649 ? -11.538 -7.289 20.178 1.00 96.44 649 GLY A O 1
ATOM 5035 N N . ALA A 1 650 ? -9.832 -5.836 20.400 1.00 97.81 650 ALA A N 1
ATOM 5036 C CA . ALA A 1 650 ? -10.367 -4.826 19.499 1.00 97.81 650 ALA A CA 1
ATOM 5037 C C . ALA A 1 650 ? -9.260 -4.043 18.789 1.00 97.81 650 ALA A C 1
ATOM 5039 O O . ALA A 1 650 ? -8.128 -3.971 19.279 1.00 97.81 650 ALA A O 1
ATOM 5040 N N . ILE A 1 651 ? -9.626 -3.411 17.677 1.00 98.12 651 ILE A N 1
ATOM 5041 C CA . ILE A 1 651 ? -8.850 -2.341 17.049 1.00 98.12 651 ILE A CA 1
ATOM 5042 C C . ILE A 1 651 ? -9.634 -1.028 17.133 1.00 98.12 651 ILE A C 1
ATOM 5044 O O . ILE A 1 651 ? -10.825 -0.995 16.824 1.00 98.12 651 ILE A O 1
ATOM 5048 N N . ASP A 1 652 ? -8.960 0.025 17.582 1.00 98.19 652 ASP A N 1
ATOM 5049 C CA . ASP A 1 652 ? -9.454 1.395 17.688 1.00 98.19 652 ASP A CA 1
ATOM 5050 C C . ASP A 1 652 ? -9.004 2.200 16.470 1.00 98.19 652 ASP A C 1
ATOM 5052 O O . ASP A 1 652 ? -7.807 2.446 16.266 1.00 98.19 652 ASP A O 1
ATOM 5056 N N . HIS A 1 653 ? -9.972 2.512 15.606 1.00 98.38 653 HIS A N 1
ATOM 5057 C CA . HIS A 1 653 ? -9.751 3.073 14.283 1.00 98.38 653 HIS A CA 1
ATOM 5058 C C . HIS A 1 653 ? -10.348 4.477 14.164 1.00 98.38 653 HIS A C 1
ATOM 5060 O O . HIS A 1 653 ? -11.531 4.688 14.414 1.00 98.38 653 HIS A O 1
ATOM 5066 N N . ASN A 1 654 ? -9.509 5.414 13.721 1.00 96.62 654 ASN A N 1
ATOM 5067 C CA . ASN A 1 654 ? -9.866 6.751 13.249 1.00 96.62 654 ASN A CA 1
ATOM 5068 C C . ASN A 1 654 ? -9.293 6.958 11.836 1.00 96.62 654 ASN A C 1
ATOM 5070 O O . ASN A 1 654 ? -8.347 6.275 11.429 1.00 96.62 654 ASN A O 1
ATOM 5074 N N . TYR A 1 655 ? -9.838 7.919 11.084 1.00 95.44 655 TYR A N 1
ATOM 5075 C CA . TYR A 1 655 ? -9.224 8.335 9.821 1.00 95.44 655 TYR A CA 1
ATOM 5076 C C . TYR A 1 655 ? -7.889 9.056 10.067 1.00 95.44 655 TYR A C 1
ATOM 5078 O O . TYR A 1 655 ? -7.688 9.695 11.098 1.00 95.44 655 TYR A O 1
ATOM 5086 N N . GLY A 1 656 ? -6.967 8.972 9.102 1.00 93.31 656 GLY A N 1
ATOM 5087 C CA . GLY A 1 656 ? -5.611 9.496 9.274 1.00 93.31 656 GLY A CA 1
ATOM 5088 C C . GLY A 1 656 ? -5.556 11.002 9.510 1.00 93.31 656 GLY A C 1
ATOM 5089 O O . GLY A 1 656 ? -6.348 11.759 8.947 1.00 93.31 656 GLY A O 1
ATOM 5090 N N . LEU A 1 657 ? -4.556 11.439 10.282 1.00 93.88 657 LEU A N 1
ATOM 5091 C CA . LEU A 1 657 ? -4.340 12.844 10.645 1.00 93.88 657 LEU A CA 1
ATOM 5092 C C . LEU A 1 657 ? -4.240 13.755 9.411 1.00 93.88 657 LEU A C 1
ATOM 5094 O O . LEU A 1 657 ? -4.716 14.888 9.430 1.00 93.88 657 LEU A O 1
ATOM 5098 N N . TRP A 1 658 ? -3.638 13.233 8.347 1.00 93.19 658 TRP A N 1
ATOM 5099 C CA . TRP A 1 658 ? -3.601 13.793 7.002 1.00 93.19 658 TRP A CA 1
ATOM 5100 C C . TRP A 1 658 ? -3.452 12.659 5.993 1.00 93.19 658 TRP A C 1
ATOM 5102 O O . TRP A 1 658 ? -3.041 11.553 6.338 1.00 93.19 658 TRP A O 1
ATOM 5112 N N . TYR A 1 659 ? -3.753 12.957 4.733 1.00 95.00 659 TYR A N 1
ATOM 5113 C CA . TYR A 1 659 ? -3.766 11.968 3.662 1.00 95.00 659 TYR A CA 1
ATOM 5114 C C . TYR A 1 659 ? -2.370 11.452 3.260 1.00 95.00 659 TYR A C 1
ATOM 5116 O O . TYR A 1 659 ? -2.211 10.256 3.036 1.00 95.00 659 TYR A O 1
ATOM 5124 N N . GLU A 1 660 ? -1.353 12.315 3.181 1.00 94.19 660 GLU A N 1
ATOM 5125 C CA . GLU A 1 660 ? -0.062 12.006 2.534 1.00 94.19 660 GLU A CA 1
ATOM 5126 C C . GLU A 1 660 ? 1.164 12.451 3.354 1.00 94.19 660 GLU A C 1
ATOM 5128 O O . GLU A 1 660 ? 1.054 13.274 4.266 1.00 94.19 660 GLU A O 1
ATOM 5133 N N . GLN A 1 661 ? 2.336 11.870 3.069 1.00 93.75 661 GLN A N 1
ATOM 5134 C CA . GLN A 1 661 ? 3.515 11.934 3.940 1.00 93.75 661 GLN A CA 1
ATOM 5135 C C . GLN A 1 661 ? 4.351 13.222 3.892 1.00 93.75 661 GLN A C 1
ATOM 5137 O O . GLN A 1 661 ? 5.160 13.405 4.803 1.00 93.75 661 GLN A O 1
ATOM 5142 N N . ARG A 1 662 ? 4.181 14.132 2.924 1.00 93.75 662 ARG A N 1
ATOM 5143 C CA . ARG A 1 662 ? 4.843 15.453 2.970 1.00 93.75 662 ARG A CA 1
ATOM 5144 C C . ARG A 1 662 ? 4.406 16.228 4.203 1.00 93.75 662 ARG A C 1
ATOM 5146 O O . ARG A 1 662 ? 5.219 16.897 4.820 1.00 93.75 662 ARG A O 1
ATOM 5153 N N . MET A 1 663 ? 3.156 16.045 4.634 1.00 92.94 663 MET A N 1
ATOM 5154 C CA . MET A 1 663 ? 2.598 16.660 5.845 1.00 92.94 663 MET A CA 1
ATOM 5155 C C . MET A 1 663 ? 3.281 16.227 7.151 1.00 92.94 663 MET A C 1
ATOM 5157 O O . MET A 1 663 ? 3.061 16.857 8.184 1.00 92.94 663 MET A O 1
ATOM 5161 N N . ALA A 1 664 ? 4.149 15.207 7.125 1.00 91.62 664 ALA A N 1
ATOM 5162 C CA . ALA A 1 664 ? 4.947 14.811 8.284 1.00 91.62 664 ALA A CA 1
ATOM 5163 C C . ALA A 1 664 ? 5.953 15.888 8.736 1.00 91.62 664 ALA A C 1
ATOM 5165 O O . ALA A 1 664 ? 6.362 15.868 9.899 1.00 91.62 664 ALA A O 1
ATOM 5166 N N . ASP A 1 665 ? 6.288 16.858 7.880 1.00 91.25 665 ASP A N 1
ATOM 5167 C CA . ASP A 1 665 ? 7.054 18.059 8.251 1.00 91.25 665 ASP A CA 1
ATOM 5168 C C . ASP A 1 665 ? 6.292 19.011 9.198 1.00 91.25 665 ASP A C 1
ATOM 5170 O O . ASP A 1 665 ? 6.886 19.907 9.791 1.00 91.25 665 ASP A O 1
ATOM 5174 N N . HIS A 1 666 ? 4.988 18.782 9.402 1.00 92.88 666 HIS A N 1
ATOM 5175 C CA . HIS A 1 666 ? 4.088 19.631 10.186 1.00 92.88 666 HIS A CA 1
ATOM 5176 C C . HIS A 1 666 ? 4.016 21.078 9.676 1.00 92.88 666 HIS A C 1
ATOM 5178 O O . HIS A 1 666 ? 3.825 22.025 10.454 1.00 92.88 666 HIS A O 1
ATOM 5184 N N . GLU A 1 667 ? 4.092 21.248 8.359 1.00 91.62 667 GLU A N 1
ATOM 5185 C CA . GLU A 1 667 ? 3.908 22.538 7.720 1.00 91.62 667 GLU A CA 1
ATOM 5186 C C . GLU A 1 667 ? 2.438 22.898 7.480 1.00 91.62 667 GLU A C 1
ATOM 5188 O O . GLU A 1 667 ? 1.537 22.059 7.413 1.00 91.62 667 GLU A O 1
ATOM 5193 N N . ARG A 1 668 ? 2.187 24.207 7.372 1.00 93.12 668 ARG A N 1
ATOM 5194 C CA . ARG A 1 668 ? 0.855 24.786 7.092 1.00 93.12 668 ARG A CA 1
ATOM 5195 C C . ARG A 1 668 ? 0.740 25.337 5.676 1.00 93.12 668 ARG A C 1
ATOM 5197 O O . ARG A 1 668 ? -0.350 25.717 5.251 1.00 93.12 668 ARG A O 1
ATOM 5204 N N . ILE A 1 669 ? 1.859 25.424 4.966 1.00 92.06 669 ILE A N 1
ATOM 5205 C CA . ILE A 1 669 ? 1.935 26.026 3.639 1.00 92.06 669 ILE A CA 1
ATOM 5206 C C . ILE A 1 669 ? 1.330 25.108 2.579 1.00 92.06 669 ILE A C 1
ATOM 5208 O O . ILE A 1 669 ? 1.285 23.888 2.738 1.00 92.06 669 ILE A O 1
ATOM 5212 N N . ARG A 1 670 ? 0.824 25.718 1.506 1.00 94.12 670 ARG A N 1
ATOM 5213 C CA . ARG A 1 670 ? 0.315 24.983 0.347 1.00 94.12 670 ARG A CA 1
ATOM 5214 C C . ARG A 1 670 ? 1.483 24.244 -0.299 1.00 94.12 670 ARG A C 1
ATOM 5216 O O . ARG A 1 670 ? 2.547 24.838 -0.479 1.00 94.12 670 ARG A O 1
ATOM 5223 N N . ARG A 1 671 ? 1.294 22.969 -0.643 1.00 94.62 671 ARG A N 1
ATOM 5224 C CA . ARG A 1 671 ? 2.297 22.216 -1.415 1.00 94.62 671 ARG A CA 1
ATOM 5225 C C . ARG A 1 671 ? 2.453 22.858 -2.788 1.00 94.62 671 ARG A C 1
ATOM 5227 O O . ARG A 1 671 ? 1.530 23.530 -3.219 1.00 94.62 671 ARG A O 1
ATOM 5234 N N . ILE A 1 672 ? 3.591 22.706 -3.460 1.00 94.06 672 ILE A N 1
ATOM 5235 C CA . ILE A 1 672 ? 3.823 23.333 -4.777 1.00 94.06 672 ILE A CA 1
ATOM 5236 C C . ILE A 1 672 ? 3.236 22.515 -5.936 1.00 94.06 672 ILE A C 1
ATOM 5238 O O . ILE A 1 672 ? 2.912 23.078 -6.977 1.00 94.06 672 ILE A O 1
ATOM 5242 N N . ASP A 1 673 ? 3.045 21.211 -5.730 1.00 94.81 673 ASP A N 1
ATOM 5243 C CA . ASP A 1 673 ? 2.583 20.266 -6.745 1.00 94.81 673 ASP A CA 1
ATOM 5244 C C . ASP A 1 673 ? 1.882 19.039 -6.127 1.00 94.81 673 ASP A C 1
ATOM 5246 O O . ASP A 1 673 ? 1.770 18.897 -4.900 1.00 94.81 673 ASP A O 1
ATOM 5250 N N . ALA A 1 674 ? 1.429 18.140 -7.002 1.00 94.50 674 ALA A N 1
ATOM 5251 C CA . ALA A 1 674 ? 0.775 16.880 -6.669 1.00 94.50 674 ALA A CA 1
ATOM 5252 C C . ALA A 1 674 ? 1.757 15.698 -6.480 1.00 94.50 674 ALA A C 1
ATOM 5254 O O . ALA A 1 674 ? 1.346 14.540 -6.589 1.00 94.50 674 ALA A O 1
ATOM 5255 N N . ASP A 1 675 ? 3.041 15.945 -6.175 1.00 92.94 675 ASP A N 1
ATOM 5256 C CA . ASP A 1 675 ? 4.007 14.896 -5.802 1.00 92.94 675 ASP A CA 1
ATOM 5257 C C . ASP A 1 675 ? 3.740 14.374 -4.378 1.00 92.94 675 ASP A C 1
ATOM 5259 O O . ASP A 1 675 ? 4.500 14.594 -3.439 1.00 92.94 675 ASP A O 1
ATOM 5263 N N . VAL A 1 676 ? 2.578 13.754 -4.176 1.00 95.00 676 VAL A N 1
ATOM 5264 C CA . VAL A 1 676 ? 2.150 13.209 -2.882 1.00 95.00 676 VAL A CA 1
ATOM 5265 C C . VAL A 1 676 ? 2.951 11.967 -2.501 1.00 95.00 676 VAL A C 1
ATOM 5267 O O . VAL A 1 676 ? 3.300 11.146 -3.348 1.00 95.00 676 VAL A O 1
ATOM 5270 N N . TRP A 1 677 ? 3.209 11.783 -1.206 1.00 94.81 677 TRP A N 1
ATOM 5271 C CA . TRP A 1 677 ? 4.060 10.688 -0.729 1.00 94.81 677 TRP A CA 1
ATOM 5272 C C . TRP A 1 677 ? 3.263 9.602 0.003 1.00 94.81 677 TRP A C 1
ATOM 5274 O O . TRP A 1 677 ? 2.528 9.892 0.950 1.00 94.81 677 TRP A O 1
ATOM 5284 N N . ALA A 1 678 ? 3.444 8.344 -0.409 1.00 94.81 678 ALA A N 1
ATOM 5285 C CA . ALA A 1 678 ? 2.872 7.168 0.250 1.00 94.81 678 ALA A CA 1
ATOM 5286 C C . ALA A 1 678 ? 3.676 6.763 1.519 1.00 94.81 678 ALA A C 1
ATOM 5288 O O . ALA A 1 678 ? 4.858 7.105 1.630 1.00 94.81 678 ALA A O 1
ATOM 5289 N N . PRO A 1 679 ? 3.090 6.014 2.480 1.00 96.06 679 PRO A N 1
ATOM 5290 C CA . PRO A 1 679 ? 1.724 5.483 2.491 1.00 96.06 679 PRO A CA 1
ATOM 5291 C C . PRO A 1 679 ? 0.651 6.566 2.619 1.00 96.06 679 PRO A C 1
ATOM 5293 O O . PRO A 1 679 ? 0.828 7.544 3.351 1.00 96.06 679 PRO A O 1
ATOM 5296 N N . PHE A 1 680 ? -0.472 6.347 1.935 1.00 96.88 680 PHE A N 1
ATOM 5297 C CA . PHE A 1 680 ? -1.653 7.191 2.042 1.00 96.88 680 PHE A CA 1
ATOM 5298 C C . PHE A 1 680 ? -2.541 6.722 3.192 1.00 96.88 680 PHE A C 1
ATOM 5300 O O . PHE A 1 680 ? -2.796 5.527 3.358 1.00 96.88 680 PHE A O 1
ATOM 5307 N N . TYR A 1 681 ? -3.018 7.672 3.988 1.00 95.94 681 TYR A N 1
ATOM 5308 C CA . TYR A 1 681 ? -4.005 7.433 5.031 1.00 95.94 681 TYR A CA 1
ATOM 5309 C C . TYR A 1 681 ? -5.353 7.941 4.534 1.00 95.94 681 TYR A C 1
ATOM 5311 O O . TYR A 1 681 ? -5.685 9.126 4.648 1.00 95.94 681 TYR A O 1
ATOM 5319 N N . GLU A 1 682 ? -6.093 7.029 3.909 1.00 95.69 682 GLU A N 1
ATOM 5320 C CA . GLU A 1 682 ? -7.324 7.341 3.191 1.00 95.69 682 GLU A CA 1
ATOM 5321 C C . GLU A 1 682 ? -8.343 8.031 4.096 1.00 95.69 682 GLU A C 1
ATOM 5323 O O . GLU A 1 682 ? -8.543 7.662 5.256 1.00 95.69 682 GLU A O 1
ATOM 5328 N N . GLN A 1 683 ? -8.975 9.059 3.539 1.00 97.12 683 GLN A N 1
ATOM 5329 C CA . GLN A 1 683 ? -10.005 9.841 4.209 1.00 97.12 683 GLN A CA 1
ATOM 5330 C C . GLN A 1 683 ? -11.388 9.232 3.917 1.00 97.12 683 GLN A C 1
ATOM 5332 O O . GLN A 1 683 ? -11.568 8.605 2.869 1.00 97.12 683 GLN A O 1
ATOM 5337 N N . PRO A 1 684 ? -12.389 9.432 4.794 1.00 97.88 684 PRO A N 1
ATOM 5338 C CA . PRO A 1 684 ? -13.732 8.871 4.607 1.00 97.88 684 PRO A CA 1
ATOM 5339 C C . PRO A 1 684 ? -14.530 9.535 3.471 1.00 97.88 684 PRO A C 1
ATOM 5341 O O . PRO A 1 684 ? -15.580 9.022 3.067 1.00 97.88 684 PRO A O 1
ATOM 5344 N N . PHE A 1 685 ? -14.043 10.667 2.958 1.00 98.06 685 PHE A N 1
ATOM 5345 C CA . PHE A 1 685 ? -14.636 11.441 1.870 1.00 98.06 685 PHE A CA 1
ATOM 5346 C C . PHE A 1 685 ? -13.865 11.231 0.579 1.00 98.06 685 PHE A C 1
ATOM 5348 O O . PHE A 1 685 ? -12.642 11.088 0.588 1.00 98.06 685 PHE A O 1
ATOM 5355 N N . ASP A 1 686 ? -14.593 11.239 -0.526 1.00 95.12 686 ASP A N 1
ATOM 5356 C CA . ASP A 1 686 ? -14.024 11.051 -1.846 1.00 95.12 686 ASP A CA 1
ATOM 5357 C C . ASP A 1 686 ? -13.568 12.381 -2.471 1.00 95.12 686 ASP A C 1
ATOM 5359 O O . ASP A 1 686 ? -14.055 13.466 -2.132 1.00 95.12 686 ASP A O 1
ATOM 5363 N N . ARG A 1 687 ? -12.605 12.297 -3.388 1.00 96.12 687 ARG A N 1
ATOM 5364 C CA . ARG A 1 687 ? -12.032 13.436 -4.118 1.00 96.12 687 ARG A CA 1
ATOM 5365 C C . ARG A 1 687 ? -12.927 13.799 -5.296 1.00 96.12 687 ARG A C 1
ATOM 5367 O O . ARG A 1 687 ? -13.089 13.010 -6.214 1.00 96.12 687 ARG A O 1
ATOM 5374 N N . SER A 1 688 ? -13.482 15.007 -5.311 1.00 96.62 688 SER A N 1
ATOM 5375 C CA . SER A 1 688 ? -14.530 15.429 -6.256 1.00 96.62 688 SER A CA 1
ATOM 5376 C C . SER A 1 688 ? -14.119 15.457 -7.734 1.00 96.62 688 SER A C 1
ATOM 5378 O O . SER A 1 688 ? -14.992 15.531 -8.596 1.00 96.62 688 SER A O 1
ATOM 5380 N N . GLY A 1 689 ? -12.817 15.471 -8.037 1.00 96.56 689 GLY A N 1
ATOM 5381 C CA . GLY A 1 689 ? -12.294 15.785 -9.368 1.00 96.56 689 GLY A CA 1
ATOM 5382 C C . GLY A 1 689 ? -12.321 17.284 -9.703 1.00 96.56 689 GLY A C 1
ATOM 5383 O O . GLY A 1 689 ? -11.837 17.689 -10.759 1.00 96.56 689 GLY A O 1
ATOM 5384 N N . GLN A 1 690 ? -12.838 18.128 -8.803 1.00 96.94 690 GLN A N 1
ATOM 5385 C CA . GLN A 1 690 ? -13.023 19.563 -9.008 1.00 96.94 690 GLN A CA 1
ATOM 5386 C C . GLN A 1 690 ? -12.092 20.396 -8.123 1.00 96.94 690 GLN A C 1
ATOM 5388 O O . GLN A 1 690 ? -11.819 20.069 -6.966 1.00 96.94 690 GLN A O 1
ATOM 5393 N N . GLY A 1 691 ? -11.634 21.526 -8.665 1.00 97.00 691 GLY A N 1
ATOM 5394 C CA . GLY A 1 691 ? -10.737 22.440 -7.964 1.00 97.00 691 GLY A CA 1
ATOM 5395 C C . GLY A 1 691 ? -9.391 21.808 -7.598 1.00 97.00 691 GLY A C 1
ATOM 5396 O O . GLY A 1 691 ? -9.048 20.711 -8.033 1.00 97.00 691 GLY A O 1
ATOM 5397 N N . ILE A 1 692 ? -8.617 22.540 -6.802 1.00 97.31 692 ILE A N 1
ATOM 5398 C CA . ILE A 1 692 ? -7.295 22.134 -6.322 1.00 97.31 692 ILE A CA 1
ATOM 5399 C C . ILE A 1 692 ? -7.278 22.353 -4.806 1.00 97.31 692 ILE A C 1
ATOM 5401 O O . ILE A 1 692 ? -7.591 23.451 -4.340 1.00 97.31 692 ILE A O 1
ATOM 5405 N N . ALA A 1 693 ? -6.976 21.302 -4.050 1.00 97.44 693 ALA A N 1
ATOM 5406 C CA . ALA A 1 693 ? -6.830 21.313 -2.600 1.00 97.44 693 ALA A CA 1
ATOM 5407 C C . ALA A 1 693 ? -5.414 21.743 -2.181 1.00 97.44 693 ALA A C 1
ATOM 5409 O O . ALA A 1 693 ? -4.530 21.975 -3.007 1.00 97.44 693 ALA A O 1
ATOM 5410 N N . TRP A 1 694 ? -5.175 21.844 -0.872 1.00 96.25 694 TRP A N 1
ATOM 5411 C CA . TRP A 1 694 ? -3.904 22.325 -0.319 1.00 96.25 694 TRP A CA 1
ATOM 5412 C C . TRP A 1 694 ? -2.686 21.434 -0.627 1.00 96.25 694 TRP A C 1
ATOM 5414 O O . TRP A 1 694 ? -1.544 21.890 -0.532 1.00 96.25 694 TRP A O 1
ATOM 5424 N N . ASP A 1 695 ? -2.936 20.182 -1.011 1.00 95.62 695 ASP A N 1
ATOM 5425 C CA . ASP A 1 695 ? -1.957 19.180 -1.441 1.00 95.62 695 ASP A CA 1
ATOM 5426 C C . ASP A 1 695 ? -1.850 19.028 -2.971 1.00 95.62 695 ASP A C 1
ATOM 5428 O O . ASP A 1 695 ? -1.167 18.120 -3.439 1.00 95.62 695 ASP A O 1
ATOM 5432 N N . HIS A 1 696 ? -2.503 19.915 -3.734 1.00 96.25 696 HIS A N 1
ATOM 5433 C CA . HIS A 1 696 ? -2.612 19.924 -5.200 1.00 96.25 696 HIS A CA 1
ATOM 5434 C C . HIS A 1 696 ? -3.409 18.789 -5.861 1.00 96.25 696 HIS A C 1
ATOM 5436 O O . HIS A 1 696 ? -3.533 18.773 -7.088 1.00 96.25 696 HIS A O 1
ATOM 5442 N N . LEU A 1 697 ? -4.028 17.899 -5.086 1.00 97.50 697 LEU A N 1
ATOM 5443 C CA . LEU A 1 697 ? -5.053 16.986 -5.604 1.00 97.50 697 LEU A CA 1
ATOM 5444 C C . LEU A 1 697 ? -6.400 17.717 -5.741 1.00 97.50 697 LEU A C 1
ATOM 5446 O O . LEU A 1 697 ? -6.520 18.876 -5.336 1.00 97.50 697 LEU A O 1
ATOM 5450 N N . SER A 1 698 ? -7.437 17.085 -6.301 1.00 98.00 698 SER A N 1
ATOM 5451 C CA . SER A 1 698 ? -8.761 17.724 -6.331 1.00 98.00 698 SER A CA 1
ATOM 5452 C C . SER A 1 698 ? -9.347 17.915 -4.929 1.00 98.00 698 SER A C 1
ATOM 5454 O O . SER A 1 698 ? -8.943 17.264 -3.961 1.00 98.00 698 SER A O 1
ATOM 5456 N N . LYS A 1 699 ? -10.292 18.846 -4.782 1.00 98.50 699 LYS A N 1
ATOM 5457 C CA . LYS A 1 699 ? -10.978 19.071 -3.503 1.00 98.50 699 LYS A CA 1
ATOM 5458 C C . LYS A 1 699 ? -11.856 17.870 -3.148 1.00 98.50 699 LYS A C 1
ATOM 5460 O O . LYS A 1 699 ? -12.399 17.219 -4.035 1.00 98.50 699 LYS A O 1
ATOM 5465 N N . TYR A 1 700 ? -12.034 17.589 -1.864 1.00 98.38 700 TYR A N 1
ATOM 5466 C CA . TYR A 1 700 ? -12.997 16.598 -1.385 1.00 98.38 700 TYR A CA 1
ATOM 5467 C C . TYR A 1 700 ? -14.444 17.048 -1.629 1.00 98.38 700 TYR A C 1
ATOM 5469 O O . TYR A 1 700 ? -14.730 18.244 -1.708 1.00 98.38 700 TYR A O 1
ATOM 5477 N N . ASP A 1 701 ? -15.365 16.093 -1.683 1.00 97.38 701 ASP A N 1
ATOM 5478 C CA . ASP A 1 701 ? -16.793 16.342 -1.490 1.00 97.38 701 ASP A CA 1
ATOM 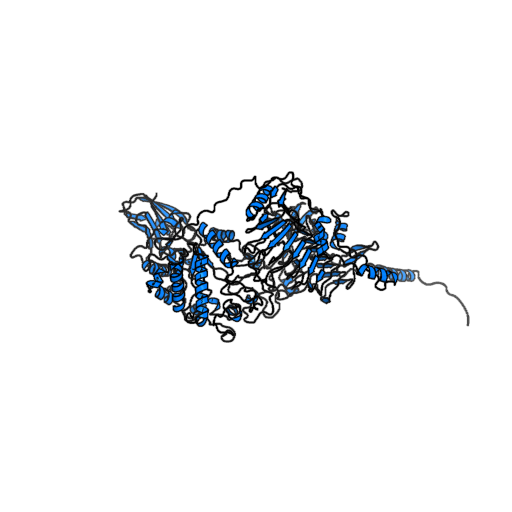5479 C C . ASP A 1 701 ? -17.248 15.637 -0.209 1.00 97.38 701 ASP A C 1
ATOM 5481 O O . ASP A 1 701 ? -17.327 14.417 -0.142 1.00 97.38 701 ASP A O 1
ATOM 5485 N N . LEU A 1 702 ? -17.570 16.409 0.824 1.00 98.25 702 LEU A N 1
ATOM 5486 C CA . LEU A 1 702 ? -18.024 15.917 2.125 1.00 98.25 702 LEU A CA 1
ATOM 5487 C C . LEU A 1 702 ? -19.408 15.247 2.078 1.00 98.25 702 LEU A C 1
ATOM 5489 O O . LEU A 1 702 ? -19.844 14.676 3.076 1.00 98.25 702 LEU A O 1
ATOM 5493 N N . THR A 1 703 ? -20.100 15.315 0.938 1.00 96.62 703 THR A N 1
ATOM 5494 C CA . THR A 1 703 ? -21.351 14.593 0.669 1.00 96.62 703 THR A CA 1
ATOM 5495 C C . THR A 1 703 ? -21.153 13.351 -0.202 1.00 96.62 703 THR A C 1
ATOM 5497 O O . THR A 1 703 ? -22.098 12.583 -0.384 1.00 96.62 703 THR A O 1
ATOM 5500 N N . ARG A 1 704 ? -19.924 13.105 -0.684 1.00 95.88 704 ARG A N 1
ATOM 5501 C CA . ARG A 1 704 ? -19.538 11.906 -1.435 1.00 95.88 704 ARG A CA 1
ATOM 5502 C C . ARG A 1 704 ? -18.507 11.101 -0.651 1.00 95.88 704 ARG A C 1
ATOM 5504 O O . ARG A 1 704 ? -17.443 11.587 -0.279 1.00 95.88 704 ARG A O 1
ATOM 5511 N N . TYR A 1 705 ? -18.815 9.840 -0.385 1.00 97.00 705 TYR A N 1
ATOM 5512 C CA . TYR A 1 705 ? -18.002 9.012 0.502 1.00 97.00 705 TYR A CA 1
ATOM 5513 C C . TYR A 1 705 ? -16.993 8.152 -0.252 1.00 97.00 705 TYR A C 1
ATOM 5515 O O . TYR A 1 705 ? -17.297 7.589 -1.303 1.00 97.00 705 TYR A O 1
ATOM 5523 N N . ASN A 1 706 ? -15.810 7.980 0.338 1.00 97.25 706 ASN A N 1
ATOM 5524 C CA . ASN A 1 706 ? -14.784 7.080 -0.170 1.00 97.25 706 ASN A CA 1
ATOM 5525 C C . ASN A 1 706 ? -15.208 5.622 0.070 1.00 97.25 706 ASN A C 1
ATOM 5527 O O . ASN A 1 706 ? -14.929 5.027 1.109 1.00 97.25 706 ASN A O 1
ATOM 5531 N N . ALA A 1 707 ? -15.918 5.043 -0.890 1.00 95.75 707 ALA A N 1
ATOM 5532 C CA . ALA A 1 707 ? -16.403 3.673 -0.827 1.00 95.75 707 ALA A CA 1
ATOM 5533 C C . ALA A 1 707 ? -15.301 2.618 -0.555 1.00 95.75 707 ALA A C 1
ATOM 5535 O O . ALA A 1 707 ? -15.572 1.665 0.172 1.00 95.75 707 ALA A O 1
ATOM 5536 N N . TRP A 1 708 ? -14.056 2.795 -1.023 1.00 95.69 708 TRP A N 1
ATOM 5537 C CA . TRP A 1 708 ? -12.932 1.917 -0.649 1.00 95.69 708 TRP A CA 1
ATOM 5538 C C . TRP A 1 708 ? -12.636 1.943 0.862 1.00 95.69 708 TRP A C 1
ATOM 5540 O O . TRP A 1 708 ? -12.527 0.883 1.481 1.00 95.69 708 TRP A O 1
ATOM 5550 N N . TYR A 1 709 ? -12.571 3.135 1.472 1.00 97.50 709 TYR A N 1
ATOM 5551 C CA . TYR A 1 709 ? -12.373 3.307 2.921 1.00 97.50 709 TYR A CA 1
ATOM 5552 C C . TYR A 1 709 ? -13.461 2.571 3.720 1.00 97.50 709 TYR A C 1
ATOM 5554 O O . TYR A 1 709 ? -13.164 1.755 4.597 1.00 97.50 709 TYR A O 1
ATOM 5562 N N . TRP A 1 710 ? -14.726 2.812 3.369 1.00 97.94 710 TRP A N 1
ATOM 5563 C CA . TRP A 1 710 ? -15.881 2.251 4.073 1.00 97.94 710 TRP A CA 1
ATOM 5564 C C . TRP A 1 710 ? -16.023 0.739 3.889 1.00 97.94 710 TRP A C 1
ATOM 5566 O O . TRP A 1 710 ? -16.269 0.024 4.866 1.00 97.94 710 TRP A O 1
ATOM 5576 N N . ASN A 1 711 ? -15.801 0.233 2.671 1.00 96.06 711 ASN A N 1
ATOM 5577 C CA . ASN A 1 711 ? -15.856 -1.200 2.395 1.00 96.06 711 ASN A CA 1
ATOM 5578 C C . ASN A 1 711 ? -14.753 -1.961 3.124 1.00 96.06 711 ASN A C 1
ATOM 5580 O O . ASN A 1 711 ? -15.001 -3.071 3.591 1.00 96.06 711 ASN A O 1
ATOM 5584 N N . ARG A 1 712 ? -13.554 -1.386 3.271 1.00 96.62 712 ARG A N 1
ATOM 5585 C CA . ARG A 1 712 ? -12.480 -2.036 4.031 1.00 96.62 712 ARG A CA 1
ATOM 5586 C C . ARG A 1 712 ? -12.784 -2.132 5.515 1.00 96.62 712 ARG A C 1
ATOM 5588 O O . ARG A 1 712 ? -12.580 -3.198 6.086 1.00 96.62 712 ARG A O 1
ATOM 5595 N N . LEU A 1 713 ? -13.314 -1.073 6.128 1.00 98.25 713 LEU A N 1
ATOM 5596 C CA . LEU A 1 713 ? -13.750 -1.152 7.523 1.00 98.25 713 LEU A CA 1
ATOM 5597 C C . LEU A 1 713 ? -14.885 -2.163 7.708 1.00 98.25 713 LEU A C 1
ATOM 5599 O O . LEU A 1 713 ? -14.854 -2.939 8.659 1.00 98.25 713 LEU A O 1
ATOM 5603 N N . LYS A 1 714 ? -15.856 -2.195 6.786 1.00 97.06 714 LYS A N 1
ATOM 5604 C CA . LYS A 1 714 ? -16.953 -3.171 6.819 1.00 97.06 714 LYS A CA 1
ATOM 5605 C C . LYS A 1 714 ? -16.445 -4.607 6.682 1.00 97.06 714 LYS A C 1
ATOM 5607 O O . LYS A 1 714 ? -16.773 -5.446 7.512 1.00 97.06 714 LYS A O 1
ATOM 5612 N N . THR A 1 715 ? -15.584 -4.864 5.698 1.00 95.62 715 THR A N 1
ATOM 5613 C CA . THR A 1 715 ? -14.964 -6.182 5.481 1.00 95.62 715 THR A CA 1
ATOM 5614 C C . THR A 1 715 ? -14.166 -6.610 6.711 1.00 95.62 715 THR A C 1
ATOM 5616 O O . THR A 1 715 ? -14.277 -7.747 7.158 1.00 95.62 715 THR A O 1
ATOM 5619 N N . PHE A 1 716 ? -13.400 -5.692 7.313 1.00 97.62 716 PHE A N 1
ATOM 5620 C CA . PHE A 1 716 ? -12.713 -5.970 8.570 1.00 97.62 716 PHE A CA 1
ATOM 5621 C C . PHE A 1 716 ? -13.705 -6.330 9.680 1.00 97.62 716 PHE A C 1
ATOM 5623 O O . PHE A 1 716 ? -13.489 -7.327 10.356 1.00 97.62 716 PHE A O 1
ATOM 5630 N N . ALA A 1 717 ? -14.788 -5.566 9.863 1.00 96.88 717 ALA A N 1
ATOM 5631 C CA . ALA A 1 717 ? -15.795 -5.855 10.881 1.00 96.88 717 ALA A CA 1
ATOM 5632 C C . ALA A 1 717 ? -16.430 -7.244 10.681 1.00 96.88 717 ALA A C 1
ATOM 5634 O O . ALA A 1 717 ? -16.584 -7.986 11.647 1.00 96.88 717 ALA A O 1
ATOM 5635 N N . GLU A 1 718 ? -16.732 -7.634 9.443 1.00 94.38 718 GLU A N 1
ATOM 5636 C CA . GLU A 1 718 ? -17.278 -8.955 9.111 1.00 94.38 718 GLU A CA 1
ATOM 5637 C C . GLU A 1 718 ? -16.293 -10.093 9.437 1.00 94.38 718 GLU A C 1
ATOM 5639 O O . GLU A 1 718 ? -16.668 -11.056 10.109 1.00 94.38 718 GLU A O 1
ATOM 5644 N N . LEU A 1 719 ? -15.019 -9.960 9.047 1.00 94.56 719 LEU A N 1
ATOM 5645 C CA . LEU A 1 719 ? -13.966 -10.937 9.367 1.00 94.56 719 LEU A CA 1
ATOM 5646 C C . LEU A 1 719 ? -13.690 -11.005 10.879 1.00 94.56 719 LEU A C 1
ATOM 5648 O O . LEU A 1 719 ? -13.581 -12.082 11.464 1.00 94.56 719 LEU A O 1
ATOM 5652 N N . ALA A 1 720 ? -13.626 -9.846 11.532 1.00 94.38 720 ALA A N 1
ATOM 5653 C CA . ALA A 1 720 ? -13.417 -9.703 12.966 1.00 94.38 720 ALA A CA 1
ATOM 5654 C C . ALA A 1 720 ? -14.536 -10.377 13.777 1.00 94.38 720 ALA A C 1
ATOM 5656 O O . ALA A 1 720 ? -14.256 -11.017 14.793 1.00 94.38 720 ALA A O 1
ATOM 5657 N N . ALA A 1 721 ? -15.791 -10.286 13.322 1.00 91.94 721 ALA A N 1
ATOM 5658 C CA . ALA A 1 721 ? -16.939 -10.882 14.003 1.00 91.94 721 ALA A CA 1
ATOM 5659 C C . ALA A 1 721 ? -16.817 -12.409 14.128 1.00 91.94 721 ALA A C 1
ATOM 5661 O O . ALA A 1 721 ? -17.134 -12.964 15.182 1.00 91.94 721 ALA A O 1
ATOM 5662 N N . ALA A 1 722 ? -16.308 -13.093 13.095 1.00 88.31 722 ALA A N 1
ATOM 5663 C CA . ALA A 1 722 ? -16.093 -14.545 13.116 1.00 88.31 722 ALA A CA 1
ATOM 5664 C C . ALA A 1 722 ? -15.107 -14.985 14.222 1.00 88.31 722 ALA A C 1
ATOM 5666 O O . ALA A 1 722 ? -15.234 -16.069 14.806 1.00 88.31 722 ALA A O 1
ATOM 5667 N N . GLU A 1 723 ? -14.176 -14.097 14.575 1.00 91.06 723 GLU A N 1
ATOM 5668 C CA . GLU A 1 723 ? -13.134 -14.321 15.576 1.00 91.06 723 GLU A CA 1
ATOM 5669 C C . GLU A 1 723 ? -13.384 -13.604 16.915 1.00 91.06 723 GLU A C 1
ATOM 5671 O O . GLU A 1 723 ? -12.479 -13.504 17.750 1.00 91.06 723 GLU A O 1
ATOM 5676 N N . ASN A 1 724 ? -14.621 -13.147 17.165 1.00 91.31 724 ASN A N 1
ATOM 5677 C CA . ASN A 1 724 ? -15.014 -12.379 18.356 1.00 91.31 724 ASN A CA 1
ATOM 5678 C C . ASN A 1 724 ? -14.146 -11.133 18.594 1.00 91.31 724 ASN A C 1
ATOM 5680 O O . ASN A 1 724 ? -13.768 -10.832 19.731 1.00 91.31 724 ASN A O 1
ATOM 5684 N N . LYS A 1 725 ? -13.793 -10.431 17.518 1.00 95.19 725 LYS A N 1
ATOM 5685 C CA . LYS A 1 725 ? -13.026 -9.186 17.557 1.00 95.19 725 LYS A CA 1
ATOM 5686 C C . LYS A 1 725 ? -13.939 -7.995 17.297 1.00 95.19 725 LYS A C 1
ATOM 5688 O O . LYS A 1 725 ? -14.902 -8.078 16.531 1.00 95.19 725 LYS A O 1
ATOM 5693 N N . ILE A 1 726 ? -13.620 -6.890 17.959 1.00 97.75 726 ILE A N 1
ATOM 5694 C CA . ILE A 1 726 ? -14.373 -5.639 17.883 1.00 97.75 726 ILE A CA 1
ATOM 5695 C C . ILE A 1 726 ? -13.653 -4.637 16.979 1.00 97.75 726 ILE A C 1
ATOM 5697 O O . ILE A 1 726 ? -12.432 -4.479 17.060 1.00 97.75 726 ILE A O 1
ATOM 5701 N N . LEU A 1 727 ? -14.425 -3.924 16.160 1.00 98.50 727 LEU A N 1
ATOM 5702 C CA . LEU A 1 727 ? -14.001 -2.660 15.563 1.00 98.50 727 LEU A CA 1
ATOM 5703 C C . LEU A 1 727 ? -14.537 -1.519 16.434 1.00 98.50 727 LEU A C 1
ATOM 5705 O O . LEU A 1 727 ? -15.748 -1.384 16.584 1.00 98.50 727 LEU A O 1
ATOM 5709 N N . ILE A 1 728 ? -13.657 -0.697 16.997 1.00 98.75 728 ILE A N 1
ATOM 5710 C CA . ILE A 1 728 ? -14.045 0.603 17.550 1.00 98.75 728 ILE A CA 1
ATOM 5711 C C . ILE A 1 728 ? -13.887 1.614 16.414 1.00 98.75 728 ILE A C 1
ATOM 5713 O O . ILE A 1 728 ? -12.787 1.795 15.895 1.00 98.75 728 ILE A O 1
ATOM 5717 N N . ASN A 1 729 ? -15.003 2.202 15.994 1.00 98.62 729 ASN A N 1
ATOM 5718 C CA . ASN A 1 729 ? -15.072 3.172 14.911 1.00 98.62 729 ASN A CA 1
ATOM 5719 C C . ASN A 1 729 ? -15.219 4.575 15.508 1.00 98.62 729 ASN A C 1
ATOM 5721 O O . ASN A 1 729 ? -16.290 4.949 15.993 1.00 98.62 729 ASN A O 1
ATOM 5725 N N . GLU A 1 730 ? -14.130 5.336 15.489 1.00 98.44 730 GLU A N 1
ATOM 5726 C CA . GLU A 1 730 ? -14.107 6.735 15.897 1.00 98.44 730 GLU A CA 1
ATOM 5727 C C . GLU A 1 730 ? -14.617 7.593 14.741 1.00 98.44 730 GLU A C 1
ATOM 5729 O O . GLU A 1 730 ? -13.945 7.753 13.719 1.00 98.44 730 GLU A O 1
ATOM 5734 N N . ASN A 1 731 ? -15.817 8.157 14.892 1.00 98.19 731 ASN A N 1
ATOM 5735 C CA . ASN A 1 731 ? -16.446 8.915 13.812 1.00 98.19 731 ASN A CA 1
ATOM 5736 C C . ASN A 1 731 ? -15.604 10.137 13.426 1.00 98.19 731 ASN A C 1
ATOM 5738 O O . ASN A 1 731 ? -15.415 10.420 12.246 1.00 98.19 731 ASN A O 1
ATOM 5742 N N . TYR A 1 732 ? -15.085 10.861 14.416 1.00 98.06 732 TYR A N 1
ATOM 5743 C CA . TYR A 1 732 ? -14.251 12.045 14.224 1.00 98.06 732 TYR A CA 1
ATOM 5744 C C . TYR A 1 732 ? -12.832 11.837 14.769 1.00 98.06 732 TYR A C 1
ATOM 5746 O O . TYR A 1 732 ? -12.547 10.899 15.513 1.00 98.06 732 TYR A O 1
ATOM 5754 N N . PHE A 1 733 ? -11.937 12.768 14.433 1.00 96.06 733 PHE A N 1
ATOM 5755 C CA . PHE A 1 733 ? -10.607 12.835 15.025 1.00 96.06 733 PHE A CA 1
ATOM 5756 C C . PHE A 1 733 ? -10.310 14.246 15.548 1.00 96.06 733 PHE A C 1
ATOM 5758 O O . PHE A 1 733 ? -9.865 15.139 14.823 1.00 96.06 733 PHE A O 1
ATOM 5765 N N . GLN A 1 734 ? -10.586 14.477 16.835 1.00 95.19 734 GLN A N 1
ATOM 5766 C CA . GLN A 1 734 ? -10.552 15.820 17.427 1.00 95.19 734 GLN A CA 1
ATOM 5767 C C . GLN A 1 734 ? -9.148 16.438 17.429 1.00 95.19 734 GLN A C 1
ATOM 5769 O O . GLN A 1 734 ? -8.992 17.662 17.418 1.00 95.19 734 GLN A O 1
ATOM 5774 N N . HIS A 1 735 ? -8.106 15.613 17.393 1.00 93.81 735 HIS A N 1
ATOM 5775 C CA . HIS A 1 735 ? -6.727 16.080 17.332 1.00 93.81 735 HIS A CA 1
ATOM 5776 C C . HIS A 1 735 ? -6.463 17.048 16.158 1.00 93.81 735 HIS A C 1
ATOM 5778 O O . HIS A 1 735 ? -5.603 17.932 16.260 1.00 93.81 735 HIS A O 1
ATOM 5784 N N . ASN A 1 736 ? -7.238 16.941 15.067 1.00 93.50 736 ASN A N 1
ATOM 5785 C CA . ASN A 1 736 ? -7.146 17.835 13.912 1.00 93.50 736 ASN A CA 1
ATOM 5786 C C . ASN A 1 736 ? -7.481 19.304 14.220 1.00 93.50 736 ASN A C 1
ATOM 5788 O O . ASN A 1 736 ? -7.022 20.186 13.495 1.00 93.50 736 ASN A O 1
ATOM 5792 N N . ILE A 1 737 ? -8.269 19.585 15.264 1.00 94.69 737 ILE A N 1
ATOM 5793 C CA . ILE A 1 737 ? -8.911 20.898 15.451 1.00 94.69 737 ILE A CA 1
ATOM 5794 C C . ILE A 1 737 ? -8.503 21.638 16.736 1.00 94.69 737 ILE A C 1
ATOM 5796 O O . ILE A 1 737 ? -8.998 22.737 16.968 1.00 94.69 737 ILE A O 1
ATOM 5800 N N . ILE A 1 738 ? -7.609 21.092 17.569 1.00 91.31 738 ILE A N 1
ATOM 5801 C CA . ILE A 1 738 ? -7.292 21.661 18.904 1.00 91.31 738 ILE A CA 1
ATOM 5802 C C . ILE A 1 738 ? -5.807 21.941 19.173 1.00 91.31 738 ILE A C 1
ATOM 5804 O O . ILE A 1 738 ? -5.455 22.408 20.256 1.00 91.31 738 ILE A O 1
ATOM 5808 N N . GLU A 1 739 ? -4.909 21.611 18.241 1.00 86.06 739 GLU A N 1
ATOM 5809 C CA . GLU A 1 739 ? -3.490 21.499 18.580 1.00 86.06 739 GLU A CA 1
ATOM 5810 C C . GLU A 1 739 ? -2.507 22.204 17.642 1.00 86.06 739 GLU A C 1
ATOM 5812 O O . GLU A 1 739 ? -1.762 23.084 18.080 1.00 86.06 739 GLU A O 1
ATOM 5817 N N . ALA A 1 740 ? -2.386 21.776 16.390 1.00 91.31 740 ALA A N 1
ATOM 5818 C CA . ALA A 1 740 ? -1.379 22.303 15.474 1.00 91.31 740 ALA A CA 1
ATOM 5819 C C . ALA A 1 740 ? -2.015 22.601 14.124 1.00 91.31 740 ALA A C 1
ATOM 5821 O O . ALA A 1 740 ? -2.786 21.798 13.607 1.00 91.31 740 ALA A O 1
ATOM 5822 N N . GLY A 1 741 ? -1.669 23.751 13.542 1.00 93.06 741 GLY A N 1
ATOM 5823 C CA . GLY A 1 741 ? -2.260 24.195 12.283 1.00 93.06 741 GLY A CA 1
ATOM 5824 C C . GLY A 1 741 ? -2.033 23.221 11.131 1.00 93.06 741 GLY A C 1
ATOM 5825 O O . GLY A 1 741 ? -2.900 23.087 10.278 1.00 93.06 741 GLY A O 1
ATOM 5826 N N . ALA A 1 742 ? -0.923 22.482 11.144 1.00 93.31 742 ALA A N 1
ATOM 5827 C CA . ALA A 1 742 ? -0.625 21.463 10.139 1.00 93.31 742 ALA A CA 1
ATOM 5828 C C . ALA A 1 742 ? -1.662 20.332 10.098 1.00 93.31 742 ALA A C 1
ATOM 5830 O O . ALA A 1 742 ? -1.977 19.830 9.026 1.00 93.31 742 ALA A O 1
ATOM 5831 N N . HIS A 1 743 ? -2.250 19.981 11.249 1.00 93.88 743 HIS A N 1
ATOM 5832 C CA . HIS A 1 743 ? -3.286 18.948 11.327 1.00 93.88 743 HIS A CA 1
ATOM 5833 C C . HIS A 1 743 ? -4.595 19.402 10.657 1.00 93.88 743 HIS A C 1
ATOM 5835 O O . HIS A 1 743 ? -5.432 18.576 10.307 1.00 93.88 743 HIS A O 1
ATOM 5841 N N . TRP A 1 744 ? -4.786 20.717 10.508 1.00 95.81 744 TRP A N 1
ATOM 5842 C CA . TRP A 1 744 ? -5.955 21.321 9.873 1.00 95.81 744 TRP A CA 1
ATOM 5843 C C . TRP A 1 744 ? -5.702 21.722 8.415 1.00 95.81 744 TRP A C 1
ATOM 5845 O O . TRP A 1 744 ? -6.622 21.697 7.599 1.00 95.81 744 TRP A O 1
ATOM 5855 N N . ALA A 1 745 ? -4.461 22.076 8.070 1.00 95.56 745 ALA A N 1
ATOM 5856 C CA . ALA A 1 745 ? -4.098 22.664 6.782 1.00 95.56 745 ALA A CA 1
ATOM 5857 C C . ALA A 1 745 ? -4.577 21.834 5.579 1.00 95.56 745 ALA A C 1
ATOM 5859 O O . ALA A 1 745 ? -5.127 22.401 4.631 1.00 95.56 745 ALA A O 1
ATOM 5860 N N . SER A 1 746 ? -4.431 20.508 5.646 1.00 94.50 746 SER A N 1
ATOM 5861 C CA . SER A 1 746 ? -4.866 19.545 4.623 1.00 94.50 746 SER A CA 1
ATOM 5862 C C . SER A 1 746 ? -6.131 18.759 5.005 1.00 94.50 746 SER A C 1
ATOM 5864 O O . SER A 1 746 ? -6.502 17.820 4.304 1.00 94.50 746 SER A O 1
ATOM 5866 N N . SER A 1 747 ? -6.821 19.132 6.091 1.00 96.00 747 SER A N 1
ATOM 5867 C CA . SER A 1 747 ? -8.043 18.442 6.523 1.00 96.00 747 SER A CA 1
ATOM 5868 C C . SER A 1 747 ? -9.133 18.545 5.458 1.00 96.00 747 SER A C 1
ATOM 5870 O O . SER A 1 747 ? -9.373 19.635 4.932 1.00 96.00 747 SER A O 1
ATOM 5872 N N . ALA A 1 748 ? -9.837 17.439 5.192 1.00 97.12 748 ALA A N 1
ATOM 5873 C CA . ALA A 1 748 ? -10.976 17.417 4.273 1.00 97.12 748 ALA A CA 1
ATOM 5874 C C . ALA A 1 748 ? -12.080 18.404 4.694 1.00 97.12 748 ALA A C 1
ATOM 5876 O O . ALA A 1 748 ? -12.739 18.996 3.845 1.00 97.12 748 ALA A O 1
ATOM 5877 N N . TRP A 1 749 ? -12.237 18.656 5.997 1.00 97.50 749 TRP A N 1
ATOM 5878 C CA . TRP A 1 749 ? -13.253 19.563 6.539 1.00 97.50 749 TRP A CA 1
ATOM 5879 C C . TRP A 1 749 ? -12.955 21.053 6.315 1.00 97.50 749 TRP A C 1
ATOM 5881 O O . TRP A 1 749 ? -13.854 21.889 6.439 1.00 97.50 749 TRP A O 1
ATOM 5891 N N . ARG A 1 750 ? -11.713 21.418 5.982 1.00 97.00 750 ARG A N 1
ATOM 5892 C CA . ARG A 1 750 ? -11.330 22.816 5.751 1.00 97.00 750 ARG A CA 1
ATOM 5893 C C . ARG A 1 750 ? -11.983 23.350 4.466 1.00 97.00 750 ARG A C 1
ATOM 5895 O O . ARG A 1 750 ? -11.838 22.685 3.443 1.00 97.00 750 ARG A O 1
ATOM 5902 N N . PRO A 1 751 ? -12.600 24.555 4.466 1.00 97.00 751 PRO A N 1
ATOM 5903 C CA . PRO A 1 751 ? -13.246 25.136 3.280 1.00 97.00 751 PRO A CA 1
ATOM 5904 C C . PRO A 1 751 ? -12.387 25.126 2.010 1.00 97.00 751 PRO A C 1
ATOM 5906 O O . PRO A 1 751 ? -12.889 24.878 0.921 1.00 97.00 751 PRO A O 1
ATOM 5909 N N . GLU A 1 752 ? -11.077 25.351 2.130 1.00 96.62 752 GLU A N 1
ATOM 5910 C CA . GLU A 1 752 ? -10.197 25.355 0.958 1.00 96.62 752 GLU A CA 1
ATOM 5911 C C . GLU A 1 752 ? -9.957 23.956 0.354 1.00 96.62 752 GLU A C 1
ATOM 5913 O O . GLU A 1 752 ? -9.618 23.853 -0.824 1.00 96.62 752 GLU A O 1
ATOM 5918 N N . ASN A 1 753 ? -10.202 22.882 1.108 1.00 97.94 753 ASN A N 1
ATOM 5919 C CA . ASN A 1 753 ? -9.956 21.497 0.695 1.00 97.94 753 ASN A CA 1
ATOM 5920 C C . ASN A 1 753 ? -11.209 20.737 0.260 1.00 97.94 753 ASN A C 1
ATOM 5922 O O . ASN A 1 753 ? -11.072 19.597 -0.175 1.00 97.94 753 ASN A O 1
ATOM 5926 N N . ASN A 1 754 ? -12.405 21.322 0.358 1.00 98.00 754 ASN A N 1
ATOM 5927 C CA . ASN A 1 754 ? -13.639 20.693 -0.114 1.00 98.00 754 ASN A CA 1
ATOM 5928 C C . ASN A 1 754 ? -14.503 21.647 -0.947 1.00 98.00 754 ASN A C 1
ATOM 5930 O O . ASN A 1 754 ? -14.282 22.856 -0.962 1.00 98.00 754 ASN A O 1
ATOM 5934 N N . ILE A 1 755 ? -15.462 21.090 -1.685 1.00 97.94 755 ILE A N 1
ATOM 5935 C CA . ILE A 1 755 ? -16.401 21.858 -2.520 1.00 97.94 755 ILE A CA 1
ATOM 5936 C C . ILE A 1 755 ? -17.677 22.273 -1.770 1.00 97.94 755 ILE A C 1
ATOM 5938 O O . ILE A 1 755 ? -18.542 22.944 -2.331 1.00 97.94 755 ILE A O 1
ATOM 5942 N N . ASN A 1 756 ? -17.824 21.874 -0.507 1.00 97.50 756 ASN A N 1
ATOM 5943 C CA . ASN A 1 756 ? -19.024 22.107 0.283 1.00 97.50 756 ASN A CA 1
ATOM 5944 C C . ASN A 1 756 ? -18.913 23.428 1.056 1.00 97.50 756 ASN A C 1
ATOM 5946 O O . ASN A 1 756 ? -17.842 23.895 1.439 1.00 97.50 756 ASN A O 1
ATOM 5950 N N . THR A 1 757 ? -20.057 24.043 1.350 1.00 94.56 757 THR A N 1
ATOM 5951 C CA . THR A 1 757 ? -20.086 25.202 2.249 1.00 94.56 757 THR A CA 1
ATOM 5952 C C . THR A 1 757 ? -20.126 24.701 3.687 1.00 94.56 757 THR A C 1
ATOM 5954 O O . THR A 1 757 ? -21.182 24.292 4.157 1.00 94.56 757 THR A O 1
ATOM 5957 N N . THR A 1 758 ? -18.993 24.722 4.394 1.00 95.06 758 THR A N 1
ATOM 5958 C CA . THR A 1 758 ? -18.935 24.311 5.811 1.00 95.06 758 THR A CA 1
ATOM 5959 C C . THR A 1 758 ? -19.276 25.460 6.764 1.00 95.06 758 THR A C 1
ATOM 5961 O O . THR A 1 758 ? -19.826 25.241 7.838 1.00 95.06 758 THR A O 1
ATOM 5964 N N . GLY A 1 759 ? -18.997 26.708 6.374 1.00 93.75 759 GLY A N 1
ATOM 5965 C CA . GLY A 1 759 ? -19.132 27.878 7.252 1.00 93.75 759 GLY A CA 1
ATOM 5966 C C . GLY A 1 759 ? -18.044 27.973 8.329 1.00 93.75 759 GLY A C 1
ATOM 5967 O O . GLY A 1 759 ? -18.192 28.749 9.269 1.00 93.75 759 GLY A O 1
ATOM 5968 N N . LEU A 1 760 ? -16.971 27.188 8.202 1.00 96.75 760 LEU A N 1
ATOM 5969 C CA . LEU A 1 760 ? -15.768 27.311 9.023 1.00 96.75 760 LEU A CA 1
ATOM 5970 C C . LEU A 1 760 ? -14.917 28.506 8.562 1.00 96.75 760 LEU A C 1
ATOM 5972 O O . LEU A 1 760 ? -14.968 28.866 7.384 1.00 96.75 760 LEU A O 1
ATOM 5976 N N . PRO A 1 761 ? -14.136 29.129 9.461 1.00 95.50 761 PRO A N 1
ATOM 5977 C CA . PRO A 1 761 ? -13.339 30.304 9.120 1.00 95.50 761 PRO A CA 1
ATOM 5978 C C . PRO A 1 761 ? -12.226 29.979 8.109 1.00 95.50 761 PRO A C 1
ATOM 5980 O O . PRO A 1 761 ? -11.490 29.004 8.273 1.00 95.50 761 PRO A O 1
ATOM 5983 N N . GLU A 1 762 ? -12.084 30.837 7.097 1.00 94.75 762 GLU A N 1
ATOM 5984 C CA . GLU A 1 762 ? -11.020 30.812 6.086 1.00 94.75 762 GLU A CA 1
ATOM 5985 C C . GLU A 1 762 ? -10.595 32.273 5.774 1.00 94.75 762 GLU A C 1
ATOM 5987 O O . GLU A 1 762 ? -11.479 33.120 5.609 1.00 94.75 762 GLU A O 1
ATOM 5992 N N . PRO A 1 763 ? -9.288 32.614 5.708 1.00 93.56 763 PRO A N 1
ATOM 5993 C CA . PRO A 1 763 ? -8.136 31.756 6.003 1.00 93.56 763 PRO A CA 1
ATOM 5994 C C . PRO A 1 763 ? -8.176 31.200 7.437 1.00 93.56 763 PRO A C 1
ATOM 5996 O O . PRO A 1 763 ? -8.816 31.807 8.300 1.00 93.56 763 PRO A O 1
ATOM 5999 N N . PRO A 1 764 ? -7.554 30.037 7.721 1.00 94.00 764 PRO A N 1
ATOM 6000 C CA . PRO A 1 764 ? -7.704 29.405 9.020 1.00 94.00 764 PRO A CA 1
ATOM 6001 C C . PRO A 1 764 ? -7.103 30.305 10.105 1.00 94.00 764 PRO A C 1
ATOM 6003 O O . PRO A 1 764 ? -6.015 30.855 9.904 1.00 94.00 764 PRO A O 1
ATOM 6006 N N . PRO A 1 765 ? -7.764 30.454 11.264 1.00 94.44 765 PRO A N 1
ATOM 6007 C CA . PRO A 1 765 ? -7.319 31.351 12.323 1.00 94.44 765 PRO A CA 1
ATOM 6008 C C . PRO A 1 765 ? -6.162 30.726 13.119 1.00 94.44 765 PRO A C 1
ATOM 6010 O O . PRO A 1 765 ? -6.317 30.340 14.278 1.00 94.44 765 PRO A O 1
ATOM 6013 N N . TYR A 1 766 ? -4.989 30.586 12.495 1.00 94.44 766 TYR A N 1
ATOM 6014 C CA . TYR A 1 766 ? -3.814 30.022 13.152 1.00 94.44 766 TYR A CA 1
ATOM 6015 C C . TYR A 1 766 ? -3.318 30.951 14.268 1.00 94.44 766 TYR A C 1
ATOM 6017 O O . TYR A 1 766 ? -2.790 32.037 14.023 1.00 94.44 766 TYR A O 1
ATOM 6025 N N . ALA A 1 767 ? -3.439 30.507 15.519 1.00 92.25 767 ALA A N 1
ATOM 6026 C CA . ALA A 1 767 ? -2.953 31.245 16.674 1.00 92.25 767 ALA A CA 1
ATOM 6027 C C . ALA A 1 767 ? -1.418 31.305 16.647 1.00 92.25 767 ALA A C 1
ATOM 6029 O O . ALA A 1 767 ? -0.736 30.271 16.683 1.00 92.25 767 ALA A O 1
ATOM 6030 N N . GLY A 1 768 ? -0.891 32.531 16.546 1.00 89.88 768 GLY A N 1
ATOM 6031 C CA . GLY A 1 768 ? 0.540 32.795 16.386 1.00 89.88 768 GLY A CA 1
ATOM 6032 C C . GLY A 1 768 ? 1.141 32.138 15.142 1.00 89.88 768 GLY A C 1
ATOM 6033 O O . GLY A 1 768 ? 2.295 31.728 15.197 1.00 89.88 768 GLY A O 1
ATOM 6034 N N . ASP A 1 769 ? 0.335 31.950 14.087 1.00 86.69 769 ASP A N 1
ATOM 6035 C CA . ASP A 1 769 ? 0.711 31.235 12.861 1.00 86.69 769 ASP A CA 1
ATOM 6036 C C . ASP A 1 769 ? 1.321 29.844 13.126 1.00 86.69 769 ASP A C 1
ATOM 6038 O O . ASP A 1 769 ? 2.265 29.421 12.476 1.00 86.69 769 ASP A O 1
ATOM 6042 N N . LYS A 1 770 ? 0.832 29.110 14.135 1.00 89.31 770 LYS A N 1
ATOM 6043 C CA . LYS A 1 770 ? 1.332 27.753 14.446 1.00 89.31 770 LYS A CA 1
ATOM 6044 C C . LYS A 1 770 ? 0.254 26.818 14.960 1.00 89.31 770 LYS A C 1
ATOM 6046 O O . LYS A 1 770 ? 0.207 25.645 14.585 1.00 89.31 770 LYS A O 1
ATOM 6051 N N . ARG A 1 771 ? -0.570 27.305 15.882 1.00 92.62 771 ARG A N 1
ATOM 6052 C CA . ARG A 1 771 ? -1.572 26.509 16.600 1.00 92.62 771 ARG A CA 1
ATOM 6053 C C . ARG A 1 771 ? -2.945 26.696 15.970 1.00 92.62 771 ARG A C 1
ATOM 6055 O O . ARG A 1 771 ? -3.176 27.694 15.299 1.00 92.62 771 ARG A O 1
ATOM 6062 N N . ILE A 1 772 ? -3.846 25.745 16.183 1.00 93.12 772 ILE A N 1
ATOM 6063 C CA . ILE A 1 772 ? -5.235 25.846 15.728 1.00 93.12 772 ILE A CA 1
ATOM 6064 C C . ILE A 1 772 ? -6.172 25.473 16.874 1.00 93.12 772 ILE A C 1
ATOM 6066 O O . ILE A 1 772 ? -5.899 24.518 17.594 1.00 93.12 772 ILE A O 1
ATOM 6070 N N . PHE A 1 773 ? -7.241 26.250 17.043 1.00 93.56 773 PHE A N 1
ATOM 6071 C CA . PHE A 1 773 ? -8.283 26.049 18.052 1.00 93.56 773 PHE A CA 1
ATOM 6072 C C . PHE A 1 773 ? -9.641 26.275 17.384 1.00 93.56 773 PHE A C 1
ATOM 6074 O O . PHE A 1 773 ? -10.196 27.367 17.434 1.00 93.56 773 PHE A O 1
ATOM 6081 N N . LEU A 1 774 ? -10.120 25.251 16.683 1.00 95.00 774 LEU A N 1
ATOM 6082 C CA . LEU A 1 774 ? -11.346 25.274 15.884 1.00 95.00 774 LEU A CA 1
ATOM 6083 C C . LEU A 1 774 ? -12.490 24.460 16.486 1.00 95.00 774 LEU A C 1
ATOM 6085 O O . LEU A 1 774 ? -13.561 24.414 15.892 1.00 95.00 774 LEU A O 1
ATOM 6089 N N . ALA A 1 775 ? -12.289 23.809 17.635 1.00 94.81 775 ALA A N 1
ATOM 6090 C CA . ALA A 1 775 ? -13.303 22.943 18.235 1.00 94.81 775 ALA A CA 1
ATOM 6091 C C . ALA A 1 775 ? -14.651 23.644 18.463 1.00 94.81 775 ALA A C 1
ATOM 6093 O O . ALA A 1 775 ? -15.679 23.041 18.174 1.00 94.81 775 ALA A O 1
ATOM 6094 N N . GLU A 1 776 ? -14.679 24.911 18.887 1.00 93.44 776 GLU A N 1
ATOM 6095 C CA . GLU A 1 776 ? -15.944 25.644 19.048 1.00 93.44 776 GLU A CA 1
ATOM 6096 C C . GLU A 1 776 ? -16.682 25.848 17.725 1.00 93.44 776 GLU A C 1
ATOM 6098 O O . GLU A 1 776 ? -17.884 25.623 17.664 1.00 93.44 776 GLU A O 1
ATOM 6103 N N . GLN A 1 777 ? -15.979 26.239 16.660 1.00 95.81 777 GLN A N 1
ATOM 6104 C CA . GLN A 1 777 ? -16.580 26.473 15.346 1.00 95.81 777 GLN A CA 1
ATOM 6105 C C . GLN A 1 777 ? -16.968 25.160 14.660 1.00 95.81 777 GLN A C 1
ATOM 6107 O O . GLN A 1 777 ? -17.995 25.095 13.991 1.00 95.81 777 GLN A O 1
ATOM 6112 N N . PHE A 1 778 ? -16.147 24.122 14.822 1.00 97.44 778 PHE A N 1
ATOM 6113 C CA . PHE A 1 778 ? -16.388 22.796 14.265 1.00 97.44 778 PHE A CA 1
ATOM 6114 C C . PHE A 1 778 ? -17.589 22.129 14.933 1.00 97.44 778 PHE A C 1
ATOM 6116 O O . PHE A 1 778 ? -18.456 21.606 14.253 1.00 97.44 778 PHE A O 1
ATOM 6123 N N . TYR A 1 779 ? -17.700 22.218 16.257 1.00 97.44 779 TYR A N 1
ATOM 6124 C CA . TYR A 1 779 ? -18.793 21.603 17.006 1.00 97.44 779 TYR A CA 1
ATOM 6125 C C . TYR A 1 779 ? -20.023 22.511 17.193 1.00 97.44 779 TYR A C 1
ATOM 6127 O O . TYR A 1 779 ? -20.956 22.136 17.914 1.00 97.44 779 TYR A O 1
ATOM 6135 N N . ASP A 1 780 ? -20.075 23.685 16.551 1.00 96.31 780 ASP A N 1
ATOM 6136 C CA . ASP A 1 780 ? -21.238 24.574 16.617 1.00 96.31 780 ASP A CA 1
ATOM 6137 C C . ASP A 1 780 ? -22.389 24.074 15.736 1.00 96.31 780 ASP A C 1
ATOM 6139 O O . ASP A 1 780 ? -22.579 24.465 14.583 1.00 96.31 780 ASP A O 1
ATOM 6143 N N . VAL A 1 781 ? -23.240 23.244 16.328 1.00 95.75 781 VAL A N 1
ATOM 6144 C CA . VAL A 1 781 ? -24.438 22.703 15.674 1.00 95.75 781 VAL A CA 1
ATOM 6145 C C . VAL A 1 781 ? -25.529 23.748 15.422 1.00 95.75 781 VAL A C 1
ATOM 6147 O O . VAL A 1 781 ? -26.539 23.416 14.805 1.00 95.75 781 VAL A O 1
ATOM 6150 N N . LYS A 1 782 ? -25.374 25.008 15.861 1.00 96.81 782 LYS A N 1
ATOM 6151 C CA . LYS A 1 782 ? -26.272 26.105 15.452 1.00 96.81 782 LYS A CA 1
ATOM 6152 C C . LYS A 1 782 ? -25.961 26.576 14.034 1.00 96.81 782 LYS A C 1
ATOM 6154 O O . LYS A 1 782 ? -26.857 27.068 13.345 1.00 96.81 782 LYS A O 1
ATOM 6159 N N . ASN A 1 783 ? -24.726 26.391 13.571 1.00 96.62 783 ASN A N 1
ATOM 6160 C CA . ASN A 1 783 ? -24.357 26.640 12.190 1.00 96.62 783 ASN A CA 1
ATOM 6161 C C . ASN A 1 783 ? -25.000 25.580 11.279 1.00 96.62 783 ASN A C 1
ATOM 6163 O O . ASN A 1 783 ? -24.573 24.428 11.205 1.00 96.62 783 ASN A O 1
ATOM 6167 N N . THR A 1 784 ? -26.047 25.985 10.556 1.00 96.12 784 THR A N 1
ATOM 6168 C CA . THR A 1 784 ? -26.842 25.071 9.720 1.00 96.12 784 THR A CA 1
ATOM 6169 C C . THR A 1 784 ? -26.056 24.414 8.584 1.00 96.12 784 THR A C 1
ATOM 6171 O O . THR A 1 784 ? -26.458 23.341 8.133 1.00 96.12 784 THR A O 1
ATOM 6174 N N . ASN A 1 785 ? -24.948 25.017 8.145 1.00 94.69 785 ASN A N 1
ATOM 6175 C CA . ASN A 1 785 ? -24.103 24.476 7.086 1.00 94.69 785 ASN A CA 1
ATOM 6176 C C . ASN A 1 785 ? -23.351 23.234 7.578 1.00 94.69 785 ASN A C 1
ATOM 6178 O O . ASN A 1 785 ? -23.574 22.135 7.070 1.00 94.69 785 ASN A O 1
ATOM 6182 N N . ILE A 1 786 ? -22.538 23.379 8.629 1.00 96.44 786 ILE A N 1
ATOM 6183 C CA . ILE A 1 786 ? -21.772 22.255 9.178 1.00 96.44 786 ILE A CA 1
ATOM 6184 C C . ILE A 1 786 ? -22.664 21.225 9.877 1.00 96.44 786 ILE A C 1
ATOM 6186 O O . ILE A 1 786 ? -22.407 20.029 9.781 1.00 96.44 786 ILE A O 1
ATOM 6190 N N . ARG A 1 787 ? -23.778 21.649 10.493 1.00 98.00 787 ARG A N 1
ATOM 6191 C CA . ARG A 1 787 ? -24.750 20.736 11.116 1.00 98.00 787 ARG A CA 1
ATOM 6192 C C . ARG A 1 787 ? -25.277 19.693 10.127 1.00 98.00 787 ARG A C 1
ATOM 6194 O O . ARG A 1 787 ? -25.413 18.527 10.496 1.00 98.00 787 ARG A O 1
ATOM 6201 N N . LYS A 1 788 ? -25.582 20.088 8.884 1.00 97.88 788 LYS A N 1
ATOM 6202 C CA . LYS A 1 788 ? -26.049 19.157 7.839 1.00 97.88 788 LYS A CA 1
ATOM 6203 C C . LYS A 1 788 ? -24.974 18.130 7.486 1.00 97.88 788 LYS A C 1
ATOM 6205 O O . LYS A 1 788 ? -25.283 16.947 7.409 1.00 97.88 788 LYS A O 1
ATOM 6210 N N . LEU A 1 789 ? -23.725 18.574 7.342 1.00 98.31 789 LEU A N 1
ATOM 6211 C CA . LEU A 1 789 ? -22.587 17.699 7.046 1.00 98.31 789 LEU A CA 1
ATOM 6212 C C . LEU A 1 789 ? -22.308 16.727 8.199 1.00 98.31 789 LEU A C 1
ATOM 6214 O O . LEU A 1 789 ? -22.134 15.537 7.962 1.00 98.31 789 LEU A O 1
ATOM 6218 N N . HIS A 1 790 ? -22.353 17.202 9.446 1.00 98.62 790 HIS A N 1
ATOM 6219 C CA . HIS A 1 790 ? -22.253 16.336 10.618 1.00 98.62 790 HIS A CA 1
ATOM 6220 C C . HIS A 1 790 ? -23.382 15.313 10.685 1.00 98.62 790 HIS A C 1
ATOM 6222 O O . HIS A 1 790 ? -23.116 14.154 10.978 1.00 98.62 790 HIS A O 1
ATOM 6228 N N . THR A 1 791 ? -24.623 15.721 10.400 1.00 98.75 791 THR A N 1
ATOM 6229 C CA . THR A 1 791 ? -25.775 14.803 10.390 1.00 98.75 791 THR A CA 1
ATOM 6230 C C . THR A 1 791 ? -25.537 13.683 9.381 1.00 98.75 791 THR A C 1
ATOM 6232 O O . THR A 1 791 ? -25.494 12.522 9.772 1.00 98.75 791 THR A O 1
ATOM 6235 N N . ALA A 1 792 ? -25.260 14.034 8.121 1.00 98.44 792 ALA A N 1
ATOM 6236 C CA . ALA A 1 792 ? -25.018 13.060 7.059 1.00 98.44 792 ALA A CA 1
ATOM 6237 C C . ALA A 1 792 ? -23.831 12.137 7.374 1.00 98.44 792 ALA A C 1
ATOM 6239 O O . ALA A 1 792 ? -23.887 10.936 7.140 1.00 98.44 792 ALA A O 1
ATOM 6240 N N . PHE A 1 793 ? -22.752 12.674 7.946 1.00 98.69 793 PHE A N 1
ATOM 6241 C CA . PHE A 1 793 ? -21.579 11.877 8.285 1.00 98.69 793 PHE A CA 1
ATOM 6242 C C . PHE A 1 793 ? -21.817 10.918 9.464 1.00 98.69 793 PHE A C 1
ATOM 6244 O O . PHE A 1 793 ? -21.343 9.784 9.428 1.00 98.69 793 PHE A O 1
ATOM 6251 N N . VAL A 1 794 ? -22.585 11.316 10.483 1.00 98.75 794 VAL A N 1
ATOM 6252 C CA . VAL A 1 794 ? -23.001 10.401 11.564 1.00 98.75 794 VAL A CA 1
ATOM 6253 C C . VAL A 1 794 ? -23.909 9.304 11.014 1.00 98.75 794 VAL A C 1
ATOM 6255 O O . VAL A 1 794 ? -23.673 8.128 11.283 1.00 98.75 794 VAL A O 1
ATOM 6258 N N . GLU A 1 795 ? -24.889 9.663 10.185 1.00 98.62 795 GLU A N 1
ATOM 6259 C CA . GLU A 1 795 ? -25.764 8.696 9.517 1.00 98.62 795 GLU A CA 1
ATOM 6260 C C . GLU A 1 795 ? -24.965 7.736 8.632 1.00 98.62 795 GLU A C 1
ATOM 6262 O O . GLU A 1 795 ? -25.229 6.538 8.658 1.00 98.62 795 GLU A O 1
ATOM 6267 N N . LYS A 1 796 ? -23.925 8.212 7.932 1.00 98.31 796 LYS A N 1
ATOM 6268 C CA . LYS A 1 796 ? -23.049 7.351 7.130 1.00 98.31 796 LYS A CA 1
ATOM 6269 C C . LYS A 1 796 ? -22.311 6.306 7.967 1.00 98.31 796 LYS A C 1
ATOM 6271 O O . LYS A 1 796 ? -22.219 5.149 7.552 1.00 98.31 796 LYS A O 1
ATOM 6276 N N . ASN A 1 797 ? -21.795 6.696 9.134 1.00 98.50 797 ASN A N 1
ATOM 6277 C CA . ASN A 1 797 ? -21.147 5.762 10.057 1.00 98.50 797 ASN A CA 1
ATOM 6278 C C . ASN A 1 797 ? -22.132 4.678 10.519 1.00 98.50 797 ASN A C 1
ATOM 6280 O O . ASN A 1 797 ? -21.789 3.499 10.527 1.00 98.50 797 ASN A O 1
ATOM 6284 N N . LEU A 1 798 ? -23.374 5.051 10.835 1.00 98.44 798 LEU A N 1
ATOM 6285 C CA . LEU A 1 798 ? -24.418 4.097 11.211 1.00 98.44 798 LEU A CA 1
ATOM 6286 C C . LEU A 1 798 ? -24.811 3.191 10.037 1.00 98.44 798 LEU A C 1
ATOM 6288 O O . LEU A 1 798 ? -24.852 1.972 10.188 1.00 98.44 798 LEU A O 1
ATOM 6292 N N . GLU A 1 799 ? -25.070 3.767 8.863 1.00 98.12 799 GLU A N 1
ATOM 6293 C CA . GLU A 1 799 ? -25.462 3.060 7.641 1.00 98.12 799 GLU A CA 1
ATOM 6294 C C . GLU A 1 799 ? -24.457 1.964 7.266 1.00 98.12 799 GLU A C 1
ATOM 6296 O O . GLU A 1 799 ? -24.858 0.836 6.974 1.00 98.12 799 GLU A O 1
ATOM 6301 N N . ASN A 1 800 ? -23.157 2.278 7.301 1.00 97.88 800 ASN A N 1
ATOM 6302 C CA . ASN A 1 800 ? -22.113 1.356 6.861 1.00 97.88 800 ASN A CA 1
ATOM 6303 C C . ASN A 1 800 ? -22.047 0.072 7.705 1.00 97.88 800 ASN A C 1
ATOM 6305 O O . ASN A 1 800 ? -21.749 -0.994 7.167 1.00 97.88 800 ASN A O 1
ATOM 6309 N N . PHE A 1 801 ? -22.347 0.179 9.003 1.00 97.00 801 PHE A N 1
ATOM 6310 C CA . PHE A 1 801 ? -22.206 -0.897 9.992 1.00 97.00 801 PHE A CA 1
ATOM 6311 C C . PHE A 1 801 ? -23.538 -1.365 10.586 1.00 97.00 801 PHE A C 1
ATOM 6313 O O . PHE A 1 801 ? -23.559 -2.000 11.640 1.00 97.00 801 PHE A O 1
ATOM 6320 N N . LYS A 1 802 ? -24.659 -1.060 9.924 1.00 94.88 802 LYS A N 1
ATOM 6321 C CA . LYS A 1 802 ? -26.003 -1.368 10.431 1.00 94.88 802 LYS A CA 1
ATOM 6322 C C . LYS A 1 802 ? -26.226 -2.852 10.759 1.00 94.88 802 LYS A C 1
ATOM 6324 O O . LYS A 1 802 ? -27.018 -3.143 11.641 1.00 94.88 802 LYS A O 1
ATOM 6329 N N . ASP A 1 803 ? -25.506 -3.759 10.095 1.00 92.94 803 ASP A N 1
ATOM 6330 C CA . ASP A 1 803 ? -25.609 -5.217 10.262 1.00 92.94 803 ASP A CA 1
ATOM 6331 C C . ASP A 1 803 ? -24.406 -5.804 11.046 1.00 92.94 803 ASP A C 1
ATOM 6333 O O . ASP A 1 803 ? -24.160 -7.009 11.020 1.00 92.94 803 ASP A O 1
ATOM 6337 N N . ASN A 1 804 ? -23.597 -4.960 11.702 1.00 94.31 804 ASN A N 1
ATOM 6338 C CA . ASN A 1 804 ? -22.365 -5.363 12.383 1.00 94.31 804 ASN A CA 1
ATOM 6339 C C . ASN A 1 804 ? -22.454 -5.118 13.898 1.00 94.31 804 ASN A C 1
ATOM 6341 O O . ASN A 1 804 ? -21.954 -4.120 14.421 1.00 94.31 804 ASN A O 1
ATOM 6345 N N . ALA A 1 805 ? -23.019 -6.080 14.633 1.00 94.62 805 ALA A N 1
ATOM 6346 C CA . ALA A 1 805 ? -23.114 -6.035 16.097 1.00 94.62 805 ALA A CA 1
ATOM 6347 C C . ALA A 1 805 ? -21.761 -5.929 16.838 1.00 94.62 805 ALA A C 1
ATOM 6349 O O . ALA A 1 805 ? -21.725 -5.602 18.025 1.00 94.62 805 ALA A O 1
ATOM 6350 N N . ASN A 1 806 ? -20.649 -6.220 16.154 1.00 96.19 806 ASN A N 1
ATOM 6351 C CA . ASN A 1 806 ? -19.285 -6.143 16.677 1.00 96.19 806 ASN A CA 1
ATOM 6352 C C . ASN A 1 806 ? -18.591 -4.788 16.454 1.00 96.19 806 ASN A C 1
ATOM 6354 O O . ASN A 1 806 ? -17.382 -4.680 16.670 1.00 96.19 806 ASN A O 1
ATOM 6358 N N . VAL A 1 807 ? -19.332 -3.766 16.025 1.00 98.12 807 VAL A N 1
ATOM 6359 C CA . VAL A 1 807 ? -18.825 -2.399 15.868 1.00 98.12 807 VAL A CA 1
ATOM 6360 C C . VAL A 1 807 ? -19.264 -1.548 17.056 1.00 98.12 807 VAL A C 1
ATOM 6362 O O . VAL A 1 807 ? -20.449 -1.516 17.388 1.00 98.12 807 VAL A O 1
ATOM 6365 N N . LEU A 1 808 ? -18.316 -0.849 17.685 1.00 98.50 808 LEU A N 1
ATOM 6366 C CA . LEU A 1 808 ? -18.582 0.181 18.690 1.00 98.50 808 LEU A CA 1
ATOM 6367 C C . LEU A 1 808 ? -18.395 1.559 18.051 1.00 98.50 808 LEU A C 1
ATOM 6369 O O . LEU A 1 808 ? -17.280 1.923 17.684 1.00 98.50 808 LEU A O 1
ATOM 6373 N N . GLN A 1 809 ? -19.476 2.321 17.930 1.00 98.62 809 GLN A N 1
ATOM 6374 C CA . GLN A 1 809 ? -19.461 3.697 17.444 1.00 98.62 809 GLN A CA 1
ATOM 6375 C C . GLN A 1 809 ? -19.052 4.632 18.578 1.00 98.62 809 GLN A C 1
ATOM 6377 O O . GLN A 1 809 ? -19.754 4.717 19.588 1.00 98.62 809 GLN A O 1
ATOM 6382 N N . MET A 1 810 ? -17.950 5.354 18.399 1.00 98.44 810 MET A N 1
ATOM 6383 C CA . MET A 1 810 ? -17.510 6.409 19.309 1.00 98.44 810 MET A CA 1
ATOM 6384 C C . MET A 1 810 ? -17.545 7.764 18.605 1.00 98.44 810 MET A C 1
ATOM 6386 O O . MET A 1 810 ? -17.449 7.871 17.379 1.00 98.44 810 MET A O 1
ATOM 6390 N N . THR A 1 811 ? -17.735 8.830 19.382 1.00 97.81 811 THR A N 1
ATOM 6391 C CA . THR A 1 811 ? -17.828 10.176 18.817 1.00 97.81 811 THR A CA 1
ATOM 6392 C C . THR A 1 811 ? -16.515 10.583 18.168 1.00 97.81 811 THR A C 1
ATOM 6394 O O . THR A 1 811 ? -16.525 11.008 17.021 1.00 97.81 811 THR A O 1
ATOM 6397 N N . SER A 1 812 ? -15.387 10.512 18.870 1.00 97.19 812 SER A N 1
ATOM 6398 C CA . SER A 1 812 ? -14.126 11.003 18.324 1.00 97.19 812 SER A CA 1
ATOM 6399 C C . SER A 1 812 ? -12.925 10.473 19.083 1.00 97.19 812 SER A C 1
ATOM 6401 O O . SER A 1 812 ? -12.896 10.519 20.319 1.00 97.19 812 SER A O 1
ATOM 6403 N N . ALA A 1 813 ? -11.871 10.144 18.339 1.00 95.81 813 ALA A N 1
ATOM 6404 C CA . ALA A 1 813 ? -10.563 9.951 18.929 1.00 95.81 813 ALA A CA 1
ATOM 6405 C C . ALA A 1 813 ? -10.123 11.264 19.604 1.00 95.81 813 ALA A C 1
ATOM 6407 O O . ALA A 1 813 ? -10.108 12.340 18.997 1.00 95.81 813 ALA A O 1
ATOM 6408 N N . GLU A 1 814 ? -9.764 11.155 20.882 1.00 94.25 814 GLU A N 1
ATOM 6409 C CA . GLU A 1 814 ? -9.463 12.280 21.781 1.00 94.25 814 GLU A CA 1
ATOM 6410 C C . GLU A 1 814 ? -10.636 13.255 22.035 1.00 94.25 814 GLU A C 1
ATOM 6412 O O . GLU A 1 814 ? -10.411 14.461 22.153 1.00 94.25 814 GLU A O 1
ATOM 6417 N N . TYR A 1 815 ? -11.882 12.771 22.164 1.00 95.81 815 TYR A N 1
ATOM 6418 C CA . TYR A 1 815 ? -13.036 13.637 22.447 1.00 95.81 815 TYR A CA 1
ATOM 6419 C C . TYR A 1 815 ? -12.990 14.303 23.839 1.00 95.81 815 TYR A C 1
ATOM 6421 O O . TYR A 1 815 ? -13.449 13.769 24.848 1.00 95.81 815 TYR A O 1
ATOM 6429 N N . THR A 1 816 ? -12.508 15.544 23.870 1.00 94.75 816 THR A N 1
ATOM 6430 C CA . THR A 1 816 ? -12.672 16.511 24.979 1.00 94.75 816 THR A CA 1
ATOM 6431 C C . THR A 1 816 ? -13.603 17.672 24.594 1.00 94.75 816 THR A C 1
ATOM 6433 O O . THR A 1 816 ? -13.547 18.764 25.164 1.00 94.75 816 THR A O 1
ATOM 6436 N N . GLY A 1 817 ? -14.445 17.451 23.581 1.00 95.00 817 GLY A N 1
ATOM 6437 C CA . GLY A 1 817 ? -15.379 18.427 23.027 1.00 95.00 817 GLY A CA 1
ATOM 6438 C C . GLY A 1 817 ? -16.549 18.766 23.961 1.00 95.00 817 GLY A C 1
ATOM 6439 O O . GLY A 1 817 ? -16.666 18.221 25.061 1.00 95.00 817 GLY A O 1
ATOM 6440 N N . PRO A 1 818 ? -17.424 19.698 23.553 1.00 97.06 818 PRO A N 1
ATOM 6441 C CA . PRO A 1 818 ? -18.500 20.196 24.401 1.00 97.06 818 PRO A CA 1
ATOM 6442 C C . PRO A 1 818 ? -19.641 19.184 24.572 1.00 97.06 818 PRO A C 1
ATOM 6444 O O . PRO A 1 818 ? -19.927 18.369 23.690 1.00 97.06 818 PRO A O 1
ATOM 6447 N N . LEU A 1 819 ? -20.372 19.297 25.687 1.00 98.00 819 LEU A N 1
ATOM 6448 C CA . LEU A 1 819 ? -21.586 18.511 25.939 1.00 98.00 819 LEU A CA 1
ATOM 6449 C C . LEU A 1 819 ? -22.635 18.686 24.829 1.00 98.00 819 LEU A C 1
ATOM 6451 O O . LEU A 1 819 ? -23.269 17.715 24.430 1.00 98.00 819 LEU A O 1
ATOM 6455 N N . SER A 1 820 ? -22.793 19.903 24.300 1.00 97.94 820 SER A N 1
ATOM 6456 C CA . SER A 1 820 ? -23.794 20.216 23.271 1.00 97.94 820 SER A CA 1
ATOM 6457 C C . SER A 1 820 ? -23.625 19.392 21.995 1.00 97.94 820 SER A C 1
ATOM 6459 O O . SER A 1 820 ? -24.617 18.988 21.390 1.00 97.94 820 SER A O 1
ATOM 6461 N N . PHE A 1 821 ? -22.387 19.114 21.586 1.00 98.50 821 PHE A N 1
ATOM 6462 C CA . PHE A 1 821 ? -22.133 18.298 20.403 1.00 98.50 821 PHE A CA 1
ATOM 6463 C C . PHE A 1 821 ? -22.320 16.808 20.680 1.00 98.50 821 PHE A C 1
ATOM 6465 O O . PHE A 1 821 ? -22.876 16.109 19.841 1.00 98.50 821 PHE A O 1
ATOM 6472 N N . MET A 1 822 ? -21.958 16.332 21.877 1.00 98.56 822 MET A N 1
ATOM 6473 C CA . MET A 1 822 ? -22.261 14.956 22.287 1.00 98.56 822 MET A CA 1
ATOM 6474 C C . MET A 1 822 ? -23.776 14.709 22.326 1.00 98.56 822 MET A C 1
ATOM 6476 O O . MET A 1 822 ? -24.252 13.691 21.835 1.00 98.56 822 MET A O 1
ATOM 6480 N N . GLN A 1 823 ? -24.549 15.668 22.847 1.00 98.75 823 GLN A N 1
ATOM 6481 C CA . GLN A 1 823 ? -26.012 15.625 22.810 1.00 98.75 823 GLN A CA 1
ATOM 6482 C C . GLN A 1 823 ? -26.529 15.559 21.373 1.00 98.75 823 GLN A C 1
ATOM 6484 O O . GLN A 1 823 ? -27.330 14.687 21.062 1.00 98.75 823 GLN A O 1
ATOM 6489 N N . PHE A 1 824 ? -26.035 16.431 20.490 1.00 98.81 824 PHE A N 1
ATOM 6490 C CA . PHE A 1 824 ? -26.394 16.404 19.074 1.00 98.81 824 PHE A CA 1
ATOM 6491 C C . PHE A 1 824 ? -26.062 15.061 18.410 1.00 98.81 824 PHE A C 1
ATOM 6493 O O . PHE A 1 824 ? -26.903 14.527 17.695 1.00 98.81 824 PHE A O 1
ATOM 6500 N N . TRP A 1 825 ? -24.871 14.508 18.652 1.00 98.81 825 TRP A N 1
ATOM 6501 C CA . TRP A 1 825 ? -24.447 13.231 18.079 1.00 98.81 825 TRP A CA 1
ATOM 6502 C C . TRP A 1 825 ? -25.387 12.095 18.500 1.00 98.81 825 TRP A C 1
ATOM 6504 O O . TRP A 1 825 ? -25.916 11.398 17.637 1.00 98.81 825 TRP A O 1
ATOM 6514 N N . ILE A 1 826 ? -25.692 11.984 19.799 1.00 98.75 826 ILE A N 1
ATOM 6515 C CA . ILE A 1 826 ? -26.650 10.994 20.318 1.00 98.75 826 ILE A CA 1
ATOM 6516 C C . ILE A 1 826 ? -28.054 11.224 19.751 1.00 98.75 826 ILE A C 1
ATOM 6518 O O . ILE A 1 826 ? -28.729 10.267 19.382 1.00 98.75 826 ILE A O 1
ATOM 6522 N N . ASP A 1 827 ? -28.497 12.478 19.643 1.00 98.75 827 ASP A N 1
ATOM 6523 C CA . ASP A 1 827 ? -29.820 12.800 19.108 1.00 98.75 827 ASP A CA 1
ATOM 6524 C C . ASP A 1 827 ? -29.937 12.417 17.622 1.00 98.75 827 ASP A C 1
ATOM 6526 O O . ASP A 1 827 ? -30.992 11.950 17.192 1.00 98.75 827 ASP A O 1
ATOM 6530 N N . VAL A 1 828 ? -28.876 12.589 16.823 1.00 98.75 828 VAL A N 1
ATOM 6531 C CA . VAL A 1 828 ? -28.842 12.130 15.423 1.00 98.75 828 VAL A CA 1
ATOM 6532 C C . VAL A 1 828 ? -28.921 10.607 15.361 1.00 98.75 828 VAL A C 1
ATOM 6534 O O . VAL A 1 828 ? -29.765 10.092 14.631 1.00 98.75 828 VAL A O 1
ATOM 6537 N N . VAL A 1 829 ? -28.128 9.896 16.171 1.00 98.62 829 VAL A N 1
ATOM 6538 C CA . VAL A 1 829 ? -28.167 8.426 16.258 1.00 98.62 829 VAL A CA 1
ATOM 6539 C C . VAL A 1 829 ? -29.575 7.938 16.608 1.00 98.62 829 VAL A C 1
ATOM 6541 O O . VAL A 1 829 ? -30.188 7.199 15.839 1.00 98.62 829 VAL A O 1
ATOM 6544 N N . ALA A 1 830 ? -30.143 8.445 17.704 1.00 98.25 830 ALA A N 1
ATOM 6545 C CA . ALA A 1 830 ? -31.471 8.068 18.176 1.00 98.25 830 ALA A CA 1
ATOM 6546 C C . ALA A 1 830 ? -32.578 8.375 17.155 1.00 98.25 830 ALA A C 1
ATOM 6548 O O . ALA A 1 830 ? -33.607 7.701 17.119 1.00 98.25 830 ALA A O 1
ATOM 6549 N N . ASN A 1 831 ? -32.416 9.424 16.342 1.00 98.12 831 ASN A N 1
ATOM 6550 C CA . ASN A 1 831 ? -33.363 9.748 15.280 1.00 98.12 831 ASN A CA 1
ATOM 6551 C C . ASN A 1 831 ? -33.213 8.828 14.066 1.00 98.12 831 ASN A C 1
ATOM 6553 O O . ASN A 1 831 ? -34.231 8.409 13.514 1.00 98.12 831 ASN A O 1
ATOM 6557 N N . TYR A 1 832 ? -31.983 8.491 13.677 1.00 97.62 832 TYR A N 1
ATOM 6558 C CA . TYR A 1 832 ? -31.706 7.586 12.566 1.00 97.62 832 TYR A CA 1
ATOM 6559 C C . TYR A 1 832 ? -32.274 6.181 12.831 1.00 97.62 832 TYR A C 1
ATOM 6561 O O . TYR A 1 832 ? -33.005 5.636 11.996 1.00 97.62 832 TYR A O 1
ATOM 6569 N N . GLU A 1 833 ? -32.063 5.655 14.042 1.00 96.19 833 GLU A N 1
ATOM 6570 C CA . GLU A 1 833 ? -32.510 4.319 14.472 1.00 96.19 833 GLU A CA 1
ATOM 6571 C C . GLU A 1 833 ? -34.034 4.128 14.469 1.00 96.19 833 GLU A C 1
ATOM 6573 O O . GLU A 1 833 ? -34.518 3.003 14.351 1.00 96.19 833 GLU A O 1
ATOM 6578 N N . LYS A 1 834 ? -34.825 5.211 14.524 1.00 95.94 834 LYS A N 1
ATOM 6579 C CA . LYS A 1 834 ? -36.299 5.129 14.439 1.00 95.94 834 LYS A CA 1
ATOM 6580 C C . LYS A 1 834 ? -36.792 4.547 13.116 1.00 95.94 834 LYS A C 1
ATOM 6582 O O . LYS A 1 834 ? -37.905 4.031 13.063 1.00 95.94 834 LYS A O 1
ATOM 6587 N N . SER A 1 835 ? -36.007 4.690 12.050 1.00 95.44 835 SER A N 1
ATOM 6588 C CA . SER A 1 835 ? -36.370 4.250 10.695 1.00 95.44 835 SER A CA 1
ATOM 6589 C C . SER A 1 835 ? -35.335 3.329 10.049 1.00 95.44 835 SER A C 1
ATOM 6591 O O . SER A 1 835 ? -35.648 2.683 9.051 1.00 95.44 835 SER A O 1
ATOM 6593 N N . HIS A 1 836 ? -34.147 3.204 10.645 1.00 95.81 836 HIS A N 1
ATOM 6594 C CA . HIS A 1 836 ? -33.057 2.370 10.154 1.00 95.81 836 HIS A CA 1
ATOM 6595 C C . HIS A 1 836 ? -32.530 1.496 11.297 1.00 95.81 836 HIS A C 1
ATOM 6597 O O . HIS A 1 836 ? -31.698 1.963 12.075 1.00 95.81 836 HIS A O 1
ATOM 6603 N N . PRO A 1 837 ? -33.003 0.240 11.424 1.00 92.69 837 PRO A N 1
ATOM 6604 C CA . PRO A 1 837 ? -32.459 -0.695 12.401 1.00 92.69 837 PRO A CA 1
ATOM 6605 C C . PRO A 1 837 ? -30.934 -0.774 12.290 1.00 92.69 837 PRO A C 1
ATOM 6607 O O . PRO A 1 837 ? -30.398 -0.869 11.184 1.00 92.69 837 PRO A O 1
ATOM 6610 N N . ASN A 1 838 ? -30.256 -0.709 13.433 1.00 93.75 838 ASN A N 1
ATOM 6611 C CA . ASN A 1 838 ? -28.805 -0.730 13.523 1.00 93.75 838 ASN A CA 1
ATOM 6612 C C . ASN A 1 838 ? -28.371 -1.679 14.642 1.00 93.75 838 ASN A C 1
ATOM 6614 O O . ASN A 1 838 ? -28.878 -1.603 15.758 1.00 93.75 838 ASN A O 1
ATOM 6618 N N . GLU A 1 839 ? -27.458 -2.595 14.338 1.00 93.94 839 GLU A N 1
ATOM 6619 C CA . GLU A 1 839 ? -26.910 -3.537 15.309 1.00 93.94 839 GLU A CA 1
ATOM 6620 C C . GLU A 1 839 ? -25.626 -3.040 15.978 1.00 93.94 839 GLU A C 1
ATOM 6622 O O . GLU A 1 839 ? -25.300 -3.536 17.066 1.00 93.94 839 GLU A O 1
ATOM 6627 N N . SER A 1 840 ? -24.910 -2.088 15.363 1.00 95.56 840 SER A N 1
ATOM 6628 C CA . SER A 1 840 ? -23.705 -1.495 15.951 1.00 95.56 840 SER A CA 1
ATOM 6629 C C . SER A 1 840 ? -24.038 -0.832 17.285 1.00 95.56 840 SER A C 1
ATOM 6631 O O . SER A 1 840 ? -25.148 -0.353 17.502 1.00 95.56 840 SER A O 1
ATOM 6633 N N . LYS A 1 841 ? -23.091 -0.870 18.221 1.00 97.25 841 LYS A N 1
ATOM 6634 C CA . LYS A 1 841 ? -23.305 -0.393 19.587 1.00 97.25 841 LYS A CA 1
ATOM 6635 C C . LYS A 1 841 ? -22.809 1.027 19.741 1.00 97.25 841 LYS A C 1
ATOM 6637 O O . LYS A 1 841 ? -21.739 1.374 19.246 1.00 97.25 841 LYS A O 1
ATOM 6642 N N . ILE A 1 842 ? -23.536 1.823 20.504 1.00 98.44 842 ILE A N 1
ATOM 6643 C CA . ILE A 1 842 ? -23.195 3.221 20.750 1.00 98.44 842 ILE A CA 1
ATOM 6644 C C . ILE A 1 842 ? -22.368 3.318 22.033 1.00 98.44 842 ILE A C 1
ATOM 6646 O O . ILE A 1 842 ? -22.857 3.036 23.133 1.00 98.44 842 ILE A O 1
ATOM 6650 N N . ALA A 1 843 ? -21.099 3.704 21.895 1.00 98.44 843 ALA A N 1
ATOM 6651 C CA . ALA A 1 843 ? -20.143 3.796 22.989 1.00 98.44 843 ALA A CA 1
ATOM 6652 C C . ALA A 1 843 ? -19.874 5.255 23.387 1.00 98.44 843 ALA A C 1
ATOM 6654 O O . ALA A 1 843 ? -19.358 6.063 22.615 1.00 98.44 843 ALA A O 1
ATOM 6655 N N . LEU A 1 844 ? -20.206 5.591 24.633 1.00 98.56 844 LEU A N 1
ATOM 6656 C CA . LEU A 1 844 ? -19.976 6.909 25.212 1.00 98.56 844 LEU A CA 1
ATOM 6657 C C . LEU A 1 844 ? -18.555 6.988 25.785 1.00 98.56 844 LEU A C 1
ATOM 6659 O O . LEU A 1 844 ? -18.312 6.506 26.892 1.00 98.56 844 LEU A O 1
ATOM 6663 N N . SER A 1 845 ? -17.647 7.623 25.042 1.00 97.62 845 SER A N 1
ATOM 6664 C CA . SER A 1 845 ? -16.279 7.941 25.476 1.00 97.62 845 SER A CA 1
ATOM 6665 C C . SER A 1 845 ? -16.083 9.458 25.502 1.00 97.62 845 SER A C 1
ATOM 6667 O O . SER A 1 845 ? -16.090 10.116 24.462 1.00 97.62 845 SER A O 1
ATOM 6669 N N . ALA A 1 846 ? -15.985 10.040 26.699 1.00 97.19 846 ALA A N 1
ATOM 6670 C CA . ALA A 1 846 ? -15.847 11.485 26.892 1.00 97.19 846 ALA A CA 1
ATOM 6671 C C . ALA A 1 846 ? -15.232 11.820 28.260 1.00 97.19 846 ALA A C 1
ATOM 6673 O O . ALA A 1 846 ? -14.979 10.946 29.095 1.00 97.19 846 ALA A O 1
ATOM 6674 N N . THR A 1 847 ? -14.983 13.105 28.505 1.00 97.75 847 THR A N 1
ATOM 6675 C CA . THR A 1 847 ? -14.658 13.603 29.845 1.00 97.75 847 THR A CA 1
ATOM 6676 C C . THR A 1 847 ? -15.795 13.307 30.828 1.00 97.75 847 THR A C 1
ATOM 6678 O O . THR A 1 847 ? -16.960 13.203 30.436 1.00 97.75 847 THR A O 1
ATOM 6681 N N . LYS A 1 848 ? -15.473 13.147 32.121 1.00 97.94 848 LYS A N 1
ATOM 6682 C CA . LYS A 1 848 ? -16.447 12.663 33.119 1.00 97.94 848 LYS A CA 1
ATOM 6683 C C . LYS A 1 848 ? -17.690 13.547 33.218 1.00 97.94 848 LYS A C 1
ATOM 6685 O O . LYS A 1 848 ? -18.791 13.029 33.342 1.00 97.94 848 LYS A O 1
ATOM 6690 N N . ASP A 1 849 ? -17.518 14.864 33.158 1.00 98.44 849 ASP A N 1
ATOM 6691 C CA . ASP A 1 849 ? -18.607 15.842 33.204 1.00 98.44 849 ASP A CA 1
ATOM 6692 C C . ASP A 1 849 ? -19.596 15.668 32.040 1.00 98.44 849 ASP A C 1
ATOM 6694 O O . ASP A 1 849 ? -20.808 15.654 32.258 1.00 98.44 849 ASP A O 1
ATOM 6698 N N . VAL A 1 850 ? -19.090 15.459 30.821 1.00 98.44 850 VAL A N 1
ATOM 6699 C CA . VAL A 1 850 ? -19.911 15.201 29.629 1.00 98.44 850 VAL A CA 1
ATOM 6700 C C . VAL A 1 850 ? -20.563 13.821 29.709 1.00 98.44 850 VAL A C 1
ATOM 6702 O O . VAL A 1 850 ? -21.765 13.696 29.474 1.00 98.44 850 VAL A O 1
ATOM 6705 N N . GLN A 1 851 ? -19.797 12.793 30.084 1.00 98.50 851 GLN A N 1
ATOM 6706 C CA . GLN A 1 851 ? -20.282 11.421 30.239 1.00 98.50 851 GLN A CA 1
ATOM 6707 C C . GLN A 1 851 ? -21.429 11.340 31.259 1.00 98.50 851 GLN A C 1
ATOM 6709 O O . GLN A 1 851 ? -22.484 10.775 30.971 1.00 98.50 851 GLN A O 1
ATOM 6714 N N . ASP A 1 852 ? -21.252 11.937 32.438 1.00 98.50 852 ASP A N 1
ATOM 6715 C CA . ASP A 1 852 ? -22.260 11.922 33.496 1.00 98.50 852 ASP A CA 1
ATOM 6716 C C . ASP A 1 852 ? -23.492 12.745 33.125 1.00 98.50 852 ASP A C 1
ATOM 6718 O O . ASP A 1 852 ? -24.609 12.327 33.428 1.00 98.50 852 ASP A O 1
ATOM 6722 N N . ALA A 1 853 ? -23.325 13.875 32.433 1.00 98.62 853 ALA A N 1
ATOM 6723 C CA . ALA A 1 853 ? -24.454 14.666 31.954 1.00 98.62 853 ALA A CA 1
ATOM 6724 C C . ALA A 1 853 ? -25.333 13.886 30.961 1.00 98.62 853 ALA A C 1
ATOM 6726 O O . ALA A 1 853 ? -26.555 13.923 31.085 1.00 98.62 853 ALA A O 1
ATOM 6727 N N . ILE A 1 854 ? -24.733 13.140 30.026 1.00 98.69 854 ILE A N 1
ATOM 6728 C CA . ILE A 1 854 ? -25.477 12.273 29.099 1.00 98.69 854 ILE A CA 1
ATOM 6729 C C . ILE A 1 854 ? -26.175 11.133 29.836 1.00 98.69 854 ILE A C 1
ATOM 6731 O O . ILE A 1 854 ? -27.345 10.864 29.583 1.00 98.69 854 ILE A O 1
ATOM 6735 N N . LEU A 1 855 ? -25.482 10.455 30.752 1.00 98.50 855 LEU A N 1
ATOM 6736 C CA . LEU A 1 855 ? -26.050 9.294 31.438 1.00 98.50 855 LEU A CA 1
ATOM 6737 C C . LEU A 1 855 ? -27.142 9.666 32.458 1.00 98.50 855 LEU A C 1
ATOM 6739 O O . LEU A 1 855 ? -27.987 8.829 32.771 1.00 98.50 855 LEU A O 1
ATOM 6743 N N . ASN A 1 856 ? -27.139 10.901 32.967 1.00 98.12 856 ASN A N 1
ATOM 6744 C CA . ASN A 1 856 ? -28.204 11.430 33.823 1.00 98.12 856 ASN A CA 1
ATOM 6745 C C . ASN A 1 856 ? -29.425 11.943 33.023 1.00 98.12 856 ASN A C 1
ATOM 6747 O O . ASN A 1 856 ? -30.466 12.208 33.623 1.00 98.12 856 ASN A O 1
ATOM 6751 N N . ASP A 1 857 ? -29.327 12.078 31.696 1.00 98.50 857 ASP A N 1
ATOM 6752 C CA . ASP A 1 857 ? -30.456 12.363 30.804 1.00 98.50 857 ASP A CA 1
ATOM 6753 C C . ASP A 1 857 ? -31.092 11.043 30.347 1.00 98.50 857 ASP A C 1
ATOM 6755 O O . ASP A 1 857 ? -30.551 10.334 29.499 1.00 98.50 857 ASP A O 1
ATOM 6759 N N . GLU A 1 858 ? -32.256 10.698 30.903 1.00 96.56 858 GLU A N 1
ATOM 6760 C CA . GLU A 1 858 ? -32.907 9.404 30.654 1.00 96.56 858 GLU A CA 1
ATOM 6761 C C . GLU A 1 858 ? -33.212 9.146 29.167 1.00 96.56 858 GLU A C 1
ATOM 6763 O O . GLU A 1 858 ? -33.205 7.995 28.727 1.00 96.56 858 GLU A O 1
ATOM 6768 N N . ALA A 1 859 ? -33.485 10.191 28.377 1.00 97.19 859 ALA A N 1
ATOM 6769 C CA . ALA A 1 859 ? -33.796 10.031 26.961 1.00 97.19 859 ALA A CA 1
ATOM 6770 C C . ALA A 1 859 ? -32.542 9.651 26.166 1.00 97.19 859 ALA A C 1
ATOM 6772 O O . ALA A 1 859 ? -32.573 8.692 25.398 1.00 97.19 859 ALA A O 1
ATOM 6773 N N . ARG A 1 860 ? -31.428 10.352 26.398 1.00 98.31 860 ARG A N 1
ATOM 6774 C CA . ARG A 1 860 ? -30.154 10.104 25.701 1.00 98.31 860 ARG A CA 1
ATOM 6775 C C . ARG A 1 860 ? -29.432 8.870 26.220 1.00 98.31 860 ARG A C 1
ATOM 6777 O O . ARG A 1 860 ? -28.839 8.125 25.444 1.00 98.31 860 ARG A O 1
ATOM 6784 N N . ALA A 1 861 ? -29.540 8.592 27.516 1.00 98.19 861 ALA A N 1
ATOM 6785 C CA . ALA A 1 861 ? -28.975 7.395 28.121 1.00 98.19 861 ALA A CA 1
ATOM 6786 C C . ALA A 1 861 ? -29.557 6.100 27.526 1.00 98.19 861 ALA A C 1
ATOM 6788 O O . ALA A 1 861 ? -28.894 5.068 27.597 1.00 98.19 861 ALA A O 1
ATOM 6789 N N . LYS A 1 862 ? -30.763 6.115 26.935 1.00 97.31 862 LYS A N 1
ATOM 6790 C CA . LYS A 1 862 ? -31.352 4.942 26.254 1.00 97.31 862 LYS A CA 1
ATOM 6791 C C . LYS A 1 862 ? -30.606 4.547 24.982 1.00 97.31 862 LYS A C 1
ATOM 6793 O O . LYS A 1 862 ? -30.556 3.361 24.694 1.00 97.31 862 LYS A O 1
ATOM 6798 N N . THR A 1 863 ? -30.009 5.509 24.284 1.00 97.88 863 THR A N 1
ATOM 6799 C CA . THR A 1 863 ? -29.233 5.281 23.056 1.00 97.88 863 THR A CA 1
ATOM 6800 C C . THR A 1 863 ? -27.827 4.759 23.346 1.00 97.88 863 THR A C 1
ATOM 6802 O O . THR A 1 863 ? -27.204 4.184 22.474 1.00 97.88 863 THR A O 1
ATOM 6805 N N . VAL A 1 864 ? -27.303 4.941 24.562 1.00 98.56 864 VAL A N 1
ATOM 6806 C CA . VAL A 1 864 ? -25.951 4.485 24.929 1.00 98.56 864 VAL A CA 1
ATOM 6807 C C . VAL A 1 864 ? -25.963 3.001 25.297 1.00 98.56 864 VAL A C 1
ATOM 6809 O O . VAL A 1 864 ? -26.599 2.619 26.277 1.00 98.56 864 VAL A O 1
ATOM 6812 N N . ASP A 1 865 ? -25.185 2.174 24.611 1.00 98.31 865 ASP A N 1
ATOM 6813 C CA . ASP A 1 865 ? -25.020 0.750 24.932 1.00 98.31 865 ASP A CA 1
ATOM 6814 C C . ASP A 1 865 ? -23.816 0.497 25.846 1.00 98.31 865 ASP A C 1
ATOM 6816 O O . ASP A 1 865 ? -23.858 -0.335 26.761 1.00 98.31 865 ASP A O 1
ATOM 6820 N N . VAL A 1 866 ? -22.731 1.232 25.595 1.00 98.75 866 VAL A N 1
ATOM 6821 C CA . VAL A 1 866 ? -21.418 1.023 26.209 1.00 98.75 866 VAL A CA 1
ATOM 6822 C C . VAL A 1 866 ? -20.914 2.324 26.835 1.00 98.75 866 VAL A C 1
ATOM 6824 O O . VAL A 1 866 ? -21.018 3.393 26.241 1.00 98.75 866 VAL A O 1
ATOM 6827 N N . ILE A 1 867 ? -20.358 2.240 28.040 1.00 98.81 867 ILE A N 1
ATOM 6828 C CA . ILE A 1 867 ? -19.739 3.355 28.764 1.00 98.81 867 ILE A CA 1
ATOM 6829 C C . ILE A 1 867 ? -18.230 3.129 28.778 1.00 98.81 867 ILE A C 1
ATOM 6831 O O . ILE A 1 867 ? -17.780 2.109 29.293 1.00 98.81 867 ILE A O 1
ATOM 6835 N N . ASP A 1 868 ? -17.446 4.066 28.255 1.00 98.62 868 ASP A N 1
ATOM 6836 C CA . ASP A 1 868 ? -15.988 3.959 28.220 1.00 98.62 868 ASP A CA 1
ATOM 6837 C C . ASP A 1 868 ? -15.325 4.931 29.203 1.00 98.62 868 ASP A C 1
ATOM 6839 O O . ASP A 1 868 ? -15.475 6.149 29.116 1.00 98.62 868 ASP A O 1
ATOM 6843 N N . ILE A 1 869 ? -14.559 4.385 30.147 1.00 98.44 869 ILE A N 1
ATOM 6844 C CA . ILE A 1 869 ? -13.728 5.156 31.072 1.00 98.44 869 ILE A CA 1
ATOM 6845 C C . ILE A 1 869 ? -12.348 5.325 30.431 1.00 98.44 869 ILE A C 1
ATOM 6847 O O . ILE A 1 869 ? -11.479 4.459 30.550 1.00 98.44 869 ILE A O 1
ATOM 6851 N N . ARG A 1 870 ? -12.157 6.449 29.732 1.00 96.75 870 ARG A N 1
ATOM 6852 C CA . ARG A 1 870 ? -10.932 6.741 28.963 1.00 96.75 870 ARG A CA 1
ATOM 6853 C C . ARG A 1 870 ? -10.238 8.031 29.374 1.00 96.75 870 ARG A C 1
ATOM 6855 O O . ARG A 1 870 ? -9.023 8.047 29.560 1.00 96.75 870 ARG A O 1
ATOM 6862 N N . TYR A 1 871 ? -11.001 9.111 29.530 1.00 96.19 871 TYR A N 1
ATOM 6863 C CA . TYR A 1 871 ? -10.449 10.455 29.750 1.00 96.19 871 TYR A CA 1
ATOM 6864 C C . TYR A 1 871 ? -10.391 10.876 31.218 1.00 96.19 871 TYR A C 1
ATOM 6866 O O . TYR A 1 871 ? -9.955 11.984 31.520 1.00 96.19 871 TYR A O 1
ATOM 6874 N N . TRP A 1 872 ? -10.821 10.017 32.138 1.00 97.44 872 TRP A N 1
ATOM 6875 C CA . TRP A 1 872 ? -10.841 10.292 33.569 1.00 97.44 872 TRP A CA 1
ATOM 6876 C C . TRP A 1 872 ? -10.560 9.012 34.362 1.00 97.44 872 TRP A C 1
ATOM 6878 O O . TRP A 1 872 ? -10.801 7.910 33.874 1.00 97.44 872 TRP A O 1
ATOM 6888 N N . TYR A 1 873 ? -10.040 9.150 35.580 1.00 97.62 873 TYR A N 1
ATOM 6889 C CA . TYR A 1 873 ? -9.809 8.026 36.493 1.00 97.62 873 TYR A CA 1
ATOM 6890 C C . TYR A 1 873 ? -9.612 8.505 37.937 1.00 97.62 873 TYR A C 1
ATOM 6892 O O . TYR A 1 873 ? -9.329 9.677 38.197 1.00 97.62 873 TYR A O 1
ATOM 6900 N N . TYR A 1 874 ? -9.742 7.587 38.896 1.00 97.88 874 TYR A N 1
ATOM 6901 C CA . TYR A 1 874 ? -9.335 7.825 40.280 1.00 97.88 874 TYR A CA 1
ATOM 6902 C C . TYR A 1 874 ? -7.828 7.607 40.443 1.00 97.88 874 TYR A C 1
ATOM 6904 O O . TYR A 1 874 ? -7.279 6.599 39.998 1.00 97.88 874 TYR A O 1
ATOM 6912 N N . LYS A 1 875 ? -7.166 8.559 41.095 1.00 96.75 875 LYS A N 1
ATOM 6913 C CA . LYS A 1 875 ? -5.741 8.509 41.431 1.00 96.75 875 LYS A CA 1
ATOM 6914 C C . LYS A 1 875 ? -5.502 7.661 42.673 1.00 96.75 875 LYS A C 1
ATOM 6916 O O . LYS A 1 875 ? -6.429 7.360 43.421 1.00 96.75 875 LYS A O 1
ATOM 6921 N N . GLU A 1 876 ? -4.241 7.346 42.942 1.00 95.69 876 GLU A N 1
ATOM 6922 C CA . GLU A 1 876 ? -3.792 6.526 44.065 1.00 95.69 876 GLU A CA 1
ATOM 6923 C C . GLU A 1 876 ? -4.238 7.054 45.438 1.00 95.69 876 GLU A C 1
ATOM 6925 O O . GLU A 1 876 ? -4.468 6.266 46.352 1.00 95.69 876 GLU A O 1
ATOM 6930 N N . ASP A 1 877 ? -4.409 8.373 45.575 1.00 95.12 877 ASP A N 1
ATOM 6931 C CA . ASP A 1 877 ? -4.900 9.041 46.788 1.00 95.12 877 ASP A CA 1
ATOM 6932 C C . ASP A 1 877 ? -6.441 9.070 46.894 1.00 95.12 877 ASP A C 1
ATOM 6934 O O . ASP A 1 877 ? -6.998 9.664 47.816 1.00 95.12 877 ASP A O 1
ATOM 6938 N N . GLY A 1 878 ? -7.141 8.437 45.947 1.00 94.94 878 GLY A N 1
ATOM 6939 C CA . GLY A 1 878 ? -8.598 8.380 45.859 1.00 94.94 878 GLY A CA 1
ATOM 6940 C C . GLY A 1 878 ? -9.251 9.634 45.273 1.00 94.94 878 GLY A C 1
ATOM 6941 O O . GLY A 1 878 ? -10.474 9.634 45.092 1.00 94.94 878 GLY A O 1
ATOM 6942 N N . THR A 1 879 ? -8.477 10.682 44.964 1.00 96.62 879 THR A N 1
ATOM 6943 C CA . THR A 1 879 ? -8.980 11.894 44.305 1.00 96.62 879 THR A CA 1
ATOM 6944 C C . THR A 1 879 ? -9.077 11.701 42.792 1.00 96.62 879 THR A C 1
ATOM 6946 O O . THR A 1 879 ? -8.440 10.830 42.204 1.00 96.62 879 THR A O 1
ATOM 6949 N N . LEU A 1 880 ? -9.903 12.509 42.137 1.00 96.06 880 LEU A N 1
ATOM 6950 C CA . LEU A 1 880 ? -10.264 12.319 40.736 1.00 96.06 880 LEU A CA 1
ATOM 6951 C C . LEU A 1 880 ? -9.317 13.080 39.791 1.00 96.06 880 LEU A C 1
ATOM 6953 O O . LEU A 1 880 ? -9.034 14.259 40.005 1.00 96.06 880 LEU A O 1
ATOM 6957 N N . TYR A 1 881 ? -8.850 12.421 38.731 1.00 97.19 881 TYR A N 1
ATOM 6958 C CA . TYR A 1 881 ? -8.384 13.075 37.509 1.00 97.19 881 TYR A CA 1
ATOM 6959 C C . TYR A 1 881 ? -9.570 13.140 36.540 1.00 97.19 881 TYR A C 1
ATOM 6961 O O . TYR A 1 881 ? -9.979 12.116 36.000 1.00 97.19 881 TYR A O 1
ATOM 6969 N N . ALA A 1 882 ? -10.153 14.326 36.363 1.00 96.50 882 ALA A N 1
ATOM 6970 C CA . ALA A 1 882 ? -11.283 14.560 35.464 1.00 96.50 882 ALA A CA 1
ATOM 6971 C C . ALA A 1 882 ? -11.100 15.893 34.722 1.00 96.50 882 ALA A C 1
ATOM 6973 O O . ALA A 1 882 ? -11.493 16.944 35.231 1.00 96.50 882 ALA A O 1
ATOM 6974 N N . PRO A 1 883 ? -10.459 15.863 33.544 1.00 95.88 883 PRO A N 1
ATOM 6975 C CA . PRO A 1 883 ? -10.517 16.946 32.570 1.00 95.88 883 PRO A CA 1
ATOM 6976 C C . PRO A 1 883 ? -11.962 17.389 32.304 1.00 95.88 883 PRO A C 1
ATOM 6978 O O . PRO A 1 883 ? -12.867 16.560 32.359 1.00 95.88 883 PRO A O 1
ATOM 6981 N N . LEU A 1 884 ? -12.164 18.677 32.016 1.00 96.00 884 LEU A N 1
ATOM 6982 C CA . LEU A 1 884 ? -13.471 19.229 31.640 1.00 96.00 884 LEU A CA 1
ATOM 6983 C C . LEU A 1 884 ? -13.677 19.144 30.129 1.00 96.00 884 LEU A C 1
ATOM 6985 O O . LEU A 1 884 ? -12.737 19.387 29.371 1.00 96.00 884 LEU A O 1
ATOM 6989 N N . GLY A 1 885 ? -14.904 18.856 29.703 1.00 96.00 885 GLY A N 1
ATOM 6990 C CA . GLY A 1 885 ? -15.286 18.911 28.297 1.00 96.00 885 GLY A CA 1
ATOM 6991 C C . GLY A 1 885 ? -15.524 20.345 27.824 1.00 96.00 885 GLY A C 1
ATOM 6992 O O . GLY A 1 885 ? -15.871 21.233 28.601 1.00 96.00 885 GLY A O 1
ATOM 6993 N N . GLY A 1 886 ? -15.340 20.591 26.528 1.00 94.69 886 GLY A N 1
ATOM 6994 C CA . GLY A 1 886 ? -15.685 21.867 25.891 1.00 94.69 886 GLY A CA 1
ATOM 6995 C C . GLY A 1 886 ? -14.754 23.038 26.213 1.00 94.69 886 GLY A C 1
ATOM 6996 O O . GLY A 1 886 ? -15.080 24.169 25.876 1.00 94.69 886 GLY A O 1
ATOM 6997 N N . VAL A 1 887 ? -13.594 22.787 26.830 1.00 93.56 887 VAL A N 1
ATOM 6998 C CA . VAL A 1 887 ? -12.570 23.819 27.100 1.00 93.56 887 VAL A CA 1
ATOM 6999 C C . VAL A 1 887 ? -11.441 23.840 26.059 1.00 93.56 887 VAL A C 1
ATOM 7001 O O . VAL A 1 887 ? -10.430 24.511 26.254 1.00 93.56 887 VAL A O 1
ATOM 7004 N N . ASN A 1 888 ? -11.617 23.118 24.945 1.00 88.38 888 ASN A N 1
ATOM 7005 C CA . ASN A 1 888 ? -10.755 23.144 23.756 1.00 88.38 888 ASN A CA 1
ATOM 7006 C C . ASN A 1 888 ? -9.282 22.756 24.007 1.00 88.38 888 ASN A C 1
ATOM 7008 O O . ASN A 1 888 ? -8.375 23.334 23.408 1.00 88.38 888 ASN A O 1
ATOM 7012 N N . LEU A 1 889 ? -9.035 21.773 24.881 1.00 91.38 889 LEU A N 1
ATOM 7013 C CA . LEU A 1 889 ? -7.695 21.253 25.170 1.00 91.38 889 LEU A CA 1
ATOM 7014 C C . LEU A 1 889 ? -7.577 19.770 24.811 1.00 91.38 889 LEU A C 1
ATOM 7016 O O . LEU A 1 889 ? -8.440 18.963 25.149 1.00 91.38 889 LEU A O 1
ATOM 7020 N N . ALA A 1 890 ? -6.462 19.388 24.191 1.00 89.69 890 ALA A N 1
ATOM 7021 C CA . ALA A 1 890 ? -6.123 17.989 23.952 1.00 89.69 890 ALA A CA 1
ATOM 7022 C C . ALA A 1 890 ? -5.874 17.243 25.277 1.00 89.69 890 ALA A C 1
ATOM 7024 O O . ALA A 1 890 ? -5.393 17.859 26.240 1.00 89.69 890 ALA A O 1
ATOM 7025 N N . PRO A 1 891 ? -6.083 15.913 25.341 1.00 90.06 891 PRO A N 1
ATOM 7026 C CA . PRO A 1 891 ? -5.817 15.120 26.546 1.00 90.06 891 PRO A CA 1
ATOM 7027 C C . PRO A 1 891 ? -4.420 15.371 27.136 1.00 90.06 891 PRO A C 1
ATOM 7029 O O . PRO A 1 891 ? -4.260 15.616 28.334 1.00 90.06 891 PRO A O 1
ATOM 7032 N N . ARG A 1 892 ? -3.395 15.446 26.278 1.00 89.12 892 ARG A N 1
ATOM 7033 C CA . ARG A 1 892 ? -2.019 15.751 26.701 1.00 89.12 892 ARG A CA 1
ATOM 7034 C C . ARG A 1 892 ? -1.828 17.167 27.256 1.00 89.12 892 ARG A C 1
ATOM 7036 O O . ARG A 1 892 ? -0.908 17.393 28.037 1.00 89.12 892 ARG A O 1
ATOM 7043 N N . GLN A 1 893 ? -2.643 18.136 26.841 1.00 91.25 893 GLN A N 1
ATOM 7044 C CA . GLN A 1 893 ? -2.607 19.499 27.376 1.00 91.25 893 GLN A CA 1
ATOM 7045 C C . GLN A 1 893 ? -3.281 19.548 28.751 1.00 91.25 893 GLN A C 1
ATOM 7047 O O . GLN A 1 893 ? -2.715 20.136 29.671 1.00 91.25 893 GLN A O 1
ATOM 7052 N N . HIS A 1 894 ? -4.405 18.847 28.934 1.00 92.69 894 HIS A N 1
ATOM 7053 C CA . HIS A 1 894 ? -5.011 18.660 30.255 1.00 92.69 894 HIS A CA 1
ATOM 7054 C C . HIS A 1 894 ? -4.051 17.988 31.240 1.00 92.69 894 HIS A C 1
ATOM 7056 O O . HIS A 1 894 ? -3.892 18.458 32.365 1.00 92.69 894 HIS A O 1
ATOM 7062 N N . ALA A 1 895 ? -3.351 16.935 30.808 1.00 89.88 895 ALA A N 1
ATOM 7063 C CA . ALA A 1 895 ? -2.355 16.229 31.618 1.00 89.88 895 ALA A CA 1
ATOM 7064 C C . ALA A 1 895 ? -1.178 17.113 32.080 1.00 89.88 895 ALA A C 1
ATOM 7066 O O . ALA A 1 895 ? -0.510 16.779 33.054 1.00 89.88 895 ALA A O 1
ATOM 7067 N N . ARG A 1 896 ? -0.918 18.248 31.415 1.00 92.50 896 ARG A N 1
ATOM 7068 C CA . ARG A 1 896 ? 0.097 19.226 31.849 1.00 92.50 896 ARG A CA 1
ATOM 7069 C C . ARG A 1 896 ? -0.423 20.218 32.885 1.00 92.50 896 ARG A C 1
ATOM 7071 O O . ARG A 1 896 ? 0.384 20.795 33.603 1.00 92.50 896 ARG A O 1
ATOM 7078 N N . GLN A 1 897 ? -1.735 20.444 32.941 1.00 92.31 897 GLN A N 1
ATOM 7079 C CA . GLN A 1 897 ? -2.347 21.403 33.868 1.00 92.31 897 GLN A CA 1
ATOM 7080 C C . GLN A 1 897 ? -2.893 20.745 35.136 1.00 92.31 897 GLN A C 1
ATOM 7082 O O . GLN A 1 897 ? -2.930 21.365 36.196 1.00 92.31 897 GLN A O 1
ATOM 7087 N N . LEU A 1 898 ? -3.306 19.485 35.040 1.00 90.88 898 LEU A N 1
ATOM 7088 C CA . LEU A 1 898 ? -3.852 18.719 36.150 1.00 90.88 898 LEU A CA 1
ATOM 7089 C C . LEU A 1 898 ? -2.796 17.757 36.695 1.00 90.88 898 LEU A C 1
ATOM 7091 O O . LEU A 1 898 ? -2.031 17.155 35.943 1.00 90.88 898 LEU A O 1
ATOM 7095 N N . LYS A 1 899 ? -2.787 17.546 38.014 1.00 91.69 899 LYS A N 1
ATOM 7096 C CA . LYS A 1 899 ? -1.962 16.496 38.625 1.00 91.69 899 LYS A CA 1
ATOM 7097 C C . LYS A 1 899 ? -2.500 15.131 38.190 1.00 91.69 899 LYS A C 1
ATOM 7099 O O . LYS A 1 899 ? -3.514 14.687 38.725 1.00 91.69 899 LYS A O 1
ATOM 7104 N N . VAL A 1 900 ? -1.805 14.479 37.258 1.00 90.94 900 VAL A N 1
ATOM 7105 C CA . VAL A 1 900 ? -2.206 13.185 36.675 1.00 90.94 900 VAL A CA 1
ATOM 7106 C C . VAL A 1 900 ? -2.277 12.052 37.705 1.00 90.94 900 VAL A C 1
ATOM 7108 O O . VAL A 1 900 ? -3.185 11.237 37.638 1.00 90.94 900 VAL A O 1
ATOM 7111 N N . GLY A 1 901 ? -1.380 12.014 38.697 1.00 93.44 901 GLY A N 1
ATOM 7112 C CA . GLY A 1 901 ? -1.309 10.891 39.648 1.00 93.44 901 GLY A CA 1
ATOM 7113 C C . GLY A 1 901 ? -1.025 9.544 38.968 1.00 93.44 901 GLY A C 1
ATOM 7114 O O . GLY A 1 901 ? -0.571 9.500 37.824 1.00 93.44 901 GLY A O 1
ATOM 7115 N N . LYS A 1 902 ? -1.264 8.447 39.687 1.00 94.75 902 LYS A N 1
ATOM 7116 C CA . LYS A 1 902 ? -1.119 7.061 39.230 1.00 94.75 902 LYS A CA 1
ATOM 7117 C C . LYS A 1 902 ? -2.441 6.315 39.361 1.00 94.75 902 LYS A C 1
ATOM 7119 O O . LYS A 1 902 ? -3.143 6.440 40.359 1.00 94.75 902 LYS A O 1
ATOM 7124 N N . GLU A 1 903 ? -2.725 5.476 38.380 1.00 96.31 903 GLU A N 1
ATOM 7125 C CA . GLU A 1 903 ? -3.778 4.465 38.463 1.00 96.31 903 GLU A CA 1
ATOM 7126 C C . GLU A 1 903 ? -3.297 3.277 39.315 1.00 96.31 903 GLU A C 1
ATOM 7128 O O . GLU A 1 903 ? -2.107 2.943 39.325 1.00 96.31 903 GLU A O 1
ATOM 7133 N N . THR A 1 904 ? -4.215 2.629 40.032 1.00 97.44 904 THR A N 1
ATOM 7134 C CA . THR A 1 904 ? -3.953 1.425 40.837 1.00 97.44 904 THR A CA 1
ATOM 7135 C C . THR A 1 904 ? -5.100 0.429 40.676 1.00 97.44 904 THR A C 1
ATOM 7137 O O . THR A 1 904 ? -6.222 0.855 40.409 1.00 97.44 904 THR A O 1
ATOM 7140 N N . ASP A 1 905 ? -4.851 -0.870 40.893 1.00 97.25 905 ASP A N 1
ATOM 7141 C CA . ASP A 1 905 ? -5.884 -1.923 40.815 1.00 97.25 905 ASP A CA 1
ATOM 7142 C C . ASP A 1 905 ? -7.167 -1.524 41.566 1.00 97.25 905 ASP A C 1
ATOM 7144 O O . ASP A 1 905 ? -8.266 -1.576 41.020 1.00 97.25 905 ASP A O 1
ATOM 7148 N N . ASP A 1 906 ? -7.019 -1.063 42.810 1.00 97.81 906 ASP A N 1
ATOM 7149 C CA . ASP A 1 906 ? -8.122 -0.643 43.676 1.00 97.81 906 ASP A CA 1
ATOM 7150 C C . ASP A 1 906 ? -8.969 0.470 43.039 1.00 97.81 906 ASP A C 1
ATOM 7152 O O . ASP A 1 906 ? -10.199 0.419 43.035 1.00 97.81 906 ASP A O 1
ATOM 7156 N N . GLN A 1 907 ? -8.322 1.479 42.464 1.00 98.06 907 GLN A N 1
ATOM 7157 C CA . GLN A 1 907 ? -9.015 2.636 41.906 1.00 98.06 907 GLN A CA 1
ATOM 7158 C C . GLN A 1 907 ? -9.620 2.346 40.527 1.00 98.06 907 GLN A C 1
ATOM 7160 O O . GLN A 1 907 ? -10.680 2.887 40.207 1.00 98.06 907 GLN A O 1
ATOM 7165 N N . VAL A 1 908 ? -9.016 1.441 39.748 1.00 98.25 908 VAL A N 1
ATOM 7166 C CA . VAL A 1 908 ? -9.614 0.919 38.509 1.00 98.25 908 VAL A CA 1
ATOM 7167 C C . VAL A 1 908 ? -10.868 0.106 38.822 1.00 98.25 908 VAL A C 1
ATOM 7169 O O . VAL A 1 908 ? -11.928 0.389 38.264 1.00 98.25 908 VAL A O 1
ATOM 7172 N N . TYR A 1 909 ? -10.786 -0.844 39.761 1.00 98.31 909 TYR A N 1
ATOM 7173 C CA . TYR A 1 909 ? -11.944 -1.623 40.209 1.00 98.31 909 TYR A CA 1
ATOM 7174 C C . TYR A 1 909 ? -13.072 -0.703 40.690 1.00 98.31 909 TYR A C 1
ATOM 7176 O O . TYR A 1 909 ? -14.221 -0.875 40.287 1.00 98.31 909 TYR A O 1
ATOM 7184 N N . ARG A 1 910 ? -12.743 0.314 41.502 1.00 97.88 910 ARG A N 1
ATOM 7185 C CA . ARG A 1 910 ? -13.698 1.328 41.973 1.00 97.88 910 ARG A CA 1
ATOM 7186 C C . ARG A 1 910 ? -14.391 2.046 40.813 1.00 97.88 910 ARG A C 1
ATOM 7188 O O . ARG A 1 910 ? -15.616 2.118 40.812 1.00 97.88 910 ARG A O 1
ATOM 7195 N N . ALA A 1 911 ? -13.621 2.566 39.855 1.00 98.12 911 ALA A N 1
ATOM 7196 C CA . ALA A 1 911 ? -14.148 3.338 38.730 1.00 98.12 911 ALA A CA 1
ATOM 7197 C C . ALA A 1 911 ? -15.109 2.508 37.869 1.00 98.12 911 ALA A C 1
ATOM 7199 O O . ALA A 1 911 ? -16.210 2.957 37.557 1.00 98.12 911 ALA A O 1
ATOM 7200 N N . VAL A 1 912 ? -14.713 1.282 37.517 1.00 98.38 912 VAL A N 1
ATOM 7201 C CA . VAL A 1 912 ? -15.541 0.386 36.700 1.00 98.38 912 VAL A CA 1
ATOM 7202 C C . VAL A 1 912 ? -16.801 -0.024 37.457 1.00 98.38 912 VAL A C 1
ATOM 7204 O O . VAL A 1 912 ? -17.907 0.081 36.920 1.00 98.38 912 VAL A O 1
ATOM 7207 N N . ARG A 1 913 ? -16.649 -0.449 38.717 1.00 97.69 913 ARG A N 1
ATOM 7208 C CA . ARG A 1 913 ? -17.763 -0.916 39.544 1.00 97.69 913 ARG A CA 1
ATOM 7209 C C . ARG A 1 913 ? -18.827 0.161 39.742 1.00 97.69 913 ARG A C 1
ATOM 7211 O O . ARG A 1 913 ? -20.008 -0.156 39.648 1.00 97.69 913 ARG A O 1
ATOM 7218 N N . GLU A 1 914 ? -18.428 1.417 39.951 1.00 96.81 914 GLU A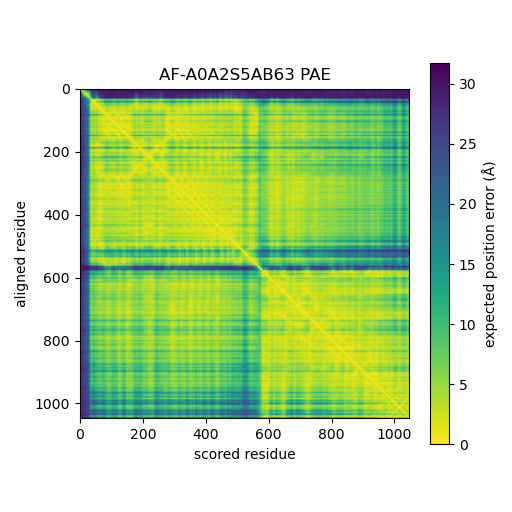 N 1
ATOM 7219 C CA . GLU A 1 914 ? -19.348 2.556 40.098 1.00 96.81 914 GLU A CA 1
ATOM 7220 C C . GLU A 1 914 ? -20.348 2.641 38.934 1.00 96.81 914 GLU A C 1
ATOM 7222 O O . GLU A 1 914 ? -21.560 2.717 39.150 1.00 96.81 914 GLU A O 1
ATOM 7227 N N . TYR A 1 915 ? -19.863 2.566 37.691 1.00 97.62 915 TYR A N 1
ATOM 7228 C CA . TYR A 1 915 ? -20.735 2.614 36.514 1.00 97.62 915 TYR A CA 1
ATOM 7229 C C . TYR A 1 915 ? -21.468 1.299 36.277 1.00 97.62 915 TYR A C 1
ATOM 7231 O O . TYR A 1 915 ? -22.626 1.318 35.859 1.00 97.62 915 TYR A O 1
ATOM 7239 N N . ARG A 1 916 ? -20.832 0.164 36.581 1.00 96.56 916 ARG A N 1
ATOM 7240 C CA . ARG A 1 916 ? -21.447 -1.161 36.464 1.00 96.56 916 ARG A CA 1
ATOM 7241 C C . ARG A 1 916 ? -22.668 -1.306 37.379 1.00 96.56 916 ARG A C 1
ATOM 7243 O O . ARG A 1 916 ? -23.686 -1.840 36.948 1.00 96.56 916 ARG A O 1
ATOM 7250 N N . GLU A 1 917 ? -22.586 -0.815 38.614 1.00 96.00 917 GLU A N 1
ATOM 7251 C CA . GLU A 1 917 ? -23.693 -0.833 39.579 1.00 96.00 917 GLU A CA 1
ATOM 7252 C C . GLU A 1 917 ? -24.794 0.166 39.211 1.00 96.00 917 GLU A C 1
ATOM 7254 O O . GLU A 1 917 ? -25.976 -0.166 39.308 1.00 96.00 917 GLU A O 1
ATOM 7259 N N . LYS A 1 918 ? -24.426 1.371 38.751 1.00 96.31 918 LYS A N 1
ATOM 7260 C CA . LYS A 1 918 ? -25.399 2.403 38.360 1.00 96.31 918 LYS A CA 1
ATOM 7261 C C . LYS A 1 918 ? -26.143 2.050 37.065 1.00 96.31 918 LYS A C 1
ATOM 7263 O O . LYS A 1 918 ? -27.323 2.371 36.936 1.00 96.31 918 LYS A O 1
ATOM 7268 N N . TYR A 1 919 ? -25.484 1.366 36.127 1.00 96.69 919 TYR A N 1
ATOM 7269 C CA . TYR A 1 919 ? -26.029 1.020 34.810 1.00 96.69 919 TYR A CA 1
ATOM 7270 C C . TYR A 1 919 ? -25.866 -0.481 34.495 1.00 96.69 919 TYR A C 1
ATOM 7272 O O . TYR A 1 919 ? -25.125 -0.859 33.584 1.00 96.69 919 TYR A O 1
ATOM 7280 N N . PRO A 1 920 ? -26.599 -1.372 35.190 1.00 94.56 920 PRO A N 1
ATOM 7281 C CA . PRO A 1 920 ? -26.389 -2.821 35.120 1.00 94.56 920 PRO A CA 1
ATOM 7282 C C . PRO A 1 920 ? -26.661 -3.444 33.740 1.00 94.56 920 PRO A C 1
ATOM 7284 O O . PRO A 1 920 ? -26.135 -4.520 33.452 1.00 94.56 920 PRO A O 1
ATOM 7287 N N . ASN A 1 921 ? -27.411 -2.763 32.871 1.00 94.44 921 ASN A N 1
ATOM 7288 C CA . ASN A 1 921 ? -27.741 -3.230 31.519 1.00 94.44 921 ASN A CA 1
ATOM 7289 C C . ASN A 1 921 ? -26.810 -2.678 30.427 1.00 94.44 921 ASN A C 1
ATOM 7291 O O . ASN A 1 921 ? -27.018 -2.986 29.260 1.00 94.44 921 ASN A O 1
ATOM 7295 N N . LYS A 1 922 ? -25.813 -1.861 30.785 1.00 97.69 922 LYS A N 1
ATOM 7296 C CA . LYS A 1 922 ? -24.824 -1.305 29.852 1.00 97.69 922 LYS A CA 1
ATOM 7297 C C . LYS A 1 922 ? -23.482 -1.995 30.048 1.00 97.69 922 LYS A C 1
ATOM 7299 O O . LYS A 1 922 ? -23.153 -2.386 31.173 1.00 97.69 922 LYS A O 1
ATOM 7304 N N . ALA A 1 923 ? -22.719 -2.144 28.969 1.00 98.12 923 ALA A N 1
ATOM 7305 C CA . ALA A 1 923 ? -21.339 -2.596 29.085 1.00 98.12 923 ALA A CA 1
ATOM 7306 C C . ALA A 1 923 ? -20.437 -1.453 29.560 1.00 98.12 923 ALA A C 1
ATOM 7308 O O . ALA A 1 923 ? -20.686 -0.292 29.242 1.00 98.12 923 ALA A O 1
ATOM 7309 N N . VAL A 1 924 ? -19.391 -1.779 30.318 1.00 98.62 924 VAL A N 1
ATOM 7310 C CA . VAL A 1 924 ? -18.373 -0.811 30.751 1.00 98.62 924 VAL A CA 1
ATOM 7311 C C . VAL A 1 924 ? -17.026 -1.208 30.160 1.00 98.62 924 VAL A C 1
ATOM 7313 O O . VAL A 1 924 ? -16.654 -2.380 30.215 1.00 98.62 924 VAL A O 1
ATOM 7316 N N . LEU A 1 925 ? -16.299 -0.242 29.607 1.00 98.56 925 LEU A N 1
ATOM 7317 C CA . LEU A 1 925 ? -14.914 -0.371 29.165 1.00 98.56 925 LEU A CA 1
ATOM 7318 C C . LEU A 1 925 ? -14.007 0.480 30.056 1.00 98.56 925 LEU A C 1
ATOM 7320 O O . LEU A 1 925 ? -14.429 1.488 30.629 1.00 98.56 925 LEU A O 1
ATOM 7324 N N . TYR A 1 926 ? -12.749 0.066 30.155 1.00 98.31 926 TYR A N 1
ATOM 7325 C CA . TYR A 1 926 ? -11.687 0.837 30.786 1.00 98.31 926 TYR A CA 1
ATOM 7326 C C . TYR A 1 926 ? -10.535 0.948 29.790 1.00 98.31 926 TYR A C 1
ATOM 7328 O O . TYR A 1 926 ? -9.785 -0.011 29.613 1.00 98.31 926 TYR A O 1
ATOM 7336 N N . SER A 1 927 ? -10.431 2.097 29.121 1.00 96.88 927 SER A N 1
ATOM 7337 C CA . SER A 1 927 ? -9.570 2.295 27.941 1.00 96.88 927 SER A CA 1
ATOM 7338 C C . SER A 1 927 ? -8.582 3.452 28.114 1.00 96.88 927 SER A C 1
ATOM 7340 O O . SER A 1 927 ? -8.174 4.091 27.146 1.00 96.88 927 SER A O 1
ATOM 7342 N N . THR A 1 928 ? -8.198 3.767 29.353 1.00 95.50 928 THR A N 1
ATOM 7343 C CA . THR A 1 928 ? -7.128 4.737 29.624 1.00 95.50 928 THR A CA 1
ATOM 7344 C C . THR A 1 928 ? -5.799 4.276 29.004 1.00 95.50 928 THR A C 1
ATOM 7346 O O . THR A 1 928 ? -5.590 3.092 28.737 1.00 95.50 928 THR A O 1
ATOM 7349 N N . MET A 1 929 ? -4.823 5.181 28.861 1.00 90.56 929 MET A N 1
ATOM 7350 C CA . MET A 1 929 ? -3.464 4.798 28.433 1.00 90.56 929 MET A CA 1
ATOM 7351 C C . MET A 1 929 ? -2.806 3.751 29.356 1.00 90.56 929 MET A C 1
ATOM 7353 O O . MET A 1 929 ? -1.889 3.045 28.939 1.00 90.56 929 MET A O 1
ATOM 7357 N N . GLY A 1 930 ? -3.232 3.669 30.621 1.00 93.12 930 GLY A N 1
ATOM 7358 C CA . GLY A 1 930 ? -2.748 2.692 31.592 1.00 93.12 930 GLY A CA 1
ATOM 7359 C C . GLY A 1 930 ? -3.486 1.353 31.572 1.00 93.12 930 GLY A C 1
ATOM 7360 O O . GLY A 1 930 ? -2.975 0.402 32.172 1.00 93.12 930 GLY A O 1
ATOM 7361 N N . ALA A 1 931 ? -4.630 1.259 30.884 1.00 95.06 931 ALA A N 1
ATOM 7362 C CA . ALA A 1 931 ? -5.540 0.115 30.899 1.00 95.06 931 ALA A CA 1
ATOM 7363 C C . ALA A 1 931 ? -4.887 -1.260 30.659 1.00 95.06 931 ALA A C 1
ATOM 7365 O O . ALA A 1 931 ? -5.256 -2.194 31.380 1.00 95.06 931 ALA A O 1
ATOM 7366 N N . PRO A 1 932 ? -3.881 -1.423 29.767 1.00 95.50 932 PRO A N 1
ATOM 7367 C CA . PRO A 1 932 ? -3.232 -2.721 29.560 1.00 95.50 932 PRO A CA 1
ATOM 7368 C C . PRO A 1 932 ? -2.629 -3.345 30.830 1.00 95.50 932 PRO A C 1
ATOM 7370 O O . PRO A 1 932 ? -2.458 -4.556 30.899 1.00 95.50 932 PRO A O 1
ATOM 7373 N N . ARG A 1 933 ? -2.325 -2.540 31.859 1.00 96.06 933 ARG A N 1
ATOM 7374 C CA . ARG A 1 933 ? -1.763 -3.021 33.135 1.00 96.06 933 ARG A CA 1
ATOM 7375 C C . ARG A 1 933 ? -2.814 -3.507 34.133 1.00 96.06 933 ARG A C 1
ATOM 7377 O O . ARG A 1 933 ? -2.452 -4.169 35.098 1.00 96.06 933 ARG A O 1
ATOM 7384 N N . PHE A 1 934 ? -4.087 -3.170 33.927 1.00 97.31 934 PHE A N 1
ATOM 7385 C CA . PHE A 1 934 ? -5.141 -3.299 34.940 1.00 97.31 934 PHE A CA 1
ATOM 7386 C C . PHE A 1 934 ? -6.274 -4.246 34.518 1.00 97.31 934 PHE A C 1
ATOM 7388 O O . PHE A 1 934 ? -7.387 -4.153 35.037 1.00 97.31 934 PHE A O 1
ATOM 7395 N N . GLY A 1 935 ? -6.002 -5.183 33.598 1.00 97.25 935 GLY A N 1
ATOM 7396 C CA . GLY A 1 935 ? -7.007 -6.089 33.031 1.00 97.25 935 GLY A CA 1
ATOM 7397 C C . GLY A 1 935 ? -7.832 -6.846 34.080 1.00 97.25 935 GLY A C 1
ATOM 7398 O O . GLY A 1 935 ? -9.059 -6.852 34.004 1.00 97.25 935 GLY A O 1
ATOM 7399 N N . TRP A 1 936 ? -7.189 -7.427 35.101 1.00 97.94 936 TRP A N 1
ATOM 7400 C CA . TRP A 1 936 ? -7.899 -8.149 36.166 1.00 97.94 936 TRP A CA 1
ATOM 7401 C C . TRP A 1 936 ? -8.740 -7.231 37.053 1.00 97.94 936 TRP A C 1
ATOM 7403 O O . TRP A 1 936 ? -9.883 -7.564 37.350 1.00 97.94 936 TRP A O 1
ATOM 7413 N N . ALA A 1 937 ? -8.215 -6.069 37.448 1.00 98.00 937 ALA A N 1
ATOM 7414 C CA . ALA A 1 937 ? -8.960 -5.108 38.257 1.00 98.00 937 ALA A CA 1
ATOM 7415 C C . ALA A 1 937 ? -10.206 -4.594 37.521 1.00 98.00 937 ALA A C 1
ATOM 7417 O O . ALA A 1 937 ? -11.297 -4.563 38.093 1.00 98.00 937 ALA A O 1
ATOM 7418 N N . ALA A 1 938 ? -10.059 -4.271 36.233 1.00 98.31 938 ALA A N 1
ATOM 7419 C CA . ALA A 1 938 ? -11.168 -3.873 35.379 1.00 98.31 938 ALA A CA 1
ATOM 7420 C C . ALA A 1 938 ? -12.196 -5.009 35.223 1.00 98.31 938 ALA A C 1
ATOM 7422 O O . ALA A 1 938 ? -13.390 -4.771 35.394 1.00 98.31 938 ALA A O 1
ATOM 7423 N N . LEU A 1 939 ? -11.754 -6.252 34.979 1.00 98.38 939 LEU A N 1
ATOM 7424 C CA . LEU A 1 939 ? -12.658 -7.399 34.826 1.00 98.38 939 LEU A CA 1
ATOM 7425 C C . LEU A 1 939 ? -13.456 -7.658 36.102 1.00 98.38 939 LEU A C 1
ATOM 7427 O O . LEU A 1 939 ? -14.672 -7.805 36.041 1.00 98.38 939 LEU A O 1
ATOM 7431 N N . MET A 1 940 ? -12.787 -7.660 37.258 1.00 98.25 940 MET A N 1
ATOM 7432 C CA . MET A 1 940 ? -13.434 -7.865 38.555 1.00 98.25 940 MET A CA 1
ATOM 7433 C C . MET A 1 940 ? -14.416 -6.737 38.899 1.00 98.25 940 MET A C 1
ATOM 7435 O O . MET A 1 940 ? -15.414 -6.990 39.569 1.00 98.25 940 MET A O 1
ATOM 7439 N N . GLY A 1 941 ? -14.175 -5.515 38.409 1.00 97.50 941 GLY A N 1
ATOM 7440 C CA . GLY A 1 941 ? -15.132 -4.406 38.480 1.00 97.50 941 GLY A CA 1
ATOM 7441 C C . GLY A 1 941 ? -16.332 -4.557 37.532 1.00 97.50 941 GLY A C 1
ATOM 7442 O O . GLY A 1 941 ? -17.324 -3.846 37.688 1.00 97.50 941 GLY A O 1
ATOM 7443 N N . GLY A 1 942 ? -16.270 -5.494 36.580 1.00 97.06 942 GLY A N 1
ATOM 7444 C CA . GLY A 1 942 ? -17.318 -5.791 35.603 1.00 97.06 942 GLY A CA 1
ATOM 7445 C C . GLY A 1 942 ? -17.084 -5.218 34.200 1.00 97.06 942 GLY A C 1
ATOM 7446 O O . GLY A 1 942 ? -18.041 -5.095 33.441 1.00 97.06 942 GLY A O 1
ATOM 7447 N N . ALA A 1 943 ? -15.856 -4.831 33.841 1.00 97.94 943 ALA A N 1
ATOM 7448 C CA . ALA A 1 943 ? -15.561 -4.315 32.503 1.00 97.94 943 ALA A CA 1
ATOM 7449 C C . ALA A 1 943 ? -15.440 -5.428 31.450 1.00 97.94 943 ALA A C 1
ATOM 7451 O O . ALA A 1 943 ? -15.029 -6.552 31.741 1.00 97.94 943 ALA A O 1
ATOM 7452 N N . SER A 1 944 ? -15.739 -5.074 30.201 1.00 97.38 944 SER A N 1
ATOM 7453 C CA . SER A 1 944 ? -15.471 -5.880 29.001 1.00 97.38 944 SER A CA 1
ATOM 7454 C C . SER A 1 944 ? -14.194 -5.421 28.293 1.00 97.38 944 SER A C 1
ATOM 7456 O O . SER A 1 944 ? -13.669 -4.356 28.610 1.00 97.38 944 SER A O 1
ATOM 7458 N N . LEU A 1 945 ? -13.702 -6.213 27.329 1.00 96.88 945 LEU A N 1
ATOM 7459 C CA . LEU A 1 945 ? -12.469 -5.938 26.565 1.00 96.88 945 LEU A CA 1
ATOM 7460 C C . LEU A 1 945 ? -11.260 -5.660 27.471 1.00 96.88 945 LEU A C 1
ATOM 7462 O O . LEU A 1 945 ? -10.440 -4.781 27.225 1.00 96.88 945 LEU A O 1
ATOM 7466 N N . THR A 1 946 ? -11.171 -6.411 28.565 1.00 97.62 946 THR A N 1
ATOM 7467 C CA . THR A 1 946 ? -10.108 -6.244 29.551 1.00 97.62 946 THR A CA 1
ATOM 7468 C C . THR A 1 946 ? -8.841 -6.949 29.091 1.00 97.62 946 THR A C 1
ATOM 7470 O O . THR A 1 946 ? -8.885 -8.077 28.596 1.00 97.62 946 THR A O 1
ATOM 7473 N N . ALA A 1 947 ? -7.691 -6.301 29.283 1.00 96.69 947 ALA A N 1
ATOM 7474 C CA . ALA A 1 947 ? -6.376 -6.816 28.899 1.00 96.69 947 ALA A CA 1
ATOM 7475 C C . ALA A 1 947 ? -5.873 -7.928 29.848 1.00 96.69 947 ALA A C 1
ATOM 7477 O O . ALA A 1 947 ? -4.801 -7.823 30.439 1.00 96.69 947 ALA A O 1
ATOM 7478 N N . ILE A 1 948 ? -6.670 -8.981 30.045 1.00 97.44 948 ILE A N 1
ATOM 7479 C CA . ILE A 1 948 ? -6.241 -10.210 30.724 1.00 97.44 948 ILE A CA 1
ATOM 7480 C C . ILE A 1 948 ? -5.561 -11.163 29.723 1.00 97.44 948 ILE A C 1
ATOM 7482 O O . ILE A 1 948 ? -5.885 -11.128 28.528 1.00 97.44 948 ILE A O 1
ATOM 7486 N N . PRO A 1 949 ? -4.628 -12.028 30.167 1.00 96.50 949 PRO A N 1
ATOM 7487 C CA . PRO A 1 949 ? -4.060 -13.052 29.295 1.00 96.50 949 PRO A CA 1
ATOM 7488 C C . PRO A 1 949 ? -5.141 -14.017 28.793 1.00 96.50 949 PRO A C 1
ATOM 7490 O O . PRO A 1 949 ? -6.209 -14.159 29.392 1.00 96.50 949 PRO A O 1
ATOM 7493 N N . LYS A 1 950 ? -4.849 -14.717 27.694 1.00 95.38 950 LYS A N 1
ATOM 7494 C CA . LYS A 1 950 ? -5.708 -15.794 27.197 1.00 95.38 950 LYS A CA 1
ATOM 7495 C C . LYS A 1 950 ? -5.791 -16.902 28.250 1.00 95.38 950 LYS A C 1
ATOM 7497 O O . LYS A 1 950 ? -4.767 -17.436 28.663 1.00 95.38 950 LYS A O 1
ATOM 7502 N N . ILE A 1 951 ? -7.003 -17.255 28.665 1.00 96.56 951 ILE A N 1
ATOM 7503 C CA . ILE A 1 951 ? -7.261 -18.285 29.670 1.00 96.56 951 ILE A CA 1
ATOM 7504 C C . ILE A 1 951 ? -7.538 -19.608 28.961 1.00 96.56 951 ILE A C 1
ATOM 7506 O O . ILE A 1 951 ? -8.470 -19.716 28.164 1.00 96.56 951 ILE A O 1
ATOM 7510 N N . GLU A 1 952 ? -6.754 -20.641 29.267 1.00 90.12 952 GLU A N 1
ATOM 7511 C CA . GLU A 1 952 ? -6.865 -21.979 28.658 1.00 90.12 952 GLU A CA 1
ATOM 7512 C C . GLU A 1 952 ? -8.025 -22.809 29.244 1.00 90.12 952 GLU A C 1
ATOM 7514 O O . GLU A 1 952 ? -7.894 -23.992 29.549 1.00 90.12 952 GLU A O 1
ATOM 7519 N N . LEU A 1 953 ? -9.186 -22.178 29.431 1.00 94.38 953 LEU A N 1
ATOM 7520 C CA . LEU A 1 953 ? -10.394 -22.810 29.947 1.00 94.38 953 LEU A CA 1
ATOM 7521 C C . LEU A 1 953 ? -11.631 -22.137 29.332 1.00 94.38 953 LEU A C 1
ATOM 7523 O O . LEU A 1 953 ? -12.077 -21.120 29.852 1.00 94.38 953 LEU A O 1
ATOM 7527 N N . PRO A 1 954 ? -12.234 -22.686 28.259 1.00 92.31 954 PRO A N 1
ATOM 7528 C CA . PRO A 1 954 ? -13.374 -22.054 27.581 1.00 92.31 954 PRO A CA 1
ATOM 7529 C C . PRO A 1 954 ? -14.556 -21.719 28.503 1.00 92.31 954 PRO A C 1
ATOM 7531 O O . PRO A 1 954 ? -15.174 -20.668 28.354 1.00 92.31 954 PRO A O 1
ATOM 7534 N N . ALA A 1 955 ? -14.819 -22.568 29.506 1.00 94.25 955 ALA A N 1
ATOM 7535 C CA . ALA A 1 955 ? -15.870 -22.348 30.500 1.00 94.25 955 ALA A CA 1
ATOM 7536 C C . ALA A 1 955 ? -15.676 -21.062 31.327 1.00 94.25 955 ALA A C 1
ATOM 7538 O O . ALA A 1 955 ? -16.651 -20.516 31.834 1.00 94.25 955 ALA A O 1
ATOM 7539 N N . PHE A 1 956 ? -14.440 -20.557 31.450 1.00 97.12 956 PHE A N 1
ATOM 7540 C CA . PHE A 1 956 ? -14.161 -19.271 32.092 1.00 97.12 956 PHE A CA 1
ATOM 7541 C C . PHE A 1 956 ? -14.938 -18.145 31.405 1.00 97.12 956 PHE A C 1
ATOM 7543 O O . PHE A 1 956 ? -15.669 -17.408 32.059 1.00 97.12 956 PHE A O 1
ATOM 7550 N N . TYR A 1 957 ? -14.840 -18.047 30.079 1.00 95.44 957 TYR A N 1
ATOM 7551 C CA . TYR A 1 957 ? -15.439 -16.949 29.325 1.00 95.44 957 TYR A CA 1
ATOM 7552 C C . TYR A 1 957 ? -16.966 -17.001 29.325 1.00 95.44 957 TYR A C 1
ATOM 7554 O O . TYR A 1 957 ? -17.618 -15.965 29.470 1.00 95.44 957 TYR A O 1
ATOM 7562 N N . SER A 1 958 ? -17.547 -18.194 29.170 1.00 93.75 958 SER A N 1
ATOM 7563 C CA . SER A 1 958 ? -19.002 -18.357 29.186 1.00 93.75 958 SER A CA 1
ATOM 7564 C C . SER A 1 958 ? -19.591 -18.039 30.558 1.00 93.75 958 SER A C 1
ATOM 7566 O O . SER A 1 958 ? -20.595 -17.342 30.639 1.00 93.75 958 SER A O 1
ATOM 7568 N N . GLU A 1 959 ? -18.957 -18.500 31.639 1.00 95.81 959 GLU A N 1
ATOM 7569 C CA . GLU A 1 959 ? -19.477 -18.275 32.988 1.00 95.81 959 GLU A CA 1
ATOM 7570 C C . GLU A 1 959 ? -19.260 -16.843 33.469 1.00 95.81 959 GLU A C 1
ATOM 7572 O O . GLU A 1 959 ? -20.163 -16.288 34.085 1.00 95.81 959 GLU A O 1
ATOM 7577 N N . VAL A 1 960 ? -18.114 -16.213 33.172 1.00 96.62 960 VAL A N 1
ATOM 7578 C CA . VAL A 1 960 ? -17.864 -14.812 33.557 1.00 96.62 960 VAL A CA 1
ATOM 7579 C C . VAL A 1 960 ? -18.903 -13.870 32.941 1.00 96.62 960 VAL A C 1
ATOM 7581 O O . VAL A 1 960 ? -19.369 -12.969 33.633 1.00 96.62 960 VAL A O 1
ATOM 7584 N N . GLY A 1 961 ? -19.348 -14.118 31.703 1.00 93.69 961 GLY A N 1
ATOM 7585 C CA . GLY A 1 961 ? -20.440 -13.353 31.079 1.00 93.69 961 GLY A CA 1
ATOM 7586 C C . GLY A 1 961 ? -21.792 -13.460 31.808 1.00 93.69 961 GLY A C 1
ATOM 7587 O O . GLY A 1 961 ? -22.661 -12.605 31.641 1.00 93.69 961 GLY A O 1
ATOM 7588 N N . GLU A 1 962 ? -21.966 -14.475 32.657 1.00 94.69 962 GLU A N 1
ATOM 7589 C CA . GLU A 1 962 ? -23.162 -14.693 33.480 1.00 94.69 962 GLU A CA 1
ATOM 7590 C C . GLU A 1 962 ? -22.991 -14.235 34.939 1.00 94.69 962 GLU A C 1
ATOM 7592 O O . GLU A 1 962 ? -23.942 -14.270 35.728 1.00 94.69 962 GLU A O 1
ATOM 7597 N N . MET A 1 963 ? -21.785 -13.813 35.330 1.00 95.00 963 MET A N 1
ATOM 7598 C CA . MET A 1 963 ? -21.498 -13.406 36.702 1.00 95.00 963 MET A CA 1
ATOM 7599 C C . MET A 1 963 ? -22.007 -12.001 37.021 1.00 95.00 963 MET A C 1
ATOM 7601 O O . MET A 1 963 ? -22.103 -11.111 36.177 1.00 95.00 963 MET A O 1
ATOM 7605 N N . LYS A 1 964 ? -22.295 -11.792 38.304 1.00 94.88 964 LYS A N 1
ATOM 7606 C CA . LYS A 1 964 ? -22.714 -10.520 38.887 1.00 94.88 964 LYS A CA 1
ATOM 7607 C C . LYS A 1 964 ? -21.737 -10.089 39.972 1.00 94.88 964 LYS A C 1
ATOM 7609 O O . LYS A 1 964 ? -21.055 -10.910 40.586 1.00 94.88 964 LYS A O 1
ATOM 7614 N N . LEU A 1 965 ? -21.711 -8.785 40.225 1.00 95.38 965 LEU A N 1
ATOM 7615 C CA . LEU A 1 965 ? -20.985 -8.198 41.344 1.00 95.38 965 LEU A CA 1
ATOM 7616 C C . LEU A 1 965 ? -21.585 -8.668 42.676 1.00 95.38 965 LEU A C 1
ATOM 7618 O O . LEU A 1 965 ? -22.804 -8.637 42.860 1.00 95.38 965 LEU A O 1
ATOM 7622 N N . VAL A 1 966 ? -20.731 -9.045 43.630 1.00 94.75 966 VAL A N 1
ATOM 7623 C CA . VAL A 1 966 ? -21.170 -9.383 44.992 1.00 94.75 966 VAL A CA 1
ATOM 7624 C C . VAL A 1 966 ? -21.514 -8.112 45.768 1.00 94.75 966 VAL A C 1
ATOM 7626 O O . VAL A 1 966 ? -20.710 -7.180 45.843 1.00 94.75 966 VAL A O 1
ATOM 7629 N N . SER A 1 967 ? -22.709 -8.070 46.361 1.00 91.38 967 SER A N 1
ATOM 7630 C CA . SER A 1 967 ? -23.162 -6.950 47.197 1.00 91.38 967 SER A CA 1
ATOM 7631 C C . SER A 1 967 ? -22.270 -6.780 48.430 1.00 91.38 967 SER A C 1
ATOM 7633 O O . SER A 1 967 ? -21.991 -7.749 49.131 1.00 91.38 967 SER A O 1
ATOM 7635 N N . GLY A 1 968 ? -21.862 -5.543 48.720 1.00 88.75 968 GLY A N 1
ATOM 7636 C CA . GLY A 1 968 ? -21.015 -5.208 49.871 1.00 88.75 968 GLY A CA 1
ATOM 7637 C C . GLY A 1 968 ? -19.509 -5.401 49.656 1.00 88.75 968 GLY A C 1
ATOM 7638 O O . GLY A 1 968 ? -18.742 -4.992 50.518 1.00 88.75 968 GLY A O 1
ATOM 7639 N N . ASN A 1 969 ? -19.075 -5.965 48.522 1.00 93.62 969 ASN A N 1
ATOM 7640 C CA . ASN A 1 969 ? -17.656 -6.081 48.186 1.00 93.62 969 ASN A CA 1
ATOM 7641 C C . ASN A 1 969 ? -17.118 -4.740 47.651 1.00 93.62 969 ASN A C 1
ATOM 7643 O O . ASN A 1 969 ? -17.612 -4.225 46.648 1.00 93.62 969 ASN A O 1
ATOM 7647 N N . THR A 1 970 ? -16.112 -4.167 48.309 1.00 94.75 970 THR A N 1
ATOM 7648 C CA . THR A 1 970 ? -15.562 -2.833 48.020 1.00 94.75 970 THR A CA 1
ATOM 7649 C C . THR A 1 970 ? -14.158 -2.898 47.417 1.00 94.75 970 THR A C 1
ATOM 7651 O O . THR A 1 970 ? -13.471 -3.915 47.490 1.00 94.75 970 THR A O 1
ATOM 7654 N N . PHE A 1 971 ? -13.689 -1.790 46.834 1.00 94.75 971 PHE A N 1
ATOM 7655 C CA . PHE A 1 971 ? -12.347 -1.727 46.245 1.00 94.75 971 PHE A CA 1
ATOM 7656 C C . PHE A 1 971 ? -11.222 -1.965 47.266 1.00 94.75 971 PHE A C 1
ATOM 7658 O O . PHE A 1 971 ? -10.186 -2.532 46.924 1.00 94.75 971 PHE A O 1
ATOM 7665 N N . SER A 1 972 ? -11.427 -1.584 48.531 1.00 94.00 972 SER A N 1
ATOM 7666 C CA . SER A 1 972 ? -10.439 -1.772 49.597 1.00 94.00 972 SER A CA 1
ATOM 7667 C C . SER A 1 972 ? -10.318 -3.220 50.072 1.00 94.00 972 SER A C 1
ATOM 7669 O O . SER A 1 972 ? -9.310 -3.567 50.688 1.00 94.00 972 SER A O 1
ATOM 7671 N N . ASP A 1 973 ? -11.293 -4.079 49.768 1.00 95.88 973 ASP A N 1
ATOM 7672 C CA . ASP A 1 973 ? -11.303 -5.462 50.243 1.00 95.88 973 ASP A CA 1
ATOM 7673 C C . ASP A 1 973 ? -10.126 -6.251 49.668 1.00 95.88 973 ASP A C 1
ATOM 7675 O O . ASP A 1 973 ? -9.778 -6.105 48.500 1.00 95.88 973 ASP A O 1
ATOM 7679 N N . ASN A 1 974 ? -9.519 -7.131 50.472 1.00 94.50 974 ASN A N 1
ATOM 7680 C CA . ASN A 1 974 ? -8.406 -7.974 50.014 1.00 94.50 974 ASN A CA 1
ATOM 7681 C C . ASN A 1 974 ? -8.845 -9.063 49.018 1.00 94.50 974 ASN A C 1
ATOM 7683 O O . ASN A 1 974 ? -7.982 -9.684 48.399 1.00 94.50 974 ASN A O 1
ATOM 7687 N N . LEU A 1 975 ? -10.148 -9.331 48.906 1.00 95.69 975 LEU A N 1
ATOM 7688 C CA . LEU A 1 975 ? -10.743 -10.332 48.025 1.00 95.69 975 LEU A CA 1
ATOM 7689 C C . LEU A 1 975 ? -11.840 -9.674 47.190 1.00 95.69 975 LEU A C 1
ATOM 7691 O O . LEU A 1 975 ? -12.791 -9.134 47.755 1.00 95.69 975 LEU A O 1
ATOM 7695 N N . TRP A 1 976 ? -11.733 -9.761 45.869 1.00 97.62 976 TRP A N 1
ATOM 7696 C CA . TRP A 1 976 ? -12.822 -9.404 44.962 1.00 97.62 976 TRP A CA 1
ATOM 7697 C C . TRP A 1 976 ? -13.506 -10.646 44.424 1.00 97.62 976 TRP A C 1
ATOM 7699 O O . TRP A 1 976 ? -12.845 -11.659 44.182 1.00 97.62 976 TRP A O 1
ATOM 7709 N N . ILE A 1 977 ? -14.824 -10.562 44.251 1.00 97.25 977 ILE A N 1
ATOM 7710 C CA . ILE A 1 977 ? -15.659 -11.706 43.893 1.00 97.25 977 ILE A CA 1
ATOM 7711 C C . ILE A 1 977 ? -16.658 -11.318 42.800 1.00 97.25 977 ILE A C 1
ATOM 7713 O O . ILE A 1 977 ? -17.429 -10.366 42.948 1.00 97.25 977 ILE A O 1
ATOM 7717 N N . LEU A 1 978 ? -16.677 -12.118 41.737 1.00 97.00 978 LEU A N 1
ATOM 7718 C CA . LEU A 1 978 ? -17.766 -12.195 40.769 1.00 97.00 978 LEU A CA 1
ATOM 7719 C C . LEU A 1 978 ? -18.472 -13.544 40.933 1.00 97.00 978 LEU A C 1
ATOM 7721 O O . LEU A 1 978 ? -17.816 -14.574 41.096 1.00 97.00 978 LEU A O 1
ATOM 7725 N N . GLU A 1 979 ? -19.805 -13.554 40.917 1.00 95.69 979 GLU A N 1
ATOM 7726 C CA . GLU A 1 979 ? -20.573 -14.780 41.152 1.00 95.69 979 GLU A CA 1
ATOM 7727 C C . GLU A 1 979 ? -21.741 -14.976 40.182 1.00 95.69 979 GLU A C 1
ATOM 7729 O O . GLU A 1 979 ? -22.538 -14.078 39.920 1.00 95.69 979 GLU A O 1
ATOM 7734 N N . ASN A 1 980 ? -21.888 -16.209 39.714 1.00 94.12 980 ASN A N 1
ATOM 7735 C CA . ASN A 1 980 ? -23.103 -16.775 39.151 1.00 94.12 980 ASN A CA 1
ATOM 7736 C C . ASN A 1 980 ? -23.599 -17.814 40.166 1.00 94.12 980 ASN A C 1
ATOM 7738 O O . ASN A 1 980 ? -23.207 -18.984 40.116 1.00 94.12 980 ASN A O 1
ATOM 7742 N N . LYS A 1 981 ? -24.362 -17.359 41.173 1.00 92.00 981 LYS A N 1
ATOM 7743 C CA . LYS A 1 981 ? -24.675 -18.144 42.383 1.00 92.00 981 LYS A CA 1
ATOM 7744 C C . LYS A 1 981 ? -25.110 -19.576 42.058 1.00 92.00 981 LYS A C 1
ATOM 7746 O O . LYS A 1 981 ? -26.082 -19.807 41.345 1.00 92.00 981 LYS A O 1
ATOM 7751 N N . GLY A 1 982 ? -24.392 -20.541 42.629 1.00 90.31 982 GLY A N 1
ATOM 7752 C CA . GLY A 1 982 ? -24.644 -21.974 42.470 1.00 90.31 982 GLY A CA 1
ATOM 7753 C C . GLY A 1 982 ? -24.201 -22.586 41.140 1.00 90.31 982 GLY A C 1
ATOM 7754 O O . GLY A 1 982 ? -24.422 -23.784 40.938 1.00 90.31 982 GLY A O 1
ATOM 7755 N N . LYS A 1 983 ? -23.553 -21.806 40.267 1.00 93.81 983 LYS A N 1
ATOM 7756 C CA . LYS A 1 983 ? -22.968 -22.251 38.996 1.00 93.81 983 LYS A CA 1
ATOM 7757 C C . LYS A 1 983 ? -21.474 -21.960 38.908 1.00 93.81 983 LYS A C 1
ATOM 7759 O O . LYS A 1 983 ? -20.711 -22.897 38.711 1.00 93.81 983 LYS A O 1
ATOM 7764 N N . ALA A 1 984 ? -21.048 -20.717 39.105 1.00 95.88 984 ALA A N 1
ATOM 7765 C CA . ALA A 1 984 ? -19.641 -20.349 38.998 1.00 95.88 984 ALA A CA 1
ATOM 7766 C C . ALA A 1 984 ? -19.278 -19.141 39.869 1.00 95.88 984 ALA A C 1
ATOM 7768 O O . ALA A 1 984 ? -20.127 -18.310 40.183 1.00 95.88 984 ALA A O 1
ATOM 7769 N N . TYR A 1 985 ? -18.007 -19.037 40.245 1.00 97.12 985 TYR A N 1
ATOM 7770 C CA . TYR A 1 985 ? -17.451 -17.966 41.065 1.00 97.12 985 TYR A CA 1
ATOM 7771 C C . TYR A 1 985 ? -16.031 -17.652 40.591 1.00 97.12 985 TYR A C 1
ATOM 7773 O O . TYR A 1 985 ? -15.241 -18.568 40.359 1.00 97.12 985 TYR A O 1
ATOM 7781 N N . LEU A 1 986 ? -15.695 -16.373 40.472 1.00 97.88 986 LEU A N 1
ATOM 7782 C CA . LEU A 1 986 ? -14.348 -15.896 40.180 1.00 97.88 986 LEU A CA 1
ATOM 7783 C C . LEU A 1 986 ? -13.862 -15.047 41.352 1.00 97.88 986 LEU A C 1
ATOM 7785 O O . LEU A 1 986 ? -14.534 -14.107 41.770 1.00 97.88 986 LEU A O 1
ATOM 7789 N N . PHE A 1 987 ? -12.687 -15.385 41.868 1.00 97.31 987 PHE A N 1
ATOM 7790 C CA . PHE A 1 987 ? -12.056 -14.719 42.996 1.00 97.31 987 PHE A CA 1
ATOM 7791 C C . PHE A 1 987 ? -10.730 -14.099 42.566 1.00 97.31 987 PHE A C 1
ATOM 7793 O O . PHE A 1 987 ? -9.929 -14.753 41.898 1.00 97.31 987 PHE A O 1
ATOM 7800 N N . TYR A 1 988 ? -10.477 -12.872 43.018 1.00 97.00 988 TYR A N 1
ATOM 7801 C CA . TYR A 1 988 ? -9.183 -12.203 42.907 1.00 97.00 988 TYR A CA 1
ATOM 7802 C C . TYR A 1 988 ? -8.686 -11.811 44.299 1.00 97.00 988 TYR A C 1
ATOM 7804 O O . TYR A 1 988 ? -9.234 -10.914 44.942 1.00 97.00 988 TYR A O 1
ATOM 7812 N N . ALA A 1 989 ? -7.657 -12.499 44.784 1.00 94.88 989 ALA A N 1
ATOM 7813 C CA . ALA A 1 989 ? -7.063 -12.272 46.092 1.00 94.88 989 ALA A CA 1
ATOM 7814 C C . ALA A 1 989 ? -5.834 -11.356 45.969 1.00 94.88 989 ALA A C 1
ATOM 7816 O O . ALA A 1 989 ? -4.773 -11.767 45.495 1.00 94.88 989 ALA A O 1
ATOM 7817 N N . LYS A 1 990 ? -5.944 -10.106 46.444 1.00 91.75 990 LYS A N 1
ATOM 7818 C CA . LYS A 1 990 ? -4.821 -9.144 46.470 1.00 91.75 990 LYS A CA 1
ATOM 7819 C C . LYS A 1 990 ? -3.691 -9.601 47.397 1.00 91.75 990 LYS A C 1
ATOM 7821 O O . LYS A 1 990 ? -2.532 -9.240 47.197 1.00 91.75 990 LYS A O 1
ATOM 7826 N N . LYS A 1 991 ? -4.044 -10.383 48.420 1.00 89.38 991 LYS A N 1
ATOM 7827 C CA . LYS A 1 991 ? -3.146 -11.017 49.392 1.00 89.38 991 LYS A CA 1
ATOM 7828 C C . LYS A 1 991 ? -3.578 -12.467 49.597 1.00 89.38 991 LYS A C 1
ATOM 7830 O O . LYS A 1 991 ? -4.769 -12.760 49.498 1.00 89.38 991 LYS A O 1
ATOM 7835 N N . ALA A 1 992 ? -2.624 -13.342 49.914 1.00 88.94 992 ALA A N 1
ATOM 7836 C CA . ALA A 1 992 ? -2.917 -14.727 50.273 1.00 88.94 992 ALA A CA 1
ATOM 7837 C C . ALA A 1 992 ? -3.858 -14.768 51.488 1.00 88.94 992 ALA A C 1
ATOM 7839 O O . ALA A 1 992 ? -3.574 -14.150 52.515 1.00 88.94 992 ALA A O 1
ATOM 7840 N N . GLN A 1 993 ? -4.991 -15.452 51.343 1.00 92.25 993 GLN A N 1
ATOM 7841 C CA . GLN A 1 993 ? -6.015 -15.610 52.375 1.00 92.25 993 GLN A CA 1
ATOM 7842 C C . GLN A 1 993 ? -6.906 -16.810 52.043 1.00 92.25 993 GLN A C 1
ATOM 7844 O O . GLN A 1 993 ? -6.983 -17.218 50.882 1.00 92.25 993 GLN A O 1
ATOM 7849 N N . ASP A 1 994 ? -7.571 -17.366 53.051 1.00 91.81 994 ASP A N 1
ATOM 7850 C CA . ASP A 1 994 ? -8.529 -18.449 52.847 1.00 91.81 994 ASP A CA 1
ATOM 7851 C C . ASP A 1 994 ? -9.788 -17.921 52.149 1.00 91.81 994 ASP A C 1
ATOM 7853 O O . ASP A 1 994 ? -10.284 -16.836 52.462 1.00 91.81 994 ASP A O 1
ATOM 7857 N N . ILE A 1 995 ? -10.332 -18.699 51.213 1.00 93.19 995 ILE A N 1
ATOM 7858 C CA . ILE A 1 995 ? -11.509 -18.307 50.429 1.00 93.19 995 ILE A CA 1
ATOM 7859 C C . ILE A 1 995 ? -12.683 -19.196 50.804 1.00 93.19 995 ILE A C 1
ATOM 7861 O O . ILE A 1 995 ? -12.667 -20.407 50.590 1.00 93.19 995 ILE A O 1
ATOM 7865 N N . SER A 1 996 ? -13.714 -18.580 51.382 1.00 91.56 996 SER A N 1
ATOM 7866 C CA . SER A 1 996 ? -14.937 -19.266 51.795 1.00 91.56 996 SER A CA 1
ATOM 7867 C C . SER A 1 996 ? -16.049 -19.072 50.771 1.00 91.56 996 SER A C 1
ATOM 7869 O O . SER A 1 996 ? -16.336 -17.953 50.355 1.00 91.56 996 SER A O 1
ATOM 7871 N N . ILE A 1 997 ? -16.701 -20.172 50.400 1.00 91.50 997 ILE A N 1
ATOM 7872 C CA . ILE A 1 997 ? -17.767 -20.226 49.400 1.00 91.50 997 ILE A CA 1
ATOM 7873 C C . ILE A 1 997 ? -18.992 -20.881 50.030 1.00 91.50 997 ILE A C 1
ATOM 7875 O O . ILE A 1 997 ? -18.913 -21.980 50.588 1.00 91.50 997 ILE A O 1
ATOM 7879 N N . ASP A 1 998 ? -20.142 -20.217 49.933 1.00 90.62 998 ASP A N 1
ATOM 7880 C CA . ASP A 1 998 ? -21.409 -20.774 50.397 1.00 90.62 998 ASP A CA 1
ATOM 7881 C C . ASP A 1 998 ? -22.116 -21.541 49.274 1.00 90.62 998 ASP A C 1
ATOM 7883 O O . ASP A 1 998 ? -22.739 -20.956 48.388 1.00 90.62 998 ASP A O 1
ATOM 7887 N N . LEU A 1 999 ? -22.017 -22.873 49.321 1.00 92.69 999 LEU A N 1
ATOM 7888 C CA . LEU A 1 999 ? -22.689 -23.784 48.394 1.00 92.69 999 LEU A CA 1
ATOM 7889 C C . LEU A 1 999 ? -23.849 -24.538 49.061 1.00 92.69 999 LEU A C 1
ATOM 7891 O O . LEU A 1 999 ? -24.312 -25.535 48.509 1.00 92.69 999 LEU A O 1
ATOM 7895 N N . THR A 1 1000 ? -24.336 -24.097 50.228 1.00 90.75 1000 THR A N 1
ATOM 7896 C CA . THR A 1 1000 ? -25.401 -24.787 50.990 1.00 90.75 1000 THR A CA 1
ATOM 7897 C C . THR A 1 1000 ? -26.665 -25.038 50.169 1.00 90.75 1000 THR A C 1
ATOM 7899 O O . THR A 1 1000 ? -27.240 -26.122 50.235 1.00 90.75 1000 THR A O 1
ATOM 7902 N N . ASN A 1 1001 ? -27.041 -24.082 49.318 1.00 90.50 1001 ASN A N 1
ATOM 7903 C CA . ASN A 1 1001 ? -28.222 -24.167 48.454 1.00 90.50 1001 ASN A CA 1
ATOM 7904 C C . ASN A 1 1001 ? -27.928 -24.719 47.045 1.00 90.50 1001 ASN A C 1
ATOM 7906 O O . ASN A 1 1001 ? -28.808 -24.729 46.184 1.00 90.50 1001 ASN A O 1
ATOM 7910 N N . SER A 1 1002 ? -26.707 -25.193 46.792 1.00 89.69 1002 SER A N 1
ATOM 7911 C CA . SER A 1 1002 ? -26.236 -25.599 45.465 1.00 89.69 1002 SER A CA 1
ATOM 7912 C C . SER A 1 1002 ? -25.969 -27.102 45.431 1.00 89.69 1002 SER A C 1
ATOM 7914 O O . SER A 1 1002 ? -25.132 -27.602 46.174 1.00 89.69 1002 SER A O 1
ATOM 7916 N N . LYS A 1 1003 ? -26.654 -27.848 44.556 1.00 87.69 1003 LYS A N 1
ATOM 7917 C CA . LYS A 1 1003 ? -26.428 -29.296 44.362 1.00 87.69 1003 LYS A CA 1
ATOM 7918 C C . LYS A 1 1003 ? -25.387 -29.555 43.268 1.00 87.69 1003 LYS A C 1
ATOM 7920 O O . LYS A 1 1003 ? -25.393 -28.847 42.262 1.00 87.69 1003 LYS A O 1
ATOM 7925 N N . GLY A 1 1004 ? -24.583 -30.611 43.408 1.00 89.88 1004 GLY A N 1
ATOM 7926 C CA . GLY A 1 1004 ? -23.588 -31.052 42.416 1.00 89.88 1004 GLY A CA 1
ATOM 7927 C C . GLY A 1 1004 ? -22.140 -30.866 42.880 1.00 89.88 1004 GLY A C 1
ATOM 7928 O O . GLY A 1 1004 ? -21.898 -30.427 44.002 1.00 89.88 1004 GLY A O 1
ATOM 7929 N N . AS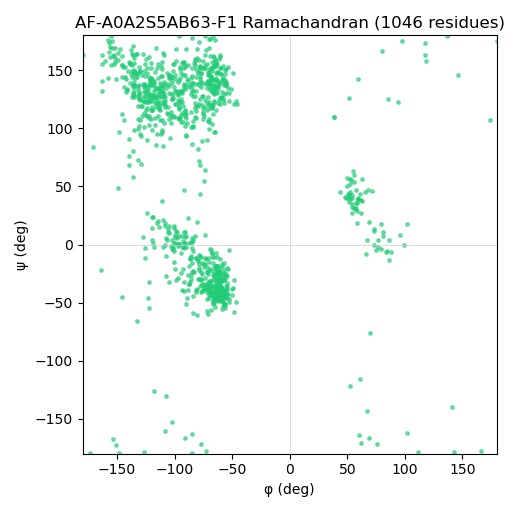N A 1 1005 ? -21.186 -31.213 42.016 1.00 93.50 1005 ASN A N 1
ATOM 7930 C CA . ASN A 1 1005 ? -19.754 -31.032 42.267 1.00 93.50 1005 ASN A CA 1
ATOM 7931 C C . ASN A 1 1005 ? -19.245 -29.793 41.530 1.00 93.50 1005 ASN A C 1
ATOM 7933 O O . ASN A 1 1005 ? -19.748 -29.465 40.460 1.00 93.50 1005 ASN A O 1
ATOM 7937 N N . PHE A 1 1006 ? -18.235 -29.135 42.084 1.00 95.44 1006 PHE A N 1
ATOM 7938 C CA . PHE A 1 1006 ? -17.568 -27.982 41.491 1.00 95.44 1006 PHE A CA 1
ATOM 7939 C C . PHE A 1 1006 ? -16.084 -28.284 41.330 1.00 95.44 1006 PHE A C 1
ATOM 7941 O O . PHE A 1 1006 ? -15.476 -28.949 42.171 1.00 95.44 1006 PHE A O 1
ATOM 7948 N N . GLU A 1 1007 ? -15.502 -27.786 40.250 1.00 95.81 1007 GLU A N 1
ATOM 7949 C CA . GLU A 1 1007 ? -14.071 -27.836 39.994 1.00 95.81 1007 GLU A CA 1
ATOM 7950 C C . GLU A 1 1007 ? -13.459 -26.479 40.341 1.00 95.81 1007 GLU A C 1
ATOM 7952 O O . GLU A 1 1007 ? -14.024 -25.435 40.019 1.00 95.81 1007 GLU A O 1
ATOM 7957 N N . VAL A 1 1008 ? -12.324 -26.506 41.040 1.00 95.25 1008 VAL A N 1
ATOM 7958 C CA . VAL A 1 1008 ? -11.587 -25.308 41.449 1.00 95.25 1008 VAL A CA 1
ATOM 7959 C C . VAL A 1 1008 ? -10.313 -25.242 40.623 1.00 95.25 1008 VAL A C 1
ATOM 7961 O O . VAL A 1 1008 ? -9.504 -26.175 40.652 1.00 95.25 1008 VAL A O 1
ATOM 7964 N N . TYR A 1 1009 ? -10.125 -24.132 39.923 1.00 96.12 1009 TYR A N 1
ATOM 7965 C CA . TYR A 1 1009 ? -8.966 -23.858 39.092 1.00 96.12 1009 TYR A CA 1
ATOM 7966 C C . TYR A 1 1009 ? -8.224 -22.626 39.604 1.00 96.12 1009 TYR A C 1
ATOM 7968 O O . TYR A 1 1009 ? -8.822 -21.568 39.783 1.00 96.12 1009 TYR A O 1
ATOM 7976 N N . ALA A 1 1010 ? -6.919 -22.754 39.810 1.00 95.50 1010 ALA A N 1
ATOM 7977 C CA . ALA A 1 1010 ? -6.012 -21.629 39.974 1.00 95.50 1010 ALA A CA 1
ATOM 7978 C C . ALA A 1 1010 ? -5.569 -21.140 38.589 1.00 95.50 1010 ALA A C 1
ATOM 7980 O O . ALA A 1 1010 ? -5.194 -21.949 37.737 1.00 95.50 1010 ALA A O 1
ATOM 7981 N N . ILE A 1 1011 ? -5.624 -19.829 38.361 1.00 96.56 1011 ILE A N 1
ATOM 7982 C CA . ILE A 1 1011 ? -5.258 -19.198 37.090 1.00 96.56 1011 ILE A CA 1
ATOM 7983 C C . ILE A 1 1011 ? -4.062 -18.284 37.333 1.00 96.56 1011 ILE A C 1
ATOM 7985 O O . ILE A 1 1011 ? -4.115 -17.392 38.181 1.00 96.56 1011 ILE A O 1
ATOM 7989 N N . ASN A 1 1012 ? -2.992 -18.470 36.562 1.00 95.31 1012 ASN A N 1
ATOM 7990 C CA . ASN A 1 1012 ? -1.861 -17.557 36.611 1.00 95.31 1012 ASN A CA 1
ATOM 7991 C C . ASN A 1 1012 ? -2.249 -16.200 36.010 1.00 95.31 1012 ASN A C 1
ATOM 7993 O O . ASN A 1 1012 ? -2.577 -16.112 34.828 1.00 95.31 1012 ASN A O 1
ATOM 7997 N N . ALA A 1 1013 ? -2.203 -15.138 36.813 1.00 93.75 1013 ALA A N 1
ATOM 7998 C CA . ALA A 1 1013 ? -2.705 -13.823 36.411 1.00 93.75 1013 ALA A CA 1
ATOM 7999 C C . ALA A 1 1013 ? -1.918 -13.184 35.249 1.00 93.75 1013 ALA A C 1
ATOM 8001 O O . ALA A 1 1013 ? -2.475 -12.366 34.521 1.00 93.75 1013 ALA A O 1
ATOM 8002 N N . GLU A 1 1014 ? -0.648 -13.548 35.067 1.00 93.44 1014 GLU A N 1
ATOM 8003 C CA . GLU A 1 1014 ? 0.216 -12.999 34.014 1.00 93.44 1014 GLU A CA 1
ATOM 8004 C C . GLU A 1 1014 ? 0.169 -13.846 32.737 1.00 93.44 1014 GLU A C 1
ATOM 8006 O O . GLU A 1 1014 ? 0.146 -13.308 31.634 1.00 93.44 1014 GLU A O 1
ATOM 8011 N N . LYS A 1 1015 ? 0.147 -15.177 32.881 1.00 93.81 1015 LYS A N 1
ATOM 8012 C CA . LYS A 1 1015 ? 0.256 -16.126 31.761 1.00 93.81 1015 LYS A CA 1
ATOM 8013 C C . LYS A 1 1015 ? -1.077 -16.695 31.290 1.00 93.81 1015 LYS A C 1
ATOM 8015 O O . LYS A 1 1015 ? -1.141 -17.229 30.192 1.00 93.81 1015 LYS A O 1
ATOM 8020 N N . GLY A 1 1016 ? -2.114 -16.654 32.124 1.00 94.62 1016 GLY A N 1
ATOM 8021 C CA . GLY A 1 1016 ? -3.418 -17.264 31.850 1.00 94.62 1016 GLY A CA 1
ATOM 8022 C C . GLY A 1 1016 ? -3.453 -18.795 31.941 1.00 94.62 1016 GLY A C 1
ATOM 8023 O O . GLY A 1 1016 ? -4.518 -19.391 31.782 1.00 94.62 1016 GLY A O 1
ATOM 8024 N N . SER A 1 1017 ? -2.320 -19.444 32.242 1.00 95.19 1017 SER A N 1
ATOM 8025 C CA . SER A 1 1017 ? -2.235 -20.896 32.424 1.00 95.19 1017 SER A CA 1
ATOM 8026 C C . SER A 1 1017 ? -3.089 -21.356 33.605 1.00 95.19 1017 SER A C 1
ATOM 8028 O O . SER A 1 1017 ? -3.042 -20.754 34.684 1.00 95.19 1017 SER A O 1
ATOM 8030 N N . VAL A 1 1018 ? -3.824 -22.449 33.415 1.00 95.62 1018 VAL A N 1
ATOM 8031 C CA . VAL A 1 1018 ? -4.834 -22.936 34.360 1.00 95.62 1018 VAL A CA 1
ATOM 8032 C C . VAL A 1 1018 ? -4.376 -24.239 35.013 1.00 95.62 1018 VAL A C 1
ATOM 8034 O O . VAL A 1 1018 ? -3.960 -25.171 34.333 1.00 95.62 1018 VAL A O 1
ATOM 8037 N N . THR A 1 1019 ? -4.480 -24.335 36.339 1.00 94.88 1019 THR A N 1
ATOM 8038 C CA . THR A 1 1019 ? -4.220 -25.570 37.096 1.00 94.88 1019 THR A CA 1
ATOM 8039 C C . THR A 1 1019 ? -5.437 -25.932 37.932 1.00 94.88 1019 THR A C 1
ATOM 8041 O O . THR A 1 1019 ? -5.905 -25.133 38.739 1.00 94.88 1019 THR A O 1
ATOM 8044 N N . LYS A 1 1020 ? -5.952 -27.154 37.783 1.00 94.06 1020 LYS A N 1
ATOM 8045 C CA . LYS A 1 1020 ? -7.003 -27.664 38.670 1.00 94.06 1020 LYS A CA 1
ATOM 8046 C C . LYS A 1 1020 ? -6.410 -27.958 40.048 1.00 94.06 1020 LYS A C 1
ATOM 8048 O O . LYS A 1 1020 ? -5.498 -28.771 40.152 1.00 94.06 1020 LYS A O 1
ATOM 8053 N N . VAL A 1 1021 ? -6.942 -27.322 41.090 1.00 92.12 1021 VAL A N 1
ATOM 8054 C CA . VAL A 1 1021 ? -6.420 -27.431 42.465 1.00 92.12 1021 VAL A CA 1
ATOM 8055 C C . VAL A 1 1021 ? -7.319 -28.246 43.389 1.00 92.12 1021 VAL A C 1
ATOM 8057 O O . VAL A 1 1021 ? -6.821 -28.873 44.317 1.00 92.12 1021 VAL A O 1
ATOM 8060 N N . ALA A 1 1022 ? -8.631 -28.299 43.136 1.00 91.69 1022 ALA A N 1
ATOM 8061 C CA . ALA A 1 1022 ? -9.548 -29.087 43.959 1.00 91.69 1022 ALA A CA 1
ATOM 8062 C C . ALA A 1 1022 ? -10.830 -29.498 43.217 1.00 91.69 1022 ALA A C 1
ATOM 8064 O O . ALA A 1 1022 ? -11.147 -29.037 42.116 1.00 91.69 1022 ALA A O 1
ATOM 8065 N N . SER A 1 1023 ? -11.598 -30.389 43.843 1.00 92.81 1023 SER A N 1
ATOM 8066 C CA . SER A 1 1023 ? -12.999 -30.654 43.509 1.00 92.81 1023 SER A CA 1
ATOM 8067 C C . SER A 1 1023 ? -13.811 -30.630 44.796 1.00 92.81 1023 SER A C 1
ATOM 8069 O O . SER A 1 1023 ? -13.472 -31.322 45.754 1.00 92.81 1023 SER A O 1
ATOM 8071 N N . ILE A 1 1024 ? -14.853 -29.804 44.835 1.00 93.31 1024 ILE A N 1
ATOM 8072 C CA . ILE A 1 1024 ? -15.621 -29.526 46.051 1.00 93.31 1024 ILE A CA 1
ATOM 8073 C C . ILE A 1 1024 ? -17.093 -29.888 45.842 1.00 93.31 1024 ILE A C 1
ATOM 8075 O O . ILE A 1 1024 ? -17.666 -29.646 44.782 1.00 93.31 1024 ILE A O 1
ATOM 8079 N N . GLY A 1 1025 ? -17.705 -30.512 46.847 1.00 90.31 1025 GLY A N 1
ATOM 8080 C CA . GLY A 1 1025 ? -19.119 -30.889 46.812 1.00 90.31 1025 GLY A CA 1
ATOM 8081 C C . GLY A 1 1025 ? -20.020 -29.748 47.281 1.00 90.31 1025 GLY A C 1
ATOM 8082 O O . GLY A 1 1025 ? -19.716 -29.099 48.284 1.00 90.31 1025 GLY A O 1
ATOM 8083 N N . GLY A 1 1026 ? 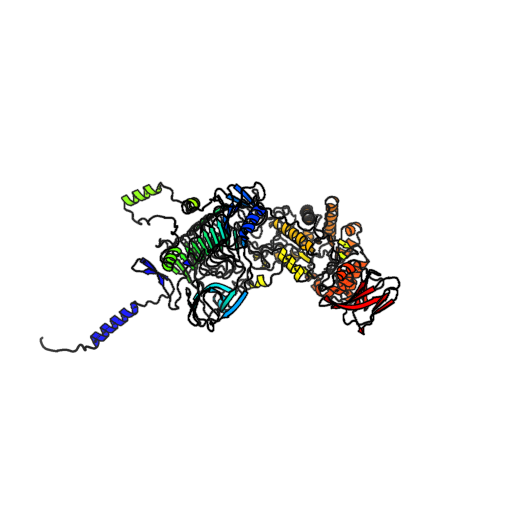-21.132 -29.534 46.578 1.00 90.19 1026 GLY A N 1
ATOM 8084 C CA . GLY A 1 1026 ? -22.203 -28.631 46.994 1.00 90.19 1026 GLY A CA 1
ATOM 8085 C C . GLY A 1 1026 ? -22.992 -29.138 48.211 1.00 90.19 1026 GLY A C 1
ATOM 8086 O O . GLY A 1 1026 ? -22.743 -30.226 48.730 1.00 90.19 1026 GLY A O 1
ATOM 8087 N N . GLY A 1 1027 ? -23.950 -28.341 48.685 1.00 90.81 1027 GLY A N 1
ATOM 8088 C CA . GLY A 1 1027 ? -24.785 -28.633 49.856 1.00 90.81 1027 GLY A CA 1
ATOM 8089 C C . GLY A 1 1027 ? -24.179 -28.206 51.197 1.00 90.81 1027 GLY A C 1
ATOM 8090 O O . GLY A 1 1027 ? -24.765 -28.461 52.245 1.00 90.81 1027 GLY A O 1
ATOM 8091 N N . LYS A 1 1028 ? -23.015 -27.546 51.189 1.00 92.19 1028 LYS A N 1
ATOM 8092 C CA . LYS A 1 1028 ? -22.313 -27.074 52.392 1.00 92.19 1028 LYS A CA 1
ATOM 8093 C C . LYS A 1 1028 ? -21.507 -25.806 52.118 1.00 92.19 1028 LYS A C 1
ATOM 8095 O O . LYS A 1 1028 ? -21.236 -25.476 50.966 1.00 92.19 1028 LYS A O 1
ATOM 8100 N N . LYS A 1 1029 ? -21.082 -25.116 53.177 1.00 92.69 1029 LYS A N 1
ATOM 8101 C CA . LYS A 1 1029 ? -20.017 -24.110 53.076 1.00 92.69 1029 LYS A CA 1
ATOM 8102 C C . LYS A 1 1029 ? -18.676 -24.815 52.886 1.00 92.69 1029 LYS A C 1
ATOM 8104 O O . LYS A 1 1029 ? -18.423 -25.839 53.521 1.00 92.69 1029 LYS A O 1
ATOM 8109 N N . VAL A 1 1030 ? -17.843 -24.281 52.004 1.00 92.38 1030 VAL A N 1
ATOM 8110 C CA . VAL A 1 1030 ? -16.516 -24.819 51.692 1.00 92.38 1030 VAL A CA 1
ATOM 8111 C C . VAL A 1 1030 ? -15.487 -23.712 51.863 1.00 92.38 1030 VAL A C 1
ATOM 8113 O O . VAL A 1 1030 ? -15.706 -22.600 51.394 1.00 92.38 1030 VAL A O 1
ATOM 8116 N N . THR A 1 1031 ? -14.365 -24.023 52.504 1.00 92.62 1031 THR A N 1
ATOM 8117 C CA . THR A 1 1031 ? -13.213 -23.123 52.612 1.00 92.62 1031 THR A CA 1
ATOM 8118 C C . THR A 1 1031 ? -12.051 -23.728 51.838 1.00 92.62 1031 THR A C 1
ATOM 8120 O O . THR A 1 1031 ? -11.709 -24.891 52.043 1.00 92.62 1031 THR A O 1
ATOM 8123 N N . ILE A 1 1032 ? -11.478 -22.946 50.928 1.00 91.00 1032 ILE A N 1
ATOM 8124 C CA . ILE A 1 1032 ? -10.263 -23.269 50.183 1.00 91.00 1032 ILE A CA 1
ATOM 8125 C C . ILE A 1 1032 ? -9.111 -22.597 50.930 1.00 91.00 1032 ILE A C 1
ATOM 8127 O O . ILE A 1 1032 ? -9.110 -21.371 51.074 1.00 91.00 1032 ILE A O 1
ATOM 8131 N N . ALA A 1 1033 ? -8.173 -23.390 51.445 1.00 88.19 1033 ALA A N 1
ATOM 8132 C CA . ALA A 1 1033 ? -7.070 -22.873 52.244 1.00 88.19 1033 ALA A CA 1
ATOM 8133 C C . ALA A 1 1033 ? -6.072 -22.096 51.374 1.00 88.19 1033 ALA A C 1
ATOM 8135 O O . ALA A 1 1033 ? -5.726 -22.511 50.267 1.00 88.19 1033 ALA A O 1
ATOM 8136 N N . SER A 1 1034 ? -5.564 -20.986 51.904 1.00 85.88 1034 SER A N 1
ATOM 8137 C CA . SER A 1 1034 ? -4.521 -20.168 51.269 1.00 85.88 1034 SER A CA 1
ATOM 8138 C C . SER A 1 1034 ? -3.234 -20.940 50.975 1.00 85.88 1034 SER A C 1
ATOM 8140 O O . SER A 1 1034 ? -2.535 -20.619 50.019 1.00 85.88 1034 SER A O 1
ATOM 8142 N N . SER A 1 1035 ? -2.925 -21.981 51.755 1.00 84.00 1035 SER A N 1
ATOM 8143 C CA . SER A 1 1035 ? -1.788 -22.879 51.507 1.00 84.00 1035 SER A CA 1
ATOM 8144 C C . SER A 1 1035 ? -1.896 -23.641 50.187 1.00 84.00 1035 SER A C 1
ATOM 8146 O O . SER A 1 1035 ? -0.875 -23.999 49.597 1.00 84.00 1035 SER A O 1
ATOM 8148 N N . ASP A 1 1036 ? -3.123 -23.876 49.724 1.00 78.25 1036 ASP A N 1
ATOM 8149 C CA . ASP A 1 1036 ? -3.422 -24.752 48.592 1.00 78.25 1036 ASP A CA 1
ATOM 8150 C C . ASP A 1 1036 ? -3.516 -23.963 47.279 1.00 78.25 1036 ASP A C 1
ATOM 8152 O O . ASP A 1 1036 ? -3.601 -24.543 46.194 1.00 78.25 1036 ASP A O 1
ATOM 8156 N N . VAL A 1 1037 ? -3.468 -22.628 47.363 1.00 77.00 1037 VAL A N 1
ATOM 8157 C CA . VAL A 1 1037 ? -3.619 -21.721 46.228 1.00 77.00 1037 VAL A CA 1
ATOM 8158 C C . VAL A 1 1037 ? -2.490 -20.701 46.222 1.00 77.00 1037 VAL A C 1
ATOM 8160 O O . VAL A 1 1037 ? -2.458 -19.756 47.003 1.00 77.00 1037 VAL A O 1
ATOM 8163 N N . LYS A 1 1038 ? -1.569 -20.876 45.274 1.00 81.75 1038 LYS A N 1
ATOM 8164 C CA . LYS A 1 1038 ? -0.429 -19.970 45.072 1.00 81.75 1038 LYS A CA 1
ATOM 8165 C C . LYS A 1 1038 ? -0.736 -18.795 44.142 1.00 81.75 1038 LYS A C 1
ATOM 8167 O O . LYS A 1 1038 ? 0.003 -17.817 44.142 1.00 81.75 1038 LYS A O 1
ATOM 8172 N N . GLU A 1 1039 ? -1.797 -18.901 43.347 1.00 91.06 1039 GLU A N 1
ATOM 8173 C CA . GLU A 1 1039 ? -2.183 -17.891 42.362 1.00 91.06 1039 GLU A CA 1
ATOM 8174 C C . GLU A 1 1039 ? -3.184 -16.882 42.937 1.00 91.06 1039 GLU A C 1
ATOM 8176 O O . GLU A 1 1039 ? -3.990 -17.209 43.805 1.00 91.06 1039 GLU A O 1
ATOM 8181 N N . LYS A 1 1040 ? -3.171 -15.649 42.415 1.00 92.81 1040 LYS A N 1
ATOM 8182 C CA . LYS A 1 1040 ? -4.117 -14.596 42.835 1.00 92.81 1040 LYS A CA 1
ATOM 8183 C C . LYS A 1 1040 ? -5.545 -14.841 42.351 1.00 92.81 1040 LYS A C 1
ATOM 8185 O O . LYS A 1 1040 ? -6.476 -14.290 42.932 1.00 92.81 1040 LYS A O 1
ATOM 8190 N N . VAL A 1 1041 ? -5.710 -15.614 41.278 1.00 96.56 1041 VAL A N 1
ATOM 8191 C CA . VAL A 1 1041 ? -6.996 -15.828 40.615 1.00 96.56 1041 VAL A CA 1
ATOM 8192 C C . VAL A 1 1041 ? -7.455 -17.261 40.828 1.00 96.56 1041 VAL A C 1
ATOM 8194 O O . VAL A 1 1041 ? -6.739 -18.211 40.506 1.00 96.56 1041 VAL A O 1
ATOM 8197 N N . LEU A 1 1042 ? -8.677 -17.412 41.331 1.00 96.62 1042 LEU A N 1
ATOM 8198 C CA . LEU A 1 1042 ? -9.348 -18.699 41.470 1.00 96.62 1042 LEU A CA 1
ATOM 8199 C C . LEU A 1 1042 ? -10.687 -18.674 40.757 1.00 96.62 1042 LEU A C 1
ATOM 8201 O O . LEU A 1 1042 ? -11.521 -17.811 41.014 1.00 96.62 1042 LEU A O 1
ATOM 8205 N N . PHE A 1 1043 ? -10.913 -19.673 39.921 1.00 97.38 1043 PHE A N 1
ATOM 8206 C CA . PHE A 1 1043 ? -12.169 -19.888 39.229 1.00 97.38 1043 PHE A CA 1
ATOM 8207 C C . PHE A 1 1043 ? -12.798 -21.194 39.709 1.00 97.38 1043 PHE A C 1
ATOM 8209 O O . PHE A 1 1043 ? -12.196 -22.263 39.621 1.00 97.38 1043 PHE A O 1
ATOM 8216 N N . VAL A 1 1044 ? -14.010 -21.104 40.244 1.00 96.31 1044 VAL A N 1
ATOM 8217 C CA . VAL A 1 1044 ? -14.795 -22.243 40.717 1.00 96.31 1044 VAL A CA 1
ATOM 8218 C C . VAL A 1 1044 ? -15.996 -22.388 39.811 1.00 96.31 1044 VAL A C 1
ATOM 8220 O O . VAL A 1 1044 ? -16.786 -21.459 39.702 1.00 96.31 1044 VAL A O 1
ATOM 8223 N N . VAL A 1 1045 ? -16.166 -23.546 39.185 1.00 96.25 1045 VAL A N 1
ATOM 8224 C CA . VAL A 1 1045 ? -17.264 -23.784 38.242 1.00 96.25 1045 VAL A CA 1
ATOM 8225 C C . VAL A 1 1045 ? -17.900 -25.137 38.494 1.00 96.25 1045 VAL A C 1
ATOM 8227 O O . VAL A 1 1045 ? -17.228 -26.118 38.814 1.00 96.25 1045 VAL A O 1
ATOM 8230 N N . LYS A 1 1046 ? -19.223 -25.191 38.395 1.00 94.06 1046 LYS A N 1
ATOM 8231 C CA . LYS A 1 1046 ? -19.991 -26.415 38.545 1.00 94.06 1046 LYS A CA 1
ATOM 8232 C C . LYS A 1 1046 ? -19.596 -27.389 37.444 1.00 94.06 1046 LYS A C 1
ATOM 8234 O O . LYS A 1 1046 ? -19.563 -27.043 36.268 1.00 94.06 1046 LYS A O 1
ATOM 8239 N N . LYS A 1 1047 ? -19.306 -28.622 37.838 1.00 88.38 1047 LYS A N 1
ATOM 8240 C CA . LYS A 1 1047 ? -19.057 -29.712 36.909 1.00 88.38 1047 LYS A CA 1
ATOM 8241 C C . LYS A 1 1047 ? -20.378 -30.070 36.230 1.00 88.38 1047 LYS A C 1
ATOM 8243 O O . LYS A 1 1047 ? -21.337 -30.405 36.931 1.00 88.38 1047 LYS A O 1
ATOM 8248 N N . ASN A 1 1048 ? -20.406 -29.948 34.904 1.00 65.50 1048 ASN A N 1
ATOM 8249 C CA . ASN A 1 1048 ? -21.535 -30.378 34.080 1.00 65.50 1048 ASN A CA 1
ATOM 8250 C C . ASN A 1 1048 ? -21.768 -31.884 34.187 1.00 65.50 1048 ASN A C 1
ATOM 8252 O O . ASN A 1 1048 ? -20.763 -32.634 34.262 1.00 65.50 1048 ASN A O 1
#

Nearest PDB structures (foldseek):
  7chu-assembly1_B  TM=5.417E-01  e=1.075E-04  Geobacillus virus E2
  6kfn-assembly1_A  TM=5.673E-01  e=2.667E-04  Paenibacillus sp. FPU-7
  6k0n-assembly1_A  TM=3.933E-01  e=4.201E-04  Paenibacillus glycanilyticus
  6k0p-assembly1_A  TM=3.926E-01  e=4.201E-04  Paenibacillus glycanilyticus
  5gt5-assembly1_B  TM=4.438E-01  e=2.507E-02  Paenibacillus sp. 0602

Foldseek 3Di:
DDDDDDDDDPDPVVVVVVVVVVVVVVVVVVDPAPQQWDWDADPVRAIDIDAHPLRATQFQLCQFAFNRLLADQDFFAAFEEEEDDPDACAVLLLVLLVVLQPADADPVWASGEYEYEFDEHEHQDARENQAARYEYAYPAAVGYEDEHEALDQAANYEDDWDAPKDWDDKWFFPDQKAHFRDQKTFTPDCPVDAAFWKKKWKWFQDPQNQVLLVQCAQDPPLNVLGDDRQQDIQIDIWGFHGDDPRMTGTPTTFLDMRHVVRTGIMMITIDQPRQYENYEYERYEYEKDFDPVFLATSSIYQEHYEYASYESYEYYNYEYEAHFQEYYEYEQNYYNYEYELYEYDSYGHWLFPNTQCHAEYLYESHYYELYEYEAGQEDAEYEAENREYLHEYYLYEYHQHNEEYEYPAAEYGNYEYANYEAENYEHDQAAPACFQSSRGGGYFSYEYALYEYQEYEAEHRPRGAYEYENYYYHYHYDHHYYNYPHGDPPRGPNVSSNCVVNVDRNDDDDDQDPDDDADPDDDPVRVVVVVVVVVDDDDDSNNVSSCVCVVPPRDDDCVVYHYSVPDDDDDDDDDDFWFFAQFLQFGATPLFGFAAAEEEADQADAASGPVRQVVADDALQWADNSDEPGRHNDDLLVNLVCCLVRRAAEYEDDQHLAFFDVLVVVDLAQDPANHGHDRTRDDQFDFPSDDQASNRTHATALLHTSPVRLVSLLVSLRSNRNVNHAYEYALAALVLAQFWSSSVSRDSLDPRRHPFDQVFDPPAPADVVTTHQCLCVQLPCVPVRNVVSLLSSLLVVQVSQQVRLRYEYEHYDQALADLSSVVSSLVSQVVSCVPRRGNHAYEYDYFPVSLVVQCVPPVSVVRHQEYEAALKWQAPVRDIDTDHGHPRDGSVRSCVVDPPHDDDLLGLLQVLLVCCVVPSRHAYHYHYPCQLVRQPSNLLSPHGHGNWADAPPSVVRNVSSQWDFDPPDHSPDQKGWTDPPLFKIKIFGVDQAKDKDQQLVHAAKKWKWAAARHHNYIDTQDIGGGNGIDIDHSVSHPHRMMMIGGDD

InterPro domains:
  IPR011050 Pectin lyase fold/virulence factor [SSF51126] (88-434)
  IPR012334 Pectin lyase fold [G3DSA:2.160.20.10] (85-256)
  IPR046265 Domain of unknown function DUF6298 [PF19815] (479-963)

Radius of gyration: 35.21 Å; Cα contacts (8 Å, |Δi|>4): 2684; chains: 1; bounding box: 128×66×110 Å

Organism: NCBI:txid2080416

Solvent-accessible surface area (backbone atoms only — not comparable to full-atom values): 53202 Å² total; per-residue (Å²): 130,85,86,84,90,81,83,88,85,82,58,81,62,58,65,50,51,54,51,48,51,53,48,55,57,58,60,59,70,76,62,77,70,39,91,53,52,48,81,43,69,46,99,88,67,46,84,43,73,37,53,20,85,77,55,26,28,68,52,65,52,34,46,19,9,33,64,31,50,70,48,59,89,79,88,70,58,45,48,34,34,40,75,70,53,97,53,74,36,33,64,60,54,38,51,46,49,57,53,40,64,70,42,75,54,50,99,88,48,40,32,27,17,37,36,36,39,58,41,68,35,33,24,59,60,65,39,66,47,63,53,49,6,37,29,46,31,34,60,27,52,94,38,11,33,44,32,27,71,28,50,50,54,56,34,46,32,36,39,40,30,45,90,57,69,40,80,63,63,75,44,46,55,60,58,64,63,42,36,23,32,41,39,68,47,47,30,73,77,40,80,87,64,48,61,74,42,37,31,35,40,38,36,48,46,31,62,70,39,34,57,71,65,52,36,44,43,70,60,93,84,32,50,87,38,23,62,53,55,63,33,44,48,33,49,48,82,40,37,26,69,39,66,58,83,42,33,38,28,43,70,56,41,30,34,59,57,46,39,47,92,49,27,73,46,33,41,32,31,47,48,52,86,32,49,24,36,51,34,38,42,31,27,18,22,33,33,30,46,70,57,86,93,29,72,31,38,70,67,15,22,18,27,40,32,35,35,29,22,29,30,34,25,40,38,37,39,35,36,27,35,31,24,23,26,16,37,38,42,32,34,65,62,18,36,17,30,25,38,33,32,29,41,35,40,70,57,27,27,62,89,30,53,76,23,20,38,25,43,32,32,26,30,26,15,26,26,40,31,42,34,37,37,39,62,22,30,26,41,51,32,38,33,58,59,25,21,31,29,28,33,38,37,33,45,28,40,34,44,52,30,78,40,47,28,39,42,85,12,24,46,28,21,16,42,34,40,24,40,23,38,35,43,73,26,32,38,46,28,42,71,50,43,61,48,82,69,29,32,21,51,12,41,30,40,27,40,38,30,39,26,36,24,54,24,37,33,39,26,41,50,92,89,45,49,22,39,38,33,16,29,42,60,46,79,44,67,76,27,49,77,43,56,67,78,38,88,52,82,72,58,44,60,49,61,53,46,34,29,70,75,58,64,67,63,64,57,82,86,88,70,88,82,83,75,76,86,74,65,98,75,56,51,75,68,54,46,49,53,53,56,61,52,64,78,51,84,77,86,47,71,68,61,50,36,72,44,36,58,77,79,58,67,77,90,75,78,48,92,85,26,45,58,52,95,79,61,92,73,85,78,82,75,79,75,79,71,55,66,43,44,71,37,73,10,18,42,26,39,91,75,15,38,41,49,8,32,73,42,74,47,72,50,69,83,72,37,88,38,52,54,47,28,79,69,46,65,65,38,81,51,32,42,28,85,97,40,74,31,72,44,36,20,41,45,58,69,59,48,45,47,50,29,63,78,68,48,36,17,32,42,42,41,60,65,33,56,43,48,42,49,71,56,75,76,58,53,63,71,67,51,96,50,29,76,54,29,63,47,28,24,53,50,68,47,25,62,58,56,45,74,60,18,42,55,47,44,43,10,24,26,84,90,41,64,22,59,57,45,56,49,40,52,41,52,39,41,56,59,21,21,69,70,66,26,33,35,34,42,24,74,35,56,45,64,37,32,38,55,36,28,32,35,35,52,63,25,61,82,35,56,72,20,22,78,55,72,43,85,61,76,77,79,68,77,41,54,91,78,49,25,26,76,39,47,69,68,72,52,35,65,83,44,68,47,39,32,52,50,51,48,55,51,53,50,48,60,49,63,71,35,22,89,32,39,38,31,34,41,30,65,27,46,72,38,27,57,39,53,70,42,55,51,49,53,50,52,50,52,57,57,48,47,76,80,43,78,59,46,41,36,34,33,51,53,33,14,48,63,39,45,50,54,43,60,71,33,72,76,59,34,70,60,47,43,29,42,37,42,43,56,39,51,35,18,74,88,70,49,76,35,60,51,68,38,50,71,62,52,45,69,73,56,44,54,72,77,43,81,64,75,45,79,41,54,47,32,42,18,40,57,38,28,56,51,36,70,76,37,51,81,27,25,31,37,60,63,30,98,65,28,69,80,35,11,63,30,27,38,68,20,45,27,23,48,22,31,42,46,68,58,81,46,69,67,56,30,44,47,58,29,62,27,39,78,50,86,91,70,51,52,85,48,57,56,46,51,33,35,26,88,76,45,32,38,40,39,42,37,81,50,92,53,69,48,75,45,84,25,52,94,18,81,60,46,28,39,30,30,37,27,37,74,79,70,15,53,68,42,81,70,51,74,47,69,40,56,34,73,46,72,48,56,37,92,76,48,92,47,47,28,39,41,35,35,51,60,128

pLDDT: mean 92.99, std 11.23, range [29.03, 98.94]

Mean predicted aligned error: 7.56 Å

Secondary structure (DSSP, 8-state):
-----------TTHHHHHHHHHHHHHHHTT----SS--EEE-TTS-EEE---TT------GGG-SGGGGTSPPP-PPEEEEE---SSB-HHHHHHHHHHHHTSPP-TTS--EEEEE-SEEEEESS-EEE-STTEEEE-S-TTTEEEEE-SS--S-SEEEE-----EEEEEEEBS-SEE-TT--EEEBTT-TT--TT-EEEEEEE--HHHHHHHT-S--STTGGGTS--TTS-EEEEEEEEEEEETTEEEESS--SS-EETTT---EEEEEE-TT-EES-EEEEEEEEE---TT-TT--SS--EEEEEESEEEEEEEEEEEES-SSEEEEE-TT-EEEEEEEEEEE---S-SSTTS-EEEEE-SBSEEEEEEEEES-SEEEEE-SBS-EEEEEEES-EEES-SS-EEESSBTEEEEEEES-EEEEEEEEESB-TTHHHH--B-EESEEEES-EEEEEEEPPPTT--EEEES-EEEEESSSEEESTTS--SSS-HHHHHHHHHHSS-SS--------PPPPSS--HHHHHHHHHHTTSPPPPHHHHHHTHHHHSPPP---TTSEEGGG------PPPPPP--EEETTEEEETTEE-BSEEEEPPSS---SSHHHHTTPPP-TTEE-TT-BSTTSB--HHHHHHHHHHTTEEEEEE---SSSSGGGGG---SPPSSS---SSEE--SEEE-SSS--TTSSPPEEEEEE-HHHHHHHHHHHHHHHHTT-EEEEEEEETHHHHS-HHHHHT-TTSGGGBSS-----SS---BTTTB---HHHHS-TTSHHHHHHHHHHHHHHHHHTTT-TTEEEEEEET----HHHHHHHHHHHHHHTTTS---SEEEEES-HHHHHHHHTSHHHHTT--EEEE-S-EE-TTS-EE-PPTTS---HHHHHHHS------HHHHHHHHHHHHHH-TTSEEEE-STTGGG-HHHHHHHT-SSB-PPPPS-HHHHHHHTT-EEPTT--TTSSEEEEEETTTEEEEEESS---EEEE-TT--SEEEEEEE-TTT--EEEEEEEESSSEEEE-GGG--SSEEEEEE--

Sequence (1048 aa):
MNFIQLKNRVAKKDLLVLSCLAIFFSANISLAQNTFPDIVKTKEGKLERTVDAKGNQIPDFSFAGYKASSVAIPSVEIKVFVPHIDGDATQTIQSAIDYVAKIKPDAAGFKGTVLLDKGIFKVSGVINIKESGIVLRGSGIDKTTLLGTSINREAIVNISGINNLVFKDKFELEANYTPLGATVLAVKNGTSLKKGDHILINTPITKNWIDLLSMNDFGGESGWIGWKSDDFVIRADREITAVQGNKITIDAPLTNALDEELSKSTVVSYIWSGRINNVGVENLSLKSDYDSTNLKDEQHRWYGISITNAEDSWVRQVNFEQFAGGAVSILKTAKRITVEDCLALNPISEIAAFRRNTFYTEGTQTLFQRCNSELGYNDFVVGGYATAGPNVFLQCESHQPFSFSGSVGSWATGILFDVSLIDGNAISFKNKEQDGRGLGWNVANSVIWETSASKIENYSPPTANNWAFGVWAQWAGNGHWKDVNNHINPRSLFYALLEQRLGKLPMKPQIMDLGNEPSSSPTIEQAKVLTAAAYTLNETLKEYITKAATRNPIAIDFAKAKRIDGINTEVVINAKPVEIKITNGFLTSSKGVLTGEIIDVPWWRGSLRESDISKSRPHITRFVPGHYGVGYTDNLDETVSFLVENNKGAIDHNYGLWYEQRMADHERIRRIDADVWAPFYEQPFDRSGQGIAWDHLSKYDLTRYNAWYWNRLKTFAELAAAENKILINENYFQHNIIEAGAHWASSAWRPENNINTTGLPEPPPYAGDKRIFLAEQFYDVKNTNIRKLHTAFVEKNLENFKDNANVLQMTSAEYTGPLSFMQFWIDVVANYEKSHPNESKIALSATKDVQDAILNDEARAKTVDVIDIRYWYYKEDGTLYAPLGGVNLAPRQHARQLKVGKETDDQVYRAVREYREKYPNKAVLYSTMGAPRFGWAALMGGASLTAIPKIELPAFYSEVGEMKLVSGNTFSDNLWILENKGKAYLFYAKKAQDISIDLTNSKGNFEVYAINAEKGSVTKVASIGGGKKVTIASSDVKEKVLFVVKKN